Protein AF-A0A4Y7T877-F1 (afdb_monomer)

Solvent-accessible surface area (backbone atoms only — not comparable to full-atom values): 45999 Å² total; per-residue (Å²): 138,87,88,80,86,83,78,80,82,86,81,88,71,100,63,90,78,77,76,85,75,83,86,79,73,52,101,81,72,62,88,86,77,90,71,87,73,86,68,52,71,68,54,53,51,51,52,52,51,52,48,50,46,51,52,51,52,49,49,52,53,51,52,49,50,51,52,51,48,53,50,49,49,53,48,49,54,50,49,51,53,48,46,54,50,49,44,52,49,48,53,49,48,34,52,53,48,42,52,50,53,52,55,50,53,74,75,47,66,78,94,74,61,74,90,75,86,69,61,68,78,75,62,53,60,64,76,82,44,78,50,88,89,33,52,67,60,49,51,53,48,49,52,57,44,48,55,53,47,50,56,53,50,56,51,49,51,76,72,39,89,88,71,73,69,66,65,61,55,53,59,54,49,54,53,52,51,52,53,52,51,55,52,51,50,55,51,52,52,51,53,52,53,51,54,50,50,56,52,50,52,60,50,53,59,52,72,72,31,70,61,56,51,70,75,46,70,71,57,70,74,58,74,80,68,82,84,76,91,87,84,85,89,84,85,88,84,89,82,88,83,85,80,89,87,89,83,90,80,91,81,83,83,90,76,83,85,78,79,85,77,86,62,76,71,64,60,67,71,56,43,62,64,48,49,53,50,49,50,51,49,48,51,50,50,49,52,48,47,53,51,49,50,49,48,61,70,64,53,64,82,90,71,72,75,85,80,80,81,74,83,55,77,64,55,59,55,49,50,53,51,49,52,53,51,49,52,51,49,53,51,51,50,52,52,51,51,51,50,50,53,52,50,50,53,49,51,51,49,53,50,50,53,52,50,51,52,51,49,54,51,51,54,49,50,53,51,50,52,53,50,52,50,50,52,50,52,51,49,54,49,52,51,52,52,50,54,50,49,51,53,52,49,54,51,50,50,54,52,51,52,52,51,50,53,51,51,50,46,50,50,52,52,51,52,41,54,40,40,54,48,3,50,54,51,15,51,50,23,14,71,71,65,35,64,71,56,22,59,48,15,71,73,54,51,61,51,67,69,56,53,54,51,53,52,52,48,54,48,51,55,49,51,51,51,49,51,51,51,51,50,53,52,49,52,71,72,67,56,95,57,98,61,61,62,64,59,55,49,46,52,48,49,54,47,51,50,48,50,50,50,51,48,50,48,50,49,46,49,40,63,78,62,42,77,62,86,76,79,75,56,58,71,68,56,43,50,48,52,54,48,50,51,53,49,51,55,48,51,50,28,50,50,41,41,47,54,45,49,65,61,44,51,64,51,50,53,54,41,50,52,52,49,51,50,44,50,52,53,50,48,51,52,51,52,50,49,53,53,52,49,52,52,48,51,52,49,51,54,50,50,52,53,50,48,54,52,48,50,54,48,49,57,49,52,50,53,50,50,53,50,50,52,51,50,49,55,50,50,52,54,51,47,57,52,48,51,50,51,51,51,55,50,49,52,51,49,54,51,49,52,51,52,53,50,52,53,50,53,52,53,52,51,53,51,50,53,51,51,52,55,51,51,51,50,52,52,49,52,55,52,50,53,52,51,52,54,52,50,55,51,52,52,52,53,50,50,54,52,51,58,53,50,53,54,52,52,52,52,55,53,51,54,56,51,56,53,51,52,59,53,54,56,53,56,53,58,51,54,58,55,55,58,59,58,56,58,66,60,66,74,70,75,84,76,82,96,76,81,92,84,83,88,72,90,61,59,64,59,56,56,54,61,73,46,28,41,95,87,72,70,77,54,73,79,86,56,74,46,95,86,75,83,50,51,70,79,70,54,68,62,72,80,59,90,76,92,130

pLDDT: mean 72.98, std 19.09, range [27.86, 98.25]

Mean predicted aligned error: 24.39 Å

Radius of gyration: 85.05 Å; Cα contacts (8 Å, |Δi|>4): 142; chains: 1; bounding box: 165×92×284 Å

Secondary structure (DSSP, 8-state):
------PPP-----------PPPPPPTT-PPP-S------HHHHHHHHHHHHHHHHHHHHHHHHHHHHHHHHHHHHHHHHHHHHHHHHHHHHHHHHHHHHHHHHHHHS-GGG--S----TTTTT-GGGG-SGGGHHHHHHHHHHHHHHHHHHHHHHHHHS-SSSHHHHHHHHHHHHHHHHHHHHHHHHHHHHHHHHHHHHHHHHHHHT-HHHHHH-GGGGGTTT------------------------------PPPPPPP--SSHHHHSHHHHHHHHHHHHHHHHHHHHHHHHHHHHS-GGG---------THHHHHHHHHHHHHHHHHHHHHHHHHHHHHHHHHHHHHHHHHHHHHHHHHHHHHHHHHHHHHHHHHHHHHHHHHHHHHHHHHHHHHHHHHHHHHHHHHHHHHHHHHHHHHHHHHHHHHHTT-HHHHHHHHTT---HHHHHHHHHHHHHHHHHHHHHHHHHHHHHHH------HHHHHHHHHHHHHHHHHHHHHHHHHHHHHTTTTSS---HHHHHHHHHHHHHHHHHHHHHHHHHHHHHHHHHHHHHHHHHHHHHHHHHHHHHHHHHHHHHHHHHHHHHHHHHHHHHHHHHHHHHHHHHHHHHHHHHHHHHHHHHHHHHHHHHHHHHHHHHHHHHHHHHHHHHHHHHHHHHHHHHHHHHHHHHHHHHHHHHHHHHHHHHHHHHHHHHHHHHHHHHHHHHHHHHHHHHHHHHHHHHHHHTTSSS---------TTHHHHHHHHHB-TTTSSSB---B-TTT--BGGGTTTTS-----

InterPro domains:
  IPR013956 E3 ubiquitin ligase Bre1 [PTHR23163] (16-774)
  IPR058643 BRE1-like, coiled-coil containing domain [PF26095] (78-206)
  IPR059244 BRE1 E3 ubiquitin ligase [PF08647] (556-647)

Foldseek 3Di:
DDDDDDDDDDDDDPDPPDPDDDQDADPVGDGDDDDDDPQDPVNVVVVVLVVVVVVVVVVVVVVVVVVVVVVVVVVVVVVVVVVVVVLVVLVVVLVVVLVVVVVLVVVDDPVPDPPPPDDSVQQRPVSVQPDPVRVVVVVVSPVVNVVVVCVSVVVVPVVDDDDPPPVVVPVVVVVVVVVVVVVVVVVVVVVVVVVVVVVVVVVVSCVPDPSNCVVPVPVVVVVVDDDDDDDDDDDDDDDDDDDDDDDDDDDDDDDDDDDDDPPPVVVVVVVVVVVVVVVVVVVVVVVVVVVVVVVVVVPPPVPDDDPPPPPDPVVVVVVVVVVVVVVVVVVVVVVVVVVVVVVVVVVVVVVVVVVVVVVVVVVVVVVVVVVVVVVVVVVVVVVVVVVVVVVVVVVVVVVVVVVVLVVVLVVLVVLLVLQVLLLVQLLVCLQVLNLVSNVVSLVSGNDPVVVVVVVVVVVVVVVVVVVVVVVVVVVVVPDPDPDPPVVVVVVVVVVVVVVVVVVVVVVVVCVVVDVCPPDDDPPVVVVVVVVVVVVVVVVSSVVSNVVSCVSVVVVVVVSVVSNVVSVVSVVVVVVVVVVVVVVVVVVVVVVVVVVVVVVVVVVVVVVVVVVVVVVVVVVVVVVVVVVVVVVVVVVVVVVVVVVVVVVVVVVVVVVVVVVVVVVVVVVVVVVVVVVVVVVVVVVVVVVVVVVVVVVVVVVVVVVVVVVVVVVVVVVVVVVVVVVVVVVVVVVPPPDDPDDDDDDDPPVVVVVLVVQAAPPPSPDGADDADVPPGDGDVVVVVVVDDDDD

Sequence (788 aa):
MSELSRKRPHTDDGGVTVAKKRVLTGTNGTPQVNGHSDQTEDEQIFQGNLENFRKEAIYRRMKHYHRENERNIARIEELERRKTTCEAGLAAMTACWSQLLEAIRVFVKPDDMTRSNIQGKDVFNVVAHVDEESLPELHEALGKTATVTEALVNRLIQSGGSEQSLVFKKTYWEEFQGSQTELNDCMSEKERYHNELMGAENRLERVQSKTIDLVNPQKRKAASKVSTPKEGEGTTEDTERKPSSPSQGQSQSPTPGPEAPADAQLRVVLLPESVENWEKRIAELEIERDQLQKKLLEIPENQRGPLEVVIPPAFEKLGQANASLQIALDTAQQDLERVYQNREQWQQSVLAASAEVIESMRTMMLKRDAENARLREQRDQHFSELVERRQRDERKWAALVEFKELTQNQTERIAVLRSELARCKARLAANERQEDLLQFFLKGNPDEVQLINELRQQKADAEMRVQAAETTLSQLGGAEQPLDHEALVQARIDAEERVIKLSRELEGLKKVYGDVYQGILPPDVAKLNGQIKRQAEELERLNLLKVSLESSEGDLFKELEKLGSAWEMLGKQVESKVFDLHQMEEKVTKAVVEKARSENKYFATMREKEALEVEKKALVRAQEKGDKAVQDMSARVNEAEKTIRVLREEIHAVTKLKIDALKEKVQVTVYGAGIQAQLLKAESDLHNLKSANDRMRKRTDDDHRILRSKQAEWDLQRRQMEQQIERLKQEATTRHALHQGGSDNEVLQYMRTLVYCSTCKDKLRNVVITKCMHSAYCVSARTASTPG

Organism: Coprinellus micaceus (NCBI:txid71717)

Structure (mmCIF, N/CA/C/O backbone):
data_AF-A0A4Y7T877-F1
#
_entry.id   AF-A0A4Y7T877-F1
#
loop_
_atom_site.group_PDB
_atom_site.id
_atom_site.type_symbol
_atom_site.label_atom_id
_atom_site.label_alt_id
_atom_site.label_comp_id
_atom_site.label_asym_id
_atom_site.label_entity_id
_atom_site.label_seq_id
_atom_site.pdbx_PDB_ins_code
_atom_site.Cartn_x
_atom_site.Cartn_y
_atom_site.Cartn_z
_atom_site.occupancy
_atom_site.B_iso_or_equiv
_atom_site.auth_seq_id
_atom_site.auth_comp_id
_atom_site.auth_asym_id
_atom_site.auth_atom_id
_atom_site.pdbx_PDB_model_num
ATOM 1 N N . MET A 1 1 ? 35.643 -17.216 36.394 1.00 34.22 1 MET A N 1
ATOM 2 C CA . MET A 1 1 ? 36.315 -17.461 35.101 1.00 34.22 1 MET A CA 1
ATOM 3 C C . MET A 1 1 ? 35.219 -17.847 34.121 1.00 34.22 1 MET A C 1
ATOM 5 O O . MET A 1 1 ? 34.733 -18.959 34.197 1.00 34.22 1 MET A O 1
ATOM 9 N N . SER A 1 2 ? 34.493 -16.868 33.583 1.00 33.62 2 SER A N 1
ATOM 10 C CA . SER A 1 2 ? 34.821 -16.078 32.380 1.00 33.62 2 SER A CA 1
ATOM 11 C C . SER A 1 2 ? 34.710 -16.919 31.113 1.00 33.62 2 SER A C 1
ATOM 13 O O . SER A 1 2 ? 35.624 -17.672 30.825 1.00 33.62 2 SER A O 1
ATOM 15 N N . GLU A 1 3 ? 33.602 -16.769 30.383 1.00 35.16 3 GLU A N 1
ATOM 16 C CA . GLU A 1 3 ? 33.582 -16.164 29.041 1.00 35.16 3 GLU A CA 1
ATOM 17 C C . GLU A 1 3 ? 32.142 -16.143 28.500 1.00 35.16 3 GLU A C 1
ATOM 19 O O . GLU A 1 3 ? 31.612 -17.134 28.013 1.00 35.16 3 GLU A O 1
ATOM 24 N N . LEU A 1 4 ? 31.486 -14.981 28.608 1.00 36.88 4 LEU A N 1
ATOM 25 C CA . LEU A 1 4 ? 30.223 -14.690 27.931 1.00 36.88 4 LEU A CA 1
ATOM 26 C C . LEU A 1 4 ? 30.449 -13.559 26.925 1.00 36.88 4 LEU A C 1
ATOM 28 O O . LEU A 1 4 ? 30.868 -12.450 27.258 1.00 36.88 4 LEU A O 1
ATOM 32 N N . SER A 1 5 ? 30.165 -13.922 25.679 1.00 35.16 5 SER A N 1
ATOM 33 C CA . SER A 1 5 ? 30.085 -13.137 24.452 1.00 35.16 5 SER A CA 1
ATOM 34 C C . SER A 1 5 ? 29.582 -11.696 24.647 1.00 35.16 5 SER A C 1
ATOM 36 O O . SER A 1 5 ? 28.388 -11.452 24.830 1.00 35.16 5 SER A O 1
ATOM 38 N N . ARG A 1 6 ? 30.476 -10.713 24.480 1.00 35.22 6 ARG A N 1
ATOM 39 C CA . ARG A 1 6 ? 30.109 -9.300 24.292 1.00 35.22 6 ARG A CA 1
ATOM 40 C C . ARG A 1 6 ? 29.658 -9.058 22.847 1.00 35.22 6 ARG A C 1
ATOM 42 O O . ARG A 1 6 ? 30.474 -8.777 21.971 1.00 35.22 6 ARG A O 1
ATOM 49 N N . LYS A 1 7 ? 28.344 -9.121 22.612 1.00 37.94 7 LYS A N 1
ATOM 50 C CA . LYS A 1 7 ? 27.699 -8.489 21.448 1.00 37.94 7 LYS A CA 1
ATOM 51 C C . LYS A 1 7 ? 27.794 -6.964 21.609 1.00 37.94 7 LYS A C 1
ATOM 53 O O . LYS A 1 7 ? 27.556 -6.443 22.696 1.00 37.94 7 LYS A O 1
ATOM 58 N N . ARG A 1 8 ? 28.193 -6.251 20.552 1.00 39.47 8 ARG A N 1
ATOM 59 C CA . ARG A 1 8 ? 28.259 -4.778 20.547 1.00 39.47 8 ARG A CA 1
ATOM 60 C C . ARG A 1 8 ? 26.837 -4.192 20.507 1.00 39.47 8 ARG A C 1
ATOM 62 O O . ARG A 1 8 ? 26.025 -4.727 19.753 1.00 39.47 8 ARG A O 1
ATOM 69 N N . PRO A 1 9 ? 26.536 -3.111 21.249 1.00 35.94 9 PRO A N 1
ATOM 70 C CA . PRO A 1 9 ? 25.263 -2.408 21.127 1.00 35.94 9 PRO A CA 1
ATOM 71 C C . PRO A 1 9 ? 25.147 -1.722 19.763 1.00 35.94 9 PRO A C 1
ATOM 73 O O . PRO A 1 9 ? 26.101 -1.105 19.284 1.00 35.94 9 PRO A O 1
ATOM 76 N N . HIS A 1 10 ? 23.970 -1.836 19.158 1.00 33.41 10 HIS A N 1
ATOM 77 C CA . HIS A 1 10 ? 23.553 -1.049 18.007 1.00 33.41 10 HIS A CA 1
ATOM 78 C C . HIS A 1 10 ? 23.287 0.383 18.494 1.00 33.41 10 HIS A C 1
ATOM 80 O O . HIS A 1 10 ? 22.389 0.596 19.303 1.00 33.41 10 HIS A O 1
ATOM 86 N N . THR A 1 11 ? 24.109 1.345 18.074 1.00 37.19 11 THR A N 1
ATOM 87 C CA . THR A 1 11 ? 23.842 2.771 18.294 1.00 37.19 11 THR A CA 1
ATOM 88 C C . THR A 1 11 ? 23.019 3.289 17.126 1.00 37.19 11 THR A C 1
ATOM 90 O O . THR A 1 11 ? 23.537 3.418 16.014 1.00 37.19 11 THR A O 1
ATOM 93 N N . ASP A 1 12 ? 21.745 3.535 17.400 1.00 39.59 12 ASP A N 1
ATOM 94 C CA . ASP A 1 12 ? 20.889 4.436 16.644 1.00 39.59 12 ASP A CA 1
ATOM 95 C C . ASP A 1 12 ? 21.197 5.854 17.141 1.00 39.59 12 ASP A C 1
ATOM 97 O O . ASP A 1 12 ? 21.004 6.142 18.319 1.00 39.59 12 ASP A O 1
ATOM 101 N N . ASP A 1 13 ? 21.803 6.682 16.291 1.00 35.12 13 ASP A N 1
ATOM 102 C CA . ASP A 1 13 ? 21.781 8.136 16.453 1.00 35.12 13 ASP A CA 1
ATOM 103 C C . ASP A 1 13 ? 22.221 8.816 15.151 1.00 35.12 13 ASP A C 1
ATOM 105 O O . ASP A 1 13 ? 23.350 8.666 14.664 1.00 35.12 13 ASP A O 1
ATOM 109 N N . GLY A 1 14 ? 21.297 9.586 14.579 1.00 44.84 14 GLY A N 1
ATOM 110 C CA . GLY A 1 14 ? 21.537 10.489 13.464 1.00 44.84 14 GLY A CA 1
ATOM 111 C C . GLY A 1 14 ? 22.447 11.639 13.887 1.00 44.84 14 GLY A C 1
ATOM 112 O O . GLY A 1 14 ? 21.981 12.704 14.276 1.00 44.84 14 GLY A O 1
ATOM 113 N N . GLY A 1 15 ? 23.756 11.438 13.771 1.00 31.14 15 GLY A N 1
ATOM 114 C CA . GLY A 1 15 ? 24.767 12.474 13.950 1.00 31.14 15 GLY A CA 1
ATOM 115 C C . GLY A 1 15 ? 25.792 12.412 12.826 1.00 31.14 15 GLY A C 1
ATOM 116 O O . GLY A 1 15 ? 26.517 11.430 12.687 1.00 31.14 15 GLY A O 1
ATOM 117 N N . VAL A 1 16 ? 25.864 13.467 12.011 1.00 42.97 16 VAL A N 1
ATOM 118 C CA . VAL A 1 16 ? 26.897 13.645 10.981 1.00 42.97 16 VAL A CA 1
ATOM 119 C C . VAL A 1 16 ? 28.272 13.549 11.646 1.00 42.97 16 VAL A C 1
ATOM 121 O O . VAL A 1 16 ? 28.709 14.457 12.351 1.00 42.97 16 VAL A O 1
ATOM 124 N N . THR A 1 17 ? 28.973 12.438 11.427 1.00 36.56 17 THR A N 1
ATOM 125 C CA . THR A 1 17 ? 30.346 12.264 11.901 1.00 36.56 17 THR A CA 1
ATOM 126 C C . THR A 1 17 ? 31.282 13.057 10.993 1.00 36.56 17 THR A C 1
ATOM 128 O O . THR A 1 17 ? 31.710 12.609 9.932 1.00 36.56 17 THR A O 1
ATOM 131 N N . VAL A 1 18 ? 31.605 14.285 11.404 1.00 38.09 18 VAL A N 1
ATOM 132 C CA . VAL A 1 18 ? 32.674 15.073 10.782 1.00 38.09 18 VAL A CA 1
ATOM 133 C C . VAL A 1 18 ? 34.001 14.371 11.070 1.00 38.09 18 VAL A C 1
ATOM 135 O O . VAL A 1 18 ? 34.483 14.342 12.203 1.00 38.09 18 VAL A O 1
ATOM 138 N N . ALA A 1 19 ? 34.596 13.781 10.035 1.00 37.38 19 ALA A N 1
ATOM 139 C CA . ALA A 1 19 ? 35.931 13.209 10.106 1.00 37.38 19 ALA A CA 1
ATOM 140 C C . ALA A 1 19 ? 36.945 14.293 10.520 1.00 37.38 19 ALA A C 1
ATOM 142 O O . ALA A 1 19 ? 37.098 15.309 9.839 1.00 37.38 19 ALA A O 1
ATOM 143 N N . LYS A 1 20 ? 37.662 14.073 11.629 1.00 40.56 20 LYS A N 1
ATOM 144 C CA . LYS A 1 20 ? 38.787 14.918 12.057 1.00 40.56 20 LYS A CA 1
ATOM 145 C C . LYS A 1 20 ? 39.878 14.896 10.978 1.00 40.56 20 LYS A C 1
ATOM 147 O O . LYS A 1 20 ? 40.614 13.918 10.864 1.00 40.56 20 LYS A O 1
ATOM 152 N N . LYS A 1 21 ? 39.992 15.969 10.187 1.00 38.94 21 LYS A N 1
ATOM 153 C CA . LYS A 1 21 ? 41.117 16.176 9.263 1.00 38.94 21 LYS A CA 1
ATOM 154 C C . LYS A 1 21 ? 42.351 16.617 10.053 1.00 38.94 21 LYS A C 1
ATOM 156 O O . LYS A 1 21 ? 42.296 17.557 10.841 1.00 38.94 21 LYS A O 1
ATOM 161 N N . ARG A 1 22 ? 43.462 15.914 9.835 1.00 42.78 22 ARG A N 1
ATOM 162 C CA . ARG A 1 22 ? 44.797 16.264 10.331 1.00 42.78 22 ARG A CA 1
ATOM 163 C C . ARG A 1 22 ? 45.243 17.565 9.651 1.00 42.78 22 ARG A C 1
ATOM 165 O O . ARG A 1 22 ? 45.309 17.610 8.429 1.00 42.78 22 ARG A O 1
ATOM 172 N N . VAL A 1 23 ? 45.543 18.599 10.436 1.00 37.41 23 VAL A N 1
ATOM 173 C CA . VAL A 1 23 ? 46.215 19.815 9.952 1.00 37.41 23 VAL A CA 1
ATOM 174 C C . VAL A 1 23 ? 47.679 19.453 9.697 1.00 37.41 23 VAL A C 1
ATOM 176 O O . VAL A 1 23 ? 48.363 19.012 10.620 1.00 37.41 23 VAL A O 1
ATOM 179 N N . LEU A 1 24 ? 48.144 19.577 8.453 1.00 46.66 24 LEU A N 1
ATOM 180 C CA . LEU A 1 24 ? 49.565 19.506 8.113 1.00 46.66 24 LEU A CA 1
ATOM 181 C C . LEU A 1 24 ? 50.082 20.933 7.922 1.00 46.66 24 LEU A C 1
ATOM 183 O O . LEU A 1 24 ? 49.566 21.687 7.102 1.00 46.66 24 LEU A O 1
ATOM 187 N N . THR A 1 25 ? 51.075 21.299 8.723 1.00 37.62 25 THR A N 1
ATOM 188 C CA . THR A 1 25 ? 51.838 22.543 8.629 1.00 37.62 25 THR A CA 1
ATOM 189 C C . THR A 1 25 ? 52.864 22.433 7.502 1.00 37.62 25 THR A C 1
ATOM 191 O O . THR A 1 25 ? 53.650 21.487 7.469 1.00 37.62 25 THR A O 1
ATOM 194 N N . GLY A 1 26 ? 52.875 23.406 6.588 1.00 48.56 26 GLY A N 1
ATOM 195 C CA . GLY A 1 26 ? 53.956 23.567 5.613 1.00 48.56 26 GLY A CA 1
ATOM 196 C C . GLY A 1 26 ? 55.259 24.036 6.272 1.00 48.56 26 GLY A C 1
ATOM 197 O O . GLY A 1 26 ? 55.267 24.473 7.426 1.00 48.56 26 GLY A O 1
ATOM 198 N N . THR A 1 27 ? 56.360 23.991 5.521 1.00 55.00 27 THR A N 1
ATOM 199 C CA . THR A 1 27 ? 57.737 24.270 5.979 1.00 55.00 27 THR A CA 1
ATOM 200 C C . THR A 1 27 ? 57.974 25.672 6.553 1.00 55.00 27 THR A C 1
ATOM 202 O O . THR A 1 27 ? 58.996 25.874 7.197 1.00 55.00 27 THR A O 1
ATOM 205 N N . ASN A 1 28 ? 57.023 26.604 6.417 1.00 53.84 28 ASN A N 1
ATOM 206 C CA . ASN A 1 28 ? 57.092 27.954 6.994 1.00 53.84 28 ASN A CA 1
ATOM 207 C C . ASN A 1 28 ? 55.961 28.283 7.996 1.00 53.84 28 ASN A C 1
ATOM 209 O O . ASN A 1 28 ? 55.749 29.447 8.324 1.00 53.84 28 ASN A O 1
ATOM 213 N N . GLY A 1 29 ? 55.239 27.285 8.517 1.00 49.59 29 GLY A N 1
ATOM 214 C CA . GLY A 1 29 ? 54.426 27.455 9.731 1.00 49.59 29 GLY A CA 1
ATOM 215 C C . GLY A 1 29 ? 53.160 28.325 9.639 1.00 49.59 29 GLY A C 1
ATOM 216 O O . GLY A 1 29 ? 52.597 28.645 10.683 1.00 49.59 29 GLY A O 1
ATOM 217 N N . THR A 1 30 ? 52.660 28.685 8.453 1.00 39.38 30 THR A N 1
ATOM 218 C CA . THR A 1 30 ? 51.366 29.380 8.299 1.00 39.38 30 THR A CA 1
ATOM 219 C C . THR A 1 30 ? 50.226 28.416 7.924 1.00 39.38 30 THR A C 1
ATOM 221 O O . THR A 1 30 ? 50.431 27.511 7.111 1.00 39.38 30 THR A O 1
ATOM 224 N N . PRO A 1 31 ? 49.012 28.564 8.498 1.00 41.88 31 PRO A N 1
ATOM 225 C CA . PRO A 1 31 ? 47.878 27.698 8.183 1.00 41.88 31 PRO A CA 1
ATOM 226 C C . PRO A 1 31 ? 47.182 28.158 6.891 1.00 41.88 31 PRO A C 1
ATOM 228 O O . PRO A 1 31 ? 46.662 29.270 6.825 1.00 41.88 31 PRO A O 1
ATOM 231 N N . GLN A 1 32 ? 47.144 27.302 5.866 1.00 38.44 32 GLN A N 1
ATOM 232 C CA . GLN A 1 32 ? 46.350 27.535 4.654 1.00 38.44 32 GLN A CA 1
ATOM 233 C C . GLN A 1 32 ? 44.883 27.141 4.881 1.00 38.44 32 GLN A C 1
ATOM 235 O O . GLN A 1 32 ? 44.573 26.004 5.235 1.00 38.44 32 GLN A O 1
ATOM 240 N N . VAL A 1 33 ? 43.976 28.090 4.640 1.00 41.56 33 VAL A N 1
ATOM 241 C CA . VAL A 1 33 ? 42.524 27.889 4.568 1.00 41.56 33 VAL A CA 1
ATOM 242 C C . VAL A 1 33 ? 42.108 27.934 3.097 1.00 41.56 33 VAL A C 1
ATOM 244 O O . VAL A 1 33 ? 42.381 28.914 2.417 1.00 41.56 33 VAL A O 1
ATOM 247 N N . ASN A 1 34 ? 41.461 26.854 2.648 1.00 43.75 34 ASN A N 1
ATOM 248 C CA . ASN A 1 34 ? 40.666 26.680 1.425 1.00 43.75 34 ASN A CA 1
ATOM 249 C C . ASN A 1 34 ? 41.040 27.521 0.188 1.00 43.75 34 ASN A C 1
ATOM 251 O O . ASN A 1 34 ? 40.527 28.617 -0.019 1.00 43.75 34 ASN A O 1
ATOM 255 N N . GLY A 1 35 ? 41.787 26.901 -0.721 1.00 36.75 35 GLY A N 1
ATOM 256 C CA . GLY A 1 35 ? 41.878 27.282 -2.128 1.00 36.75 35 GLY A CA 1
ATOM 257 C C . GLY A 1 35 ? 42.566 26.155 -2.891 1.00 36.75 35 GLY A C 1
ATOM 258 O O . GLY A 1 35 ? 43.574 25.656 -2.405 1.00 36.75 35 GLY A O 1
ATOM 259 N N . HIS A 1 36 ? 41.960 25.711 -3.997 1.00 45.38 36 HIS A N 1
ATOM 260 C CA . HIS A 1 36 ? 42.404 24.645 -4.905 1.00 45.38 36 HIS A CA 1
ATOM 261 C C . HIS A 1 36 ? 43.902 24.310 -4.818 1.00 45.38 36 HIS A C 1
ATOM 263 O O . HIS A 1 36 ? 44.741 25.091 -5.256 1.00 45.38 36 HIS A O 1
ATOM 269 N N . SER A 1 37 ? 44.230 23.139 -4.269 1.00 42.25 37 SER A N 1
ATOM 270 C CA . SER A 1 37 ? 45.572 22.582 -4.398 1.00 42.25 37 SER A CA 1
ATOM 271 C C . SER A 1 37 ? 45.749 22.095 -5.831 1.00 42.25 37 SER A C 1
ATOM 273 O O . SER A 1 37 ? 44.959 21.259 -6.278 1.00 42.25 37 SER A O 1
ATOM 275 N N . ASP A 1 38 ? 46.782 22.589 -6.511 1.00 51.81 38 ASP A N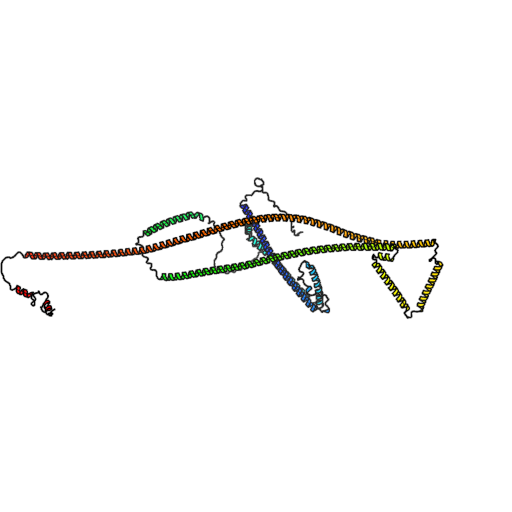 1
ATOM 276 C CA . ASP A 1 38 ? 47.432 21.892 -7.619 1.00 51.81 38 ASP A CA 1
ATOM 277 C C . ASP A 1 38 ? 47.722 20.455 -7.168 1.00 51.81 38 ASP A C 1
ATOM 279 O O . ASP A 1 38 ? 48.703 20.185 -6.475 1.00 51.81 38 ASP A O 1
ATOM 283 N N . GLN A 1 39 ? 46.807 19.537 -7.482 1.00 48.50 39 GLN A N 1
ATOM 284 C CA . GLN A 1 39 ? 47.030 18.115 -7.280 1.00 48.50 39 GLN A CA 1
ATOM 285 C C . GLN A 1 39 ? 48.028 17.700 -8.350 1.00 48.50 39 GLN A C 1
ATOM 287 O O . GLN A 1 39 ? 47.701 17.728 -9.539 1.00 48.50 39 GLN A O 1
ATOM 292 N N . THR A 1 40 ? 49.241 17.348 -7.930 1.00 62.94 40 THR A N 1
ATOM 293 C CA . THR A 1 40 ? 50.219 16.704 -8.813 1.00 62.94 40 THR A CA 1
ATOM 294 C C . THR A 1 40 ? 49.567 15.494 -9.497 1.00 62.94 40 THR A C 1
ATOM 296 O O . THR A 1 40 ? 48.682 14.857 -8.921 1.00 62.94 40 THR A O 1
ATOM 299 N N . GLU A 1 41 ? 49.954 15.183 -10.739 1.00 58.47 41 GLU A N 1
ATOM 300 C CA . GLU A 1 41 ? 49.354 14.084 -11.522 1.00 58.47 41 GLU A CA 1
ATOM 301 C C . GLU A 1 41 ? 49.341 12.758 -10.732 1.00 58.47 41 GLU A C 1
ATOM 303 O O . GLU A 1 41 ? 48.364 12.007 -10.775 1.00 58.47 41 GLU A O 1
ATOM 308 N N . ASP A 1 42 ? 50.357 12.538 -9.895 1.00 59.53 42 ASP A N 1
ATOM 309 C CA . ASP A 1 42 ? 50.475 11.390 -8.994 1.00 59.53 42 ASP A CA 1
ATOM 310 C C . ASP A 1 42 ? 49.380 11.333 -7.907 1.00 59.53 42 ASP A C 1
ATOM 312 O O . ASP A 1 42 ? 48.890 10.248 -7.578 1.00 59.53 42 ASP A O 1
ATOM 316 N N . GLU A 1 43 ? 48.939 12.474 -7.364 1.00 64.94 43 GLU A N 1
ATOM 317 C CA . GLU A 1 43 ? 47.850 12.537 -6.377 1.00 64.94 43 GLU A CA 1
ATOM 318 C C . GLU A 1 43 ? 46.486 12.257 -7.014 1.00 64.94 43 GLU A C 1
ATOM 320 O O . GLU A 1 43 ? 45.659 11.563 -6.415 1.00 64.94 43 GLU A O 1
ATOM 325 N N . GLN A 1 44 ? 46.264 12.721 -8.247 1.00 67.00 44 GLN A N 1
ATOM 326 C CA . GLN A 1 44 ? 45.040 12.433 -9.002 1.00 67.00 44 GLN A CA 1
ATOM 327 C C . GLN A 1 44 ? 44.957 10.950 -9.382 1.00 67.00 44 GLN A C 1
ATOM 329 O O . GLN A 1 44 ? 43.902 10.325 -9.234 1.00 67.00 44 GLN A O 1
ATOM 334 N N . ILE A 1 45 ? 46.081 10.352 -9.791 1.00 68.56 45 ILE A N 1
ATOM 335 C CA . ILE A 1 45 ? 46.184 8.916 -10.074 1.00 68.56 45 ILE A CA 1
ATOM 336 C C . ILE A 1 45 ? 45.967 8.100 -8.793 1.00 68.56 45 ILE A C 1
ATOM 338 O O . ILE A 1 45 ? 45.221 7.117 -8.805 1.00 68.56 45 ILE A O 1
ATOM 342 N N . PHE A 1 46 ? 46.557 8.505 -7.664 1.00 71.25 46 PHE A N 1
ATOM 343 C CA . PHE A 1 46 ? 46.346 7.840 -6.376 1.00 71.25 46 PHE A CA 1
ATOM 344 C C . PHE A 1 46 ? 44.883 7.922 -5.920 1.00 71.25 46 PHE A C 1
ATOM 346 O O . PHE A 1 46 ? 44.311 6.921 -5.480 1.00 71.25 46 PHE A O 1
ATOM 353 N N . GLN A 1 47 ? 44.253 9.088 -6.068 1.00 73.88 47 GLN A N 1
ATOM 354 C CA . GLN A 1 47 ? 42.857 9.300 -5.704 1.00 73.88 47 GLN A CA 1
ATOM 355 C C . GLN A 1 47 ? 41.910 8.500 -6.613 1.00 73.88 47 GLN A C 1
ATOM 357 O O . GLN A 1 47 ? 41.009 7.828 -6.107 1.00 73.88 47 GLN A O 1
ATOM 362 N N . GLY A 1 48 ? 42.179 8.448 -7.922 1.00 76.94 48 GLY A N 1
ATOM 363 C CA . GLY A 1 48 ? 41.455 7.601 -8.874 1.00 76.94 48 GLY A CA 1
ATOM 364 C C . GLY A 1 48 ? 41.614 6.101 -8.593 1.00 76.94 48 GLY A C 1
ATOM 365 O O . GLY A 1 48 ? 40.634 5.355 -8.606 1.00 76.94 48 GLY A O 1
ATOM 366 N N . ASN A 1 49 ? 42.821 5.648 -8.246 1.00 75.62 49 ASN A N 1
ATOM 367 C CA . ASN A 1 49 ? 43.082 4.257 -7.862 1.00 75.62 49 ASN A CA 1
ATOM 368 C C . ASN A 1 49 ? 42.392 3.879 -6.544 1.00 75.62 49 ASN A C 1
ATOM 370 O O . ASN A 1 49 ? 41.845 2.780 -6.421 1.00 75.62 49 ASN A O 1
ATOM 374 N N . LEU A 1 50 ? 42.354 4.793 -5.572 1.00 77.38 50 LEU A N 1
ATOM 375 C CA . LEU A 1 50 ? 41.638 4.603 -4.313 1.00 77.38 50 LEU A CA 1
ATOM 376 C C . LEU A 1 50 ? 40.119 4.544 -4.527 1.00 77.38 50 LEU A C 1
ATOM 378 O O . LEU A 1 50 ? 39.435 3.723 -3.911 1.00 77.38 50 LEU A O 1
ATOM 382 N N . GLU A 1 51 ? 39.577 5.383 -5.407 1.00 81.06 51 GLU A N 1
ATOM 383 C CA . GLU A 1 51 ? 38.168 5.334 -5.793 1.00 81.06 51 GLU A CA 1
ATOM 384 C C . GLU A 1 51 ? 37.818 4.048 -6.543 1.00 81.06 51 GLU A C 1
ATOM 386 O O . GLU A 1 51 ? 36.790 3.439 -6.248 1.00 81.06 51 GLU A O 1
ATOM 391 N N . ASN A 1 52 ? 38.685 3.578 -7.440 1.00 77.25 52 ASN A N 1
ATOM 392 C CA . ASN A 1 52 ? 38.514 2.297 -8.125 1.00 77.25 52 ASN A CA 1
ATOM 393 C C . ASN A 1 52 ? 38.567 1.117 -7.146 1.00 77.25 52 ASN A C 1
ATOM 395 O O . ASN A 1 52 ? 37.717 0.230 -7.215 1.00 77.25 52 ASN A O 1
ATOM 399 N N . PHE A 1 53 ? 39.473 1.148 -6.165 1.00 78.94 53 PHE A N 1
ATOM 400 C CA . PHE A 1 53 ? 39.516 0.158 -5.087 1.00 78.94 53 PHE A CA 1
ATOM 401 C C . PHE A 1 53 ? 38.223 0.158 -4.258 1.00 78.94 53 PHE A C 1
ATOM 403 O O . PHE A 1 53 ? 37.679 -0.905 -3.956 1.00 78.94 53 PHE A O 1
ATOM 410 N N . ARG A 1 54 ? 37.686 1.340 -3.920 1.00 80.25 54 ARG A N 1
ATOM 411 C CA . ARG A 1 54 ? 36.404 1.475 -3.204 1.00 80.25 54 ARG A CA 1
ATOM 412 C C . ARG A 1 54 ? 35.233 0.947 -4.030 1.00 80.25 54 ARG A C 1
ATOM 414 O O . ARG A 1 54 ? 34.434 0.175 -3.506 1.00 80.25 54 ARG A O 1
ATOM 421 N N . LYS A 1 55 ? 35.147 1.313 -5.313 1.00 84.81 55 LYS A N 1
ATOM 422 C CA . LYS A 1 55 ? 34.107 0.836 -6.240 1.00 84.81 55 LYS A CA 1
ATOM 423 C C . LYS A 1 55 ? 34.162 -0.682 -6.397 1.00 84.81 55 LYS A C 1
ATOM 425 O O . LYS A 1 55 ? 33.129 -1.339 -6.308 1.00 84.81 55 LYS A O 1
ATOM 430 N N . GLU A 1 56 ? 35.353 -1.258 -6.543 1.00 81.12 56 GLU A N 1
ATOM 431 C CA . GLU A 1 56 ? 35.521 -2.707 -6.659 1.00 81.12 56 GLU A CA 1
ATOM 432 C C . GLU A 1 56 ? 35.213 -3.439 -5.342 1.00 81.12 56 GLU A C 1
ATOM 434 O O . GLU A 1 56 ? 34.600 -4.507 -5.358 1.00 81.12 56 GLU A O 1
ATOM 439 N N . ALA A 1 57 ? 35.571 -2.869 -4.187 1.00 79.25 57 ALA A N 1
ATOM 440 C CA . ALA A 1 57 ? 35.209 -3.416 -2.880 1.00 79.25 57 ALA A CA 1
ATOM 441 C C . ALA A 1 57 ? 33.686 -3.421 -2.661 1.00 79.25 57 ALA A C 1
ATOM 443 O O . ALA A 1 57 ? 33.134 -4.423 -2.199 1.00 79.25 57 ALA A O 1
ATOM 444 N N . ILE A 1 58 ? 33.000 -2.340 -3.048 1.00 80.19 58 ILE A N 1
ATOM 445 C CA . ILE A 1 58 ? 31.533 -2.258 -3.023 1.00 80.19 58 ILE A CA 1
ATOM 446 C C . ILE A 1 58 ? 30.933 -3.287 -3.984 1.00 80.19 58 ILE A C 1
ATOM 448 O O . ILE A 1 58 ? 30.044 -4.033 -3.586 1.00 80.19 58 ILE A O 1
ATOM 452 N N . TYR A 1 59 ? 31.450 -3.393 -5.210 1.00 83.50 59 TYR A N 1
ATOM 453 C CA . TYR A 1 59 ? 30.967 -4.354 -6.204 1.00 83.50 59 TYR A CA 1
ATOM 454 C C . TYR A 1 59 ? 31.103 -5.807 -5.729 1.00 83.50 59 TYR A C 1
ATOM 456 O O . TYR A 1 59 ? 30.171 -6.596 -5.857 1.00 83.50 59 TYR A O 1
ATOM 464 N N . ARG A 1 60 ? 32.225 -6.160 -5.094 1.00 80.19 60 ARG A N 1
ATOM 465 C CA . ARG A 1 60 ? 32.419 -7.476 -4.464 1.00 80.19 60 ARG A CA 1
ATOM 466 C C . ARG A 1 60 ? 31.446 -7.729 -3.332 1.00 80.19 60 ARG A C 1
ATOM 468 O O . ARG A 1 60 ? 30.893 -8.819 -3.238 1.00 80.19 60 ARG A O 1
ATOM 475 N N . ARG A 1 61 ? 31.213 -6.726 -2.484 1.00 81.38 61 ARG A N 1
ATOM 476 C CA . ARG A 1 61 ? 30.240 -6.846 -1.400 1.00 81.38 61 ARG A CA 1
ATOM 477 C C . ARG A 1 61 ? 28.821 -7.004 -1.944 1.00 81.38 61 ARG A C 1
ATOM 479 O O . ARG A 1 61 ? 28.071 -7.822 -1.428 1.00 81.38 61 ARG A O 1
ATOM 486 N N . MET A 1 62 ? 28.487 -6.298 -3.019 1.00 81.06 62 MET A N 1
ATOM 487 C CA . MET A 1 62 ? 27.205 -6.416 -3.708 1.00 81.06 62 MET A CA 1
ATOM 488 C C . MET A 1 62 ? 27.035 -7.792 -4.361 1.00 81.06 62 MET A C 1
ATOM 490 O O . MET A 1 62 ? 25.981 -8.400 -4.225 1.00 81.06 62 MET A O 1
ATOM 494 N N . LYS A 1 63 ? 28.083 -8.333 -4.993 1.00 80.19 63 LYS A N 1
ATOM 495 C CA . LYS A 1 63 ? 28.079 -9.686 -5.569 1.00 80.19 63 LYS A CA 1
ATOM 496 C C . LYS A 1 63 ? 27.988 -10.776 -4.495 1.00 80.19 63 LYS A C 1
ATOM 498 O O . LYS A 1 63 ? 27.283 -11.760 -4.691 1.00 80.19 63 LYS A O 1
ATOM 503 N N . HIS A 1 64 ? 28.647 -10.581 -3.351 1.00 79.62 64 HIS A N 1
ATOM 504 C CA . HIS A 1 64 ? 28.484 -11.437 -2.176 1.00 79.62 64 HIS A CA 1
ATOM 505 C C . HIS A 1 64 ? 27.033 -11.427 -1.696 1.00 79.62 64 HIS A C 1
ATOM 507 O O . HIS A 1 64 ? 26.453 -12.494 -1.545 1.00 79.62 64 HIS A O 1
ATOM 513 N N . TYR A 1 65 ? 26.427 -10.248 -1.513 1.00 83.38 65 TYR A N 1
ATOM 514 C CA . TYR A 1 65 ? 25.019 -10.148 -1.117 1.00 83.38 65 TYR A CA 1
ATOM 515 C C . TYR A 1 65 ? 24.068 -10.734 -2.155 1.00 83.38 65 TYR A C 1
ATOM 517 O O . TYR A 1 65 ? 23.086 -11.359 -1.780 1.00 83.38 65 TYR A O 1
ATOM 525 N N . HIS A 1 66 ? 24.362 -10.587 -3.446 1.00 84.19 66 HIS A N 1
ATOM 526 C CA . HIS A 1 66 ? 23.569 -11.200 -4.504 1.00 84.19 66 HIS A CA 1
ATOM 527 C C . HIS A 1 66 ? 23.569 -12.730 -4.395 1.00 84.19 66 HIS A C 1
ATOM 529 O O . HIS A 1 66 ? 22.506 -13.337 -4.383 1.00 84.19 66 HIS A O 1
ATOM 535 N N . ARG A 1 67 ? 24.737 -13.352 -4.207 1.00 80.69 67 ARG A N 1
ATOM 536 C CA . ARG A 1 67 ? 24.836 -14.808 -4.015 1.00 80.69 67 ARG A CA 1
ATOM 537 C C . ARG A 1 67 ? 24.285 -15.277 -2.676 1.00 80.69 67 ARG A C 1
ATOM 539 O O . ARG A 1 67 ? 23.729 -16.361 -2.585 1.00 80.69 67 ARG A O 1
ATOM 546 N N . GLU A 1 68 ? 24.459 -14.492 -1.619 1.00 79.50 68 GLU A N 1
ATOM 547 C CA . GLU A 1 68 ? 23.850 -14.760 -0.315 1.00 79.50 68 GLU A CA 1
ATOM 548 C C . GLU A 1 68 ? 22.324 -14.727 -0.429 1.00 79.50 68 GLU A C 1
ATOM 550 O O . GLU A 1 68 ? 21.656 -15.608 0.094 1.00 79.50 68 GLU A O 1
ATOM 555 N N . ASN A 1 69 ? 21.782 -13.793 -1.211 1.00 84.81 69 ASN A N 1
ATOM 556 C CA . ASN A 1 69 ? 20.368 -13.749 -1.548 1.00 84.81 69 ASN A CA 1
ATOM 557 C C . ASN A 1 69 ? 19.934 -14.965 -2.381 1.00 84.81 69 ASN A C 1
ATOM 559 O O . ASN A 1 69 ? 18.948 -15.594 -2.026 1.00 84.81 69 ASN A O 1
ATOM 563 N N . GLU A 1 70 ? 20.676 -15.356 -3.422 1.00 83.44 70 GLU A N 1
ATOM 564 C CA . GLU A 1 70 ? 20.389 -16.585 -4.186 1.00 83.44 70 GLU A CA 1
ATOM 565 C C . GLU A 1 70 ? 20.407 -17.837 -3.295 1.00 83.44 70 GLU A C 1
ATOM 567 O O . GLU A 1 70 ? 19.528 -18.687 -3.400 1.00 83.44 70 GLU A O 1
ATOM 572 N N . ARG A 1 71 ? 21.363 -17.941 -2.364 1.00 83.00 71 ARG A N 1
ATOM 573 C CA . ARG A 1 71 ? 21.424 -19.044 -1.390 1.00 83.00 71 ARG A CA 1
ATOM 574 C C . ARG A 1 71 ? 20.278 -19.005 -0.398 1.00 83.00 71 ARG A C 1
ATOM 576 O O . ARG A 1 71 ? 19.768 -20.061 -0.042 1.00 83.00 71 ARG A O 1
ATOM 583 N N . ASN A 1 72 ? 19.889 -17.819 0.057 1.00 80.62 72 ASN A N 1
ATOM 584 C CA . ASN A 1 72 ? 18.746 -17.650 0.942 1.00 80.62 72 ASN A CA 1
ATOM 585 C C . ASN A 1 72 ? 17.453 -18.037 0.221 1.00 80.62 72 ASN A C 1
ATOM 587 O O . ASN A 1 72 ? 16.650 -18.751 0.805 1.00 80.62 72 ASN A O 1
ATOM 591 N N . ILE A 1 73 ? 17.292 -17.661 -1.051 1.00 84.81 73 ILE A N 1
ATOM 592 C CA . ILE A 1 73 ? 16.168 -18.086 -1.896 1.00 84.81 73 ILE A CA 1
ATOM 593 C C . ILE A 1 73 ? 16.171 -19.609 -2.045 1.00 84.81 73 ILE A C 1
ATOM 595 O O . ILE A 1 73 ? 15.185 -20.246 -1.697 1.00 84.81 73 ILE A O 1
ATOM 599 N N . ALA A 1 74 ? 17.296 -20.216 -2.427 1.00 81.81 74 ALA A N 1
ATOM 600 C CA . ALA A 1 74 ? 17.406 -21.672 -2.528 1.00 81.81 74 ALA A CA 1
ATOM 601 C C . ALA A 1 74 ? 17.153 -22.377 -1.180 1.00 81.81 74 ALA A C 1
ATOM 603 O O . ALA A 1 74 ? 16.609 -23.480 -1.127 1.00 81.81 74 ALA A O 1
ATOM 604 N N . ARG A 1 75 ? 17.534 -21.750 -0.058 1.00 85.44 75 ARG A N 1
ATOM 605 C CA . ARG A 1 75 ? 17.247 -22.258 1.287 1.00 85.44 75 ARG A CA 1
ATOM 606 C C . ARG A 1 75 ? 15.764 -22.154 1.620 1.00 85.44 75 ARG A C 1
ATOM 608 O O . ARG A 1 75 ? 15.255 -23.079 2.242 1.00 85.44 75 ARG A O 1
ATOM 615 N N . ILE A 1 76 ? 15.098 -21.071 1.229 1.00 82.88 76 ILE A N 1
ATOM 616 C CA . ILE A 1 76 ? 13.651 -20.900 1.379 1.00 82.88 76 ILE A CA 1
ATOM 617 C C . ILE A 1 76 ? 12.929 -21.962 0.552 1.00 82.88 76 ILE A C 1
ATOM 619 O O . ILE A 1 76 ? 12.143 -22.704 1.124 1.00 82.88 76 ILE A O 1
ATOM 623 N N . GLU A 1 77 ? 13.277 -22.135 -0.723 1.00 84.88 77 GLU A N 1
ATOM 624 C CA . GLU A 1 77 ? 12.701 -23.170 -1.594 1.00 84.88 77 GLU A CA 1
ATOM 625 C C . GLU A 1 77 ? 12.895 -24.582 -1.013 1.00 84.88 77 GLU A C 1
ATOM 627 O O . GLU A 1 77 ? 11.965 -25.384 -0.971 1.00 84.88 77 GLU A O 1
ATOM 632 N N . GLU A 1 78 ? 14.085 -24.896 -0.490 1.00 85.19 78 GLU A N 1
ATOM 633 C CA . GLU A 1 78 ? 14.347 -26.177 0.178 1.00 85.19 78 GLU A CA 1
ATOM 634 C C . GLU A 1 78 ? 13.552 -26.326 1.487 1.00 85.19 78 GLU A C 1
ATOM 636 O O . GLU A 1 78 ? 13.085 -27.422 1.805 1.00 85.19 78 GLU A O 1
ATOM 641 N N . LEU A 1 79 ? 13.385 -25.253 2.267 1.00 79.75 79 LEU A N 1
ATOM 642 C CA . LEU A 1 79 ? 12.557 -25.264 3.476 1.00 79.75 79 LEU A CA 1
ATOM 643 C C . LEU A 1 79 ? 11.071 -25.427 3.143 1.00 79.75 79 LEU A C 1
ATOM 645 O O . LEU A 1 79 ? 10.389 -26.184 3.828 1.00 79.75 79 LEU A O 1
ATOM 649 N N . GLU A 1 80 ? 10.581 -24.807 2.074 1.00 78.25 80 GLU A N 1
ATOM 650 C CA . GLU A 1 80 ? 9.224 -24.991 1.554 1.00 78.25 80 GLU A CA 1
ATOM 651 C C . GLU A 1 80 ? 9.017 -26.421 1.044 1.00 78.25 80 GLU A C 1
ATOM 653 O O . GLU A 1 80 ? 8.008 -27.063 1.350 1.00 78.25 80 GLU A O 1
ATOM 658 N N . ARG A 1 81 ? 10.010 -26.990 0.351 1.00 82.81 81 ARG A N 1
ATOM 659 C CA . ARG A 1 81 ? 9.988 -28.396 -0.075 1.00 82.81 81 ARG A CA 1
ATOM 660 C C . ARG A 1 81 ? 9.961 -29.354 1.118 1.00 82.81 81 ARG A C 1
ATOM 662 O O . ARG A 1 81 ? 9.254 -30.361 1.097 1.00 82.81 81 ARG A O 1
ATOM 669 N N . ARG A 1 82 ? 10.709 -29.056 2.184 1.00 81.62 82 ARG A N 1
ATOM 670 C CA . ARG A 1 82 ? 10.663 -29.829 3.437 1.00 81.62 82 ARG A CA 1
ATOM 671 C C . ARG A 1 82 ? 9.328 -29.670 4.143 1.00 81.62 82 ARG A C 1
ATOM 673 O O . ARG A 1 82 ? 8.775 -30.676 4.563 1.00 81.62 82 ARG A O 1
ATOM 680 N N . LYS A 1 83 ? 8.796 -28.449 4.230 1.00 80.75 83 LYS A N 1
ATOM 681 C CA . LYS A 1 83 ? 7.483 -28.167 4.817 1.00 80.75 83 LYS A CA 1
ATOM 682 C C . LYS A 1 83 ? 6.397 -28.976 4.114 1.00 80.75 83 LYS A C 1
ATOM 684 O O . LYS A 1 83 ? 5.714 -29.741 4.777 1.00 80.75 83 LYS A O 1
ATOM 689 N N . THR A 1 84 ? 6.317 -28.902 2.788 1.00 75.25 84 THR A N 1
ATOM 690 C CA . THR A 1 84 ? 5.349 -29.678 1.991 1.00 75.25 84 THR A CA 1
ATOM 691 C C . THR A 1 84 ? 5.532 -31.189 2.153 1.00 75.25 84 THR A C 1
ATOM 693 O O . THR A 1 84 ? 4.553 -31.922 2.266 1.00 75.25 84 THR A O 1
ATOM 696 N N . THR A 1 85 ? 6.777 -31.673 2.236 1.00 78.31 85 THR A N 1
ATOM 697 C CA . THR A 1 85 ? 7.060 -33.092 2.519 1.00 78.31 85 THR A CA 1
ATOM 698 C C . THR A 1 85 ? 6.589 -33.493 3.923 1.00 78.31 85 THR A C 1
ATOM 700 O O . THR A 1 85 ? 5.995 -34.556 4.086 1.00 78.31 85 THR A O 1
ATOM 703 N N . CYS A 1 86 ? 6.808 -32.649 4.933 1.00 77.50 86 CYS A N 1
ATOM 704 C CA . CYS A 1 86 ? 6.326 -32.867 6.296 1.00 77.50 86 CYS A CA 1
ATOM 705 C C . CYS A 1 86 ? 4.797 -32.794 6.378 1.00 77.50 86 CYS A C 1
ATOM 707 O O . CYS A 1 86 ? 4.205 -33.636 7.035 1.00 77.50 86 CYS A O 1
ATOM 709 N N . GLU A 1 87 ? 4.145 -31.851 5.697 1.00 77.12 87 GLU A N 1
ATOM 710 C CA . GLU A 1 87 ? 2.681 -31.746 5.618 1.00 77.12 87 GLU A CA 1
ATOM 711 C C . GLU A 1 87 ? 2.070 -32.987 4.963 1.00 77.12 87 GLU A C 1
ATOM 713 O O . GLU A 1 87 ? 1.114 -33.557 5.487 1.00 77.12 87 GLU A O 1
ATOM 718 N N . ALA A 1 88 ? 2.662 -33.462 3.863 1.00 73.38 88 ALA A N 1
ATOM 719 C CA . ALA A 1 88 ? 2.267 -34.714 3.226 1.00 73.38 88 ALA A CA 1
ATOM 720 C C . ALA A 1 88 ? 2.503 -35.923 4.149 1.00 73.38 88 ALA A C 1
ATOM 722 O O . ALA A 1 88 ? 1.652 -36.808 4.236 1.00 73.38 88 ALA A O 1
ATOM 723 N N . GLY A 1 89 ? 3.627 -35.946 4.874 1.00 74.81 89 GLY A N 1
ATOM 724 C CA . GLY A 1 89 ? 3.935 -36.966 5.876 1.00 74.81 89 GLY A CA 1
ATOM 725 C C . GLY A 1 89 ? 2.943 -36.971 7.041 1.00 74.81 89 GLY A C 1
ATOM 726 O O . GLY A 1 89 ? 2.453 -38.031 7.419 1.00 74.81 89 GLY A O 1
ATOM 727 N N . LEU A 1 90 ? 2.576 -35.799 7.560 1.00 73.69 90 LEU A N 1
ATOM 728 C CA . LEU A 1 90 ? 1.565 -35.633 8.604 1.00 73.69 90 LEU A CA 1
ATOM 729 C C . LEU A 1 90 ? 0.185 -36.069 8.111 1.00 73.69 90 LEU A C 1
ATOM 731 O O . LEU A 1 90 ? -0.496 -36.808 8.813 1.00 73.69 90 LEU A O 1
ATOM 735 N N . ALA A 1 91 ? -0.205 -35.702 6.888 1.00 72.94 91 ALA A N 1
ATOM 736 C CA . ALA A 1 91 ? -1.448 -36.169 6.279 1.00 72.94 91 ALA A CA 1
ATOM 737 C C . ALA A 1 91 ? -1.474 -37.701 6.125 1.00 72.94 91 ALA A C 1
ATOM 739 O O . ALA A 1 91 ? -2.486 -38.341 6.420 1.00 72.94 91 ALA A O 1
ATOM 740 N N . ALA A 1 92 ? -0.353 -38.304 5.717 1.00 74.38 92 ALA A N 1
ATOM 741 C CA . ALA A 1 92 ? -0.212 -39.754 5.645 1.00 74.38 92 ALA A CA 1
ATOM 742 C C . ALA A 1 92 ? -0.285 -40.405 7.037 1.00 74.38 92 ALA A C 1
ATOM 744 O O . ALA A 1 92 ? -0.994 -41.394 7.203 1.00 74.38 92 ALA A O 1
ATOM 745 N N . MET A 1 93 ? 0.368 -39.833 8.056 1.00 74.19 93 MET A N 1
ATOM 746 C CA . MET A 1 93 ? 0.273 -40.301 9.444 1.00 74.19 93 MET A CA 1
ATOM 747 C C . MET A 1 93 ? -1.161 -40.223 9.971 1.00 74.19 93 MET A C 1
ATOM 749 O O . MET A 1 93 ? -1.640 -41.197 10.542 1.00 74.19 93 MET A O 1
ATOM 753 N N . THR A 1 94 ? -1.875 -39.122 9.726 1.00 73.56 94 THR A N 1
ATOM 754 C CA . THR A 1 94 ? -3.298 -38.965 10.064 1.00 73.56 94 THR A CA 1
ATOM 755 C C . THR A 1 94 ? -4.161 -40.038 9.401 1.00 73.56 94 THR A C 1
ATOM 757 O O . THR A 1 94 ? -5.038 -40.621 10.045 1.00 73.56 94 THR A O 1
ATOM 760 N N . ALA A 1 95 ? -3.913 -40.330 8.122 1.00 72.50 95 ALA A N 1
ATOM 761 C CA . ALA A 1 95 ? -4.634 -41.366 7.390 1.00 72.50 95 ALA A CA 1
ATOM 762 C C . ALA A 1 95 ? -4.342 -42.767 7.952 1.00 72.50 95 ALA A C 1
ATOM 764 O O . ALA A 1 95 ? -5.277 -43.513 8.246 1.00 72.50 95 ALA A O 1
ATOM 765 N N . CYS A 1 96 ? -3.067 -43.100 8.173 1.00 75.19 96 CYS A N 1
ATOM 766 C CA . CYS A 1 96 ? -2.647 -44.362 8.785 1.00 75.19 96 CYS A CA 1
ATOM 767 C C . CYS A 1 96 ? -3.218 -44.526 10.200 1.00 75.19 96 CYS A C 1
ATOM 769 O O . CYS A 1 96 ? -3.670 -45.608 10.567 1.00 75.19 96 CYS A O 1
ATOM 771 N N . TRP A 1 97 ? -3.252 -43.451 10.987 1.00 75.25 97 TRP A N 1
ATOM 772 C CA . TRP A 1 97 ? -3.811 -43.461 12.335 1.00 75.25 97 TRP A CA 1
ATOM 773 C C . TRP A 1 97 ? -5.320 -43.694 12.333 1.00 75.25 97 TRP A C 1
ATOM 775 O O . TRP A 1 97 ? -5.829 -44.509 13.099 1.00 75.25 97 TRP A O 1
ATOM 785 N N . SER A 1 98 ? -6.033 -43.039 11.416 1.00 73.94 98 SER A N 1
ATOM 786 C CA . SER A 1 98 ? -7.469 -43.255 11.222 1.00 73.94 98 SER A CA 1
ATOM 787 C C . SER A 1 98 ? -7.763 -44.703 10.824 1.00 73.94 98 SER A C 1
ATOM 789 O O . SER A 1 98 ? -8.679 -45.313 11.368 1.00 73.94 98 SER A O 1
ATOM 791 N N . GLN A 1 99 ? -6.955 -45.280 9.927 1.00 76.00 99 GLN A N 1
ATOM 792 C CA . GLN A 1 99 ? -7.060 -46.688 9.533 1.00 76.00 99 GLN A CA 1
ATOM 793 C C . GLN A 1 99 ? -6.782 -47.642 10.701 1.00 76.00 99 GLN A C 1
ATOM 795 O O . GLN A 1 99 ? -7.502 -48.624 10.865 1.00 76.00 99 GLN A O 1
ATOM 800 N N . LEU A 1 100 ? -5.775 -47.353 11.532 1.00 72.31 100 LEU A N 1
ATOM 801 C CA . LEU A 1 100 ? -5.446 -48.149 12.716 1.00 72.31 100 LEU A CA 1
ATOM 802 C C . LEU A 1 100 ? -6.580 -48.119 13.749 1.00 72.31 100 LEU A C 1
ATOM 804 O O . LEU A 1 100 ? -6.977 -49.167 14.254 1.00 72.31 100 LEU A O 1
ATOM 808 N N . LEU A 1 101 ? -7.135 -46.939 14.036 1.00 71.88 101 LEU A N 1
ATOM 809 C CA . LEU A 1 101 ? -8.276 -46.797 14.942 1.00 71.88 101 LEU A CA 1
ATOM 810 C C . LEU A 1 101 ? -9.506 -47.545 14.421 1.00 71.88 101 LEU A C 1
ATOM 812 O O . LEU A 1 101 ? -10.186 -48.206 15.204 1.00 71.88 101 LEU A O 1
ATOM 816 N N . GLU A 1 102 ? -9.772 -47.485 13.116 1.00 71.81 102 GLU A N 1
ATOM 817 C CA . GLU A 1 102 ? -10.881 -48.214 12.501 1.00 71.81 102 GLU A CA 1
ATOM 818 C C . GLU A 1 102 ? -10.664 -49.732 12.566 1.00 71.81 102 GLU A C 1
ATOM 820 O O . GLU A 1 102 ? -11.574 -50.472 12.931 1.00 71.81 102 GLU A O 1
ATOM 825 N N . ALA A 1 103 ? -9.438 -50.204 12.322 1.00 73.75 103 ALA A N 1
ATOM 826 C CA . ALA A 1 103 ? -9.086 -51.612 12.481 1.00 73.75 103 ALA A CA 1
ATOM 827 C C . ALA A 1 103 ? -9.268 -52.085 13.934 1.00 73.75 103 ALA A C 1
ATOM 829 O O . ALA A 1 103 ? -9.870 -53.130 14.161 1.00 73.75 10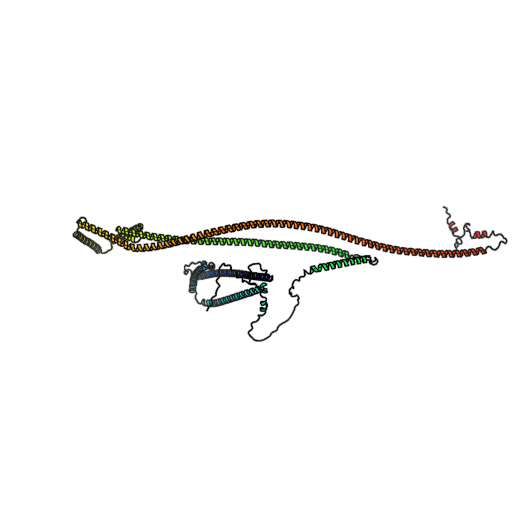3 ALA A O 1
ATOM 830 N N . ILE A 1 104 ? -8.824 -51.308 14.929 1.00 69.88 104 ILE A N 1
ATOM 831 C CA . ILE A 1 104 ? -9.014 -51.635 16.354 1.00 69.88 104 ILE A CA 1
ATOM 832 C C . ILE A 1 104 ? -10.507 -51.659 16.713 1.00 69.88 104 ILE A C 1
ATOM 834 O O . ILE A 1 104 ? -10.946 -52.567 17.416 1.00 69.88 104 ILE A O 1
ATOM 838 N N . ARG A 1 105 ? -11.309 -50.721 16.192 1.00 71.25 105 ARG A N 1
ATOM 839 C CA . ARG A 1 105 ? -12.770 -50.698 16.392 1.00 71.25 105 ARG A CA 1
ATOM 840 C C . ARG A 1 105 ? -13.468 -51.944 15.845 1.00 71.25 105 ARG A C 1
ATOM 842 O O . ARG A 1 105 ? -14.457 -52.360 16.432 1.00 71.25 105 ARG A O 1
ATOM 849 N N . VAL A 1 106 ? -12.952 -52.566 14.782 1.00 69.44 106 VAL A N 1
ATOM 850 C CA . VAL A 1 106 ? -13.476 -53.844 14.259 1.00 69.44 106 VAL A CA 1
ATOM 851 C C . VAL A 1 106 ? -13.219 -55.010 15.227 1.00 69.44 106 VAL A C 1
ATOM 853 O O . VAL A 1 106 ? -14.025 -55.937 15.294 1.00 69.44 106 VAL A O 1
ATOM 856 N N . PHE A 1 107 ? -12.132 -54.968 16.004 1.00 63.38 107 PHE A N 1
ATOM 857 C CA . PHE A 1 107 ? -11.786 -56.015 16.975 1.00 63.38 107 PHE A CA 1
ATOM 858 C C . PHE A 1 107 ? -12.432 -55.827 18.361 1.00 63.38 107 PHE A C 1
ATOM 860 O O . PHE A 1 107 ? -12.484 -56.778 19.142 1.00 63.38 107 PHE A O 1
ATOM 867 N N . VAL A 1 108 ? -12.949 -54.636 18.676 1.00 65.12 108 VAL A N 1
ATOM 868 C CA . VAL A 1 108 ? -13.611 -54.322 19.955 1.00 65.12 108 VAL A CA 1
ATOM 869 C C . VAL A 1 108 ? -15.135 -54.438 19.797 1.00 65.12 108 VAL A C 1
ATOM 871 O O . VAL A 1 108 ? -15.721 -53.861 18.887 1.00 65.12 108 VAL A O 1
ATOM 874 N N . LYS A 1 109 ? -15.810 -55.196 20.677 1.00 58.81 109 LYS A N 1
ATOM 875 C CA . LYS A 1 109 ? -17.271 -55.409 20.605 1.00 58.81 109 LYS A CA 1
ATOM 876 C C . LYS A 1 109 ? -18.051 -54.087 20.791 1.00 58.81 109 LYS A C 1
ATOM 878 O O . L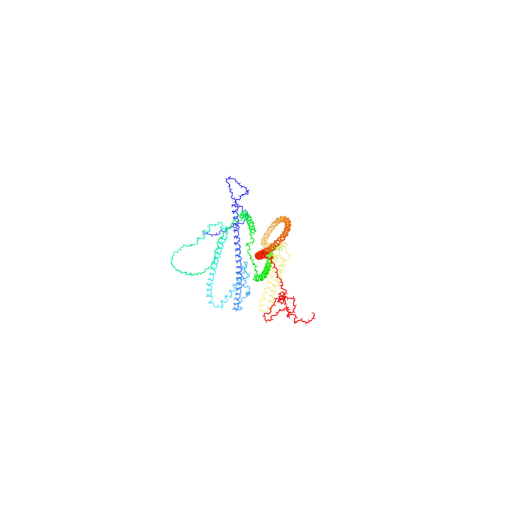YS A 1 109 ? -17.682 -53.293 21.655 1.00 58.81 109 LYS A O 1
ATOM 883 N N . PRO A 1 110 ? -19.157 -53.865 20.051 1.00 56.09 110 PRO A N 1
ATOM 884 C CA . PRO A 1 110 ? -19.872 -52.582 20.024 1.00 56.09 110 PRO A CA 1
ATOM 885 C C . PRO A 1 110 ? -20.535 -52.184 21.355 1.00 56.09 110 PRO A C 1
ATOM 887 O O . PRO A 1 110 ? -20.659 -50.992 21.622 1.00 56.09 110 PRO A O 1
ATOM 890 N N . ASP A 1 111 ? -20.900 -53.145 22.209 1.00 52.38 111 ASP A N 1
ATOM 891 C CA . ASP A 1 111 ? -21.554 -52.882 23.506 1.00 52.38 111 ASP A CA 1
ATOM 892 C C . ASP A 1 111 ? -20.614 -52.269 24.565 1.00 52.38 111 ASP A C 1
ATOM 894 O O . ASP A 1 111 ? -21.069 -51.745 25.579 1.00 52.38 111 ASP A O 1
ATOM 898 N N . ASP A 1 112 ? -19.303 -52.292 24.316 1.00 52.97 112 ASP A N 1
ATOM 899 C CA . ASP A 1 112 ? -18.261 -51.862 25.255 1.00 52.97 112 ASP A CA 1
ATOM 900 C C . ASP A 1 112 ? -17.670 -50.474 24.942 1.00 52.97 112 ASP A C 1
ATOM 902 O O . ASP A 1 112 ? -16.760 -50.002 25.635 1.00 52.97 112 ASP A O 1
ATOM 906 N N . MET A 1 113 ? -18.170 -49.811 23.895 1.00 53.00 113 MET A N 1
ATOM 907 C CA . MET A 1 113 ? -17.646 -48.540 23.399 1.00 53.00 113 MET A CA 1
ATOM 908 C C . MET A 1 113 ? -18.297 -47.373 24.159 1.00 53.00 113 MET A C 1
ATOM 910 O O . MET A 1 113 ? -19.499 -47.125 24.052 1.00 53.00 113 MET A O 1
ATOM 914 N N . THR A 1 114 ? -17.519 -46.631 24.950 1.00 52.25 114 THR A N 1
ATOM 915 C CA . THR A 1 114 ? -18.007 -45.408 25.602 1.00 52.25 114 THR A CA 1
ATOM 916 C C . THR A 1 114 ? -18.497 -44.406 24.550 1.00 52.25 114 THR A C 1
ATOM 918 O O . THR A 1 114 ? -17.896 -44.253 23.488 1.00 52.25 114 THR A O 1
ATOM 921 N N . ARG A 1 115 ? -19.601 -43.705 24.858 1.00 47.19 115 ARG A N 1
ATOM 922 C CA . ARG A 1 115 ? -20.316 -42.702 24.032 1.00 47.19 115 ARG A CA 1
ATOM 923 C C . ARG A 1 115 ? -19.488 -41.472 23.587 1.00 47.19 115 ARG A C 1
ATOM 925 O O . ARG A 1 115 ? -20.053 -40.420 23.308 1.00 47.19 115 ARG A O 1
ATOM 932 N N . SER A 1 116 ? -18.167 -41.541 23.502 1.00 46.22 116 SER A N 1
ATOM 933 C CA . SER A 1 116 ? -17.336 -40.496 22.899 1.00 46.22 116 SER A CA 1
ATOM 934 C C . SER A 1 116 ? -17.324 -40.665 21.377 1.00 46.22 116 SER A C 1
ATOM 936 O O . SER A 1 116 ? -16.384 -41.198 20.790 1.00 46.22 116 SER A O 1
ATOM 938 N N . ASN A 1 117 ? -18.415 -40.233 20.743 1.00 47.62 117 ASN A N 1
ATOM 939 C CA . ASN A 1 117 ? -18.541 -40.102 19.295 1.00 47.62 117 ASN A CA 1
ATOM 940 C C . ASN A 1 117 ? -17.628 -38.970 18.800 1.00 47.62 117 ASN A C 1
ATOM 942 O O . ASN A 1 117 ? -18.070 -37.835 18.647 1.00 47.62 117 ASN A O 1
ATOM 946 N N . ILE A 1 118 ? -16.348 -39.269 18.593 1.00 51.31 118 ILE A N 1
ATOM 947 C CA . ILE A 1 118 ? -15.431 -38.376 17.885 1.00 51.31 118 ILE A CA 1
ATOM 948 C C . ILE A 1 118 ? -15.204 -38.997 16.507 1.00 51.31 118 ILE A C 1
ATOM 950 O O . ILE A 1 118 ? -14.666 -40.105 16.381 1.00 51.31 118 ILE A O 1
ATOM 954 N N . GLN A 1 119 ? -15.704 -38.315 15.476 1.00 54.06 119 GLN A N 1
ATOM 955 C CA . GLN A 1 119 ? -15.531 -38.719 14.086 1.00 54.06 119 GLN A CA 1
ATOM 956 C C . GLN A 1 119 ? -14.034 -38.723 13.776 1.00 54.06 119 GLN A C 1
ATOM 958 O O . GLN A 1 119 ? -13.361 -37.725 14.008 1.00 54.06 119 GLN A O 1
ATOM 963 N N . GLY A 1 120 ? -13.501 -39.824 13.234 1.00 48.56 120 GLY A N 1
ATOM 964 C CA . GLY A 1 120 ? -12.062 -39.979 12.961 1.00 48.56 120 GLY A CA 1
ATOM 965 C C . GLY A 1 120 ? -11.453 -38.885 12.069 1.00 48.56 120 GLY A C 1
ATOM 966 O O . GLY A 1 120 ? -10.240 -38.722 12.055 1.00 48.56 120 GLY A O 1
ATOM 967 N N . LYS A 1 121 ? -12.288 -38.090 11.385 1.00 49.12 121 LYS A N 1
ATOM 968 C CA . LYS A 1 121 ? -11.878 -36.906 10.618 1.00 49.12 121 LYS A CA 1
ATOM 969 C C . LYS A 1 121 ? -11.404 -35.725 11.475 1.00 49.12 121 LYS A C 1
ATOM 971 O O . LYS A 1 121 ? -10.545 -34.988 11.008 1.00 49.12 121 LYS A O 1
ATOM 976 N N . ASP A 1 122 ? -11.893 -35.580 12.706 1.00 50.94 122 ASP A N 1
ATOM 977 C CA . ASP A 1 122 ? -11.550 -34.445 13.583 1.00 50.94 122 ASP A CA 1
ATOM 978 C C . ASP A 1 122 ? -10.357 -34.739 14.507 1.00 50.94 122 ASP A C 1
ATOM 980 O O . ASP A 1 122 ? -9.814 -33.844 15.148 1.00 50.94 122 ASP A O 1
ATOM 984 N N . VAL A 1 123 ? -9.927 -36.002 14.581 1.00 51.12 123 VAL A N 1
ATOM 985 C CA . VAL A 1 123 ? -8.996 -36.500 15.609 1.00 51.12 123 VAL A CA 1
ATOM 986 C C . VAL A 1 123 ? -7.535 -36.175 15.272 1.00 51.12 123 VAL A C 1
ATOM 988 O O . VAL A 1 123 ? -6.708 -36.143 16.166 1.00 51.12 123 VAL A O 1
ATOM 991 N N . PHE A 1 124 ? -7.169 -35.894 14.019 1.00 56.47 124 PHE A N 1
ATOM 992 C CA . PHE A 1 124 ? -5.759 -35.665 13.664 1.00 56.47 124 PHE A CA 1
ATOM 993 C C . PHE A 1 124 ? -5.589 -34.667 12.505 1.00 56.47 124 PHE A C 1
ATOM 995 O O . PHE A 1 124 ? -4.878 -34.930 11.540 1.00 56.47 124 PHE A O 1
ATOM 1002 N N . ASN A 1 125 ? -6.212 -33.487 12.568 1.00 58.19 125 ASN A N 1
ATOM 1003 C CA . ASN A 1 125 ? -5.940 -32.426 11.586 1.00 58.19 125 ASN A CA 1
ATOM 1004 C C . ASN A 1 125 ? -4.718 -31.572 11.985 1.00 58.19 125 ASN A C 1
ATOM 1006 O O . ASN A 1 125 ? -4.819 -30.370 12.225 1.00 58.19 125 ASN A O 1
ATOM 1010 N N . VAL A 1 126 ? -3.550 -32.214 12.083 1.00 55.97 126 VAL A N 1
ATOM 1011 C CA . VAL A 1 126 ? -2.277 -31.556 12.448 1.00 55.97 126 VAL A CA 1
ATOM 1012 C C . VAL A 1 126 ? -1.841 -30.558 11.367 1.00 55.97 126 VAL A C 1
ATOM 1014 O O . VAL A 1 126 ? -1.228 -29.542 11.669 1.00 55.97 126 VAL A O 1
ATOM 1017 N N . VAL A 1 127 ? -2.230 -30.804 10.112 1.00 54.75 127 VAL A N 1
ATOM 1018 C CA . VAL A 1 127 ? -1.923 -29.941 8.959 1.00 54.75 127 VAL A CA 1
ATOM 1019 C C . VAL A 1 127 ? -2.613 -28.571 9.060 1.00 54.75 127 VAL A C 1
ATOM 1021 O O . VAL A 1 127 ? -2.086 -27.592 8.544 1.00 54.75 127 VAL A O 1
ATOM 1024 N N . ALA A 1 128 ? -3.749 -28.469 9.761 1.00 54.84 128 ALA A N 1
ATOM 1025 C CA . ALA A 1 128 ? -4.463 -27.203 9.949 1.00 54.84 128 ALA A CA 1
ATOM 1026 C C . ALA A 1 128 ? -3.876 -26.286 11.044 1.00 54.84 128 ALA A C 1
ATOM 1028 O O . ALA A 1 128 ? -4.294 -25.137 11.131 1.00 54.84 128 ALA A O 1
ATOM 1029 N N . HIS A 1 129 ? -2.926 -26.766 11.858 1.00 54.94 129 HIS A N 1
ATOM 1030 C CA . HIS A 1 129 ? -2.443 -26.075 13.069 1.00 54.94 129 HIS A CA 1
ATOM 1031 C C . HIS A 1 129 ? -0.920 -25.839 13.050 1.00 54.94 129 HIS A C 1
ATOM 1033 O O . HIS A 1 129 ? -0.233 -25.998 14.056 1.00 54.94 129 HIS A O 1
ATOM 1039 N N . VAL A 1 130 ? -0.361 -25.519 11.878 1.00 53.84 130 VAL A N 1
ATOM 1040 C CA . VAL A 1 130 ? 1.092 -25.312 11.689 1.00 53.84 130 VAL A CA 1
ATOM 1041 C C . VAL A 1 130 ? 1.507 -23.844 11.910 1.00 53.84 130 VAL A C 1
ATOM 1043 O O . VAL A 1 130 ? 2.675 -23.498 11.742 1.00 53.84 130 VAL A O 1
ATOM 1046 N N . ASP A 1 131 ? 0.585 -22.975 12.333 1.00 55.81 131 ASP A N 1
ATOM 1047 C CA . ASP A 1 131 ? 0.900 -21.591 12.698 1.00 55.81 131 ASP A CA 1
ATOM 1048 C C . ASP A 1 131 ? 1.328 -21.495 14.173 1.00 55.81 131 ASP A C 1
ATOM 1050 O O . ASP A 1 131 ? 0.736 -22.126 15.051 1.00 55.81 131 ASP A O 1
ATOM 1054 N N . GLU A 1 132 ? 2.353 -20.684 14.454 1.00 51.44 132 GLU A N 1
ATOM 1055 C CA . GLU A 1 132 ? 3.002 -20.537 15.772 1.00 51.44 132 GLU A CA 1
ATOM 1056 C C . GLU A 1 132 ? 2.015 -20.114 16.888 1.00 51.44 132 GLU A C 1
ATOM 1058 O O . GLU A 1 132 ? 2.200 -20.463 18.053 1.00 51.44 132 GLU A O 1
ATOM 1063 N N . GLU A 1 133 ? 0.910 -19.449 16.526 1.00 51.50 133 GLU A N 1
ATOM 1064 C CA . GLU A 1 133 ? -0.182 -19.049 17.432 1.00 51.50 133 GLU A CA 1
ATOM 1065 C C . GLU A 1 133 ? -1.128 -20.205 17.830 1.00 51.50 133 GLU A C 1
ATOM 1067 O O . GLU A 1 133 ? -1.844 -20.094 18.823 1.00 51.50 133 GLU A O 1
ATOM 1072 N N . SER A 1 134 ? -1.108 -21.337 17.114 1.00 56.41 134 SER A N 1
ATOM 1073 C CA . SER A 1 134 ? -2.040 -22.470 17.298 1.00 56.41 134 SER A CA 1
ATOM 1074 C C . SER A 1 134 ? -1.474 -23.651 18.111 1.00 56.41 134 SER A C 1
ATOM 1076 O O . SER A 1 134 ? -2.152 -24.657 18.334 1.00 56.41 134 SER A O 1
ATOM 1078 N N . LEU A 1 135 ? -0.242 -23.526 18.626 1.00 58.34 135 LEU A N 1
ATOM 1079 C CA . LEU A 1 135 ? 0.432 -24.540 19.456 1.00 58.34 135 LEU A CA 1
ATOM 1080 C C . LEU A 1 135 ? -0.361 -25.001 20.704 1.00 58.34 135 LEU A C 1
ATOM 1082 O O . LEU A 1 135 ? -0.335 -26.202 20.993 1.00 58.34 135 LEU A O 1
ATOM 1086 N N . PRO A 1 136 ? -1.067 -24.124 21.453 1.00 68.12 136 PRO A N 1
ATOM 1087 C CA . PRO A 1 136 ? -1.845 -24.546 22.622 1.00 68.12 136 PRO A CA 1
ATOM 1088 C C . PRO A 1 136 ? -3.040 -25.430 22.243 1.00 68.12 136 PRO A C 1
ATOM 1090 O O . PRO A 1 136 ? -3.294 -26.445 22.893 1.00 68.12 136 PRO A O 1
ATOM 1093 N N . GLU A 1 137 ? -3.736 -25.077 21.161 1.00 63.44 137 GLU A N 1
ATOM 1094 C CA . GLU A 1 137 ? -4.899 -25.810 20.648 1.00 63.44 137 GLU A CA 1
ATOM 1095 C C . GLU A 1 137 ? -4.486 -27.178 20.095 1.00 63.44 137 GLU A C 1
ATOM 1097 O O . GLU A 1 137 ? -5.149 -28.186 20.353 1.00 63.44 137 GLU A O 1
ATOM 1102 N N . LEU A 1 138 ? -3.331 -27.243 19.422 1.00 64.88 138 LEU A N 1
ATOM 1103 C CA . LEU A 1 138 ? -2.729 -28.497 18.978 1.00 64.88 138 LEU A CA 1
ATOM 1104 C C . LEU A 1 138 ? -2.370 -29.405 20.164 1.00 64.88 138 LEU A C 1
ATOM 1106 O O . LEU A 1 138 ? -2.611 -30.610 20.105 1.00 64.88 138 LEU A O 1
ATOM 1110 N N . HIS A 1 139 ? -1.822 -28.851 21.251 1.00 66.75 139 HIS A N 1
ATOM 1111 C CA . HIS A 1 139 ? -1.487 -29.625 22.449 1.00 66.75 139 HIS A CA 1
ATOM 1112 C C . HIS A 1 139 ? -2.738 -30.199 23.131 1.00 66.75 139 HIS A C 1
ATOM 1114 O O . HIS A 1 139 ? -2.749 -31.367 23.525 1.00 66.75 139 HIS A O 1
ATOM 1120 N N . GLU A 1 140 ? -3.817 -29.417 23.217 1.00 68.75 140 GLU A N 1
ATOM 1121 C CA . GLU A 1 140 ? -5.094 -29.873 23.772 1.00 68.75 140 GLU A CA 1
ATOM 1122 C C . GLU A 1 140 ? -5.753 -30.950 22.893 1.00 68.75 140 GLU A C 1
ATOM 1124 O O . GLU A 1 140 ? -6.226 -31.972 23.404 1.00 68.75 140 GLU A O 1
ATOM 1129 N N . ALA A 1 141 ? -5.748 -30.759 21.570 1.00 65.88 141 ALA A N 1
ATOM 1130 C CA . ALA A 1 141 ? -6.236 -31.748 20.616 1.00 65.88 141 ALA A CA 1
ATOM 1131 C C . ALA A 1 141 ? -5.436 -33.054 20.723 1.00 65.88 141 ALA A C 1
ATOM 1133 O O . ALA A 1 141 ? -6.022 -34.123 20.900 1.00 65.88 141 ALA A O 1
ATOM 1134 N N . LEU A 1 142 ? -4.101 -32.979 20.734 1.00 66.50 142 LEU A N 1
ATOM 1135 C CA . LEU A 1 142 ? -3.233 -34.144 20.916 1.00 66.50 142 LEU A CA 1
ATOM 1136 C C . LEU A 1 142 ? -3.494 -34.846 22.256 1.00 66.50 142 LEU A C 1
ATOM 1138 O O . LEU A 1 142 ? -3.603 -36.070 22.272 1.00 66.50 142 LEU A O 1
ATOM 1142 N N . GLY A 1 143 ? -3.694 -34.111 23.354 1.00 69.25 143 GLY A N 1
ATOM 1143 C CA . GLY A 1 143 ? -4.032 -34.690 24.660 1.00 69.25 143 GLY A CA 1
ATOM 1144 C C . GLY A 1 143 ? -5.352 -35.476 24.659 1.00 69.25 143 GLY A C 1
ATOM 1145 O O . GLY A 1 143 ? -5.425 -36.594 25.180 1.00 69.25 143 GLY A O 1
ATOM 1146 N N . LYS A 1 144 ? -6.393 -34.949 24.002 1.00 69.38 144 LYS A N 1
ATOM 1147 C CA . LYS A 1 144 ? -7.680 -35.653 23.827 1.00 69.38 144 LYS A CA 1
ATOM 1148 C C . LYS A 1 144 ? -7.525 -36.921 22.984 1.00 69.38 144 LYS A C 1
ATOM 1150 O O . LYS A 1 144 ? -8.144 -37.940 23.267 1.00 69.38 144 LYS A O 1
ATOM 1155 N N . THR A 1 145 ? -6.677 -36.887 21.962 1.00 67.06 145 THR A N 1
ATOM 1156 C CA . THR A 1 145 ? -6.466 -38.041 21.072 1.00 67.06 145 THR A CA 1
ATOM 1157 C C . THR A 1 145 ? -5.623 -39.125 21.742 1.00 67.06 145 THR A C 1
ATOM 1159 O O . THR A 1 145 ? -5.932 -40.310 21.615 1.00 67.06 145 THR A O 1
ATOM 1162 N N . ALA A 1 146 ? -4.612 -38.733 22.521 1.00 70.44 146 ALA A N 1
ATOM 1163 C CA . ALA A 1 146 ? -3.751 -39.634 23.274 1.00 70.44 146 ALA A CA 1
ATOM 1164 C C . ALA A 1 146 ? -4.551 -40.419 24.319 1.00 70.44 146 ALA A C 1
ATOM 1166 O O . ALA A 1 146 ? -4.458 -41.640 24.352 1.00 70.44 146 ALA A O 1
ATOM 1167 N N . THR A 1 147 ? -5.412 -39.746 25.088 1.00 70.81 147 THR A N 1
ATOM 1168 C CA . THR A 1 147 ? -6.269 -40.391 26.101 1.00 70.81 147 THR A CA 1
ATOM 1169 C C . THR A 1 147 ? -7.267 -41.384 25.494 1.00 70.81 147 THR A C 1
ATOM 1171 O O . THR A 1 147 ? -7.452 -42.482 26.021 1.00 70.81 147 THR A O 1
ATOM 1174 N N . VAL A 1 148 ? -7.871 -41.053 24.345 1.00 69.88 148 VAL A N 1
ATOM 1175 C CA . VAL A 1 148 ? -8.765 -41.970 23.610 1.00 69.88 148 VAL A CA 1
ATOM 1176 C C . VAL A 1 148 ? -8.005 -43.187 23.082 1.00 69.88 148 VAL A C 1
ATOM 1178 O O . VAL A 1 148 ? -8.483 -44.318 23.182 1.00 69.88 148 VAL A O 1
ATOM 1181 N N . THR A 1 149 ? -6.812 -42.968 22.534 1.00 69.50 149 THR A N 1
ATOM 1182 C CA . THR A 1 149 ? -5.996 -44.054 21.983 1.00 69.50 149 THR A CA 1
ATOM 1183 C C . THR A 1 149 ? -5.460 -44.956 23.093 1.00 69.50 149 THR A C 1
ATOM 1185 O O . THR A 1 149 ? -5.495 -46.175 22.957 1.00 69.50 149 THR A O 1
ATOM 1188 N N . GLU A 1 150 ? -5.026 -44.386 24.215 1.00 69.75 150 GLU A N 1
ATOM 1189 C CA . GLU A 1 150 ? -4.572 -45.120 25.395 1.00 69.75 150 GLU A CA 1
ATOM 1190 C C . GLU A 1 150 ? -5.677 -46.034 25.939 1.00 69.75 150 GLU A C 1
ATOM 1192 O O . GLU A 1 150 ? -5.428 -47.209 26.210 1.00 69.75 150 GLU A O 1
ATOM 1197 N N . ALA A 1 151 ? -6.922 -45.552 26.002 1.00 70.25 151 ALA A N 1
ATOM 1198 C CA . ALA A 1 151 ? -8.067 -46.368 26.398 1.00 70.25 151 ALA A CA 1
ATOM 1199 C C . ALA A 1 151 ? -8.328 -47.542 25.431 1.00 70.25 151 ALA A C 1
ATOM 1201 O O . ALA A 1 151 ? -8.588 -48.662 25.878 1.00 70.25 151 ALA A O 1
ATOM 1202 N N . LEU A 1 152 ? -8.229 -47.312 24.116 1.00 70.06 152 LEU A N 1
ATOM 1203 C CA . LEU A 1 152 ? -8.425 -48.346 23.089 1.00 70.06 152 LEU A CA 1
ATOM 1204 C C . LEU A 1 152 ? -7.302 -49.392 23.091 1.00 70.06 152 LEU A C 1
ATOM 1206 O O . LEU A 1 152 ? -7.569 -50.593 23.055 1.00 70.06 152 LEU A O 1
ATOM 1210 N N . VAL A 1 153 ? -6.047 -48.947 23.170 1.00 71.19 153 VAL A N 1
ATOM 1211 C CA . VAL A 1 153 ? -4.860 -49.811 23.160 1.00 71.19 153 VAL A CA 1
ATOM 1212 C C . VAL A 1 153 ? -4.762 -50.623 24.448 1.00 71.19 153 VAL A C 1
ATOM 1214 O O . VAL A 1 153 ? -4.526 -51.825 24.376 1.00 71.19 153 VAL A O 1
ATOM 1217 N N . ASN A 1 154 ? -5.017 -50.026 25.617 1.00 70.00 154 ASN A N 1
ATOM 1218 C CA . ASN A 1 154 ? -5.035 -50.765 26.883 1.00 70.00 154 ASN A CA 1
ATOM 1219 C C . ASN A 1 154 ? -6.103 -51.865 26.882 1.00 70.00 154 ASN A C 1
ATOM 1221 O O . ASN A 1 154 ? -5.870 -52.948 27.415 1.00 70.00 154 ASN A O 1
ATOM 1225 N N . ARG A 1 155 ? -7.245 -51.635 26.225 1.00 67.75 155 ARG A N 1
ATOM 1226 C CA . ARG A 1 155 ? -8.312 -52.635 26.100 1.00 67.75 155 ARG A CA 1
ATOM 1227 C C . ARG A 1 155 ? -7.974 -53.730 25.082 1.00 67.75 155 ARG A C 1
ATOM 1229 O O . ARG A 1 155 ? -8.264 -54.897 25.334 1.00 67.75 155 ARG A O 1
ATOM 1236 N N . LEU A 1 156 ? -7.283 -53.384 23.993 1.00 67.06 156 LEU A N 1
ATOM 1237 C CA . LEU A 1 156 ? -6.736 -54.354 23.039 1.00 67.06 156 LEU A CA 1
ATOM 1238 C C . LEU A 1 156 ? -5.661 -55.242 23.691 1.00 67.06 156 LEU A C 1
ATOM 1240 O O . LEU A 1 156 ? -5.694 -56.458 23.528 1.00 67.06 156 LEU A O 1
ATOM 1244 N N . ILE A 1 157 ? -4.754 -54.665 24.484 1.00 68.31 157 ILE A N 1
ATOM 1245 C CA . ILE A 1 157 ? -3.720 -55.397 25.237 1.00 68.31 157 ILE A CA 1
ATOM 1246 C C . ILE A 1 157 ? -4.354 -56.290 26.314 1.00 68.31 157 ILE A C 1
ATOM 1248 O O . ILE A 1 157 ? -3.914 -57.416 26.512 1.00 68.31 157 ILE A O 1
ATOM 1252 N N . GLN A 1 158 ? -5.428 -55.844 26.971 1.00 65.25 158 GLN A N 1
ATOM 1253 C CA . GLN A 1 158 ? -6.202 -56.693 27.889 1.00 65.25 158 GLN A CA 1
ATOM 1254 C C . GLN A 1 158 ? -6.883 -57.871 27.172 1.00 65.25 158 GLN A C 1
ATOM 1256 O O . GLN A 1 158 ? -7.110 -58.909 27.790 1.00 65.25 158 GLN A O 1
ATOM 1261 N N . SER A 1 159 ? -7.187 -57.733 25.877 1.00 59.47 159 SER A N 1
ATOM 1262 C CA . SER A 1 159 ? -7.756 -58.802 25.044 1.00 59.47 159 SER A CA 1
ATOM 1263 C C . SER A 1 159 ? -6.713 -59.698 24.353 1.00 59.47 159 SER A C 1
ATOM 1265 O O . SER A 1 159 ? -7.043 -60.815 23.957 1.00 59.47 159 SER A O 1
ATOM 1267 N N . GLY A 1 160 ? -5.464 -59.240 24.215 1.00 56.00 160 GLY A N 1
ATOM 1268 C CA . GLY A 1 160 ? -4.389 -59.925 23.494 1.00 56.00 160 GLY A CA 1
ATOM 1269 C C . GLY A 1 160 ? -3.226 -60.302 24.411 1.00 56.00 160 GLY A C 1
ATOM 1270 O O . GLY A 1 160 ? -2.517 -59.435 24.910 1.00 56.00 160 GLY A O 1
ATOM 1271 N N . GLY A 1 161 ? -3.008 -61.606 24.607 1.00 52.38 161 GLY A N 1
ATOM 1272 C CA . GLY A 1 161 ? -1.934 -62.157 25.440 1.00 52.38 161 GLY A CA 1
ATOM 1273 C C . GLY A 1 161 ? -0.554 -61.547 25.152 1.00 52.38 161 GLY A C 1
ATOM 1274 O O . GLY A 1 161 ? -0.077 -61.522 24.018 1.00 52.38 161 GLY A O 1
ATOM 1275 N N . SER A 1 162 ? 0.076 -61.044 26.212 1.00 56.28 162 SER A N 1
ATOM 1276 C CA . SER A 1 162 ? 1.270 -60.200 26.195 1.00 56.28 162 SER A CA 1
ATOM 1277 C C . SER A 1 162 ? 2.558 -61.012 26.363 1.00 56.28 162 SER A C 1
ATOM 1279 O O . SER A 1 162 ? 2.995 -61.194 27.492 1.00 56.28 162 SER A O 1
ATOM 1281 N N . GLU A 1 163 ? 3.221 -61.408 25.270 1.00 53.28 163 GLU A N 1
ATOM 1282 C CA . GLU A 1 163 ? 4.665 -61.745 25.322 1.00 53.28 163 GLU A CA 1
ATOM 1283 C C . GLU A 1 163 ? 5.482 -61.311 24.085 1.00 53.28 163 GLU A C 1
ATOM 1285 O O . GLU A 1 163 ? 6.671 -61.030 24.211 1.00 53.28 163 GLU A O 1
ATOM 1290 N N . GLN A 1 164 ? 4.888 -61.128 22.898 1.00 51.66 164 GLN A N 1
ATOM 1291 C CA . GLN A 1 164 ? 5.654 -60.782 21.678 1.00 51.66 164 GLN A CA 1
ATOM 1292 C C . GLN A 1 164 ? 6.025 -59.287 21.525 1.00 51.66 164 GLN A C 1
ATOM 1294 O O . GLN A 1 164 ? 6.895 -58.945 20.726 1.00 51.66 164 GLN A O 1
ATOM 1299 N N . SER A 1 165 ? 5.417 -58.382 22.304 1.00 55.19 165 SER A N 1
ATOM 1300 C CA . SER A 1 165 ? 5.531 -56.917 22.126 1.00 55.19 165 SER A CA 1
ATOM 1301 C C . SER A 1 165 ? 6.872 -56.311 22.590 1.00 55.19 165 SER A C 1
ATOM 1303 O O . SER A 1 165 ? 7.334 -55.304 22.052 1.00 55.19 165 SER A O 1
ATOM 1305 N N . LEU A 1 166 ? 7.547 -56.928 23.568 1.00 51.84 166 LEU A N 1
ATOM 1306 C CA . LEU A 1 166 ? 8.769 -56.368 24.169 1.00 51.84 166 LEU A CA 1
ATOM 1307 C C . LEU A 1 166 ? 10.035 -56.606 23.332 1.00 51.84 166 LEU A C 1
ATOM 1309 O O . LEU A 1 166 ? 10.932 -55.765 23.334 1.00 51.84 166 LEU A O 1
ATOM 1313 N N . VAL A 1 167 ? 10.098 -57.712 22.586 1.00 53.16 167 VAL A N 1
ATOM 1314 C CA . VAL A 1 167 ? 11.266 -58.066 21.758 1.00 53.16 167 VAL A CA 1
ATOM 1315 C C . VAL A 1 167 ? 11.353 -57.171 20.516 1.00 53.16 167 VAL A C 1
ATOM 1317 O O . VAL A 1 167 ? 12.430 -56.675 20.198 1.00 53.16 167 VAL A O 1
ATOM 1320 N N . PHE A 1 168 ? 10.212 -56.865 19.887 1.00 54.69 168 PHE A N 1
ATOM 1321 C CA . PHE A 1 168 ? 10.128 -55.949 18.740 1.00 54.69 168 PHE A CA 1
ATOM 1322 C C . PHE A 1 168 ? 10.502 -54.499 19.091 1.00 54.69 168 PHE A C 1
ATOM 1324 O O . PHE A 1 168 ? 11.022 -53.771 18.250 1.00 54.69 168 PHE A O 1
ATOM 1331 N N . LYS A 1 169 ? 10.269 -54.068 20.339 1.00 58.03 169 LYS A N 1
ATOM 1332 C CA . LYS A 1 169 ? 10.584 -52.705 20.794 1.00 58.03 169 LYS A CA 1
ATOM 1333 C C . LYS A 1 169 ? 12.083 -52.429 20.896 1.00 58.03 169 LYS A C 1
ATOM 1335 O O . LYS A 1 169 ? 12.471 -51.281 20.733 1.00 58.03 169 LYS A O 1
ATOM 1340 N N . LYS A 1 170 ? 12.908 -53.439 21.192 1.00 62.47 170 LYS A N 1
ATOM 1341 C CA . LYS A 1 170 ? 14.350 -53.258 21.424 1.00 62.47 170 LYS A CA 1
ATOM 1342 C C . LYS A 1 170 ? 15.143 -53.148 20.118 1.00 62.47 170 LYS A C 1
ATOM 1344 O O . LYS A 1 170 ? 15.956 -52.242 19.987 1.00 62.47 170 LYS A O 1
ATOM 1349 N N . THR A 1 171 ? 14.861 -54.014 19.144 1.00 63.03 171 THR A N 1
ATOM 1350 C CA . THR A 1 171 ? 15.574 -54.049 17.854 1.00 63.03 171 THR A CA 1
ATOM 1351 C C . THR A 1 171 ? 15.322 -52.795 17.016 1.00 63.03 171 THR A C 1
ATOM 1353 O O . THR A 1 171 ? 16.262 -52.192 16.514 1.00 63.03 171 THR A O 1
ATOM 1356 N N . TYR A 1 172 ? 14.074 -52.320 16.958 1.00 64.50 172 TYR A N 1
ATOM 1357 C CA . TYR A 1 172 ? 13.729 -51.071 16.266 1.00 64.50 172 TYR A CA 1
ATOM 1358 C C . TYR A 1 172 ? 14.359 -49.829 16.905 1.00 64.50 172 TYR A C 1
ATOM 1360 O O . TYR A 1 172 ? 14.633 -48.848 16.218 1.00 64.50 172 TYR A O 1
ATOM 1368 N N . TRP A 1 173 ? 14.576 -49.849 18.223 1.00 61.41 173 TRP A N 1
ATOM 1369 C CA . TRP A 1 173 ? 15.181 -48.724 18.932 1.00 61.41 173 TRP A CA 1
ATOM 1370 C C . TRP A 1 173 ? 16.679 -48.608 18.630 1.00 61.41 173 TRP A C 1
ATOM 1372 O O . TRP A 1 173 ? 17.180 -47.503 18.437 1.00 61.41 173 TRP A O 1
ATOM 1382 N N . GLU A 1 174 ? 17.375 -49.742 18.531 1.00 71.31 174 GLU A N 1
ATOM 1383 C CA . GLU A 1 174 ? 18.789 -49.809 18.138 1.00 71.31 174 GLU A CA 1
ATOM 1384 C C . GLU A 1 174 ? 18.983 -49.388 16.665 1.00 71.31 174 GLU A C 1
ATOM 1386 O O . GLU A 1 174 ? 19.874 -48.592 16.367 1.00 71.31 174 GLU A O 1
ATOM 1391 N N . GLU A 1 175 ? 18.098 -49.813 15.755 1.00 72.19 175 GLU A N 1
ATOM 1392 C CA . GLU A 1 175 ? 18.115 -49.390 14.342 1.00 72.19 175 GLU A CA 1
ATOM 1393 C C . GLU A 1 175 ? 17.790 -47.896 14.162 1.00 72.19 175 GLU A C 1
ATOM 1395 O O . GLU A 1 175 ? 18.434 -47.204 13.368 1.00 72.19 175 GLU A O 1
ATOM 1400 N N . PHE A 1 176 ? 16.837 -47.361 14.932 1.00 71.94 176 PHE A N 1
ATOM 1401 C CA . PHE A 1 176 ? 16.515 -45.932 14.925 1.00 71.94 176 PHE A CA 1
ATOM 1402 C C . PHE A 1 176 ? 17.685 -45.082 15.432 1.00 71.94 176 PHE A C 1
ATOM 1404 O O . PHE A 1 176 ? 17.992 -44.045 14.842 1.00 71.94 176 PHE A O 1
ATOM 1411 N N . GLN A 1 177 ? 18.376 -45.529 16.488 1.00 71.62 177 GLN A N 1
ATOM 1412 C CA . GLN A 1 177 ? 19.583 -44.853 16.962 1.00 71.62 177 GLN A CA 1
ATOM 1413 C C . GLN A 1 177 ? 20.695 -44.857 15.912 1.00 71.62 177 GLN A C 1
ATOM 1415 O O . GLN A 1 177 ? 21.289 -43.804 15.686 1.00 71.62 177 GLN A O 1
ATOM 1420 N N . GLY A 1 178 ? 20.930 -45.992 15.242 1.00 76.75 178 GLY A N 1
ATOM 1421 C CA . GLY A 1 178 ? 21.908 -46.092 14.153 1.00 76.75 178 GLY A CA 1
ATOM 1422 C C . GLY A 1 178 ? 21.605 -45.122 13.007 1.00 76.75 178 GLY A C 1
ATOM 1423 O O . GLY A 1 178 ? 22.463 -44.337 12.601 1.00 76.75 178 GLY A O 1
ATOM 1424 N N . SER A 1 179 ? 20.349 -45.079 12.558 1.00 72.06 179 SER A N 1
ATOM 1425 C CA . SER A 1 179 ? 19.922 -44.161 11.495 1.00 72.06 179 SER A CA 1
ATOM 1426 C C . SER A 1 179 ? 20.014 -42.683 11.913 1.00 72.06 179 SER A C 1
ATOM 1428 O O . SER A 1 179 ? 20.399 -41.825 11.116 1.00 72.06 179 SER A O 1
ATOM 1430 N N . GLN A 1 180 ? 19.733 -42.367 13.182 1.00 71.25 180 GLN A N 1
ATOM 1431 C CA . GLN A 1 180 ? 19.868 -41.011 13.718 1.00 71.25 180 GLN A CA 1
ATOM 1432 C C . GLN A 1 180 ? 21.334 -40.555 13.780 1.00 71.25 180 GLN A C 1
ATOM 1434 O O . GLN A 1 180 ? 21.622 -39.386 13.504 1.00 71.25 180 GLN A O 1
ATOM 1439 N N . THR A 1 181 ? 22.261 -41.452 14.131 1.00 78.31 181 THR A N 1
ATOM 1440 C CA . THR A 1 181 ? 23.699 -41.150 14.122 1.00 78.31 181 THR A CA 1
ATOM 1441 C C . THR A 1 181 ? 24.219 -40.914 12.706 1.00 78.31 181 THR A C 1
ATOM 1443 O O . THR A 1 181 ? 24.862 -39.895 12.470 1.00 78.31 181 THR A O 1
ATOM 1446 N N . GLU A 1 182 ? 23.836 -41.752 11.741 1.00 79.19 182 GLU A N 1
ATOM 1447 C CA . GLU A 1 182 ? 24.226 -41.591 10.332 1.00 79.19 182 GLU A CA 1
ATOM 1448 C C . GLU A 1 182 ? 23.699 -40.281 9.720 1.00 79.19 182 GLU A C 1
ATOM 1450 O O . GLU A 1 182 ? 24.396 -39.611 8.951 1.00 79.19 182 GLU A O 1
ATOM 1455 N N . LEU A 1 183 ? 22.482 -39.866 10.094 1.00 78.50 183 LEU A N 1
ATOM 1456 C CA . LEU A 1 183 ? 21.903 -38.593 9.665 1.00 78.50 183 LEU A CA 1
ATOM 1457 C C . LEU A 1 183 ? 22.685 -37.390 10.214 1.00 78.50 183 LEU A C 1
ATOM 1459 O O . LEU A 1 183 ? 22.913 -36.416 9.489 1.00 78.50 183 LEU A O 1
ATOM 1463 N N . ASN A 1 184 ? 23.093 -37.451 11.484 1.00 76.06 184 ASN A N 1
ATOM 1464 C CA . ASN A 1 184 ? 23.894 -36.404 12.117 1.00 76.06 184 ASN A CA 1
ATOM 1465 C C . ASN A 1 184 ? 25.288 -36.302 11.481 1.00 76.06 184 ASN A C 1
ATOM 1467 O O . ASN A 1 184 ? 25.760 -35.191 11.225 1.00 76.06 184 ASN A O 1
ATOM 1471 N N . ASP A 1 185 ? 25.908 -37.436 11.158 1.00 80.94 185 ASP A N 1
ATOM 1472 C CA . ASP A 1 185 ? 27.206 -37.480 10.482 1.00 80.94 185 ASP A CA 1
ATOM 1473 C C . ASP A 1 185 ? 27.116 -36.886 9.066 1.00 80.94 185 ASP A C 1
ATOM 1475 O O . ASP A 1 185 ? 27.900 -36.000 8.715 1.00 80.94 185 ASP A O 1
ATOM 1479 N N . CYS A 1 186 ? 26.087 -37.247 8.289 1.00 82.12 186 CYS A N 1
ATOM 1480 C CA . CYS A 1 186 ? 25.837 -36.654 6.968 1.00 82.12 186 CYS A CA 1
ATOM 1481 C C . CYS A 1 186 ? 25.585 -35.135 7.031 1.00 82.12 186 CYS A C 1
ATOM 1483 O O . CYS A 1 186 ? 26.012 -34.382 6.149 1.00 82.12 186 CYS A O 1
ATOM 1485 N N . MET A 1 187 ? 24.880 -34.657 8.062 1.00 74.06 187 MET A N 1
ATOM 1486 C CA . MET A 1 187 ? 24.650 -33.223 8.281 1.00 74.06 187 MET A CA 1
ATOM 1487 C C . MET A 1 187 ? 25.959 -32.480 8.580 1.00 74.06 187 MET A C 1
ATOM 1489 O O . MET A 1 187 ? 26.207 -31.424 7.995 1.00 74.06 187 MET A O 1
ATOM 1493 N N . SER A 1 188 ? 26.814 -33.056 9.429 1.00 78.50 188 SER A N 1
ATOM 1494 C CA . SER A 1 188 ? 28.140 -32.520 9.759 1.00 78.50 188 SER A CA 1
ATOM 1495 C C . SER A 1 188 ? 29.050 -32.447 8.525 1.00 78.50 188 SER A C 1
ATOM 1497 O O . SER A 1 188 ? 29.684 -31.420 8.261 1.00 78.50 188 SER A O 1
ATOM 1499 N N . GLU A 1 189 ? 29.054 -33.491 7.690 1.00 81.81 189 GLU A N 1
ATOM 1500 C CA . GLU A 1 189 ? 29.806 -33.490 6.431 1.00 81.81 189 GLU A CA 1
ATOM 1501 C C . GLU A 1 189 ? 29.311 -32.421 5.452 1.00 81.81 189 GLU A C 1
ATOM 1503 O O . GLU A 1 189 ? 30.119 -31.719 4.834 1.00 81.81 189 GLU A O 1
ATOM 1508 N N . LYS A 1 190 ? 27.991 -32.229 5.343 1.00 82.00 190 LYS A N 1
ATOM 1509 C CA . LYS A 1 190 ? 27.405 -31.173 4.508 1.00 82.00 190 LYS A CA 1
ATOM 1510 C C . LYS A 1 190 ? 27.848 -29.778 4.956 1.00 82.00 190 LYS A C 1
ATOM 1512 O O . LYS A 1 190 ? 28.177 -28.945 4.108 1.00 82.00 190 LYS A O 1
ATOM 1517 N N . GLU A 1 191 ? 27.866 -29.509 6.260 1.00 77.12 191 GLU A N 1
ATOM 1518 C CA . GLU A 1 191 ? 28.346 -28.231 6.802 1.00 77.12 191 GLU A CA 1
ATOM 1519 C C . GLU A 1 191 ? 29.841 -28.021 6.535 1.00 77.12 191 GLU A C 1
ATOM 1521 O O . GLU A 1 191 ? 30.251 -26.920 6.151 1.00 77.12 191 GLU A O 1
ATOM 1526 N N . ARG A 1 192 ? 30.656 -29.079 6.648 1.00 84.50 192 ARG A N 1
ATOM 1527 C CA . ARG A 1 192 ? 32.086 -29.027 6.308 1.00 84.50 192 ARG A CA 1
ATOM 1528 C C . ARG A 1 192 ? 32.300 -28.639 4.844 1.00 84.50 192 ARG A C 1
ATOM 1530 O O . ARG A 1 192 ? 33.006 -27.667 4.574 1.00 84.50 192 ARG A O 1
ATOM 1537 N N . TYR A 1 193 ? 31.646 -29.331 3.909 1.00 81.50 193 TYR A N 1
ATOM 1538 C CA . TYR A 1 193 ? 31.767 -29.030 2.477 1.00 81.50 193 TYR A CA 1
ATOM 1539 C C . TYR A 1 193 ? 31.239 -27.638 2.119 1.00 81.50 193 TYR A C 1
ATOM 1541 O O . TYR A 1 193 ? 31.819 -26.952 1.276 1.00 81.50 193 TYR A O 1
ATO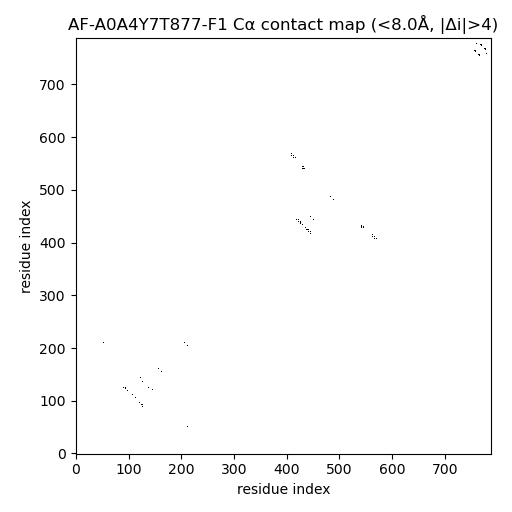M 1549 N N . HIS A 1 194 ? 30.179 -27.178 2.786 1.00 79.19 194 HIS A N 1
ATOM 1550 C CA . HIS A 1 194 ? 29.663 -25.824 2.600 1.00 79.19 194 HIS A CA 1
ATOM 1551 C C . HIS A 1 194 ? 30.695 -24.755 2.997 1.00 79.19 194 HIS A C 1
ATOM 1553 O O . HIS A 1 194 ? 30.940 -23.809 2.244 1.00 79.19 194 HIS A O 1
ATOM 1559 N N . ASN A 1 195 ? 31.352 -24.932 4.146 1.00 76.56 195 ASN A N 1
ATOM 1560 C CA . ASN A 1 195 ? 32.389 -24.019 4.624 1.00 76.56 195 ASN A CA 1
ATOM 1561 C C . ASN A 1 195 ? 33.639 -24.027 3.726 1.00 76.56 195 ASN A C 1
ATOM 1563 O O . ASN A 1 195 ? 34.224 -22.972 3.460 1.00 76.56 195 ASN A O 1
ATOM 1567 N N . GLU A 1 196 ? 34.037 -25.192 3.215 1.00 80.94 196 GLU A N 1
ATOM 1568 C CA . GLU A 1 196 ? 35.152 -25.323 2.271 1.00 80.94 196 GLU A CA 1
ATOM 1569 C C . GLU A 1 196 ? 34.864 -24.628 0.934 1.00 80.94 196 GLU A C 1
ATOM 1571 O O . GLU A 1 196 ? 35.719 -23.893 0.427 1.00 80.94 196 GLU A O 1
ATOM 1576 N N . LEU A 1 197 ? 33.647 -24.782 0.401 1.00 79.38 197 LEU A N 1
ATOM 1577 C CA . LEU A 1 197 ? 33.205 -24.127 -0.832 1.00 79.38 197 LEU A CA 1
ATOM 1578 C C . LEU A 1 197 ? 33.194 -22.598 -0.677 1.00 79.38 197 LEU A C 1
ATOM 1580 O O . LEU A 1 197 ? 33.766 -21.887 -1.505 1.00 79.38 197 LEU A O 1
ATOM 1584 N N . MET A 1 198 ? 32.676 -22.094 0.446 1.00 75.25 198 MET A N 1
ATOM 1585 C CA . MET A 1 198 ? 32.745 -20.674 0.809 1.00 75.25 198 MET A CA 1
ATOM 1586 C C . MET A 1 198 ? 34.185 -20.151 0.901 1.00 75.25 198 MET A C 1
ATOM 1588 O O . MET A 1 198 ? 34.494 -19.029 0.482 1.00 75.25 198 MET A O 1
ATOM 1592 N N . GLY A 1 199 ? 35.096 -20.955 1.450 1.00 75.94 199 GLY A N 1
ATOM 1593 C CA . GLY A 1 199 ? 36.518 -20.633 1.515 1.00 75.94 199 GLY A CA 1
ATOM 1594 C C . GLY A 1 199 ? 37.174 -20.567 0.133 1.00 75.94 199 GLY A C 1
ATOM 1595 O O . GLY A 1 199 ? 37.951 -19.644 -0.134 1.00 75.94 199 GLY A O 1
ATOM 1596 N N . ALA A 1 200 ? 36.857 -21.515 -0.750 1.00 76.88 200 ALA A N 1
ATOM 1597 C CA . ALA A 1 200 ? 37.390 -21.591 -2.107 1.00 76.88 200 ALA A CA 1
ATOM 1598 C C . ALA A 1 200 ? 36.910 -20.425 -2.984 1.00 76.88 200 ALA A C 1
ATOM 1600 O O . ALA A 1 200 ? 37.726 -19.772 -3.637 1.00 76.88 200 ALA A O 1
ATOM 1601 N N . GLU A 1 201 ? 35.622 -20.087 -2.934 1.00 77.00 201 GLU A N 1
ATOM 1602 C CA . GLU A 1 201 ? 35.050 -18.952 -3.667 1.00 77.00 201 GLU A CA 1
ATOM 1603 C C . GLU A 1 201 ? 35.693 -17.621 -3.257 1.00 77.00 201 GLU A C 1
ATOM 1605 O O . GLU A 1 201 ? 36.142 -16.848 -4.104 1.00 77.00 201 GLU A O 1
ATOM 1610 N N . ASN A 1 202 ? 35.839 -17.384 -1.949 1.00 74.00 202 ASN A N 1
ATOM 1611 C CA . ASN A 1 202 ? 36.493 -16.185 -1.422 1.00 74.00 202 ASN A CA 1
ATOM 1612 C C . ASN A 1 202 ? 37.967 -16.066 -1.841 1.00 74.00 202 ASN A C 1
ATOM 1614 O O . ASN A 1 202 ? 38.512 -14.959 -1.898 1.00 74.00 202 ASN A O 1
ATOM 1618 N N . ARG A 1 203 ? 38.652 -17.189 -2.088 1.00 76.31 203 ARG A N 1
ATOM 1619 C CA . ARG A 1 203 ? 40.021 -17.197 -2.628 1.00 76.31 203 ARG A CA 1
ATOM 1620 C C . ARG A 1 203 ? 40.012 -16.865 -4.118 1.00 76.31 203 ARG A C 1
ATOM 1622 O O . ARG A 1 203 ? 40.812 -16.039 -4.551 1.00 76.31 203 ARG A O 1
ATOM 1629 N N . LEU A 1 204 ? 39.075 -17.433 -4.871 1.00 77.06 204 LEU A N 1
ATOM 1630 C CA . LEU A 1 204 ? 38.927 -17.224 -6.310 1.00 77.06 204 LEU A CA 1
ATOM 1631 C C . LEU A 1 204 ? 38.617 -15.748 -6.637 1.00 77.06 204 LEU A C 1
ATOM 1633 O O . LEU A 1 204 ? 39.245 -15.157 -7.513 1.00 77.06 204 LEU A O 1
ATOM 1637 N N . GLU A 1 205 ? 37.765 -15.088 -5.849 1.00 69.25 205 GLU A N 1
ATOM 1638 C CA . GLU A 1 205 ? 37.450 -13.657 -6.010 1.00 69.25 205 GLU A CA 1
ATOM 1639 C C . GLU A 1 205 ? 38.581 -12.702 -5.632 1.00 69.25 205 GLU A C 1
ATOM 1641 O O . GLU A 1 205 ? 38.653 -11.572 -6.132 1.00 69.25 205 GLU A O 1
ATOM 1646 N N . ARG A 1 206 ? 39.469 -13.122 -4.726 1.00 71.25 206 ARG A N 1
ATOM 1647 C CA . ARG A 1 206 ? 40.682 -12.352 -4.435 1.00 71.25 206 ARG A CA 1
ATOM 1648 C C . ARG A 1 206 ? 41.637 -12.396 -5.619 1.00 71.25 206 ARG A C 1
ATOM 1650 O O . ARG A 1 206 ? 42.189 -11.355 -5.947 1.00 71.25 206 ARG A O 1
ATOM 1657 N N . VAL A 1 207 ? 41.765 -13.557 -6.264 1.00 71.62 207 VAL A N 1
ATOM 1658 C CA . VAL A 1 207 ? 42.637 -13.776 -7.431 1.00 71.62 207 VAL A CA 1
ATOM 1659 C C . VAL A 1 207 ? 42.094 -13.105 -8.700 1.00 71.62 207 VAL A C 1
ATOM 1661 O O . VAL A 1 207 ? 42.872 -12.652 -9.526 1.00 71.62 207 VAL A O 1
ATOM 1664 N N . GLN A 1 208 ? 40.773 -12.985 -8.863 1.00 71.25 208 GLN A N 1
ATOM 1665 C CA . GLN A 1 208 ? 40.161 -12.355 -10.047 1.00 71.25 208 GLN A CA 1
ATOM 1666 C C . GLN A 1 208 ? 40.184 -10.814 -10.050 1.00 71.25 208 GLN A C 1
ATOM 1668 O O . GLN A 1 208 ? 39.739 -10.192 -11.015 1.00 71.25 208 GLN A O 1
ATOM 1673 N N . SER A 1 209 ? 40.673 -10.173 -8.988 1.00 69.88 209 SER A N 1
ATOM 1674 C CA . SER A 1 209 ? 40.640 -8.715 -8.855 1.00 69.88 209 SER A CA 1
ATOM 1675 C C . SER A 1 209 ? 41.943 -8.050 -9.216 1.00 69.88 209 SER A C 1
ATOM 1677 O O . SER A 1 209 ? 42.966 -8.227 -8.554 1.00 69.88 209 SER A O 1
ATOM 1679 N N . LYS A 1 210 ? 41.841 -7.172 -10.209 1.00 66.19 210 LYS A N 1
ATOM 1680 C CA . LYS A 1 210 ? 42.956 -6.394 -10.737 1.00 66.19 210 LYS A CA 1
ATOM 1681 C C . LYS A 1 210 ? 43.509 -5.410 -9.699 1.00 66.19 210 LYS A C 1
ATOM 1683 O O . LYS A 1 210 ? 44.719 -5.238 -9.627 1.00 66.19 210 LYS A O 1
ATOM 1688 N N . THR A 1 211 ? 42.671 -4.822 -8.839 1.00 61.34 211 THR A N 1
ATOM 1689 C CA . THR A 1 211 ? 43.132 -3.819 -7.858 1.00 61.34 211 THR A CA 1
ATOM 1690 C C . THR A 1 211 ? 43.722 -4.448 -6.591 1.00 61.34 211 THR A C 1
ATOM 1692 O O . THR A 1 211 ? 44.641 -3.879 -6.009 1.00 61.34 211 THR A O 1
ATOM 1695 N N . ILE A 1 212 ? 43.279 -5.645 -6.167 1.00 61.72 212 ILE A N 1
ATOM 1696 C CA . ILE A 1 212 ? 43.961 -6.384 -5.080 1.00 61.72 212 ILE A CA 1
ATOM 1697 C C . ILE A 1 212 ? 45.313 -6.936 -5.544 1.00 61.72 212 ILE A C 1
ATOM 1699 O O . ILE A 1 212 ? 46.264 -6.918 -4.761 1.00 61.72 212 ILE A O 1
ATOM 1703 N N . ASP A 1 213 ? 45.414 -7.362 -6.806 1.00 61.53 213 ASP A N 1
ATOM 1704 C CA . ASP A 1 213 ? 46.685 -7.763 -7.414 1.00 61.53 213 ASP A CA 1
ATOM 1705 C C . ASP A 1 213 ? 47.695 -6.596 -7.471 1.00 61.53 213 ASP A C 1
ATOM 1707 O O . ASP A 1 213 ? 48.883 -6.809 -7.227 1.00 61.53 213 ASP A O 1
ATOM 1711 N N . LEU A 1 214 ? 47.232 -5.360 -7.707 1.00 60.84 214 LEU A N 1
ATOM 1712 C CA . LEU A 1 214 ? 48.072 -4.151 -7.727 1.00 60.84 214 LEU A CA 1
ATOM 1713 C C . LEU A 1 214 ? 48.480 -3.658 -6.326 1.00 60.84 214 LEU A C 1
ATOM 1715 O O . LEU A 1 214 ? 49.595 -3.179 -6.142 1.00 60.84 214 LEU A O 1
ATOM 1719 N N . VAL A 1 215 ? 47.604 -3.794 -5.324 1.00 60.72 215 VAL A N 1
ATOM 1720 C CA . VAL A 1 215 ? 47.852 -3.321 -3.946 1.00 60.72 215 VAL A CA 1
ATOM 1721 C C . VAL A 1 215 ? 48.698 -4.310 -3.126 1.00 60.72 215 VAL A C 1
ATOM 1723 O O . VAL A 1 215 ? 49.227 -3.944 -2.077 1.00 60.72 215 VAL A O 1
ATOM 1726 N N . ASN A 1 216 ? 48.865 -5.564 -3.569 1.00 56.22 216 ASN A N 1
ATOM 1727 C CA . ASN A 1 216 ? 49.589 -6.576 -2.790 1.00 56.22 216 ASN A CA 1
ATOM 1728 C C . ASN A 1 216 ? 50.484 -7.520 -3.632 1.00 56.22 216 ASN A C 1
ATOM 1730 O O . ASN A 1 216 ? 50.296 -8.742 -3.610 1.00 56.22 216 ASN A O 1
ATOM 1734 N N . PRO A 1 217 ? 51.521 -7.005 -4.323 1.00 49.22 217 PRO A N 1
ATOM 1735 C CA . PRO A 1 217 ? 52.431 -7.827 -5.131 1.00 49.22 217 PRO A CA 1
ATOM 1736 C C . PRO A 1 217 ? 53.273 -8.824 -4.304 1.00 49.22 217 PRO A C 1
ATOM 1738 O O . PRO A 1 217 ? 53.825 -9.782 -4.848 1.00 49.22 217 PRO A O 1
ATOM 1741 N N . GLN A 1 218 ? 53.357 -8.663 -2.976 1.00 49.25 218 GLN A N 1
ATOM 1742 C CA . GLN A 1 218 ? 54.196 -9.498 -2.104 1.00 49.25 218 GLN A CA 1
ATOM 1743 C C . GLN A 1 218 ? 53.609 -10.875 -1.751 1.00 49.25 218 GLN A C 1
ATOM 1745 O O . GLN A 1 218 ? 54.364 -11.755 -1.335 1.00 49.25 218 GLN A O 1
ATOM 1750 N N . LYS A 1 219 ? 52.309 -11.135 -1.957 1.00 47.88 219 LYS A N 1
ATOM 1751 C CA . LYS A 1 219 ? 51.717 -12.444 -1.604 1.00 47.88 219 LYS A CA 1
ATOM 1752 C C . LYS A 1 219 ? 51.863 -13.534 -2.669 1.00 47.88 219 LYS A C 1
ATOM 1754 O O . LYS A 1 219 ? 51.741 -14.709 -2.325 1.00 47.88 219 LYS A O 1
ATOM 1759 N N . ARG A 1 220 ? 52.234 -13.203 -3.914 1.00 45.19 220 ARG A N 1
ATOM 1760 C CA . ARG A 1 220 ? 52.521 -14.225 -4.943 1.00 45.19 220 ARG A CA 1
ATOM 1761 C C . ARG A 1 220 ? 53.797 -15.034 -4.654 1.00 45.19 220 ARG A C 1
ATOM 1763 O O . ARG A 1 220 ? 53.874 -16.185 -5.064 1.00 45.19 220 ARG A O 1
ATOM 1770 N N . LYS A 1 221 ? 54.759 -14.510 -3.878 1.00 42.22 221 LYS A N 1
ATOM 1771 C CA . LYS A 1 221 ? 55.984 -15.258 -3.513 1.00 42.22 221 LYS A CA 1
ATOM 1772 C C . LYS A 1 221 ? 55.816 -16.226 -2.332 1.00 42.22 221 LYS A C 1
ATOM 1774 O O . LYS A 1 221 ? 56.644 -17.117 -2.176 1.00 42.22 221 LYS A O 1
ATOM 1779 N N . ALA A 1 222 ? 54.753 -16.097 -1.534 1.00 44.66 222 ALA A N 1
ATOM 1780 C CA . ALA A 1 222 ? 54.513 -16.962 -0.372 1.00 44.66 222 ALA A CA 1
ATOM 1781 C C . ALA A 1 222 ? 53.579 -18.154 -0.664 1.00 44.66 222 ALA A C 1
ATOM 1783 O O . ALA A 1 222 ? 53.625 -19.149 0.048 1.00 44.66 222 ALA A O 1
ATOM 1784 N N . ALA A 1 223 ? 52.769 -18.100 -1.728 1.00 42.75 223 ALA A N 1
ATOM 1785 C CA . ALA A 1 223 ? 51.834 -19.179 -2.074 1.00 42.75 223 ALA A CA 1
ATOM 1786 C C . ALA A 1 223 ? 52.447 -20.303 -2.940 1.00 42.75 223 ALA A C 1
ATOM 1788 O O . ALA A 1 223 ? 51.785 -21.305 -3.181 1.00 42.75 223 ALA A O 1
ATOM 1789 N N . SER A 1 224 ? 53.712 -20.176 -3.369 1.00 39.16 224 SER A N 1
ATOM 1790 C CA . SER A 1 224 ? 54.447 -21.232 -4.096 1.00 39.16 224 SER A CA 1
ATOM 1791 C C . SER A 1 224 ? 55.379 -22.065 -3.197 1.00 39.16 224 SER A C 1
ATOM 1793 O O . SER A 1 224 ? 56.203 -22.826 -3.700 1.00 39.16 224 SER A O 1
ATOM 1795 N N . LYS A 1 225 ? 55.279 -21.924 -1.867 1.00 40.91 225 LYS A N 1
ATOM 1796 C CA . LYS A 1 225 ? 56.035 -22.716 -0.883 1.00 40.91 225 LYS A CA 1
ATOM 1797 C C . LYS A 1 225 ? 55.162 -23.091 0.316 1.00 40.91 225 LYS A C 1
ATOM 1799 O O . LYS A 1 225 ? 55.418 -22.621 1.414 1.00 40.91 225 LYS A O 1
ATOM 1804 N N . VAL A 1 226 ? 54.158 -23.948 0.126 1.00 35.97 226 VAL A N 1
ATOM 1805 C CA . VAL A 1 226 ? 53.637 -24.787 1.223 1.00 35.97 226 VAL A CA 1
ATOM 1806 C C . VAL A 1 226 ? 53.195 -26.146 0.669 1.00 35.97 226 VAL A C 1
ATOM 1808 O O . VAL A 1 226 ? 52.043 -26.367 0.322 1.00 35.97 226 VAL A O 1
ATOM 1811 N N . SER A 1 227 ? 54.160 -27.052 0.611 1.00 35.00 227 SER A N 1
ATOM 1812 C CA . SER A 1 227 ? 54.037 -28.500 0.809 1.00 35.00 227 SER A CA 1
ATOM 1813 C C . SER A 1 227 ? 55.319 -28.823 1.582 1.00 35.00 227 SER A C 1
ATOM 1815 O O . SER A 1 227 ? 56.400 -28.542 1.073 1.00 35.00 227 SER A O 1
ATOM 1817 N N . THR A 1 228 ? 55.318 -29.164 2.865 1.00 32.03 228 THR A N 1
ATOM 1818 C CA . THR A 1 228 ? 54.687 -30.316 3.519 1.00 32.03 228 THR A CA 1
ATOM 1819 C C . THR A 1 228 ? 54.828 -30.161 5.047 1.00 32.03 228 THR A C 1
ATOM 1821 O O . THR A 1 228 ? 55.789 -29.526 5.494 1.00 32.03 228 THR A O 1
ATOM 1824 N N . PRO A 1 229 ? 53.963 -30.785 5.867 1.00 37.53 229 PRO A N 1
ATOM 1825 C CA . PRO A 1 229 ? 54.270 -31.062 7.268 1.00 37.53 229 PRO A CA 1
ATOM 1826 C C . PRO A 1 229 ? 55.394 -32.106 7.333 1.00 37.53 229 PRO A C 1
ATOM 1828 O O . PRO A 1 229 ? 55.347 -33.115 6.633 1.00 37.53 229 PRO A O 1
ATOM 1831 N N . LYS A 1 230 ? 56.421 -31.846 8.144 1.00 30.41 230 LYS A N 1
ATOM 1832 C CA . LYS A 1 230 ? 57.428 -32.833 8.544 1.00 30.41 230 LYS A CA 1
ATOM 1833 C C . LYS A 1 230 ? 57.009 -33.402 9.892 1.00 30.41 230 LYS A C 1
ATOM 1835 O O . LYS A 1 230 ? 56.935 -32.629 10.835 1.00 30.41 230 LYS A O 1
ATOM 1840 N N . GLU A 1 231 ? 56.828 -34.715 9.958 1.00 32.47 231 GLU A N 1
ATOM 1841 C CA . GLU A 1 231 ? 57.261 -35.579 11.063 1.00 32.47 231 GLU A CA 1
ATOM 1842 C C . GLU A 1 231 ? 57.134 -37.047 10.618 1.00 32.47 231 GLU A C 1
ATOM 1844 O O . GLU A 1 231 ? 56.137 -37.414 10.003 1.00 32.47 231 GLU A O 1
ATOM 1849 N N . GLY A 1 232 ? 58.151 -37.866 10.916 1.00 29.80 232 GLY A N 1
ATOM 1850 C CA . GLY A 1 232 ? 58.044 -39.332 10.918 1.00 29.80 232 GLY A CA 1
ATOM 1851 C C . GLY A 1 232 ? 58.794 -40.094 9.821 1.00 29.80 232 GLY A C 1
ATOM 1852 O O . GLY A 1 232 ? 58.267 -40.326 8.744 1.00 29.80 232 GLY A O 1
ATOM 1853 N N . GLU A 1 233 ? 60.015 -40.510 10.148 1.00 30.39 233 GLU A N 1
ATOM 1854 C CA . GLU A 1 233 ? 60.899 -41.491 9.495 1.00 30.39 233 GLU A CA 1
ATOM 1855 C C . GLU A 1 233 ? 60.265 -42.864 9.175 1.00 30.39 233 GLU A C 1
ATOM 1857 O O . GLU A 1 233 ? 59.468 -43.363 9.965 1.00 30.39 233 GLU A O 1
ATOM 1862 N N . GLY A 1 234 ? 60.747 -43.538 8.112 1.00 28.09 234 GLY A N 1
ATOM 1863 C CA . GLY A 1 234 ? 60.747 -45.013 8.053 1.00 28.09 234 GLY A CA 1
ATOM 1864 C C . GLY A 1 234 ? 60.465 -45.703 6.707 1.00 28.09 234 GLY A C 1
ATOM 1865 O O . GLY A 1 234 ? 59.357 -46.161 6.479 1.00 28.09 234 GLY A O 1
ATOM 1866 N N . THR A 1 235 ? 61.520 -45.867 5.898 1.00 29.50 235 THR A N 1
ATOM 1867 C CA . THR A 1 235 ? 61.883 -47.077 5.109 1.00 29.50 235 THR A CA 1
ATOM 1868 C C . THR A 1 235 ? 61.024 -47.626 3.941 1.00 29.50 235 THR A C 1
ATOM 1870 O O . THR A 1 235 ? 59.921 -48.124 4.120 1.00 29.50 235 THR A O 1
ATOM 1873 N N . THR A 1 236 ? 61.721 -47.692 2.789 1.00 30.83 236 THR A N 1
ATOM 1874 C CA . THR A 1 236 ? 61.879 -48.807 1.813 1.00 30.83 236 THR A CA 1
ATOM 1875 C C . THR A 1 236 ? 60.862 -49.087 0.691 1.00 30.83 236 THR A C 1
ATOM 1877 O O . THR A 1 236 ? 59.720 -49.449 0.930 1.00 30.83 236 THR A O 1
ATOM 1880 N N . GLU A 1 237 ? 61.449 -49.063 -0.519 1.00 29.94 237 GLU A N 1
ATOM 1881 C CA . GLU A 1 237 ? 61.330 -49.999 -1.659 1.00 29.94 237 GLU A CA 1
ATOM 1882 C C . GLU A 1 237 ? 60.288 -49.789 -2.781 1.00 29.94 237 GLU A C 1
ATOM 1884 O O . GLU A 1 237 ? 59.078 -49.852 -2.598 1.00 29.94 237 GLU A O 1
ATOM 1889 N N . ASP A 1 238 ? 60.861 -49.557 -3.975 1.00 27.86 238 ASP A N 1
ATOM 1890 C CA . ASP A 1 238 ? 60.597 -50.164 -5.288 1.00 27.86 238 ASP A CA 1
ATOM 1891 C C . ASP A 1 238 ? 59.161 -50.503 -5.707 1.00 27.86 238 ASP A C 1
ATOM 1893 O O . ASP A 1 238 ? 58.549 -51.435 -5.201 1.00 27.86 238 ASP A O 1
ATOM 1897 N N . THR A 1 239 ? 58.711 -49.928 -6.832 1.00 33.22 239 THR A N 1
ATOM 1898 C CA . THR A 1 239 ? 58.766 -50.658 -8.119 1.00 33.22 239 THR A CA 1
ATOM 1899 C C . THR A 1 239 ? 58.483 -49.760 -9.327 1.00 33.22 239 THR A C 1
ATOM 1901 O O . THR A 1 239 ? 57.564 -48.943 -9.357 1.00 33.22 239 THR A O 1
ATOM 1904 N N . GLU A 1 240 ? 59.295 -49.967 -10.359 1.00 32.69 240 GLU A N 1
ATOM 1905 C CA . GLU A 1 240 ? 59.143 -49.483 -11.727 1.00 32.69 240 GLU A CA 1
ATOM 1906 C C . GLU A 1 240 ? 57.819 -49.920 -12.377 1.00 32.69 240 GLU A C 1
ATOM 1908 O O . GLU A 1 240 ? 57.357 -51.040 -12.162 1.00 32.69 240 GLU A O 1
ATOM 1913 N N . ARG A 1 241 ? 57.298 -49.095 -13.301 1.00 32.41 241 ARG A N 1
ATOM 1914 C CA . ARG A 1 241 ? 56.926 -49.516 -14.672 1.00 32.41 241 ARG A CA 1
ATOM 1915 C C . ARG A 1 241 ? 56.485 -48.324 -15.533 1.00 32.41 241 ARG A C 1
ATOM 1917 O O . ARG A 1 241 ? 55.415 -47.754 -15.352 1.00 32.41 241 ARG A O 1
ATOM 1924 N N . LYS A 1 242 ? 57.310 -48.003 -16.533 1.00 33.16 242 LYS A N 1
ATOM 1925 C CA . LYS A 1 242 ? 56.874 -47.490 -17.848 1.00 33.16 242 LYS A CA 1
ATOM 1926 C C . LYS A 1 242 ? 56.648 -48.698 -18.776 1.00 33.16 242 LYS A C 1
ATOM 1928 O O . LYS A 1 242 ? 57.249 -49.747 -18.539 1.00 33.16 242 LYS A O 1
ATOM 1933 N N . PRO A 1 243 ? 55.821 -48.567 -19.827 1.00 38.94 243 PRO A N 1
ATOM 1934 C CA . PRO A 1 243 ? 56.393 -48.219 -21.134 1.00 38.94 243 PRO A CA 1
ATOM 1935 C C . PRO A 1 243 ? 55.576 -47.174 -21.933 1.00 38.94 243 PRO A C 1
ATOM 1937 O O . PRO A 1 243 ? 54.354 -47.222 -21.986 1.00 38.94 243 PRO A O 1
ATOM 1940 N N . SER A 1 244 ? 56.289 -46.202 -22.520 1.00 31.33 244 SER A N 1
ATOM 1941 C CA . SER A 1 244 ? 56.502 -46.005 -23.977 1.00 31.33 244 SER A CA 1
ATOM 1942 C C . SER A 1 244 ? 55.421 -46.574 -24.930 1.00 31.33 244 SER A C 1
ATOM 1944 O O . SER A 1 244 ? 55.103 -47.749 -24.810 1.00 31.33 244 SER A O 1
ATOM 1946 N N . SER A 1 245 ? 54.870 -45.936 -25.975 1.00 34.12 245 SER A N 1
ATOM 1947 C CA . SER A 1 245 ? 55.176 -44.743 -26.796 1.00 34.12 245 SER A CA 1
ATOM 1948 C C . SER A 1 245 ? 53.923 -44.440 -27.698 1.00 34.12 245 SER A C 1
ATOM 1950 O O . SER A 1 245 ? 52.817 -44.714 -27.248 1.00 34.12 245 SER A O 1
ATOM 1952 N N . PRO A 1 246 ? 54.001 -43.921 -28.948 1.00 41.94 246 PRO A N 1
ATOM 1953 C CA . PRO A 1 246 ? 53.865 -42.499 -29.291 1.00 41.94 246 PRO A CA 1
ATOM 1954 C C . PRO A 1 246 ? 52.812 -42.205 -30.392 1.00 41.94 246 PRO A C 1
ATOM 1956 O O . PRO A 1 246 ? 52.513 -43.053 -31.225 1.00 41.94 246 PRO A O 1
ATOM 1959 N N . SER A 1 247 ? 52.382 -40.948 -30.530 1.00 31.59 247 SER A N 1
ATOM 1960 C CA . SER A 1 247 ? 51.978 -40.423 -31.848 1.00 31.59 247 SER A CA 1
ATOM 1961 C C . SER A 1 247 ? 52.010 -38.896 -31.885 1.00 31.59 247 SER A C 1
ATOM 1963 O O . SER A 1 247 ? 51.474 -38.215 -31.014 1.00 31.59 247 SER A O 1
ATOM 1965 N N . GLN A 1 248 ? 52.714 -38.399 -32.900 1.00 34.06 248 GLN A N 1
ATOM 1966 C CA . GLN A 1 248 ? 52.983 -37.004 -33.232 1.00 34.06 248 GLN A CA 1
ATOM 1967 C C . GLN A 1 248 ? 51.729 -36.255 -33.699 1.00 34.06 248 GLN A C 1
ATOM 1969 O O . GLN A 1 248 ? 50.850 -36.834 -34.329 1.00 34.06 248 GLN A O 1
ATOM 1974 N N . GLY A 1 249 ? 51.727 -34.938 -33.503 1.00 29.91 249 GLY A N 1
ATOM 1975 C CA . GLY A 1 249 ? 50.811 -34.021 -34.175 1.00 29.91 249 GLY A CA 1
ATOM 1976 C C . GLY A 1 249 ? 50.965 -32.603 -33.644 1.00 29.91 249 GLY A C 1
ATOM 1977 O O . GLY A 1 249 ? 50.518 -32.293 -32.551 1.00 29.91 249 GLY A O 1
ATOM 1978 N N . GLN A 1 250 ? 51.671 -31.773 -34.402 1.00 32.88 250 GLN A N 1
ATOM 1979 C CA . GLN A 1 250 ? 52.022 -30.383 -34.118 1.00 32.88 250 GLN A CA 1
ATOM 1980 C C . GLN A 1 250 ? 50.807 -29.500 -33.791 1.00 32.88 250 GLN A C 1
ATOM 1982 O O . GLN A 1 250 ? 49.800 -29.577 -34.489 1.00 32.88 250 GLN A O 1
ATOM 1987 N N . SER A 1 251 ? 50.959 -28.583 -32.828 1.00 30.09 251 SER A N 1
ATOM 1988 C CA . SER A 1 251 ? 50.725 -27.134 -33.009 1.00 30.09 251 SER A CA 1
ATOM 1989 C C . SER A 1 251 ? 50.892 -26.362 -31.691 1.00 30.09 251 SER A C 1
ATOM 1991 O O . SER A 1 251 ? 50.070 -26.434 -30.789 1.00 30.09 251 SER A O 1
ATOM 1993 N N . GLN A 1 252 ? 52.024 -25.664 -31.613 1.00 33.75 252 GLN A N 1
ATOM 1994 C CA . GLN A 1 252 ? 52.248 -24.307 -31.094 1.00 33.75 252 GLN A CA 1
ATOM 1995 C C . GLN A 1 252 ? 51.431 -23.803 -29.884 1.00 33.75 252 GLN A C 1
ATOM 1997 O O . GLN A 1 252 ? 50.244 -23.501 -29.945 1.00 33.75 252 GLN A O 1
ATOM 2002 N N . SER A 1 253 ? 52.183 -23.581 -28.807 1.00 33.16 253 SER A N 1
ATOM 2003 C CA . SER A 1 253 ? 51.895 -22.697 -27.678 1.00 33.16 253 SER A CA 1
ATOM 2004 C C . SER A 1 253 ? 51.562 -21.255 -28.099 1.00 33.16 253 SER A C 1
ATOM 2006 O O . SER A 1 253 ? 52.278 -20.707 -28.941 1.00 33.16 253 SER A O 1
ATOM 2008 N N . PRO A 1 254 ? 50.603 -20.579 -27.439 1.00 36.28 254 PRO A N 1
ATOM 2009 C CA . PRO A 1 254 ? 50.497 -19.130 -27.477 1.00 36.28 254 PRO A CA 1
ATOM 2010 C C . PRO A 1 254 ? 51.455 -18.525 -26.440 1.00 36.28 254 PRO A C 1
ATOM 2012 O O . PRO A 1 254 ? 51.253 -18.636 -25.230 1.00 36.28 254 PRO A O 1
ATOM 2015 N N . THR A 1 255 ? 52.526 -17.901 -26.921 1.00 34.19 255 THR A N 1
ATOM 2016 C CA . THR A 1 255 ? 53.384 -16.999 -26.140 1.00 34.19 255 THR A CA 1
ATOM 2017 C C . THR A 1 255 ? 52.764 -15.587 -26.111 1.00 34.19 255 THR A C 1
ATOM 2019 O O . THR A 1 255 ? 51.974 -15.245 -26.993 1.00 34.19 255 THR A O 1
ATOM 2022 N N . PRO A 1 256 ? 53.078 -14.770 -25.089 1.00 40.06 256 PRO A N 1
ATOM 2023 C CA . PRO A 1 256 ? 52.387 -13.524 -24.761 1.00 40.06 256 PRO A CA 1
ATOM 2024 C C . PRO A 1 256 ? 52.647 -12.416 -25.783 1.00 40.06 256 PRO A C 1
ATOM 2026 O O . PRO A 1 256 ? 53.754 -12.285 -26.304 1.00 40.06 256 PRO A O 1
ATOM 2029 N N . GLY A 1 257 ? 51.621 -11.596 -26.015 1.00 33.75 257 GLY A N 1
ATOM 2030 C CA . GLY A 1 257 ? 51.680 -10.431 -26.891 1.00 33.75 257 GLY A CA 1
ATOM 2031 C C . GLY A 1 257 ? 52.691 -9.382 -26.411 1.00 33.75 257 GLY A C 1
ATOM 2032 O O . GLY A 1 257 ? 52.658 -9.014 -25.233 1.00 33.75 257 GLY A O 1
ATOM 2033 N N . PRO A 1 258 ? 53.554 -8.873 -27.305 1.00 42.19 258 PRO A N 1
ATOM 2034 C CA . PRO A 1 258 ? 54.222 -7.600 -27.129 1.00 42.19 258 PRO A CA 1
ATOM 2035 C C . PRO A 1 258 ? 53.275 -6.453 -27.491 1.00 42.19 258 PRO A C 1
ATOM 2037 O O . PRO A 1 258 ? 52.376 -6.573 -28.323 1.00 42.19 258 PRO A O 1
ATOM 2040 N N . GLU A 1 259 ? 53.522 -5.346 -26.817 1.00 37.09 259 GLU A N 1
ATOM 2041 C CA . GLU A 1 259 ? 52.894 -4.043 -26.938 1.00 37.09 259 GLU A CA 1
ATOM 2042 C C . GLU A 1 259 ? 52.811 -3.539 -28.389 1.00 37.09 259 GLU A C 1
ATOM 2044 O O . GLU A 1 259 ? 53.656 -3.827 -29.237 1.00 37.09 259 GLU A O 1
ATOM 2049 N N . ALA A 1 260 ? 51.765 -2.757 -28.658 1.00 40.16 260 ALA A N 1
ATOM 2050 C CA . ALA A 1 260 ? 51.586 -2.026 -29.902 1.00 40.16 260 ALA A CA 1
ATOM 2051 C C . ALA A 1 260 ? 52.783 -1.084 -30.154 1.00 40.16 260 ALA A C 1
ATOM 2053 O O . ALA A 1 260 ? 53.090 -0.271 -29.278 1.00 40.16 260 ALA A O 1
ATOM 2054 N N . PRO A 1 261 ? 53.437 -1.127 -31.329 1.00 41.69 261 PRO A N 1
ATOM 2055 C CA . PRO A 1 261 ? 54.435 -0.132 -31.667 1.00 41.69 261 PRO A CA 1
ATOM 2056 C C . PRO A 1 261 ? 53.760 1.167 -32.116 1.00 41.69 261 PRO A C 1
ATOM 2058 O O . PRO A 1 261 ? 52.793 1.185 -32.883 1.00 41.69 261 PRO A O 1
ATOM 2061 N N . ALA A 1 262 ? 54.317 2.265 -31.618 1.00 46.12 262 ALA A N 1
ATOM 2062 C CA . ALA A 1 262 ? 54.032 3.645 -31.971 1.00 46.12 262 ALA A CA 1
ATOM 2063 C C . ALA A 1 262 ? 54.493 3.982 -33.409 1.00 46.12 262 ALA A C 1
ATOM 2065 O O . ALA A 1 262 ? 55.316 4.867 -33.614 1.00 46.12 262 ALA A O 1
ATOM 2066 N N . ASP A 1 263 ? 53.945 3.296 -34.416 1.00 46.41 263 ASP A N 1
ATOM 2067 C CA . ASP A 1 263 ? 54.361 3.420 -35.826 1.00 46.41 263 ASP A CA 1
ATOM 2068 C C . ASP A 1 263 ? 53.411 4.265 -36.698 1.00 46.41 263 ASP A C 1
ATOM 2070 O O . ASP A 1 263 ? 53.557 4.336 -37.920 1.00 46.41 263 ASP A O 1
ATOM 2074 N N . ALA A 1 264 ? 52.450 4.970 -36.094 1.00 46.31 264 ALA A N 1
ATOM 2075 C CA . ALA A 1 264 ? 51.569 5.882 -36.831 1.00 46.31 264 ALA A CA 1
ATOM 2076 C C . ALA A 1 264 ? 52.197 7.272 -37.069 1.00 46.31 264 ALA A C 1
ATOM 2078 O O . ALA A 1 264 ? 51.879 7.918 -38.067 1.00 46.31 264 ALA A O 1
ATOM 2079 N N . GLN A 1 265 ? 53.118 7.728 -36.207 1.00 47.44 265 GLN A N 1
ATOM 2080 C CA . GLN A 1 265 ? 53.751 9.049 -36.342 1.00 47.44 265 GLN A CA 1
ATOM 2081 C C . GLN A 1 265 ? 54.998 9.066 -37.245 1.00 47.44 265 GLN A C 1
ATOM 2083 O O . GLN A 1 265 ? 55.282 10.102 -37.843 1.00 47.44 265 GLN A O 1
ATOM 2088 N N . LEU A 1 266 ? 55.719 7.949 -37.417 1.00 48.62 266 LEU A N 1
ATOM 2089 C CA . LEU A 1 266 ? 56.904 7.910 -38.294 1.00 48.62 266 LEU A CA 1
ATOM 2090 C C . LEU A 1 266 ? 56.560 7.770 -39.789 1.00 48.62 266 LEU A C 1
ATOM 2092 O O . LEU A 1 266 ? 57.382 8.081 -40.650 1.00 48.62 266 LEU A O 1
ATOM 2096 N N . ARG A 1 267 ? 55.334 7.343 -40.121 1.00 48.06 267 ARG A N 1
ATOM 2097 C CA . ARG A 1 267 ? 54.904 7.123 -41.513 1.00 48.06 267 ARG A CA 1
ATOM 2098 C C . ARG A 1 267 ? 54.518 8.403 -42.258 1.00 48.06 267 ARG A C 1
ATOM 2100 O O . ARG A 1 267 ? 54.470 8.391 -43.481 1.00 48.06 267 ARG A O 1
ATOM 2107 N N . VAL A 1 268 ? 54.261 9.498 -41.541 1.00 50.97 268 VAL A N 1
ATOM 2108 C CA . VAL A 1 268 ? 53.874 10.790 -42.141 1.00 50.97 268 VAL A CA 1
ATOM 2109 C C . VAL A 1 268 ? 55.099 11.642 -42.499 1.00 50.97 268 VAL A C 1
ATOM 2111 O O . VAL A 1 268 ? 55.035 12.437 -43.430 1.00 50.97 268 VAL A O 1
ATOM 2114 N N . VAL A 1 269 ? 56.242 11.435 -41.836 1.00 53.84 269 VAL A N 1
ATOM 2115 C CA . VAL A 1 269 ? 57.456 12.249 -42.048 1.00 53.84 269 VAL A CA 1
ATOM 2116 C C . VAL A 1 269 ? 58.355 11.703 -43.170 1.00 53.84 269 VAL A C 1
ATOM 2118 O O . VAL A 1 269 ? 59.069 12.472 -43.799 1.00 53.84 269 VAL A O 1
ATOM 2121 N N . LEU A 1 270 ? 58.264 10.411 -43.506 1.00 54.38 270 LEU A N 1
ATOM 2122 C CA . LEU A 1 270 ? 59.019 9.794 -44.615 1.00 54.38 270 LEU A CA 1
ATOM 2123 C C . LEU A 1 270 ? 58.280 9.826 -45.970 1.00 54.38 270 LEU A C 1
ATOM 2125 O O . LEU A 1 270 ? 58.791 9.333 -46.978 1.00 54.38 270 LEU A O 1
ATOM 2129 N N . LEU A 1 271 ? 57.068 10.390 -46.018 1.00 56.31 271 LEU A N 1
ATOM 2130 C CA . LEU A 1 271 ? 56.255 10.461 -47.236 1.00 56.31 271 LEU A CA 1
ATOM 2131 C C . LEU A 1 271 ? 56.708 11.547 -48.239 1.00 56.31 271 LEU A C 1
ATOM 2133 O O . LEU A 1 271 ? 56.680 11.259 -49.430 1.00 56.31 271 LEU A O 1
ATOM 2137 N N . PRO A 1 272 ? 57.170 12.747 -47.831 1.00 58.91 272 PRO A N 1
ATOM 2138 C CA . PRO A 1 272 ? 57.600 13.769 -48.788 1.00 58.91 272 PRO A CA 1
ATOM 2139 C C . PRO A 1 272 ? 58.878 13.380 -49.541 1.00 58.91 272 PRO A C 1
ATOM 2141 O O . PRO A 1 272 ? 58.898 13.455 -50.762 1.00 58.91 272 PRO A O 1
ATOM 2144 N N . GLU A 1 273 ? 59.908 12.876 -48.848 1.00 57.66 273 GLU A N 1
ATOM 2145 C CA . GLU A 1 273 ? 61.164 12.447 -49.492 1.00 57.66 273 GLU A CA 1
ATOM 2146 C C . GLU A 1 273 ? 60.978 11.205 -50.372 1.00 57.66 273 GLU A C 1
ATOM 2148 O O . GLU A 1 273 ? 61.632 11.065 -51.405 1.00 57.66 273 GLU A O 1
ATOM 2153 N N . SER A 1 274 ? 60.068 10.297 -50.001 1.00 62.53 274 SER A N 1
ATOM 2154 C CA . SER A 1 274 ? 59.752 9.150 -50.852 1.00 62.53 274 SER A CA 1
ATOM 2155 C C . SER A 1 274 ? 58.957 9.573 -52.083 1.00 62.53 274 SER A C 1
ATOM 2157 O O . SER A 1 274 ? 59.310 9.133 -53.169 1.00 62.53 274 SER A O 1
ATOM 2159 N N . VAL A 1 275 ? 57.960 10.458 -51.962 1.00 65.69 275 VAL A N 1
ATOM 2160 C CA . VAL A 1 275 ? 57.218 11.009 -53.112 1.00 65.69 275 VAL A CA 1
ATOM 2161 C C . VAL A 1 275 ? 58.136 11.806 -54.036 1.00 65.69 275 VAL A C 1
ATOM 2163 O O . VAL A 1 275 ? 58.088 11.587 -55.237 1.00 65.69 275 VAL A O 1
ATOM 2166 N N . GLU A 1 276 ? 59.041 12.628 -53.508 1.00 73.00 276 GLU A N 1
ATOM 2167 C CA . GLU A 1 276 ? 60.001 13.396 -54.313 1.00 73.00 276 GLU A CA 1
ATOM 2168 C C . GLU A 1 276 ? 61.017 12.477 -55.024 1.00 73.00 276 GLU A C 1
ATOM 2170 O O . GLU A 1 276 ? 61.409 12.724 -56.166 1.00 73.00 276 GLU A O 1
ATOM 2175 N N . ASN A 1 277 ? 61.395 11.356 -54.397 1.00 76.12 277 ASN A N 1
ATOM 2176 C CA . ASN A 1 277 ? 62.187 10.305 -55.039 1.00 76.12 277 ASN A CA 1
ATOM 2177 C C . ASN A 1 277 ? 61.381 9.518 -56.087 1.00 76.12 277 ASN A C 1
ATOM 2179 O O . ASN A 1 277 ? 61.936 9.168 -57.127 1.00 76.12 277 ASN A O 1
ATOM 2183 N N . TRP A 1 278 ? 60.086 9.267 -55.865 1.00 69.75 278 TRP A N 1
ATOM 2184 C CA . TRP A 1 278 ? 59.198 8.670 -56.868 1.00 69.75 278 TRP A CA 1
ATOM 2185 C C . TRP A 1 278 ? 58.968 9.621 -58.044 1.00 69.75 278 TRP A C 1
ATOM 2187 O O . TRP A 1 278 ? 58.986 9.166 -59.178 1.00 69.75 278 TRP A O 1
ATOM 2197 N N . GLU A 1 279 ? 58.832 10.926 -57.811 1.00 79.12 279 GLU A N 1
ATOM 2198 C CA . GLU A 1 279 ? 58.684 11.951 -58.850 1.00 79.12 279 GLU A CA 1
ATOM 2199 C C . GLU A 1 279 ? 59.966 12.114 -59.669 1.00 79.12 279 GLU A C 1
ATOM 2201 O O . GLU A 1 279 ? 59.903 12.113 -60.897 1.00 79.12 279 GLU A O 1
ATOM 2206 N N . LYS A 1 280 ? 61.142 12.148 -59.023 1.00 82.44 280 LYS A N 1
ATOM 2207 C CA . LYS A 1 280 ? 62.440 12.099 -59.721 1.00 82.44 280 LYS A CA 1
ATOM 2208 C C . LYS A 1 280 ? 62.585 10.816 -60.526 1.00 82.44 280 LYS A C 1
ATOM 2210 O O . LYS A 1 280 ? 62.998 10.866 -61.680 1.00 82.44 280 LYS A O 1
ATOM 2215 N N . ARG A 1 281 ? 62.184 9.674 -59.961 1.00 82.06 281 ARG A N 1
ATOM 2216 C CA . ARG A 1 281 ? 62.238 8.390 -60.660 1.00 82.06 281 ARG A CA 1
ATOM 2217 C C . ARG A 1 281 ? 61.252 8.321 -61.824 1.00 82.06 281 ARG A C 1
ATOM 2219 O O . ARG A 1 281 ? 61.585 7.741 -62.848 1.00 82.06 281 ARG A O 1
ATOM 2226 N N . ILE A 1 282 ? 60.070 8.917 -61.698 1.00 77.69 282 ILE A N 1
ATOM 2227 C CA . ILE A 1 282 ? 59.094 9.039 -62.785 1.00 77.69 282 ILE A CA 1
ATOM 2228 C C . ILE A 1 282 ? 59.653 9.952 -63.877 1.00 77.69 282 ILE A C 1
ATOM 2230 O O . ILE A 1 282 ? 59.624 9.555 -65.033 1.00 77.69 282 ILE A O 1
ATOM 2234 N N . ALA A 1 283 ? 60.246 11.099 -63.537 1.00 84.69 283 ALA A N 1
ATOM 2235 C CA . ALA A 1 283 ? 60.875 11.991 -64.512 1.00 84.69 283 ALA A CA 1
ATOM 2236 C C . ALA A 1 283 ? 62.062 11.324 -65.234 1.00 84.69 283 ALA A C 1
ATOM 2238 O O . ALA A 1 283 ? 62.198 11.445 -66.450 1.00 84.69 283 ALA A O 1
ATOM 2239 N N . GLU A 1 284 ? 62.893 10.563 -64.515 1.00 83.81 284 GLU A N 1
ATOM 2240 C CA . GLU A 1 284 ? 63.947 9.727 -65.105 1.00 83.81 284 GLU A CA 1
ATOM 2241 C C . GLU A 1 284 ? 63.367 8.665 -66.043 1.00 83.81 284 GLU A C 1
ATOM 2243 O O . GLU A 1 284 ? 63.846 8.519 -67.164 1.00 83.81 284 GLU A O 1
ATOM 2248 N N . LEU A 1 285 ? 62.311 7.959 -65.625 1.00 80.31 285 LEU A N 1
ATOM 2249 C CA . LEU A 1 285 ? 61.631 6.952 -66.444 1.00 80.31 285 LEU A CA 1
ATOM 2250 C C . LEU A 1 285 ? 60.915 7.569 -67.654 1.00 80.31 285 LEU A C 1
ATOM 2252 O O . LEU A 1 285 ? 60.808 6.919 -68.689 1.00 80.31 285 LEU A O 1
ATOM 2256 N N . GLU A 1 286 ? 60.443 8.812 -67.567 1.00 80.75 286 GLU A N 1
ATOM 2257 C CA . GLU A 1 286 ? 59.864 9.554 -68.689 1.00 80.75 286 GLU A CA 1
ATOM 2258 C C . GLU A 1 286 ? 60.937 9.997 -69.685 1.00 80.75 286 GLU A C 1
ATOM 2260 O O . GLU A 1 286 ? 60.740 9.855 -70.892 1.00 80.75 286 GLU A O 1
ATOM 2265 N N . ILE A 1 287 ? 62.103 10.439 -69.204 1.00 84.69 287 ILE A N 1
ATOM 2266 C CA . ILE A 1 287 ? 63.270 10.725 -70.048 1.00 84.69 287 ILE A CA 1
ATOM 2267 C C . ILE A 1 287 ? 63.789 9.434 -70.693 1.00 84.69 287 ILE A C 1
ATOM 2269 O O . ILE A 1 287 ? 64.084 9.428 -71.887 1.00 84.69 287 ILE A O 1
ATOM 2273 N N . GLU A 1 288 ? 63.867 8.327 -69.950 1.00 81.56 288 GLU A N 1
ATOM 2274 C CA . GLU A 1 288 ? 64.234 7.010 -70.481 1.00 81.56 288 GLU A CA 1
ATOM 2275 C C . GLU A 1 288 ? 63.198 6.505 -71.488 1.00 81.56 288 GLU A C 1
ATOM 2277 O O . GLU A 1 288 ? 63.584 5.994 -72.536 1.00 81.56 288 GLU A O 1
ATOM 2282 N N . ARG A 1 289 ? 61.895 6.694 -71.238 1.00 77.00 289 ARG A N 1
ATOM 2283 C CA . ARG A 1 289 ? 60.819 6.401 -72.197 1.00 77.00 289 ARG A CA 1
ATOM 2284 C C . ARG A 1 289 ? 60.996 7.220 -73.466 1.00 77.00 289 ARG A C 1
ATOM 2286 O O . ARG A 1 289 ? 60.906 6.649 -74.545 1.00 77.00 289 ARG A O 1
ATOM 2293 N N . ASP A 1 290 ? 61.275 8.515 -73.364 1.00 80.31 290 ASP A N 1
ATOM 2294 C CA . ASP A 1 290 ? 61.454 9.387 -74.529 1.00 80.31 290 ASP A CA 1
ATOM 2295 C C . ASP A 1 290 ? 62.734 9.053 -75.298 1.00 80.31 290 ASP A C 1
ATOM 2297 O O . ASP A 1 290 ? 62.755 9.087 -76.529 1.00 80.31 290 ASP A O 1
ATOM 2301 N N . GLN A 1 291 ? 63.796 8.657 -74.596 1.00 79.06 291 GLN A N 1
ATOM 2302 C CA . GLN A 1 291 ? 65.018 8.135 -75.202 1.00 79.06 291 GLN A CA 1
ATOM 2303 C C . GLN A 1 291 ? 64.797 6.764 -75.847 1.00 79.06 291 GLN A C 1
ATOM 2305 O O . GLN A 1 291 ? 65.334 6.515 -76.921 1.00 79.06 291 GLN A O 1
ATOM 2310 N N . LEU A 1 292 ? 64.004 5.878 -75.242 1.00 76.56 292 LEU A N 1
ATOM 2311 C CA . LEU A 1 292 ? 63.639 4.579 -75.807 1.00 76.56 292 LEU A CA 1
ATOM 2312 C C . LEU A 1 292 ? 62.674 4.731 -76.981 1.00 76.56 292 LEU A C 1
ATOM 2314 O O . LEU A 1 292 ? 62.813 3.992 -77.942 1.00 76.56 292 LEU A O 1
ATOM 2318 N N . GLN A 1 293 ? 61.761 5.704 -76.960 1.00 71.62 293 GLN A N 1
ATOM 2319 C CA . GLN A 1 293 ? 60.893 6.054 -78.087 1.00 71.62 293 GLN A CA 1
ATOM 2320 C C . GLN A 1 293 ? 61.694 6.668 -79.236 1.00 71.62 293 GLN A C 1
ATOM 2322 O O . GLN A 1 293 ? 61.469 6.287 -80.381 1.00 71.62 293 GLN A O 1
ATOM 2327 N N . LYS A 1 294 ? 62.673 7.539 -78.951 1.00 75.00 294 LYS A N 1
ATOM 2328 C CA . LYS A 1 294 ? 63.635 8.022 -79.957 1.00 75.00 294 LYS A CA 1
ATOM 2329 C C . LYS A 1 294 ? 64.478 6.883 -80.522 1.00 75.00 294 LYS A C 1
ATOM 2331 O O . LYS A 1 294 ? 64.568 6.764 -81.734 1.00 75.00 294 LYS A O 1
ATOM 2336 N N . LYS A 1 295 ? 64.977 5.975 -79.678 1.00 69.62 295 LYS A N 1
ATOM 2337 C CA . LYS A 1 295 ? 65.659 4.751 -80.125 1.00 69.62 295 LYS A CA 1
ATOM 2338 C C . LYS A 1 295 ? 64.732 3.842 -80.937 1.00 69.62 295 LYS A C 1
ATOM 2340 O O . LYS A 1 295 ? 65.192 3.253 -81.899 1.00 69.62 295 LYS A O 1
ATOM 2345 N N . LEU A 1 296 ? 63.436 3.756 -80.616 1.00 64.06 296 LEU A N 1
ATOM 2346 C CA . LEU A 1 296 ? 62.447 2.982 -81.380 1.00 64.06 296 LEU A CA 1
ATOM 2347 C C . LEU A 1 296 ? 62.156 3.601 -82.758 1.00 64.06 296 LEU A C 1
ATOM 2349 O O . LEU A 1 296 ? 61.861 2.864 -83.694 1.00 64.06 296 LEU A O 1
ATOM 2353 N N . LEU A 1 297 ? 62.239 4.932 -82.864 1.00 61.94 297 LEU A N 1
ATOM 2354 C CA . LEU A 1 297 ? 62.164 5.711 -84.108 1.00 61.94 297 LEU A CA 1
ATOM 2355 C C . LEU A 1 297 ? 63.482 5.682 -84.908 1.00 61.94 297 LEU A C 1
ATOM 2357 O O . LEU A 1 297 ? 63.458 5.898 -86.115 1.00 61.94 297 LEU A O 1
ATOM 2361 N N . GLU A 1 298 ? 64.613 5.398 -84.255 1.00 59.31 298 GLU A N 1
ATOM 2362 C CA . GLU A 1 298 ? 65.946 5.257 -84.861 1.00 59.31 298 GLU A CA 1
ATOM 2363 C C . GLU A 1 298 ? 66.308 3.806 -85.232 1.00 59.31 298 GLU A C 1
ATOM 2365 O O . GLU A 1 298 ? 67.332 3.592 -85.881 1.00 59.31 298 GLU A O 1
ATOM 2370 N N . ILE A 1 299 ? 65.489 2.804 -84.876 1.00 57.72 299 ILE A N 1
ATOM 2371 C CA . ILE A 1 299 ? 65.637 1.441 -85.412 1.00 57.72 299 ILE A CA 1
ATOM 2372 C C . ILE A 1 299 ? 65.301 1.496 -86.911 1.00 57.72 299 ILE A C 1
ATOM 2374 O O . ILE A 1 299 ? 64.149 1.764 -87.259 1.00 57.72 299 ILE A O 1
ATOM 2378 N N . PRO A 1 300 ? 66.255 1.209 -87.817 1.00 56.09 300 PRO A N 1
ATOM 2379 C CA . PRO A 1 300 ? 65.965 1.124 -89.242 1.00 56.09 300 PRO A CA 1
ATOM 2380 C C . PRO A 1 300 ? 64.928 0.021 -89.486 1.00 56.09 300 PRO A C 1
ATOM 2382 O O . PRO A 1 300 ? 65.057 -1.076 -88.936 1.00 56.09 300 PRO A O 1
ATOM 2385 N N . GLU A 1 301 ? 63.941 0.272 -90.352 1.00 52.91 301 GLU A N 1
ATOM 2386 C CA . GLU A 1 301 ? 62.858 -0.660 -90.737 1.00 52.91 301 GLU A CA 1
ATOM 2387 C C . GLU A 1 301 ? 63.328 -2.074 -91.139 1.00 52.91 301 GLU A C 1
ATOM 2389 O O . GLU A 1 301 ? 62.551 -3.025 -91.123 1.00 52.91 301 GLU A O 1
ATOM 2394 N N . ASN A 1 302 ? 64.619 -2.252 -91.410 1.00 53.72 302 ASN A N 1
ATOM 2395 C CA . ASN A 1 302 ? 65.232 -3.491 -91.878 1.00 53.72 302 ASN A CA 1
ATOM 2396 C C . ASN A 1 302 ? 65.463 -4.564 -90.790 1.00 53.72 302 ASN A C 1
ATOM 2398 O O . ASN A 1 302 ? 66.021 -5.613 -91.105 1.00 53.72 302 ASN A O 1
ATOM 2402 N N . GLN A 1 303 ? 65.082 -4.333 -89.524 1.00 53.97 303 GLN A N 1
ATOM 2403 C CA . GLN A 1 303 ? 65.296 -5.298 -88.424 1.00 53.97 303 GLN A CA 1
ATOM 2404 C C . GLN A 1 303 ? 64.019 -5.823 -87.737 1.00 53.97 303 GLN A C 1
ATOM 2406 O O . GLN A 1 303 ? 64.119 -6.645 -86.825 1.00 53.97 303 GLN A O 1
ATOM 2411 N N . ARG A 1 304 ? 62.807 -5.450 -88.183 1.00 53.53 304 ARG A N 1
ATOM 2412 C CA . ARG A 1 304 ? 61.573 -6.155 -87.776 1.00 53.53 304 ARG A CA 1
ATOM 2413 C C . ARG A 1 304 ? 61.331 -7.350 -88.699 1.00 53.53 304 ARG A C 1
ATOM 2415 O O . ARG A 1 304 ? 60.776 -7.206 -89.782 1.00 53.53 304 ARG A O 1
ATOM 2422 N N . GLY A 1 305 ? 61.739 -8.540 -88.261 1.00 52.50 305 GLY A N 1
ATOM 2423 C CA . GLY A 1 305 ? 61.309 -9.787 -88.899 1.00 52.50 305 GLY A CA 1
ATOM 2424 C C . GLY A 1 305 ? 59.779 -9.944 -88.812 1.00 52.50 305 GLY A C 1
ATOM 2425 O O . GLY A 1 305 ? 59.194 -9.575 -87.789 1.00 52.50 305 GLY A O 1
ATOM 2426 N N . PRO A 1 306 ? 59.103 -10.458 -89.852 1.00 48.50 306 PRO A N 1
ATOM 2427 C CA . PRO A 1 306 ? 57.654 -10.613 -89.845 1.00 48.50 306 PRO A CA 1
ATOM 2428 C C . PRO A 1 306 ? 57.243 -11.744 -88.889 1.00 48.50 306 PRO A C 1
ATOM 2430 O O . PRO A 1 306 ? 57.552 -12.910 -89.119 1.00 48.50 306 PRO A O 1
ATOM 2433 N N . LEU A 1 307 ? 56.523 -11.405 -87.816 1.00 52.78 307 LEU A N 1
ATOM 2434 C CA . LEU A 1 307 ? 55.731 -12.365 -87.045 1.00 52.78 307 LEU A CA 1
ATOM 2435 C C . LEU A 1 307 ? 54.407 -12.573 -87.784 1.00 52.78 307 LEU A C 1
ATOM 2437 O O . LEU A 1 307 ? 53.461 -11.798 -87.652 1.00 52.78 307 LEU A O 1
ATOM 2441 N N . GLU A 1 308 ? 54.372 -13.608 -88.611 1.00 47.97 308 GLU A N 1
ATOM 2442 C CA . GLU A 1 308 ? 53.179 -14.075 -89.306 1.00 47.97 308 GLU A CA 1
ATOM 2443 C C . GLU A 1 308 ? 52.250 -14.764 -88.286 1.00 47.97 308 GLU A C 1
ATOM 2445 O O . GLU A 1 308 ? 52.388 -15.948 -87.982 1.00 47.97 308 GLU A O 1
ATOM 2450 N N . VAL A 1 309 ? 51.329 -14.007 -87.679 1.00 54.88 309 VAL A N 1
ATOM 2451 C CA . VAL A 1 309 ? 50.297 -14.567 -86.790 1.00 54.88 309 VAL A CA 1
ATOM 2452 C C . VAL A 1 309 ? 49.208 -15.204 -87.653 1.00 54.88 309 VAL A C 1
ATOM 2454 O O . VAL A 1 309 ? 48.203 -14.585 -87.991 1.00 54.88 309 VAL A O 1
ATOM 2457 N N . VAL A 1 310 ? 49.413 -16.466 -88.021 1.00 57.56 310 VAL A N 1
ATOM 2458 C CA . VAL A 1 310 ? 48.336 -17.348 -88.483 1.00 57.56 310 VAL A CA 1
ATOM 2459 C C . VAL A 1 310 ? 47.504 -17.706 -87.254 1.00 57.56 310 VAL A C 1
ATOM 2461 O O . VAL A 1 310 ? 48.022 -18.376 -86.368 1.00 57.56 310 VAL A O 1
ATOM 2464 N N . ILE A 1 311 ? 46.247 -17.254 -87.166 1.00 58.28 311 ILE A N 1
ATOM 2465 C CA . ILE A 1 311 ? 45.318 -17.620 -86.080 1.00 58.28 311 ILE A CA 1
ATOM 2466 C C . ILE A 1 311 ? 44.848 -19.067 -86.324 1.00 58.28 311 ILE A C 1
ATOM 2468 O O . ILE A 1 311 ? 44.088 -19.296 -87.266 1.00 58.28 311 ILE A O 1
ATOM 2472 N N . PRO A 1 312 ? 45.282 -20.071 -85.536 1.00 61.09 312 PRO A N 1
ATOM 2473 C CA . PRO A 1 312 ? 44.921 -21.464 -85.794 1.00 61.09 312 PRO A CA 1
ATOM 2474 C C . PRO A 1 312 ? 43.468 -21.768 -85.371 1.00 61.09 312 PRO A C 1
ATOM 2476 O O . PRO A 1 312 ? 42.958 -21.116 -84.458 1.00 61.09 312 PRO A O 1
ATOM 2479 N N . PRO A 1 313 ? 42.825 -22.831 -85.901 1.00 62.22 313 PRO A N 1
ATOM 2480 C CA . PRO A 1 313 ? 41.467 -23.277 -85.520 1.00 62.22 313 PRO A CA 1
ATOM 2481 C C . PRO A 1 313 ? 41.290 -23.619 -84.024 1.00 62.22 313 PRO A C 1
ATOM 2483 O O . PRO A 1 313 ? 40.177 -23.825 -83.540 1.00 62.22 313 PRO A O 1
ATOM 2486 N N . ALA A 1 314 ? 42.381 -23.653 -83.257 1.00 65.31 314 ALA A N 1
ATOM 2487 C CA . ALA A 1 314 ? 42.353 -23.697 -81.800 1.00 65.31 314 ALA A CA 1
ATOM 2488 C C . ALA A 1 314 ? 41.708 -22.442 -81.170 1.00 65.31 314 ALA A C 1
ATOM 2490 O O . ALA A 1 314 ? 41.073 -22.568 -80.125 1.00 65.31 314 ALA A O 1
ATOM 2491 N N . PHE A 1 315 ? 41.805 -21.262 -81.801 1.00 68.31 315 PHE A N 1
ATOM 2492 C CA . PHE A 1 315 ? 41.210 -20.018 -81.287 1.00 68.31 315 PHE A CA 1
ATOM 2493 C C . PHE A 1 315 ? 39.679 -20.011 -81.346 1.00 68.31 315 PHE A C 1
ATOM 2495 O O . PHE A 1 315 ? 39.048 -19.484 -80.435 1.00 68.31 315 PHE A O 1
ATOM 2502 N N . GLU A 1 316 ? 39.063 -20.635 -82.354 1.00 72.31 316 GLU A N 1
ATOM 2503 C CA . GLU A 1 316 ? 37.598 -20.750 -82.432 1.00 72.31 316 GLU A CA 1
ATOM 2504 C C . GLU A 1 316 ? 37.044 -21.668 -81.335 1.00 72.31 316 GLU A C 1
ATOM 2506 O O . GLU A 1 316 ? 36.065 -21.326 -80.671 1.00 72.31 316 GLU A O 1
ATOM 2511 N N . LYS A 1 317 ? 37.715 -22.801 -81.077 1.00 77.19 317 LYS A N 1
ATOM 2512 C CA . LYS A 1 317 ? 37.369 -23.699 -79.961 1.00 77.19 317 LYS A CA 1
ATOM 2513 C C . LYS A 1 317 ? 37.541 -23.011 -78.605 1.00 77.19 317 LYS A C 1
ATOM 2515 O O . LYS A 1 317 ? 36.701 -23.181 -77.727 1.00 77.19 317 LYS A O 1
ATOM 2520 N N . LEU A 1 318 ? 38.590 -22.200 -78.451 1.00 78.75 318 LEU A N 1
ATOM 2521 C CA . LEU A 1 318 ? 38.796 -21.343 -77.278 1.00 78.75 318 LEU A CA 1
ATOM 2522 C C . LEU A 1 318 ? 37.697 -20.281 -77.133 1.00 78.75 318 LEU A C 1
ATOM 2524 O O . LEU A 1 318 ? 37.242 -20.039 -76.022 1.00 78.75 318 LEU A O 1
ATOM 2528 N N . GLY A 1 319 ? 37.222 -19.693 -78.234 1.00 81.50 319 GLY A N 1
ATOM 2529 C CA . GLY A 1 319 ? 36.103 -18.748 -78.231 1.00 81.50 319 GLY A CA 1
ATOM 2530 C C . GLY A 1 319 ? 34.787 -19.384 -77.775 1.00 81.50 319 GLY A C 1
ATOM 2531 O O . GLY A 1 319 ? 34.091 -18.819 -76.935 1.00 81.50 319 GLY A O 1
ATOM 2532 N N . GLN A 1 320 ? 34.474 -20.589 -78.263 1.00 85.25 320 GLN A N 1
ATOM 2533 C CA . GLN A 1 320 ? 33.292 -21.348 -77.834 1.00 85.25 320 GLN A CA 1
ATOM 2534 C C . GLN A 1 320 ? 33.389 -21.781 -76.364 1.00 85.25 320 GLN A C 1
ATOM 2536 O O . GLN A 1 320 ? 32.421 -21.638 -75.617 1.00 85.25 320 GLN A O 1
ATOM 2541 N N . ALA A 1 321 ? 34.563 -22.248 -75.926 1.00 85.12 321 ALA A N 1
ATOM 2542 C CA . ALA A 1 321 ? 34.813 -22.577 -74.525 1.00 85.12 321 ALA A CA 1
ATOM 2543 C C . ALA A 1 321 ? 34.664 -21.341 -73.623 1.00 85.12 321 ALA A C 1
ATOM 2545 O O . ALA A 1 321 ? 33.960 -21.410 -72.618 1.00 85.12 321 ALA A O 1
ATOM 2546 N N . ASN A 1 322 ? 35.224 -20.192 -74.015 1.00 83.00 322 ASN A N 1
ATOM 2547 C CA . ASN A 1 322 ? 35.055 -18.930 -73.295 1.00 83.00 322 ASN A CA 1
ATOM 2548 C C . ASN A 1 322 ? 33.589 -18.496 -73.229 1.00 83.00 322 ASN A C 1
ATOM 2550 O O . ASN A 1 322 ? 33.135 -18.120 -72.159 1.00 83.00 322 ASN A O 1
ATOM 2554 N N . ALA A 1 323 ? 32.824 -18.603 -74.319 1.00 87.88 323 ALA A N 1
ATOM 2555 C CA . ALA A 1 323 ? 31.396 -18.289 -74.303 1.00 87.88 323 ALA A CA 1
ATOM 2556 C C . ALA A 1 323 ? 30.615 -19.211 -73.349 1.00 87.88 323 ALA A C 1
ATOM 2558 O O . ALA A 1 323 ? 29.779 -18.740 -72.583 1.00 87.88 323 ALA A O 1
ATOM 2559 N N . SER A 1 324 ? 30.922 -20.514 -73.340 1.00 90.94 324 SER A N 1
ATOM 2560 C CA . SER A 1 324 ? 30.297 -21.462 -72.408 1.00 90.94 324 SER A CA 1
ATOM 2561 C C . SER A 1 324 ? 30.669 -21.191 -70.945 1.00 90.94 324 SER A C 1
ATOM 2563 O O . SER A 1 324 ? 29.809 -21.270 -70.070 1.00 90.94 324 SER A O 1
ATOM 2565 N N . LEU A 1 325 ? 31.922 -20.802 -70.683 1.00 91.44 325 LEU A N 1
ATOM 2566 C CA . LEU A 1 325 ? 32.394 -20.402 -69.358 1.00 91.44 325 LEU A CA 1
ATOM 2567 C C . LEU A 1 325 ? 31.773 -19.076 -68.913 1.00 91.44 325 LEU A C 1
ATOM 2569 O O . LEU A 1 325 ? 31.458 -18.936 -67.738 1.00 91.44 325 LEU A O 1
ATOM 2573 N N . GLN A 1 326 ? 31.551 -18.138 -69.836 1.00 92.56 326 GLN A N 1
ATOM 2574 C CA . GLN A 1 326 ? 30.869 -16.874 -69.563 1.00 92.56 326 GLN A CA 1
ATOM 2575 C C . GLN A 1 326 ? 29.420 -17.126 -69.129 1.00 92.56 326 GLN A C 1
ATOM 2577 O O . GLN A 1 326 ? 28.998 -16.627 -68.095 1.00 92.56 326 GLN A O 1
ATOM 2582 N N . ILE A 1 327 ? 28.692 -17.979 -69.860 1.00 93.69 327 ILE A N 1
ATOM 2583 C CA . ILE A 1 327 ? 27.320 -18.371 -69.507 1.00 93.69 327 ILE A CA 1
ATOM 2584 C C . ILE A 1 327 ? 27.298 -19.074 -68.145 1.00 93.69 327 ILE A C 1
ATOM 2586 O O . ILE A 1 327 ? 26.464 -18.750 -67.304 1.00 93.69 327 ILE A O 1
ATOM 2590 N N . ALA A 1 328 ? 28.228 -20.005 -67.902 1.00 93.38 328 ALA A N 1
ATOM 2591 C CA . ALA A 1 328 ? 28.334 -20.695 -66.619 1.00 93.38 328 ALA A CA 1
ATOM 2592 C C . ALA A 1 328 ? 28.628 -19.719 -65.463 1.00 93.38 328 ALA A C 1
ATOM 2594 O O . ALA A 1 328 ? 28.011 -19.822 -64.402 1.00 93.38 328 ALA A O 1
ATOM 2595 N N . LEU A 1 329 ? 29.520 -18.745 -65.677 1.00 92.56 329 LEU A N 1
ATOM 2596 C CA . LEU A 1 329 ? 29.834 -17.694 -64.710 1.00 92.56 329 LEU A CA 1
ATOM 2597 C C . LEU A 1 329 ? 28.608 -16.821 -64.417 1.00 92.56 329 LEU A C 1
ATOM 2599 O O . LEU A 1 329 ? 28.300 -16.607 -63.248 1.00 92.56 329 LEU A O 1
ATOM 2603 N N . ASP A 1 330 ? 27.883 -16.386 -65.447 1.00 93.62 330 ASP A N 1
ATOM 2604 C CA . ASP A 1 330 ? 26.673 -15.571 -65.300 1.00 93.62 330 ASP A CA 1
ATOM 2605 C C . ASP A 1 330 ? 25.578 -16.338 -64.541 1.00 93.62 330 ASP A C 1
ATOM 2607 O O . ASP A 1 330 ? 24.942 -15.793 -63.637 1.00 93.62 330 ASP A O 1
ATOM 2611 N N . THR A 1 331 ? 25.385 -17.630 -64.837 1.00 94.19 331 THR A N 1
ATOM 2612 C CA . THR A 1 331 ? 24.434 -18.474 -64.093 1.00 94.19 331 THR A CA 1
ATOM 2613 C C . THR A 1 331 ? 24.851 -18.674 -62.637 1.00 94.19 331 THR A C 1
ATOM 2615 O O . THR A 1 331 ? 24.018 -18.545 -61.742 1.00 94.19 331 THR A O 1
ATOM 2618 N N . ALA A 1 332 ? 26.141 -18.903 -62.370 1.00 91.56 332 ALA A N 1
ATOM 2619 C CA . ALA A 1 332 ? 26.652 -19.048 -61.011 1.00 91.56 332 ALA A CA 1
ATOM 2620 C C . ALA A 1 332 ? 26.530 -17.740 -60.210 1.00 91.56 332 ALA A C 1
ATOM 2622 O O . ALA A 1 332 ? 26.221 -17.781 -59.021 1.00 91.56 332 ALA A O 1
ATOM 2623 N N . GLN A 1 333 ? 26.722 -16.581 -60.851 1.00 94.94 333 GLN A N 1
ATOM 2624 C CA . GLN A 1 333 ? 26.492 -15.270 -60.238 1.00 94.94 333 GLN A CA 1
ATOM 2625 C C . GLN A 1 333 ? 25.013 -15.063 -59.887 1.00 94.94 333 GLN A C 1
ATOM 2627 O O . GLN A 1 333 ? 24.710 -14.632 -58.777 1.00 94.94 333 GLN A O 1
ATOM 2632 N N . GLN A 1 334 ? 24.088 -15.426 -60.781 1.00 95.62 334 GLN A N 1
ATOM 2633 C CA . GLN A 1 334 ? 22.647 -15.333 -60.518 1.00 95.62 334 GLN A CA 1
ATOM 2634 C C . GLN A 1 334 ? 22.191 -16.262 -59.387 1.00 95.62 334 GLN A C 1
ATOM 2636 O O . GLN A 1 334 ? 21.384 -15.863 -58.546 1.00 95.62 334 GLN A O 1
ATOM 2641 N N . ASP A 1 335 ? 22.702 -17.491 -59.336 1.00 93.69 335 ASP A N 1
ATOM 2642 C CA . ASP A 1 335 ? 22.377 -18.425 -58.257 1.00 93.69 335 ASP A CA 1
ATOM 2643 C C . ASP A 1 335 ? 22.970 -17.969 -56.919 1.00 93.69 335 ASP A C 1
ATOM 2645 O O . ASP A 1 335 ? 22.307 -18.071 -55.885 1.00 93.69 335 ASP A O 1
ATOM 2649 N N . LEU A 1 336 ? 24.173 -17.386 -56.931 1.00 92.31 336 LEU A N 1
ATOM 2650 C CA . LEU A 1 336 ? 24.781 -16.782 -55.748 1.00 92.31 336 LEU A CA 1
ATOM 2651 C C . LEU A 1 336 ? 23.935 -15.607 -55.222 1.00 92.31 336 LEU A C 1
ATOM 2653 O O . LEU A 1 336 ? 23.646 -15.553 -54.026 1.00 92.31 336 LEU A O 1
ATOM 2657 N N . GLU A 1 337 ? 23.482 -14.715 -56.106 1.00 95.50 337 GLU A N 1
ATOM 2658 C CA . GLU A 1 337 ? 22.577 -13.603 -55.779 1.00 95.50 337 GLU A CA 1
ATOM 2659 C C . GLU A 1 337 ? 21.270 -14.116 -55.148 1.00 95.50 337 GLU A C 1
ATOM 2661 O O . GLU A 1 337 ? 20.847 -13.637 -54.095 1.00 95.50 337 GLU A O 1
ATOM 2666 N N . ARG A 1 338 ? 20.658 -15.155 -55.734 1.00 96.25 338 ARG A N 1
ATOM 2667 C CA . ARG A 1 338 ? 19.439 -15.787 -55.198 1.00 96.25 338 ARG A CA 1
ATOM 2668 C C . ARG A 1 338 ? 19.654 -16.393 -53.817 1.00 96.25 338 ARG A C 1
ATOM 2670 O O . ARG A 1 338 ? 18.801 -16.241 -52.945 1.00 96.25 338 ARG A O 1
ATOM 2677 N N . VAL A 1 339 ? 20.776 -17.077 -53.595 1.00 95.06 339 VAL A N 1
ATOM 2678 C CA . VAL A 1 339 ? 21.108 -17.641 -52.279 1.00 95.06 339 VAL A CA 1
ATOM 2679 C C . VAL A 1 339 ? 21.301 -16.527 -51.249 1.00 95.06 339 VAL A C 1
ATOM 2681 O O . VAL A 1 339 ? 20.808 -16.663 -50.128 1.00 95.06 339 VAL A O 1
ATOM 2684 N N . TYR A 1 340 ? 21.946 -15.414 -51.612 1.00 95.88 340 TYR A N 1
ATOM 2685 C CA . TYR A 1 340 ? 22.075 -14.261 -50.718 1.00 95.88 340 TYR A CA 1
ATOM 2686 C C . TYR A 1 340 ? 20.721 -13.638 -50.373 1.00 95.88 340 TYR A C 1
ATOM 2688 O O . TYR A 1 340 ? 20.452 -13.429 -49.191 1.00 95.88 340 TYR A O 1
ATOM 2696 N N . GLN A 1 341 ? 19.847 -13.433 -51.361 1.00 96.38 341 GLN A N 1
ATOM 2697 C CA . GLN A 1 341 ? 18.492 -12.913 -51.142 1.00 96.38 341 GLN A CA 1
ATOM 2698 C C . GLN A 1 341 ? 17.660 -13.846 -50.252 1.00 96.38 341 GLN A C 1
ATOM 2700 O O . GLN A 1 341 ? 17.043 -13.396 -49.288 1.00 96.38 341 GLN A O 1
ATOM 2705 N N . ASN A 1 342 ? 17.689 -15.157 -50.508 1.00 95.44 342 ASN A N 1
ATOM 2706 C CA . ASN A 1 342 ? 16.981 -16.143 -49.687 1.00 95.44 342 ASN A CA 1
ATOM 2707 C C . ASN A 1 342 ? 17.521 -16.183 -48.251 1.00 95.44 342 ASN A C 1
ATOM 2709 O O . ASN A 1 342 ? 16.744 -16.269 -47.299 1.00 95.44 342 ASN A O 1
ATOM 2713 N N . ARG A 1 343 ? 18.848 -16.097 -48.077 1.00 95.56 343 ARG A N 1
ATOM 2714 C CA . ARG A 1 343 ? 19.474 -16.039 -46.750 1.00 95.56 343 ARG A CA 1
ATOM 2715 C C . ARG A 1 343 ? 19.059 -14.779 -46.002 1.00 95.56 343 ARG A C 1
ATOM 2717 O O . ARG A 1 343 ? 18.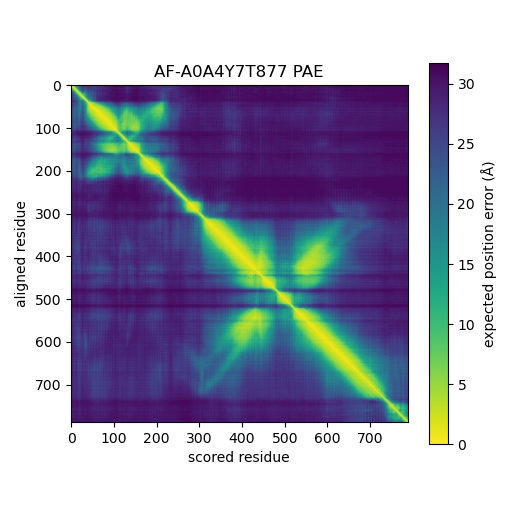758 -14.866 -44.816 1.00 95.56 343 ARG A O 1
ATOM 2724 N N . GLU A 1 344 ? 19.041 -13.633 -46.676 1.00 96.62 344 GLU A N 1
ATOM 2725 C CA . GLU A 1 344 ? 18.619 -12.364 -46.087 1.00 96.62 344 GLU A CA 1
ATOM 2726 C C . GLU A 1 344 ? 17.144 -12.402 -45.672 1.00 96.62 344 GLU A C 1
ATOM 2728 O O . GLU A 1 344 ? 16.829 -12.066 -44.533 1.00 96.62 344 GLU A O 1
ATOM 2733 N N . GLN A 1 345 ? 16.251 -12.894 -46.535 1.00 96.88 345 GLN A N 1
ATOM 2734 C CA . GLN A 1 345 ? 14.827 -13.046 -46.216 1.00 96.88 345 GLN A CA 1
ATOM 2735 C C . GLN A 1 345 ? 14.597 -13.995 -45.037 1.00 96.88 345 GLN A C 1
ATOM 2737 O O . GLN A 1 345 ? 13.831 -13.680 -44.125 1.00 96.88 345 GLN A O 1
ATOM 2742 N N . TRP A 1 346 ? 15.281 -15.142 -45.016 1.00 96.81 346 TRP A N 1
ATOM 2743 C CA . TRP A 1 346 ? 15.197 -16.078 -43.897 1.00 96.81 346 TRP A CA 1
ATOM 2744 C C . TRP A 1 346 ? 15.726 -15.452 -42.603 1.00 96.81 346 TRP A C 1
ATOM 2746 O O . TRP A 1 346 ? 15.069 -15.538 -41.568 1.00 96.81 346 TRP A O 1
ATOM 2756 N N . GLN A 1 347 ? 16.865 -14.755 -42.659 1.00 96.75 347 GLN A N 1
ATOM 2757 C CA . GLN A 1 347 ? 17.426 -14.050 -41.509 1.00 96.75 347 GLN A CA 1
ATOM 2758 C C . GLN A 1 347 ? 16.465 -12.973 -40.987 1.00 96.75 347 GLN A C 1
ATOM 2760 O O . GLN A 1 347 ? 16.236 -12.900 -39.781 1.00 96.75 347 GLN A O 1
ATOM 2765 N N . GLN A 1 348 ? 15.865 -12.170 -41.869 1.00 96.69 348 GLN A N 1
ATOM 2766 C CA . GLN A 1 348 ? 14.864 -11.168 -41.496 1.00 96.69 348 GLN A CA 1
ATOM 2767 C C . GLN A 1 348 ? 13.618 -11.816 -40.878 1.00 96.69 348 GLN A C 1
ATOM 2769 O O . GLN A 1 348 ? 13.126 -11.330 -39.862 1.00 96.69 348 GLN A O 1
ATOM 2774 N N . SER A 1 349 ? 13.142 -12.936 -41.428 1.00 97.12 349 SER A N 1
ATOM 2775 C CA . SER A 1 349 ? 11.993 -13.677 -40.897 1.00 97.12 349 SER A CA 1
ATOM 2776 C C . SER A 1 349 ? 12.266 -14.249 -39.503 1.00 97.12 349 SER A C 1
ATOM 2778 O O . SER A 1 349 ? 11.447 -14.072 -38.602 1.00 97.12 349 SER A O 1
ATOM 2780 N N . VAL A 1 350 ? 13.435 -14.862 -39.286 1.00 96.12 350 VAL A N 1
ATOM 2781 C CA . VAL A 1 350 ? 13.840 -15.376 -37.969 1.00 96.12 350 VAL A CA 1
ATOM 2782 C C . VAL A 1 350 ? 13.979 -14.236 -36.957 1.00 96.12 350 VAL A C 1
ATOM 2784 O O . VAL A 1 350 ? 13.493 -14.356 -35.832 1.00 96.12 350 VAL A O 1
ATOM 2787 N N . LEU A 1 351 ? 14.587 -13.111 -37.350 1.00 96.44 351 LEU A N 1
ATOM 2788 C CA . LEU A 1 351 ? 14.708 -11.936 -36.484 1.00 96.44 351 LEU A CA 1
ATOM 2789 C C . LEU A 1 351 ? 13.333 -11.351 -36.133 1.00 96.44 351 LEU A C 1
ATOM 2791 O O . LEU A 1 351 ? 13.086 -11.086 -34.958 1.00 96.44 351 LEU A O 1
ATOM 2795 N N . ALA A 1 352 ? 12.424 -11.225 -37.102 1.00 96.38 352 ALA A N 1
ATOM 2796 C CA . ALA A 1 352 ? 11.061 -10.743 -36.881 1.00 96.38 352 ALA A CA 1
ATOM 2797 C C . ALA A 1 352 ? 10.274 -11.665 -35.938 1.00 96.38 352 ALA A C 1
ATOM 2799 O O . ALA A 1 352 ? 9.704 -11.186 -34.961 1.00 96.38 352 ALA A O 1
ATOM 2800 N N . ALA A 1 353 ? 10.322 -12.983 -36.159 1.00 96.19 353 ALA A N 1
ATOM 2801 C CA . ALA A 1 353 ? 9.677 -13.957 -35.280 1.00 96.19 353 ALA A CA 1
ATOM 2802 C C . ALA A 1 353 ? 10.255 -13.910 -33.857 1.00 96.19 353 ALA A C 1
ATOM 2804 O O . ALA A 1 353 ? 9.513 -13.942 -32.877 1.00 96.19 353 ALA A O 1
ATOM 2805 N N . SER A 1 354 ? 11.579 -13.780 -33.721 1.00 95.06 354 SER A N 1
ATOM 2806 C CA . SER A 1 354 ? 12.204 -13.651 -32.403 1.00 95.06 354 SER A CA 1
ATOM 2807 C C . SER A 1 354 ? 11.800 -12.350 -31.697 1.00 95.06 354 SER A C 1
ATOM 2809 O O . SER A 1 354 ? 11.529 -12.369 -30.497 1.00 95.06 354 SER A O 1
ATOM 2811 N N . ALA A 1 355 ? 11.694 -11.237 -32.434 1.00 96.81 355 ALA A N 1
ATOM 2812 C CA . ALA A 1 355 ? 11.241 -9.958 -31.901 1.00 96.81 355 ALA A CA 1
ATOM 2813 C C . ALA A 1 355 ? 9.775 -10.022 -31.445 1.00 96.81 355 ALA A C 1
ATOM 2815 O O . ALA A 1 355 ? 9.460 -9.521 -30.368 1.00 96.81 355 ALA A O 1
ATOM 2816 N N . GLU A 1 356 ? 8.900 -10.684 -32.207 1.00 97.19 356 GLU A N 1
ATOM 2817 C CA . GLU A 1 356 ? 7.491 -10.877 -31.845 1.00 97.19 356 GLU A CA 1
ATOM 2818 C C . GLU A 1 356 ? 7.342 -11.709 -30.563 1.00 97.19 356 GLU A C 1
ATOM 2820 O O . GLU A 1 356 ? 6.606 -11.325 -29.652 1.00 97.19 356 GLU A O 1
ATOM 2825 N N . VAL A 1 357 ? 8.106 -12.801 -30.430 1.00 97.06 357 VAL A N 1
ATOM 2826 C CA . VAL A 1 357 ? 8.126 -13.609 -29.200 1.00 97.06 357 VAL A CA 1
ATOM 2827 C C . VAL A 1 357 ? 8.625 -12.785 -28.014 1.00 97.06 357 VAL A C 1
ATOM 2829 O O . VAL A 1 357 ? 7.992 -12.803 -26.956 1.00 97.06 357 VAL A O 1
ATOM 2832 N N . ILE A 1 358 ? 9.713 -12.028 -28.179 1.00 96.44 358 ILE A N 1
ATOM 2833 C CA . ILE A 1 358 ? 10.244 -11.152 -27.126 1.00 96.44 358 ILE A CA 1
ATOM 2834 C C . ILE A 1 358 ? 9.192 -10.121 -26.697 1.00 96.44 358 ILE A C 1
ATOM 2836 O O . ILE A 1 358 ? 9.002 -9.909 -25.499 1.00 96.44 358 ILE A O 1
ATOM 2840 N N . GLU A 1 359 ? 8.483 -9.508 -27.642 1.00 97.50 359 GLU A N 1
ATOM 2841 C CA . GLU A 1 359 ? 7.458 -8.507 -27.339 1.00 97.50 359 GLU A CA 1
ATOM 2842 C C . GLU A 1 359 ? 6.230 -9.129 -26.654 1.00 97.50 359 GLU A C 1
ATOM 2844 O O . GLU A 1 359 ? 5.717 -8.595 -25.668 1.00 97.50 359 GLU A O 1
ATOM 2849 N N . SER A 1 360 ? 5.808 -10.323 -27.079 1.00 97.12 360 SER A N 1
ATOM 2850 C CA . SER A 1 360 ? 4.735 -11.071 -26.410 1.00 97.12 360 SER A CA 1
ATOM 2851 C C . SER A 1 360 ? 5.089 -11.413 -24.953 1.00 97.12 360 SER A C 1
ATOM 2853 O O . SER A 1 360 ? 4.267 -11.241 -24.050 1.00 97.12 360 SER A O 1
ATOM 2855 N N . MET A 1 361 ? 6.339 -11.806 -24.687 1.00 96.19 361 MET A N 1
ATOM 2856 C CA . MET A 1 361 ? 6.815 -12.100 -23.334 1.00 96.19 361 MET A CA 1
ATOM 2857 C C . MET A 1 361 ? 6.909 -10.834 -22.486 1.00 96.19 361 MET A C 1
ATOM 2859 O O . MET A 1 361 ? 6.461 -10.834 -21.343 1.00 96.19 361 MET A O 1
ATOM 2863 N N . ARG A 1 362 ? 7.404 -9.723 -23.046 1.00 96.81 362 ARG A N 1
ATOM 2864 C CA . ARG A 1 362 ? 7.425 -8.422 -22.358 1.00 96.81 362 ARG A CA 1
ATOM 2865 C C . ARG A 1 362 ? 6.027 -7.965 -21.970 1.00 96.81 362 ARG A C 1
ATOM 2867 O O . ARG A 1 362 ? 5.813 -7.579 -20.825 1.00 96.81 362 ARG A O 1
ATOM 2874 N N . THR A 1 363 ? 5.062 -8.046 -22.884 1.00 97.12 363 THR A N 1
ATOM 2875 C CA . THR A 1 363 ? 3.675 -7.666 -22.577 1.00 97.12 363 THR A CA 1
ATOM 2876 C C . THR A 1 363 ? 3.049 -8.582 -21.525 1.00 97.12 363 THR A C 1
ATOM 2878 O O . THR A 1 363 ? 2.308 -8.100 -20.668 1.00 97.12 363 THR A O 1
ATOM 2881 N N . MET A 1 364 ? 3.365 -9.882 -21.526 1.00 96.38 364 MET A N 1
ATOM 2882 C CA . MET A 1 364 ? 2.931 -10.803 -20.473 1.00 96.38 364 MET A CA 1
ATOM 2883 C C . MET A 1 364 ? 3.561 -10.463 -19.116 1.00 96.38 364 MET A C 1
ATOM 2885 O O . MET A 1 364 ? 2.841 -10.425 -18.120 1.00 96.38 364 MET A O 1
ATOM 2889 N N . MET A 1 365 ? 4.864 -10.169 -19.073 1.00 94.94 365 MET A N 1
ATOM 2890 C CA . MET A 1 365 ? 5.547 -9.739 -17.850 1.00 94.94 365 MET A CA 1
ATOM 2891 C C . MET A 1 365 ? 4.946 -8.442 -17.308 1.00 94.94 365 MET A C 1
ATOM 2893 O O . MET A 1 365 ? 4.569 -8.401 -16.145 1.00 94.94 365 MET A O 1
ATOM 2897 N N . LEU A 1 366 ? 4.722 -7.437 -18.160 1.00 97.00 366 LEU A N 1
ATOM 2898 C CA . LEU A 1 366 ? 4.082 -6.180 -17.758 1.00 97.00 366 LEU A CA 1
ATOM 2899 C C . LEU A 1 366 ? 2.667 -6.394 -17.199 1.00 97.00 366 LEU A C 1
ATOM 2901 O O . LEU A 1 366 ? 2.292 -5.762 -16.213 1.00 97.00 366 LEU A O 1
ATOM 2905 N N . LYS A 1 367 ? 1.880 -7.304 -17.790 1.00 97.12 367 LYS A N 1
ATOM 2906 C CA . LYS A 1 367 ? 0.558 -7.676 -17.255 1.00 97.12 367 LYS A CA 1
ATOM 2907 C C . LYS A 1 367 ? 0.668 -8.346 -15.886 1.00 97.12 367 LYS A C 1
ATOM 2909 O O . LYS A 1 367 ? -0.086 -7.995 -14.985 1.00 97.12 367 LYS A O 1
ATOM 2914 N N . ARG A 1 368 ? 1.607 -9.282 -15.716 1.00 96.06 368 ARG A N 1
ATOM 2915 C CA . ARG A 1 368 ? 1.859 -9.955 -14.432 1.00 96.06 368 ARG A CA 1
ATOM 2916 C C . ARG A 1 368 ? 2.354 -8.980 -13.365 1.00 96.06 368 ARG A C 1
ATOM 2918 O O . ARG A 1 368 ? 1.899 -9.060 -12.230 1.00 96.06 368 ARG A O 1
ATOM 2925 N N . ASP A 1 369 ? 3.215 -8.035 -13.722 1.00 96.94 369 ASP A N 1
ATOM 2926 C CA . ASP A 1 369 ? 3.691 -6.989 -12.815 1.00 96.94 369 ASP A CA 1
ATOM 2927 C C . ASP A 1 369 ? 2.549 -6.062 -12.385 1.00 96.94 369 ASP A C 1
ATOM 2929 O O . ASP A 1 369 ? 2.414 -5.762 -11.197 1.00 96.94 369 ASP A O 1
ATOM 2933 N N . ALA A 1 370 ? 1.670 -5.675 -13.316 1.00 96.06 370 ALA A N 1
ATOM 2934 C CA . ALA A 1 370 ? 0.477 -4.887 -13.010 1.00 96.06 370 ALA A CA 1
ATOM 2935 C C . ALA A 1 370 ? -0.510 -5.644 -12.101 1.00 96.06 370 ALA A C 1
ATOM 2937 O O . ALA A 1 370 ? -1.053 -5.072 -11.156 1.00 96.06 370 ALA A O 1
ATOM 2938 N N . GLU A 1 371 ? -0.725 -6.939 -12.342 1.00 97.69 371 GLU A N 1
ATOM 2939 C CA . GLU A 1 371 ? -1.557 -7.786 -11.480 1.00 97.69 371 GLU A CA 1
ATOM 2940 C C . GLU A 1 371 ? -0.943 -7.981 -10.090 1.00 97.69 371 GLU A C 1
ATOM 2942 O O . GLU A 1 371 ? -1.653 -7.872 -9.094 1.00 97.69 371 GLU A O 1
ATOM 2947 N N . ASN A 1 372 ? 0.371 -8.198 -9.994 1.00 95.38 372 ASN A N 1
ATOM 2948 C CA . ASN A 1 372 ? 1.078 -8.280 -8.716 1.00 95.38 372 ASN A CA 1
ATOM 2949 C C . ASN A 1 372 ? 0.982 -6.968 -7.931 1.00 95.38 372 ASN A C 1
ATOM 2951 O O . ASN A 1 372 ? 0.767 -6.995 -6.719 1.00 95.38 372 ASN A O 1
ATOM 2955 N N . ALA A 1 373 ? 1.114 -5.821 -8.603 1.00 95.44 373 ALA A N 1
ATOM 2956 C CA . ALA A 1 373 ? 0.911 -4.516 -7.983 1.00 95.44 373 ALA A CA 1
ATOM 2957 C C . ALA A 1 373 ? -0.524 -4.371 -7.451 1.00 95.44 373 ALA A C 1
ATOM 2959 O O . ALA A 1 373 ? -0.706 -4.008 -6.291 1.00 95.44 373 ALA A O 1
ATOM 2960 N N . ARG A 1 374 ? -1.530 -4.760 -8.246 1.00 98.25 374 ARG A N 1
ATOM 2961 C CA . ARG A 1 374 ? -2.941 -4.760 -7.833 1.00 98.25 374 ARG A CA 1
ATOM 2962 C C . ARG A 1 374 ? -3.203 -5.681 -6.637 1.00 98.25 374 ARG A C 1
ATOM 2964 O O . ARG A 1 374 ? -3.920 -5.292 -5.724 1.00 98.25 374 ARG A O 1
ATOM 2971 N N . LEU A 1 375 ? -2.647 -6.894 -6.624 1.00 97.12 375 LEU A N 1
ATOM 2972 C CA . LEU A 1 375 ? -2.815 -7.832 -5.508 1.00 97.12 375 LEU A CA 1
ATOM 2973 C C . LEU A 1 375 ? -2.160 -7.311 -4.225 1.00 97.12 375 LEU A C 1
ATOM 2975 O O . LEU A 1 375 ? -2.721 -7.476 -3.145 1.00 97.12 375 LEU A O 1
ATOM 2979 N N . ARG A 1 376 ? -1.000 -6.650 -4.332 1.00 96.94 376 ARG A N 1
ATOM 2980 C CA . ARG A 1 376 ? -0.363 -5.972 -3.192 1.00 96.94 376 ARG A CA 1
ATOM 2981 C C . ARG A 1 376 ? -1.239 -4.841 -2.666 1.00 96.94 376 ARG A C 1
ATOM 2983 O O . ARG A 1 376 ? -1.479 -4.798 -1.469 1.00 96.94 376 ARG A O 1
ATOM 2990 N N . GLU A 1 377 ? -1.770 -4.000 -3.549 1.00 96.56 377 GLU A N 1
ATOM 2991 C CA . GLU A 1 377 ? -2.684 -2.917 -3.172 1.00 96.56 377 GLU A CA 1
ATOM 2992 C C . GLU A 1 377 ? -3.948 -3.453 -2.481 1.00 96.56 377 GLU A C 1
ATOM 2994 O O . GLU A 1 377 ? -4.312 -2.970 -1.413 1.00 96.56 377 GLU A O 1
ATOM 2999 N N . GLN A 1 378 ? -4.568 -4.510 -3.017 1.00 98.06 378 GLN A N 1
ATOM 3000 C CA . GLN A 1 378 ? -5.729 -5.159 -2.395 1.00 98.06 378 GLN A CA 1
ATOM 3001 C C . GLN A 1 378 ? -5.399 -5.769 -1.030 1.00 98.06 378 GLN A C 1
ATOM 3003 O O . GLN A 1 378 ? -6.172 -5.624 -0.084 1.00 98.06 378 GLN A O 1
ATOM 3008 N N . ARG A 1 379 ? -4.252 -6.444 -0.903 1.00 97.69 379 ARG A N 1
ATOM 3009 C CA . ARG A 1 379 ? -3.789 -6.994 0.376 1.00 97.69 379 ARG A CA 1
ATOM 3010 C C . ARG A 1 379 ? -3.577 -5.883 1.399 1.00 97.69 379 ARG A C 1
ATOM 3012 O O . ARG A 1 379 ? -4.035 -6.015 2.530 1.00 97.69 379 ARG A O 1
ATOM 3019 N N . ASP A 1 380 ? -2.902 -4.808 1.012 1.00 97.31 380 ASP A N 1
ATOM 3020 C CA . ASP A 1 380 ? -2.593 -3.692 1.903 1.00 97.31 380 ASP A CA 1
ATOM 3021 C C . ASP A 1 380 ? -3.885 -2.950 2.303 1.00 97.31 380 ASP A C 1
ATOM 3023 O O . ASP A 1 380 ? -4.058 -2.594 3.471 1.00 97.31 380 ASP A O 1
ATOM 3027 N N . GLN A 1 381 ? -4.849 -2.828 1.382 1.00 96.56 381 GLN A N 1
ATOM 3028 C CA . GLN A 1 381 ? -6.193 -2.325 1.667 1.00 96.56 381 GLN A CA 1
ATOM 3029 C C . GLN A 1 381 ? -6.935 -3.215 2.675 1.00 96.56 381 GLN A C 1
ATOM 3031 O O . GLN A 1 381 ? -7.413 -2.715 3.691 1.00 96.56 381 GLN A O 1
ATOM 3036 N N . HIS A 1 382 ? -7.012 -4.529 2.444 1.00 96.75 382 HIS A N 1
ATOM 3037 C CA . HIS A 1 382 ? -7.689 -5.450 3.362 1.00 96.75 382 HIS A CA 1
ATOM 3038 C C . HIS A 1 382 ? -7.016 -5.514 4.733 1.00 96.75 382 HIS A C 1
ATOM 3040 O O . HIS A 1 382 ? -7.703 -5.582 5.751 1.00 96.75 382 HIS A O 1
ATOM 3046 N N . PHE A 1 383 ? -5.685 -5.452 4.778 1.00 97.25 383 PHE A N 1
ATOM 3047 C CA . PHE A 1 383 ? -4.943 -5.358 6.028 1.00 97.25 383 PHE A CA 1
ATOM 3048 C C . PHE A 1 383 ? -5.301 -4.071 6.781 1.00 97.25 383 PHE A C 1
ATOM 3050 O O . PHE A 1 383 ? -5.608 -4.123 7.972 1.00 97.25 383 PHE A O 1
ATOM 3057 N N . SER A 1 384 ? -5.353 -2.931 6.084 1.00 96.25 384 SER A N 1
ATOM 3058 C CA . SER A 1 384 ? -5.777 -1.663 6.680 1.00 96.25 384 SER A CA 1
ATOM 3059 C C . SER A 1 384 ? -7.224 -1.713 7.186 1.00 96.25 384 SER A C 1
ATOM 3061 O O . SER A 1 384 ? -7.489 -1.242 8.291 1.00 96.25 384 SER A O 1
ATOM 3063 N N . GLU A 1 385 ? -8.153 -2.305 6.429 1.00 96.81 385 GLU A N 1
ATOM 3064 C CA . GLU A 1 385 ? -9.551 -2.495 6.843 1.00 96.81 385 GLU A CA 1
ATOM 3065 C C . GLU A 1 385 ? -9.670 -3.413 8.071 1.00 96.81 385 GLU A C 1
ATOM 3067 O O . GLU A 1 385 ? -10.477 -3.153 8.965 1.00 96.81 385 GLU A O 1
ATOM 3072 N N . LEU A 1 386 ? -8.867 -4.480 8.145 1.00 96.50 386 LEU A N 1
ATOM 3073 C CA . LEU A 1 386 ? -8.849 -5.409 9.277 1.00 96.50 386 LEU A CA 1
ATOM 3074 C C . LEU A 1 386 ? -8.327 -4.729 10.543 1.00 96.50 386 LEU A C 1
ATOM 3076 O O . LEU A 1 386 ? -8.947 -4.855 11.601 1.00 96.50 386 LEU A O 1
ATOM 3080 N N . VAL A 1 387 ? -7.231 -3.973 10.434 1.00 96.50 387 VAL A N 1
ATOM 3081 C CA . VAL A 1 387 ? -6.698 -3.169 11.542 1.00 96.50 387 VAL A CA 1
ATOM 3082 C C . VAL A 1 387 ? -7.735 -2.145 12.004 1.00 96.50 387 VAL A C 1
ATOM 3084 O O . VAL A 1 387 ? -7.968 -2.008 13.204 1.00 96.50 387 VAL A O 1
ATOM 3087 N N . GLU A 1 388 ? -8.422 -1.474 11.077 1.00 95.19 388 GLU A N 1
ATOM 3088 C CA . GLU A 1 388 ? -9.461 -0.501 11.420 1.00 95.19 388 GLU A CA 1
ATOM 3089 C C . GLU A 1 388 ? -10.671 -1.160 12.107 1.00 95.19 388 GLU A C 1
ATOM 3091 O O . GLU A 1 388 ? -11.197 -0.628 13.087 1.00 95.19 388 GLU A O 1
ATOM 3096 N N . ARG A 1 389 ? -11.117 -2.337 11.643 1.00 95.06 389 ARG A N 1
ATOM 3097 C CA . ARG A 1 389 ? -12.183 -3.110 12.308 1.00 95.06 389 ARG A CA 1
ATOM 3098 C C . ARG A 1 389 ? -11.773 -3.547 13.710 1.00 95.06 389 ARG A C 1
ATOM 3100 O O . ARG A 1 389 ? -12.541 -3.314 14.638 1.00 95.06 389 ARG A O 1
ATOM 3107 N N . ARG A 1 390 ? -10.559 -4.083 13.878 1.00 96.81 390 ARG A N 1
ATOM 3108 C CA . ARG A 1 390 ? -10.024 -4.480 15.189 1.00 96.81 390 ARG A CA 1
ATOM 3109 C C . ARG A 1 390 ? -10.026 -3.302 16.162 1.00 96.81 390 ARG A C 1
ATOM 3111 O O . ARG A 1 390 ? -10.586 -3.416 17.245 1.00 96.81 390 ARG A O 1
ATOM 3118 N N . GLN A 1 391 ? -9.523 -2.141 15.739 1.00 95.25 391 GLN A N 1
ATOM 3119 C CA . GLN A 1 391 ? -9.545 -0.925 16.559 1.00 95.25 391 GLN A CA 1
ATOM 3120 C C . GLN A 1 391 ? -10.970 -0.459 16.895 1.00 95.25 391 GLN A C 1
ATOM 3122 O O . GLN A 1 391 ? -11.225 0.008 18.006 1.00 95.25 391 GLN A O 1
ATOM 3127 N N . ARG A 1 392 ? -11.922 -0.552 15.954 1.00 94.94 392 ARG A N 1
ATOM 3128 C CA . ARG A 1 392 ? -13.332 -0.225 16.231 1.00 94.94 392 ARG A CA 1
ATOM 3129 C C . ARG A 1 392 ? -13.932 -1.169 17.268 1.00 94.94 392 ARG A C 1
ATOM 3131 O O . ARG A 1 392 ? -14.663 -0.702 18.137 1.00 94.94 392 ARG A O 1
ATOM 3138 N N . ASP A 1 393 ? -13.649 -2.462 17.178 1.00 95.19 393 ASP A N 1
ATOM 3139 C CA . ASP A 1 393 ? -14.202 -3.456 18.096 1.00 95.19 393 ASP A CA 1
ATOM 3140 C C . ASP A 1 393 ? -13.559 -3.374 19.484 1.00 95.19 393 ASP A C 1
ATOM 3142 O O . ASP A 1 393 ? -14.285 -3.414 20.474 1.00 95.19 393 ASP A O 1
ATOM 3146 N N . GLU A 1 394 ? -12.253 -3.112 19.578 1.00 95.25 394 GLU A N 1
ATOM 3147 C CA . GLU A 1 394 ? -11.577 -2.782 20.843 1.00 95.25 394 GLU A CA 1
ATOM 3148 C C . GLU A 1 394 ? -12.228 -1.571 21.530 1.00 95.25 394 GLU A C 1
ATOM 3150 O O . GLU A 1 394 ? -12.536 -1.623 22.720 1.00 95.25 394 GLU A O 1
ATOM 3155 N N . ARG A 1 395 ? -12.534 -0.501 20.777 1.00 91.25 395 ARG A N 1
ATOM 3156 C CA . ARG A 1 395 ? -13.247 0.675 21.315 1.00 91.25 395 ARG A CA 1
ATOM 3157 C C . ARG A 1 395 ? -14.661 0.341 21.789 1.00 91.25 395 ARG A C 1
ATOM 3159 O O . ARG A 1 395 ? -15.076 0.831 22.835 1.00 91.25 395 ARG A O 1
ATOM 3166 N N . LYS A 1 396 ? -15.414 -0.471 21.037 1.00 93.81 396 LYS A N 1
ATOM 3167 C CA . LYS A 1 396 ? -16.756 -0.913 21.457 1.00 93.81 396 LYS A CA 1
ATOM 3168 C C . LYS A 1 396 ? -16.684 -1.758 22.722 1.00 93.81 396 LYS A C 1
ATOM 3170 O O . LYS A 1 396 ? -17.516 -1.580 23.603 1.00 93.81 396 LYS A O 1
ATOM 3175 N N . TRP A 1 397 ? -15.715 -2.665 22.810 1.00 94.56 397 TRP A N 1
ATOM 3176 C CA . TRP A 1 397 ? -15.542 -3.527 23.972 1.00 94.56 397 TRP A CA 1
ATOM 3177 C C . TRP A 1 397 ? -15.183 -2.708 25.214 1.00 94.56 397 TRP A C 1
ATOM 3179 O O . TRP A 1 397 ? -15.834 -2.868 26.242 1.00 94.56 397 TRP A O 1
ATOM 3189 N N . ALA A 1 398 ? -14.257 -1.752 25.090 1.00 91.31 398 ALA A N 1
ATOM 3190 C CA . ALA A 1 398 ? -13.949 -0.800 26.157 1.00 91.31 398 ALA A CA 1
ATOM 3191 C C . ALA A 1 398 ? -15.198 -0.018 26.608 1.00 91.31 398 ALA A C 1
ATOM 3193 O O . ALA A 1 398 ? -15.509 0.007 27.795 1.00 91.31 398 ALA A O 1
ATOM 3194 N N . ALA A 1 399 ? -15.984 0.526 25.669 1.00 89.81 399 ALA A N 1
ATOM 3195 C CA . ALA A 1 399 ? -17.229 1.223 25.998 1.00 89.81 399 ALA A CA 1
ATOM 3196 C C . ALA A 1 399 ? -18.258 0.311 26.695 1.00 89.81 399 ALA A C 1
ATOM 3198 O O . ALA A 1 399 ? -18.935 0.738 27.626 1.00 89.81 399 ALA A O 1
ATOM 3199 N N . LEU A 1 400 ? -18.383 -0.954 26.276 1.00 94.62 400 LEU A N 1
ATOM 3200 C CA . LEU A 1 400 ? -19.277 -1.924 26.917 1.00 94.62 400 LEU A CA 1
ATOM 3201 C C . LEU A 1 400 ? -18.852 -2.249 28.352 1.00 94.62 400 LEU A C 1
ATOM 3203 O O . LEU A 1 400 ? -19.717 -2.370 29.219 1.00 94.62 400 LEU A O 1
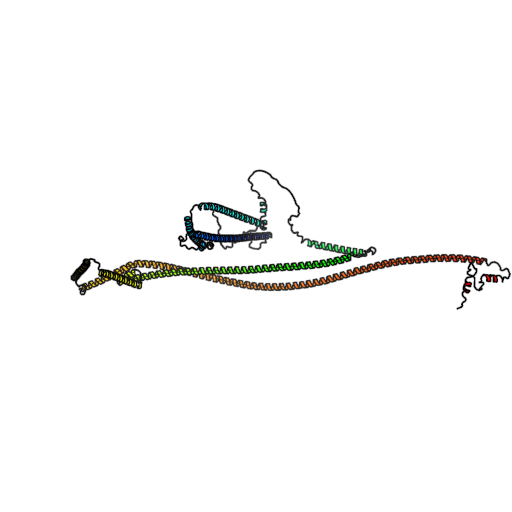ATOM 3207 N N . VAL A 1 401 ? -17.548 -2.380 28.608 1.00 92.75 401 VAL A N 1
ATOM 3208 C CA . VAL A 1 401 ? -17.015 -2.576 29.964 1.00 92.75 401 VAL A CA 1
ATOM 3209 C C . VAL A 1 401 ? -17.358 -1.371 30.840 1.00 92.75 401 VAL A C 1
ATOM 3211 O O . VAL A 1 401 ? -17.932 -1.551 31.911 1.00 92.75 401 VAL A O 1
ATOM 3214 N N . GLU A 1 402 ? -17.133 -0.152 30.351 1.00 88.94 402 GLU A N 1
ATOM 3215 C CA . GLU A 1 402 ? -17.479 1.079 31.075 1.00 88.94 402 GLU A CA 1
ATOM 3216 C C . GLU A 1 402 ? -18.980 1.185 31.376 1.00 88.94 402 GLU A C 1
ATOM 3218 O O . GLU A 1 402 ? -19.373 1.507 32.498 1.00 88.94 402 GLU A O 1
ATOM 3223 N N . PHE A 1 403 ? -19.846 0.871 30.403 1.00 90.12 403 PHE A N 1
ATOM 3224 C CA . PHE A 1 403 ? -21.292 0.840 30.634 1.00 90.12 403 PHE A CA 1
ATOM 3225 C C . PHE A 1 403 ? -21.675 -0.194 31.688 1.00 90.12 403 PHE A C 1
ATOM 3227 O O . PHE A 1 403 ? -22.519 0.089 32.539 1.00 90.12 403 PHE A O 1
ATOM 3234 N N . LYS A 1 404 ? -21.052 -1.376 31.664 1.00 93.62 404 LYS A N 1
ATOM 3235 C CA . LYS A 1 404 ? -21.301 -2.419 32.660 1.00 93.62 404 LYS A CA 1
ATOM 3236 C C . LYS A 1 404 ? -20.942 -1.928 34.061 1.00 93.62 404 LYS A C 1
ATOM 3238 O O . LYS A 1 404 ? -21.772 -2.043 34.961 1.00 93.62 404 LYS A O 1
ATOM 3243 N N . GLU A 1 405 ? -19.770 -1.328 34.239 1.00 89.25 405 GLU A N 1
ATOM 3244 C CA . GLU A 1 405 ? -19.363 -0.778 35.535 1.00 89.25 405 GLU A CA 1
ATOM 3245 C C . GLU A 1 405 ? -20.295 0.351 36.001 1.00 89.25 405 GLU A C 1
ATOM 3247 O O . GLU A 1 405 ? -20.708 0.372 37.160 1.00 89.25 405 GLU A O 1
ATOM 3252 N N . LEU A 1 406 ? -20.704 1.257 35.104 1.00 89.94 406 LEU A N 1
ATOM 3253 C CA . LEU A 1 406 ? -21.660 2.318 35.435 1.00 89.94 406 LEU A CA 1
ATOM 3254 C C . LEU A 1 406 ? -23.011 1.743 35.883 1.00 89.94 406 LEU A C 1
ATOM 3256 O O . LEU A 1 406 ? -23.574 2.194 36.882 1.00 89.94 406 LEU A O 1
ATOM 3260 N N . THR A 1 407 ? -23.533 0.738 35.170 1.00 91.44 407 THR A N 1
ATOM 3261 C CA . THR A 1 407 ? -24.784 0.075 35.566 1.00 91.44 407 THR A CA 1
ATOM 3262 C C . THR A 1 407 ? -24.646 -0.627 36.909 1.00 91.44 407 THR A C 1
ATOM 3264 O O . THR A 1 407 ? -25.556 -0.527 37.727 1.00 91.44 407 THR A O 1
ATOM 3267 N N . GLN A 1 408 ? -23.501 -1.257 37.187 1.00 91.19 408 GLN A N 1
ATOM 3268 C CA . GLN A 1 408 ? -23.241 -1.884 38.477 1.00 91.19 408 GLN A CA 1
ATOM 3269 C C . GLN A 1 408 ? -23.251 -0.844 39.609 1.00 91.19 408 GLN A C 1
ATOM 3271 O O . GLN A 1 408 ? -24.028 -0.992 40.554 1.00 91.19 408 GLN A O 1
ATOM 3276 N N . ASN A 1 409 ? -22.516 0.263 39.459 1.00 89.81 409 ASN A N 1
ATOM 3277 C CA . ASN A 1 409 ? -22.518 1.375 40.418 1.00 89.81 409 ASN A CA 1
ATOM 3278 C C . ASN A 1 409 ? -23.937 1.930 40.659 1.00 89.81 409 ASN A C 1
ATOM 3280 O O . ASN A 1 409 ? -24.344 2.171 41.798 1.00 89.81 409 ASN A O 1
ATOM 3284 N N . GLN A 1 410 ? -24.735 2.093 39.597 1.00 90.50 410 GLN A N 1
ATOM 3285 C CA . GLN A 1 410 ? -26.134 2.518 39.720 1.00 90.50 410 GLN A CA 1
ATOM 3286 C C . GLN A 1 410 ? -26.991 1.487 40.465 1.00 90.50 410 GLN A C 1
ATOM 3288 O O . GLN A 1 410 ? -27.787 1.867 41.325 1.00 90.50 410 GLN A O 1
ATOM 3293 N N . THR A 1 411 ? -26.834 0.191 40.179 1.00 91.81 411 THR A N 1
ATOM 3294 C CA . THR A 1 411 ? -27.581 -0.868 40.877 1.00 91.81 411 THR A CA 1
ATOM 3295 C C . THR A 1 411 ? -27.227 -0.950 42.359 1.00 91.81 411 THR A C 1
ATOM 3297 O O . THR A 1 411 ? -28.129 -1.098 43.183 1.00 91.81 411 THR A O 1
ATOM 3300 N N . GLU A 1 412 ? -25.953 -0.773 42.719 1.00 89.88 412 GLU A N 1
ATOM 3301 C CA . GLU A 1 412 ? -25.498 -0.719 44.111 1.00 89.88 412 GLU A CA 1
ATOM 3302 C C . GLU A 1 412 ? -26.100 0.490 44.838 1.00 89.88 412 GLU A C 1
ATOM 3304 O O . GLU A 1 412 ? -26.644 0.347 45.935 1.00 89.88 412 GLU A O 1
ATOM 3309 N N . ARG A 1 413 ? -26.125 1.667 44.195 1.00 90.19 413 ARG A N 1
ATOM 3310 C CA . ARG A 1 413 ? -26.786 2.857 44.752 1.00 90.19 413 ARG A CA 1
ATOM 3311 C C . ARG A 1 413 ? -28.288 2.649 44.947 1.00 90.19 413 ARG A C 1
ATOM 3313 O O . ARG A 1 413 ? -28.813 3.030 45.992 1.00 90.19 413 ARG A O 1
ATOM 3320 N N . ILE A 1 414 ? -28.979 2.037 43.982 1.00 90.31 414 ILE A N 1
ATOM 3321 C CA . ILE A 1 414 ? -30.409 1.704 44.097 1.00 90.31 414 ILE A CA 1
ATOM 3322 C C . ILE A 1 414 ? -30.643 0.716 45.246 1.00 90.31 414 ILE A C 1
ATOM 3324 O O . ILE A 1 414 ? -31.598 0.885 46.002 1.00 90.31 414 ILE A O 1
ATOM 3328 N N . ALA A 1 415 ? -29.782 -0.292 45.410 1.00 89.25 415 ALA A N 1
ATOM 3329 C CA . ALA A 1 415 ? -29.883 -1.252 46.507 1.00 89.25 415 ALA A CA 1
ATOM 3330 C C . ALA A 1 415 ? -29.737 -0.570 47.875 1.00 89.25 415 ALA A C 1
ATOM 3332 O O . ALA A 1 415 ? -30.520 -0.851 48.783 1.00 89.25 415 ALA A O 1
ATOM 3333 N N . VAL A 1 416 ? -28.797 0.372 48.006 1.00 90.19 416 VAL A N 1
ATOM 3334 C CA . VAL A 1 416 ? -28.654 1.167 49.232 1.00 90.19 416 VAL A CA 1
ATOM 3335 C C . VAL A 1 416 ? -29.889 2.039 49.474 1.00 90.19 416 VAL A C 1
ATOM 3337 O O . VAL A 1 416 ? -30.449 1.987 50.562 1.00 90.19 416 VAL A O 1
ATOM 3340 N N . LEU A 1 417 ? -30.400 2.749 48.460 1.00 89.50 417 LEU A N 1
ATOM 3341 C CA . LEU A 1 417 ? -31.629 3.549 48.593 1.00 89.50 417 LEU A CA 1
ATOM 3342 C C . LEU A 1 417 ? -32.848 2.702 49.004 1.00 89.50 417 LEU A C 1
ATOM 3344 O O . LEU A 1 417 ? -33.687 3.152 49.782 1.00 89.50 417 LEU A O 1
ATOM 3348 N N . ARG A 1 418 ? -32.956 1.463 48.512 1.00 89.38 418 ARG A N 1
ATOM 3349 C CA . ARG A 1 418 ? -34.011 0.521 48.925 1.00 89.38 418 ARG A CA 1
ATOM 3350 C C . ARG A 1 418 ? -33.884 0.117 50.395 1.00 89.38 418 ARG A C 1
ATOM 3352 O O . ARG A 1 418 ? -34.900 0.064 51.084 1.00 89.38 418 ARG A O 1
ATOM 3359 N N . SER A 1 419 ? -32.662 -0.118 50.870 1.00 88.12 419 SER A N 1
ATOM 3360 C CA . SER A 1 419 ? -32.374 -0.397 52.283 1.00 88.12 419 SER A CA 1
ATOM 3361 C C . SER A 1 419 ? -32.701 0.807 53.177 1.00 88.12 419 SER A C 1
ATOM 3363 O O . SER A 1 419 ? -33.404 0.668 54.180 1.00 88.12 419 SER A O 1
ATOM 3365 N N . GLU A 1 420 ? -32.321 2.017 52.747 1.00 87.94 420 GLU A N 1
ATOM 3366 C CA . GLU A 1 420 ? -32.671 3.268 53.430 1.00 87.94 420 GLU A CA 1
ATOM 3367 C C . GLU A 1 420 ? -34.199 3.429 53.558 1.00 87.94 420 GLU A C 1
ATOM 3369 O O . GLU A 1 420 ? -34.705 3.764 54.634 1.00 87.94 420 GLU A O 1
ATOM 3374 N N . LEU A 1 421 ? -34.951 3.147 52.484 1.00 89.19 421 LEU A N 1
ATOM 3375 C CA . LEU A 1 421 ? -36.417 3.170 52.490 1.00 89.19 421 LEU A CA 1
ATOM 3376 C C . LEU A 1 421 ? -37.011 2.121 53.437 1.00 89.19 421 LEU A C 1
ATOM 3378 O O . LEU A 1 421 ? -37.925 2.451 54.194 1.00 89.19 421 LEU A O 1
ATOM 3382 N N . ALA A 1 422 ? -36.496 0.888 53.430 1.00 88.31 422 ALA A N 1
ATOM 3383 C CA . ALA A 1 422 ? -36.950 -0.175 54.326 1.00 88.31 422 ALA A CA 1
ATOM 3384 C C . ALA A 1 422 ? -36.755 0.224 55.798 1.00 88.31 422 ALA A C 1
ATOM 3386 O O . ALA A 1 422 ? -37.693 0.150 56.591 1.00 88.31 422 ALA A O 1
ATOM 3387 N N . ARG A 1 423 ? -35.589 0.781 56.150 1.00 88.38 423 ARG A N 1
ATOM 3388 C CA . ARG A 1 423 ? -35.325 1.319 57.493 1.00 88.38 423 ARG A CA 1
ATOM 3389 C C . ARG A 1 423 ? -36.283 2.449 57.875 1.00 88.38 423 ARG A C 1
ATOM 3391 O O . ARG A 1 423 ? -36.775 2.481 59.003 1.00 88.38 423 ARG A O 1
ATOM 3398 N N . CYS A 1 424 ? -36.549 3.393 56.973 1.00 88.94 424 CYS A N 1
ATOM 3399 C CA . CYS A 1 424 ? -37.494 4.482 57.235 1.00 88.94 424 CYS A CA 1
ATOM 3400 C C . CYS A 1 424 ? -38.916 3.954 57.485 1.00 88.94 424 CYS A C 1
ATOM 3402 O O . CYS A 1 424 ? -39.567 4.399 58.431 1.00 88.94 424 CYS A O 1
ATOM 3404 N N . LYS A 1 425 ? -39.373 2.967 56.702 1.00 89.06 425 LYS A N 1
ATOM 3405 C CA . LYS A 1 425 ? -40.671 2.305 56.908 1.00 89.06 425 LYS A CA 1
ATOM 3406 C C . LYS A 1 425 ? -40.722 1.514 58.221 1.00 89.06 425 LYS A C 1
ATOM 3408 O O . LYS A 1 425 ? -41.705 1.627 58.946 1.00 89.06 425 LYS A O 1
ATOM 3413 N N . ALA A 1 426 ? -39.645 0.818 58.590 1.00 88.94 426 ALA A N 1
ATOM 3414 C CA . ALA A 1 426 ? -39.515 0.141 59.883 1.00 88.94 426 ALA A CA 1
ATOM 3415 C C . ALA A 1 426 ? -39.682 1.118 61.065 1.00 88.94 426 ALA A C 1
ATOM 3417 O O . ALA A 1 426 ? -40.429 0.845 62.003 1.00 88.94 426 ALA A O 1
ATOM 3418 N N . ARG A 1 427 ? -39.058 2.303 60.997 1.00 88.56 427 ARG A N 1
ATOM 3419 C CA . ARG A 1 427 ? -39.216 3.347 62.029 1.00 88.56 427 ARG A CA 1
ATOM 3420 C C . ARG A 1 427 ? -40.645 3.889 62.114 1.00 88.56 427 ARG A C 1
ATOM 3422 O O . ARG A 1 427 ? -41.112 4.179 63.213 1.00 88.56 427 ARG A O 1
ATOM 3429 N N . LEU A 1 428 ? -41.335 4.038 60.980 1.00 88.94 428 LEU A N 1
ATOM 3430 C CA . LEU A 1 428 ? -42.744 4.448 60.960 1.00 88.94 428 LEU A CA 1
ATOM 3431 C C . LEU A 1 428 ? -43.642 3.382 61.604 1.00 88.94 428 LEU A C 1
ATOM 3433 O O . LEU A 1 428 ? -44.421 3.722 62.490 1.00 88.94 428 LEU A O 1
ATOM 3437 N N . ALA A 1 429 ? -43.456 2.103 61.262 1.00 88.88 429 ALA A N 1
ATOM 3438 C CA . ALA A 1 429 ? -44.197 0.991 61.866 1.00 88.88 429 ALA A CA 1
ATOM 3439 C C . ALA A 1 429 ? -43.982 0.895 63.390 1.00 88.88 429 ALA A C 1
ATOM 3441 O O . ALA A 1 429 ? -44.935 0.693 64.142 1.00 88.88 429 ALA A O 1
ATOM 3442 N N . ALA A 1 430 ? -42.753 1.130 63.868 1.00 88.44 430 ALA A N 1
ATOM 3443 C CA . ALA A 1 430 ? -42.458 1.205 65.301 1.00 88.44 430 ALA A CA 1
ATOM 3444 C C . ALA A 1 430 ? -43.190 2.368 66.001 1.00 88.44 430 ALA A C 1
ATOM 3446 O O . ALA A 1 430 ? -43.699 2.202 67.109 1.00 88.44 430 ALA A O 1
ATOM 3447 N N . ASN A 1 431 ? -43.286 3.539 65.357 1.00 87.19 431 ASN A N 1
ATOM 3448 C CA . ASN A 1 431 ? -44.032 4.683 65.894 1.00 87.19 431 ASN A CA 1
ATOM 3449 C C . ASN A 1 431 ? -45.548 4.436 65.933 1.00 87.19 431 ASN A C 1
ATOM 3451 O O . ASN A 1 431 ? -46.213 4.880 66.870 1.00 87.19 431 ASN A O 1
ATOM 3455 N N . GLU A 1 432 ? -46.080 3.717 64.944 1.00 89.25 432 GLU A N 1
ATOM 3456 C CA . GLU A 1 432 ? -47.490 3.318 64.870 1.00 89.25 432 GLU A CA 1
ATOM 3457 C C . GLU A 1 432 ? -47.831 2.083 65.721 1.00 89.25 432 GLU A C 1
ATOM 3459 O O . GLU A 1 432 ? -49.001 1.712 65.794 1.00 89.25 432 GLU A O 1
ATOM 3464 N N . ARG A 1 433 ? -46.843 1.482 66.406 1.00 86.62 433 ARG A N 1
ATOM 3465 C CA . ARG A 1 433 ? -46.991 0.279 67.252 1.00 86.62 433 ARG A CA 1
ATOM 3466 C C . ARG A 1 433 ? -47.467 -0.959 66.480 1.00 86.62 433 ARG A C 1
ATOM 3468 O O . ARG A 1 433 ? -48.239 -1.767 66.982 1.00 86.62 433 ARG A O 1
ATOM 3475 N N . GLN A 1 434 ? -46.995 -1.109 65.245 1.00 86.94 434 GLN A N 1
ATOM 3476 C CA . GLN A 1 434 ? -47.285 -2.256 64.384 1.00 86.94 434 GLN A CA 1
ATOM 3477 C C . GLN A 1 434 ? -46.061 -3.182 64.325 1.00 86.94 434 GLN A C 1
ATOM 3479 O O . GLN A 1 434 ? -45.164 -2.995 63.500 1.00 86.94 434 GLN A O 1
ATOM 3484 N N . GLU A 1 435 ? -46.012 -4.178 65.212 1.00 85.62 435 GLU A N 1
ATOM 3485 C CA . GLU A 1 435 ? -44.857 -5.078 65.350 1.00 85.62 435 GLU A CA 1
ATOM 3486 C C . GLU A 1 435 ? -44.620 -5.950 64.104 1.00 85.62 435 GLU A C 1
ATOM 3488 O O . GLU A 1 435 ? -43.488 -6.054 63.633 1.00 85.62 435 GLU A O 1
ATOM 3493 N N . ASP A 1 436 ? -45.677 -6.501 63.505 1.00 83.56 436 ASP A N 1
ATOM 3494 C CA . ASP A 1 436 ? -45.560 -7.362 62.317 1.00 83.56 436 ASP A CA 1
ATOM 3495 C C . ASP A 1 436 ? -44.971 -6.611 61.112 1.00 83.56 436 ASP A C 1
ATOM 3497 O O . ASP A 1 436 ? -44.129 -7.129 60.374 1.00 83.56 436 ASP A O 1
ATOM 3501 N N . LEU A 1 437 ? -45.374 -5.348 60.938 1.00 84.38 437 LEU A N 1
ATOM 3502 C CA . LEU A 1 437 ? -44.872 -4.479 59.873 1.00 84.38 437 LEU A CA 1
ATOM 3503 C C . LEU A 1 437 ? -43.427 -4.061 60.130 1.00 84.38 437 LEU A C 1
ATOM 3505 O O . LEU A 1 437 ? -42.620 -4.041 59.201 1.00 84.38 437 LEU A O 1
ATOM 3509 N N . LEU A 1 438 ? -43.073 -3.800 61.390 1.00 86.25 438 LEU A N 1
ATOM 3510 C CA . LEU A 1 438 ? -41.687 -3.574 61.785 1.00 86.25 438 LEU A CA 1
ATOM 3511 C C . LEU A 1 438 ? -40.815 -4.785 61.420 1.00 86.25 438 LEU A C 1
ATOM 3513 O O . LEU A 1 438 ? -39.802 -4.619 60.742 1.00 86.25 438 LEU A O 1
ATOM 3517 N N . GLN A 1 439 ? -41.220 -5.996 61.811 1.00 85.81 439 GLN A N 1
ATOM 3518 C CA . GLN A 1 439 ? -40.467 -7.218 61.516 1.00 85.81 439 GLN A CA 1
ATOM 3519 C C . GLN A 1 439 ? -40.354 -7.491 60.009 1.00 85.81 439 GLN A C 1
ATOM 3521 O O . GLN A 1 439 ? -39.320 -7.982 59.557 1.00 85.81 439 GLN A O 1
ATOM 3526 N N . PHE A 1 440 ? -41.377 -7.153 59.219 1.00 86.25 440 PHE A N 1
ATOM 3527 C CA . PHE A 1 440 ? -41.325 -7.252 57.760 1.00 86.25 440 PHE A CA 1
ATOM 3528 C C . PHE A 1 440 ? -40.280 -6.302 57.156 1.00 86.25 440 PHE A C 1
ATOM 3530 O O . PHE A 1 440 ? -39.409 -6.736 56.400 1.00 86.25 440 PHE A O 1
ATOM 3537 N N . PHE A 1 441 ? -40.314 -5.016 57.518 1.00 87.38 441 PHE A N 1
ATOM 3538 C CA . PHE A 1 441 ? -39.392 -4.025 56.957 1.00 87.38 441 PHE A CA 1
ATOM 3539 C C . PHE A 1 441 ? -37.939 -4.239 57.405 1.00 87.38 441 PHE A C 1
ATOM 3541 O O . PHE A 1 441 ? -37.021 -3.979 56.626 1.00 87.38 441 PHE A O 1
ATOM 3548 N N . LEU A 1 442 ? -37.713 -4.779 58.609 1.00 84.88 442 LEU A N 1
ATOM 3549 C CA . LEU A 1 442 ? -36.376 -5.156 59.088 1.00 84.88 442 LEU A CA 1
ATOM 3550 C C . LEU A 1 442 ? -35.730 -6.293 58.277 1.00 84.88 442 LEU A C 1
ATOM 3552 O O . LEU A 1 442 ? -34.512 -6.436 58.303 1.00 84.88 442 LEU A O 1
ATOM 3556 N N . LYS A 1 443 ? -36.499 -7.064 57.494 1.00 82.88 443 LYS A N 1
ATOM 3557 C CA . LYS A 1 443 ? -35.946 -8.054 56.548 1.00 82.88 443 LYS A CA 1
ATOM 3558 C C . LYS A 1 443 ? -35.378 -7.424 55.267 1.00 82.88 443 LYS A C 1
ATOM 3560 O O . LYS A 1 443 ? -34.885 -8.149 54.408 1.00 82.88 443 LYS A O 1
ATOM 3565 N N . GLY A 1 444 ? -35.440 -6.096 55.124 1.00 75.19 444 GLY A N 1
ATOM 3566 C CA . GLY A 1 444 ? -34.888 -5.367 53.978 1.00 75.19 444 GLY A CA 1
ATOM 3567 C C . GLY A 1 444 ? -35.836 -5.233 52.783 1.00 75.19 444 GLY A C 1
ATOM 3568 O O . GLY A 1 444 ? -35.390 -4.851 51.703 1.00 75.19 444 GLY A O 1
ATOM 3569 N N . ASN A 1 445 ? -37.132 -5.514 52.962 1.00 78.12 445 ASN A N 1
ATOM 3570 C CA . ASN A 1 445 ? -38.144 -5.425 51.908 1.00 78.12 445 ASN A CA 1
ATOM 3571 C C . ASN A 1 445 ? -38.932 -4.111 52.020 1.00 78.12 445 ASN A C 1
ATOM 3573 O O . ASN A 1 445 ? -39.833 -4.013 52.849 1.00 78.12 445 ASN A O 1
ATOM 3577 N N . PRO A 1 446 ? -38.657 -3.086 51.195 1.00 75.44 446 PRO A N 1
ATOM 3578 C CA . PRO A 1 446 ? -39.434 -1.845 51.209 1.00 75.44 446 PRO A CA 1
ATOM 3579 C C . PRO A 1 446 ? -40.781 -1.964 50.467 1.00 75.44 446 PRO A C 1
ATOM 3581 O O . PRO A 1 446 ? -41.589 -1.031 50.525 1.00 75.44 446 PRO A O 1
ATOM 3584 N N . ASP A 1 447 ? -41.018 -3.069 49.753 1.00 80.69 447 ASP A N 1
ATOM 3585 C CA . ASP A 1 447 ? -42.105 -3.212 48.785 1.00 80.69 447 ASP A CA 1
ATOM 3586 C C . ASP A 1 447 ? -43.423 -3.663 49.429 1.00 80.69 447 ASP A C 1
ATOM 3588 O O . ASP A 1 447 ? -43.576 -4.787 49.906 1.00 80.69 447 ASP A O 1
ATOM 3592 N N . GLU A 1 448 ? -44.435 -2.802 49.336 1.00 72.00 448 GLU A N 1
ATOM 3593 C CA . GLU A 1 448 ? -45.790 -3.063 49.845 1.00 72.00 448 GLU A CA 1
ATOM 3594 C C . GLU A 1 448 ? -46.483 -4.231 49.126 1.00 72.00 448 GLU A C 1
ATOM 3596 O O . GLU A 1 448 ? -47.301 -4.935 49.710 1.00 72.00 448 GLU A O 1
ATOM 3601 N N . VAL A 1 449 ? -46.124 -4.498 47.868 1.00 76.62 449 VAL A N 1
ATOM 3602 C CA . VAL A 1 449 ? -46.658 -5.642 47.111 1.00 76.62 449 VAL A CA 1
ATOM 3603 C C . VAL A 1 449 ? -46.164 -6.969 47.693 1.00 76.62 449 VAL A C 1
ATOM 3605 O O . VAL A 1 449 ? -46.928 -7.931 47.766 1.00 76.62 449 VAL A O 1
ATOM 3608 N N . GLN A 1 450 ? -44.904 -7.026 48.130 1.00 78.12 450 GLN A N 1
ATOM 3609 C CA . GLN A 1 450 ? -44.344 -8.223 48.758 1.00 78.12 450 GLN A CA 1
ATOM 3610 C C . GLN A 1 450 ? -44.979 -8.467 50.127 1.00 78.12 450 GLN A C 1
ATOM 3612 O O . GLN A 1 450 ? -45.367 -9.596 50.413 1.00 78.12 450 GLN A O 1
ATOM 3617 N N . LEU A 1 451 ? -45.201 -7.402 50.902 1.00 80.75 451 LEU A N 1
ATOM 3618 C CA . LEU A 1 451 ? -45.946 -7.460 52.160 1.00 80.75 451 LEU A CA 1
ATOM 3619 C C . LEU A 1 451 ? -47.348 -8.052 51.964 1.00 80.75 451 LEU A C 1
ATOM 3621 O O . LEU A 1 451 ? -47.750 -8.968 52.677 1.00 80.75 451 LEU A O 1
ATOM 3625 N N . ILE A 1 452 ? -48.093 -7.566 50.965 1.00 81.06 452 ILE A N 1
ATOM 3626 C CA . ILE A 1 452 ? -49.442 -8.068 50.660 1.00 81.06 452 ILE A CA 1
ATOM 3627 C C . ILE A 1 452 ? -49.408 -9.554 50.282 1.00 81.06 452 ILE A C 1
ATOM 3629 O O . ILE A 1 452 ? -50.306 -10.308 50.660 1.00 81.06 452 ILE A O 1
ATOM 3633 N N . ASN A 1 453 ? -48.388 -9.993 49.545 1.00 83.25 453 ASN A N 1
ATOM 3634 C CA . ASN A 1 453 ? -48.239 -11.397 49.172 1.00 83.25 453 ASN A CA 1
ATOM 3635 C C . ASN A 1 453 ? -47.878 -12.284 50.373 1.00 83.25 453 ASN A C 1
ATOM 3637 O O . ASN A 1 453 ? -48.475 -13.349 50.515 1.00 83.25 453 ASN A O 1
ATOM 3641 N N . GLU A 1 454 ? -46.988 -11.837 51.265 1.00 81.94 454 GLU A N 1
ATOM 3642 C CA . GLU A 1 454 ? -46.673 -12.560 52.505 1.00 81.94 454 GLU A CA 1
ATOM 3643 C C . GLU A 1 454 ? -47.906 -12.692 53.406 1.00 81.94 454 GLU A C 1
ATOM 3645 O O . GLU A 1 454 ? -48.200 -13.783 53.889 1.00 81.94 454 GLU A O 1
ATOM 3650 N N . LEU A 1 455 ? -48.694 -11.625 53.560 1.00 83.25 455 LEU A N 1
ATOM 3651 C CA . LEU A 1 455 ? -49.944 -11.671 54.325 1.00 83.25 455 LEU A CA 1
ATOM 3652 C C . LEU A 1 455 ? -50.974 -12.624 53.700 1.00 83.25 455 LEU A C 1
ATOM 3654 O O . LEU A 1 455 ? -51.654 -13.363 54.413 1.00 83.25 455 LEU A O 1
ATOM 3658 N N . ARG A 1 456 ? -51.083 -12.657 52.364 1.00 85.69 456 ARG A N 1
ATOM 3659 C CA . ARG A 1 456 ? -51.938 -13.630 51.658 1.00 85.69 456 ARG A CA 1
ATOM 3660 C C . ARG A 1 456 ? -51.485 -15.067 51.900 1.00 85.69 456 ARG A C 1
ATOM 3662 O O . ARG A 1 456 ? -52.335 -15.936 52.072 1.00 85.69 456 ARG A O 1
ATOM 3669 N N . GLN A 1 457 ? -50.178 -15.307 51.932 1.00 87.56 457 GLN A N 1
ATOM 3670 C CA . GLN A 1 457 ? -49.616 -16.628 52.191 1.00 87.56 457 GLN A CA 1
ATOM 3671 C C . GLN A 1 457 ? -49.845 -17.061 53.643 1.00 87.56 457 GLN A C 1
ATOM 3673 O O . GLN A 1 457 ? -50.366 -18.146 53.873 1.00 87.56 457 GLN A O 1
ATOM 3678 N N . GLN A 1 458 ? -49.578 -16.186 54.615 1.00 86.19 458 GLN A N 1
ATOM 3679 C CA . GLN A 1 458 ? -49.863 -16.456 56.028 1.00 86.19 458 GLN A CA 1
ATOM 3680 C C . GLN A 1 458 ? -51.345 -16.754 56.270 1.00 86.19 458 GLN A C 1
ATOM 3682 O O . GLN A 1 458 ? -51.683 -17.651 57.046 1.00 86.19 458 GLN A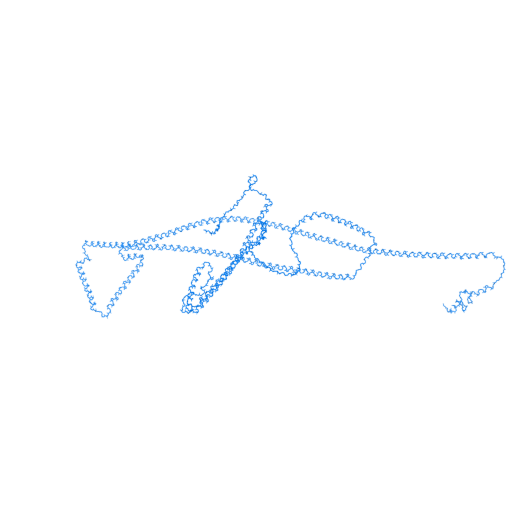 O 1
ATOM 3687 N N . LYS A 1 459 ? -52.234 -16.031 55.578 1.00 88.12 459 LYS A N 1
ATOM 3688 C CA . LYS A 1 459 ? -53.671 -16.301 55.601 1.00 88.12 459 LYS A CA 1
ATOM 3689 C C . LYS A 1 459 ? -53.987 -17.696 55.052 1.00 88.12 459 LYS A C 1
ATOM 3691 O O . LYS A 1 459 ? -54.694 -18.442 55.720 1.00 88.12 459 LYS A O 1
ATOM 3696 N N . ALA A 1 460 ? -53.446 -18.065 53.891 1.00 89.62 460 ALA A N 1
ATOM 3697 C CA . ALA A 1 460 ? -53.656 -19.389 53.304 1.00 89.62 460 ALA A CA 1
ATOM 3698 C C . ALA A 1 460 ? -53.124 -20.520 54.208 1.00 89.62 460 ALA A C 1
ATOM 3700 O O . ALA A 1 460 ? -53.790 -21.536 54.387 1.00 89.62 460 ALA A O 1
ATOM 3701 N N . ASP A 1 461 ? -51.969 -20.326 54.849 1.00 88.50 461 ASP A N 1
ATOM 3702 C CA . ASP A 1 461 ? -51.388 -21.294 55.787 1.00 88.50 461 ASP A CA 1
ATOM 3703 C C . ASP A 1 461 ? -52.214 -21.428 57.072 1.00 88.50 461 ASP A C 1
ATOM 3705 O O . ASP A 1 461 ? -52.320 -22.511 57.655 1.00 88.50 461 ASP A O 1
ATOM 3709 N N . ALA A 1 462 ? -52.803 -20.331 57.554 1.00 87.00 462 ALA A N 1
ATOM 3710 C CA . ALA A 1 462 ? -53.751 -20.372 58.661 1.00 87.00 462 ALA A CA 1
ATOM 3711 C C . ALA A 1 462 ? -55.033 -21.115 58.261 1.00 87.00 462 ALA A C 1
ATOM 3713 O O . ALA A 1 462 ? -55.475 -21.988 59.003 1.00 87.00 462 ALA A O 1
ATOM 3714 N N . GLU A 1 463 ? -55.578 -20.838 57.074 1.00 91.44 463 GLU A N 1
ATOM 3715 C CA . GLU A 1 463 ? -56.754 -21.528 56.533 1.00 91.44 463 GLU A CA 1
ATOM 3716 C C . GLU A 1 463 ? -56.498 -23.032 56.363 1.00 91.44 463 GLU A C 1
ATOM 3718 O O . GLU A 1 463 ? -57.322 -23.834 56.791 1.00 91.44 463 GLU A O 1
ATOM 3723 N N . MET A 1 464 ? -55.332 -23.441 55.851 1.00 89.00 464 MET A N 1
ATOM 3724 C CA . MET A 1 464 ? -54.961 -24.859 55.762 1.00 89.00 464 MET A CA 1
ATOM 3725 C C . MET A 1 464 ? -54.807 -25.517 57.134 1.00 89.00 464 MET A C 1
ATOM 3727 O O . MET A 1 464 ? -55.220 -26.660 57.306 1.00 89.00 464 MET A O 1
ATOM 3731 N N . ARG A 1 465 ? -54.227 -24.828 58.126 1.00 88.88 465 ARG A N 1
ATOM 3732 C CA . ARG A 1 465 ? -54.118 -25.366 59.493 1.00 88.88 465 ARG A CA 1
ATOM 3733 C C . ARG A 1 465 ? -55.481 -25.527 60.150 1.00 88.88 465 ARG A C 1
ATOM 3735 O O . ARG A 1 465 ? -55.704 -26.530 60.821 1.00 88.88 465 ARG A O 1
ATOM 3742 N N . VAL A 1 466 ? -56.381 -24.568 59.940 1.00 87.69 466 VAL A N 1
ATOM 3743 C CA . VAL A 1 466 ? -57.767 -24.657 60.408 1.00 87.69 466 VAL A CA 1
ATOM 3744 C C . VAL A 1 466 ? -58.468 -25.823 59.720 1.00 87.69 466 VAL A C 1
ATOM 3746 O O . VAL A 1 466 ? -58.996 -26.679 60.415 1.00 87.69 466 VAL A O 1
ATOM 3749 N N . GLN A 1 467 ? -58.365 -25.952 58.396 1.00 88.50 467 GLN A N 1
ATOM 3750 C CA . GLN A 1 467 ? -58.923 -27.093 57.663 1.00 88.50 467 GLN A CA 1
ATOM 3751 C C . GLN A 1 467 ? -58.329 -28.432 58.132 1.00 88.50 467 GLN A C 1
ATOM 3753 O O . GLN A 1 467 ? -59.055 -29.401 58.327 1.00 88.50 467 GLN A O 1
ATOM 3758 N N . ALA A 1 468 ? -57.022 -28.510 58.384 1.00 84.38 468 ALA A N 1
ATOM 3759 C CA . ALA A 1 468 ? -56.381 -29.711 58.918 1.00 84.38 468 ALA A CA 1
ATOM 3760 C C . ALA A 1 468 ? -56.884 -30.052 60.336 1.00 84.38 468 ALA A C 1
ATOM 3762 O O . ALA A 1 468 ? -57.166 -31.212 60.641 1.00 84.38 468 ALA A O 1
ATOM 3763 N N . ALA A 1 469 ? -57.063 -29.050 61.197 1.00 79.69 469 ALA A N 1
ATOM 3764 C CA . ALA A 1 469 ? -57.662 -29.229 62.518 1.00 79.69 469 ALA A CA 1
ATOM 3765 C C . ALA A 1 469 ? -59.145 -29.645 62.428 1.00 79.69 469 ALA A C 1
ATOM 3767 O O . ALA A 1 469 ? -59.590 -30.532 63.150 1.00 79.69 469 ALA A O 1
ATOM 3768 N N . GLU A 1 470 ? -59.903 -29.076 61.493 1.00 83.19 470 GLU A N 1
ATOM 3769 C CA . GLU A 1 470 ? -61.300 -29.437 61.234 1.00 83.19 470 GLU A CA 1
ATOM 3770 C C . GLU A 1 470 ? -61.423 -30.864 60.689 1.00 83.19 470 GLU A C 1
ATOM 3772 O O . GLU A 1 470 ? -62.308 -31.613 61.106 1.00 83.19 470 GLU A O 1
ATOM 3777 N N . THR A 1 471 ? -60.515 -31.289 59.807 1.00 81.00 471 THR A N 1
ATOM 3778 C CA . THR A 1 471 ? -60.489 -32.668 59.292 1.00 81.00 471 THR A CA 1
ATOM 3779 C C . THR A 1 471 ? -60.084 -33.678 60.360 1.00 81.00 471 THR A C 1
ATOM 3781 O O . THR A 1 471 ? -60.699 -34.739 60.427 1.00 81.00 471 THR A O 1
ATOM 3784 N N . THR A 1 472 ? -59.129 -33.363 61.241 1.00 77.44 472 THR A N 1
ATOM 3785 C CA . THR A 1 472 ? -58.774 -34.249 62.365 1.00 77.44 472 THR A CA 1
ATOM 3786 C C . THR A 1 472 ? -59.906 -34.342 63.390 1.00 77.44 472 THR A C 1
ATOM 3788 O O . THR A 1 472 ? -60.220 -35.439 63.848 1.00 77.44 472 THR A O 1
ATOM 3791 N N . LEU A 1 473 ? -60.608 -33.240 63.673 1.00 70.44 473 LEU A N 1
ATOM 3792 C CA . LEU A 1 473 ? -61.829 -33.250 64.489 1.00 70.44 473 LEU A CA 1
ATOM 3793 C C . LEU A 1 473 ? -62.967 -34.049 63.833 1.00 70.44 473 LEU A C 1
ATOM 3795 O O . LEU A 1 473 ? -63.667 -34.796 64.513 1.00 70.44 473 LEU A O 1
ATOM 3799 N N . SER A 1 474 ? -63.127 -33.951 62.512 1.00 73.06 474 SER A N 1
ATOM 3800 C CA . SER A 1 474 ? -64.148 -34.701 61.767 1.00 73.06 474 SER A CA 1
ATOM 3801 C C . SER A 1 474 ? -63.834 -36.200 61.694 1.00 73.06 474 SER A C 1
ATOM 3803 O O . SER A 1 474 ? -64.740 -37.023 61.794 1.00 73.06 474 SER A O 1
ATOM 3805 N N . GLN A 1 475 ? -62.556 -36.577 61.581 1.00 66.06 475 GLN A N 1
ATOM 3806 C CA . GLN A 1 475 ? -62.106 -37.974 61.633 1.00 66.06 475 GLN A CA 1
ATOM 3807 C C . GLN A 1 475 ? -62.317 -38.595 63.022 1.00 66.06 475 GLN A C 1
ATOM 3809 O O . GLN A 1 475 ? -62.707 -39.756 63.113 1.00 66.06 475 GLN A O 1
ATOM 3814 N N . LEU A 1 476 ? -62.144 -37.815 64.095 1.00 59.28 476 LEU A N 1
ATOM 3815 C CA . LEU A 1 476 ? -62.476 -38.231 65.464 1.00 59.28 476 LEU A CA 1
ATOM 3816 C C . LEU A 1 476 ? -63.991 -38.336 65.710 1.00 59.28 476 LEU A C 1
ATOM 3818 O O . LEU A 1 476 ? -64.414 -39.106 66.566 1.00 59.28 476 LEU A O 1
ATOM 3822 N N . GLY A 1 477 ? -64.811 -37.590 64.963 1.00 57.97 477 GLY A N 1
ATOM 3823 C CA . GLY A 1 477 ? -66.274 -37.658 65.039 1.00 57.97 477 GLY A CA 1
ATOM 3824 C C . GLY A 1 477 ? -66.920 -38.778 64.213 1.00 57.97 477 GLY A C 1
ATOM 3825 O O . GLY A 1 477 ? -68.084 -39.090 64.447 1.00 57.97 477 GLY A O 1
ATOM 3826 N N . GLY A 1 478 ? -66.198 -39.369 63.251 1.00 54.12 478 GLY A N 1
ATOM 3827 C CA . GLY A 1 478 ? -66.749 -40.325 62.278 1.00 54.12 478 GLY A CA 1
ATOM 3828 C C . GLY A 1 478 ? -66.212 -41.759 62.351 1.00 54.12 478 GLY A C 1
ATOM 3829 O O . GLY A 1 478 ? -66.682 -42.609 61.598 1.00 54.12 478 GLY A O 1
ATOM 3830 N N . ALA A 1 479 ? -65.234 -42.055 63.211 1.00 49.25 479 ALA A N 1
ATOM 3831 C CA . ALA A 1 479 ? -64.671 -43.398 63.330 1.00 49.25 479 ALA A CA 1
ATOM 3832 C C . ALA A 1 479 ? -65.422 -44.233 64.382 1.00 49.25 479 ALA A C 1
ATOM 3834 O O . ALA A 1 479 ? -65.130 -44.156 65.573 1.00 49.25 479 ALA A O 1
ATOM 3835 N N . GLU A 1 480 ? -66.335 -45.097 63.930 1.00 49.84 480 GLU A N 1
ATOM 3836 C CA . GLU A 1 480 ? -66.809 -46.276 64.675 1.00 49.84 480 GLU A CA 1
ATOM 3837 C C . GLU A 1 480 ? -65.671 -47.316 64.820 1.00 49.84 480 GLU A C 1
ATOM 3839 O O . GLU A 1 480 ? -65.732 -48.434 64.309 1.00 49.84 480 GLU A O 1
ATOM 3844 N N . GLN A 1 481 ? -64.581 -46.937 65.492 1.00 50.38 481 GLN A N 1
ATOM 3845 C CA . GLN A 1 481 ? -63.593 -47.865 66.042 1.00 50.38 481 GLN A CA 1
ATOM 3846 C C . GLN A 1 481 ? -63.816 -47.966 67.555 1.00 50.38 481 GLN A C 1
ATOM 3848 O O . GLN A 1 481 ? -64.072 -46.939 68.184 1.00 50.38 481 GLN A O 1
ATOM 3853 N N . PRO A 1 482 ? -63.707 -49.164 68.166 1.00 48.38 482 PRO A N 1
ATOM 3854 C CA . PRO A 1 482 ? -63.910 -49.365 69.596 1.00 48.38 482 PRO A CA 1
ATOM 3855 C C . PRO A 1 482 ? -62.693 -48.838 70.370 1.00 48.38 482 PRO A C 1
ATOM 3857 O O . PRO A 1 482 ? -61.891 -49.590 70.915 1.00 48.38 482 PRO A O 1
ATOM 3860 N N . LEU A 1 483 ? -62.526 -47.521 70.362 1.00 54.28 483 LEU A N 1
ATOM 3861 C CA . LEU A 1 483 ? -61.773 -46.791 71.361 1.00 54.28 483 LEU A CA 1
ATOM 3862 C C . LEU A 1 483 ? -62.750 -46.488 72.483 1.00 54.28 483 LEU A C 1
ATOM 3864 O O . LEU A 1 483 ? -63.868 -46.050 72.229 1.00 54.28 483 LEU A O 1
ATOM 3868 N N . ASP A 1 484 ? -62.311 -46.796 73.694 1.00 55.00 484 ASP A N 1
ATOM 3869 C CA . ASP A 1 484 ? -63.034 -46.703 74.952 1.00 55.00 484 ASP A CA 1
ATOM 3870 C C . ASP A 1 484 ? -63.934 -45.453 74.998 1.00 55.00 484 ASP A C 1
ATOM 3872 O O . ASP A 1 484 ? -63.488 -44.338 75.288 1.00 55.00 484 ASP A O 1
ATOM 3876 N N . HIS A 1 485 ? -65.207 -45.622 74.615 1.00 54.53 485 HIS A N 1
ATOM 3877 C CA . HIS A 1 485 ? -66.184 -44.534 74.593 1.00 54.53 485 HIS A CA 1
ATOM 3878 C C . HIS A 1 485 ? -66.301 -43.932 75.994 1.00 54.53 485 HIS A C 1
ATOM 3880 O O . HIS A 1 485 ? -66.537 -42.734 76.117 1.00 54.53 485 HIS A O 1
ATOM 3886 N N . GLU A 1 486 ? -66.052 -44.737 77.029 1.00 55.31 486 GLU A N 1
ATOM 3887 C CA . GLU A 1 486 ? -65.927 -44.301 78.411 1.00 55.31 486 GLU A CA 1
ATOM 3888 C C . GLU A 1 486 ? -64.748 -43.350 78.608 1.00 55.31 486 GLU A C 1
ATOM 3890 O O . GLU A 1 486 ? -64.967 -42.282 79.159 1.00 55.31 486 GLU A O 1
ATOM 3895 N N . ALA A 1 487 ? -63.552 -43.637 78.085 1.00 60.50 487 ALA A N 1
ATOM 3896 C CA . ALA A 1 487 ? -62.388 -42.759 78.232 1.00 60.50 487 ALA A CA 1
ATOM 3897 C C . ALA A 1 487 ? -62.523 -41.430 77.467 1.00 60.50 487 ALA A C 1
ATOM 3899 O O . ALA A 1 487 ? -62.068 -40.396 77.950 1.00 60.50 487 ALA A O 1
ATOM 3900 N N . LEU A 1 488 ? -63.157 -41.415 76.287 1.00 59.97 488 LEU A N 1
ATOM 3901 C CA . LEU A 1 488 ? -63.418 -40.173 75.540 1.00 59.97 488 LEU A CA 1
ATOM 3902 C C . LEU A 1 488 ? -64.556 -39.355 76.159 1.00 59.97 488 LEU A C 1
ATOM 3904 O O . LEU A 1 488 ? -64.462 -38.129 76.234 1.00 59.97 488 LEU A O 1
ATOM 3908 N N . VAL A 1 489 ? -65.614 -40.019 76.631 1.00 64.00 489 VAL A N 1
ATOM 3909 C CA . VAL A 1 489 ? -66.696 -39.371 77.379 1.00 64.00 489 VAL A CA 1
ATOM 3910 C C . VAL A 1 489 ? -66.175 -38.870 78.723 1.00 64.00 489 VAL A C 1
ATOM 3912 O O . VAL A 1 489 ? -66.491 -37.748 79.083 1.00 64.00 489 VAL A O 1
ATOM 3915 N N . GLN A 1 490 ? -65.302 -39.605 79.412 1.00 66.81 490 GLN A N 1
ATOM 3916 C CA . GLN A 1 490 ? -64.619 -39.162 80.630 1.00 66.81 490 GLN A CA 1
ATOM 3917 C C . GLN A 1 490 ? -63.641 -38.032 80.345 1.00 66.81 490 GLN A C 1
ATOM 3919 O O . GLN A 1 490 ? -63.667 -37.054 81.066 1.00 66.81 490 GLN A O 1
ATOM 3924 N N . ALA A 1 491 ? -62.855 -38.063 79.267 1.00 70.75 491 ALA A N 1
ATOM 3925 C CA . ALA A 1 491 ? -61.988 -36.941 78.907 1.00 70.75 491 ALA A CA 1
ATOM 3926 C C . ALA A 1 491 ? -62.794 -35.677 78.565 1.00 70.75 491 ALA A C 1
ATOM 3928 O O . ALA A 1 491 ? -62.366 -34.567 78.887 1.00 70.75 491 ALA A O 1
ATOM 3929 N N . ARG A 1 492 ? -63.969 -35.837 77.942 1.00 70.44 492 ARG A N 1
ATOM 3930 C CA . ARG A 1 492 ? -64.907 -34.746 77.664 1.00 70.44 492 ARG A CA 1
ATOM 3931 C C . ARG A 1 492 ? -65.589 -34.244 78.930 1.00 70.44 492 ARG A C 1
ATOM 3933 O O . ARG A 1 492 ? -65.629 -33.038 79.122 1.00 70.44 492 ARG A O 1
ATOM 3940 N N . ILE A 1 493 ? -66.052 -35.133 79.802 1.00 69.25 493 ILE A N 1
ATOM 3941 C CA . ILE A 1 493 ? -66.616 -34.790 81.111 1.00 69.25 493 ILE A CA 1
ATOM 3942 C C . ILE A 1 493 ? -65.544 -34.117 81.971 1.00 69.25 493 ILE A C 1
ATOM 3944 O O . ILE A 1 493 ? -65.813 -33.074 82.536 1.00 69.25 493 ILE A O 1
ATOM 3948 N N . ASP A 1 494 ? -64.308 -34.606 81.991 1.00 75.69 494 ASP A N 1
ATOM 3949 C CA . ASP A 1 494 ? -63.172 -34.007 82.696 1.00 75.69 494 ASP A CA 1
ATOM 3950 C C . ASP A 1 494 ? -62.782 -32.651 82.101 1.00 75.69 494 ASP A C 1
ATOM 3952 O O . ASP A 1 494 ? -62.309 -31.762 82.812 1.00 75.69 494 ASP A O 1
ATOM 3956 N N . ALA A 1 495 ? -62.911 -32.473 80.784 1.00 75.19 495 ALA A N 1
ATOM 3957 C CA . ALA A 1 495 ? -62.718 -31.182 80.134 1.00 75.19 495 ALA A CA 1
ATOM 3958 C C . ALA A 1 495 ? -63.860 -30.219 80.483 1.00 75.19 495 ALA A C 1
ATOM 3960 O O . ALA A 1 495 ? -63.590 -29.075 80.831 1.00 75.19 495 ALA A O 1
ATOM 3961 N N . GLU A 1 496 ? -65.111 -30.677 80.470 1.00 75.75 496 GLU A N 1
ATOM 3962 C CA . GLU A 1 496 ? -66.294 -29.908 80.864 1.00 75.75 496 GLU A CA 1
ATOM 3963 C C . GLU A 1 496 ? -66.249 -29.556 82.357 1.00 75.75 496 GLU A C 1
ATOM 3965 O O . GLU A 1 496 ? -66.486 -28.411 82.726 1.00 75.75 496 GLU A O 1
ATOM 3970 N N . GLU A 1 497 ? -65.831 -30.474 83.225 1.00 77.12 497 GLU A N 1
ATOM 3971 C CA . GLU A 1 497 ? -65.601 -30.244 84.647 1.00 77.12 497 GLU A CA 1
ATOM 3972 C C . GLU A 1 497 ? -64.456 -29.267 84.883 1.00 77.12 497 GLU A C 1
ATOM 3974 O O . GLU A 1 497 ? -64.559 -28.417 85.767 1.00 77.12 497 GLU A O 1
ATOM 3979 N N . ARG A 1 498 ? -63.370 -29.347 84.103 1.00 80.69 498 ARG A N 1
ATOM 3980 C CA . ARG A 1 498 ? -62.292 -28.352 84.142 1.00 80.69 498 ARG A CA 1
ATOM 3981 C C . ARG A 1 498 ? -62.779 -26.995 83.664 1.00 80.69 498 ARG A C 1
ATOM 3983 O O . ARG A 1 498 ? -62.471 -26.007 84.316 1.00 80.69 498 ARG A O 1
ATOM 3990 N N . VAL A 1 499 ? -63.584 -26.928 82.608 1.00 81.38 499 VAL A N 1
ATOM 3991 C CA . VAL A 1 499 ? -64.210 -25.684 82.144 1.00 81.38 499 VAL A CA 1
ATOM 3992 C C . VAL A 1 499 ? -65.145 -25.137 83.212 1.00 81.38 499 VAL A C 1
ATOM 3994 O O . VAL A 1 499 ? -65.102 -23.945 83.475 1.00 81.38 499 VAL A O 1
ATOM 3997 N N . ILE A 1 500 ? -65.933 -25.969 83.890 1.00 80.12 500 ILE A N 1
ATOM 3998 C CA . ILE A 1 500 ? -66.825 -25.550 84.977 1.00 80.12 500 ILE A CA 1
ATOM 3999 C C . ILE A 1 500 ? -66.022 -25.091 86.199 1.00 80.12 500 ILE A C 1
ATOM 4001 O O . ILE A 1 500 ? -66.367 -24.075 86.799 1.00 80.12 500 ILE A O 1
ATOM 4005 N N . LYS A 1 501 ? -64.946 -25.793 86.572 1.00 81.38 501 LYS A N 1
ATOM 4006 C CA . LYS A 1 501 ? -64.039 -25.390 87.660 1.00 81.38 501 LYS A CA 1
ATOM 4007 C C . LYS A 1 501 ? -63.366 -24.064 87.338 1.00 81.38 501 LYS A C 1
ATOM 4009 O O . LYS A 1 501 ? -63.497 -23.135 88.122 1.00 81.38 501 LYS A O 1
ATOM 4014 N N . LEU A 1 502 ? -62.770 -23.937 86.156 1.00 80.88 502 LEU A N 1
ATOM 4015 C CA . LEU A 1 502 ? -62.172 -22.695 85.672 1.00 80.88 502 LEU A CA 1
ATOM 4016 C C . LEU A 1 502 ? -63.210 -21.584 85.522 1.00 80.88 502 LEU A C 1
ATOM 4018 O O . LEU A 1 502 ? -62.896 -20.437 85.796 1.00 80.88 502 LEU A O 1
ATOM 4022 N N . SER A 1 503 ? -64.452 -21.897 85.149 1.00 79.75 503 SER A N 1
ATOM 4023 C CA . SER A 1 503 ? -65.543 -20.919 85.078 1.00 79.75 503 SER A CA 1
ATOM 4024 C C . SER A 1 503 ? -65.948 -20.448 86.468 1.00 79.75 503 SER A C 1
ATOM 4026 O O . SER A 1 503 ? -66.129 -19.255 86.658 1.00 79.75 503 SER A O 1
ATOM 4028 N N . ARG A 1 504 ? -66.023 -21.343 87.462 1.00 79.88 504 ARG A N 1
ATOM 4029 C CA . ARG A 1 504 ? -66.270 -20.979 88.867 1.00 79.88 504 ARG A CA 1
ATOM 4030 C C . ARG A 1 504 ? -65.100 -20.227 89.482 1.00 79.88 504 ARG A C 1
ATOM 4032 O O . ARG A 1 504 ? -65.334 -19.335 90.285 1.00 79.88 504 ARG A O 1
ATOM 4039 N N . GLU A 1 505 ? -63.867 -20.563 89.125 1.00 79.81 505 GLU A N 1
ATOM 4040 C CA . GLU A 1 505 ? -62.671 -19.824 89.530 1.00 79.81 505 GLU A CA 1
ATOM 4041 C C . GLU A 1 505 ? -62.635 -18.451 88.861 1.00 79.81 505 GLU A C 1
ATOM 4043 O O . GLU A 1 505 ? -62.393 -17.468 89.545 1.00 79.81 505 GLU A O 1
ATOM 4048 N N . LEU A 1 506 ? -62.976 -18.342 87.574 1.00 74.88 506 LEU A N 1
ATOM 4049 C CA . LEU A 1 506 ? -63.165 -17.070 86.870 1.00 74.88 506 LEU A CA 1
ATOM 4050 C C . LEU A 1 506 ? -64.308 -16.259 87.463 1.00 74.88 506 LEU A C 1
ATOM 4052 O O . LEU A 1 506 ? -64.209 -15.044 87.535 1.00 74.88 506 LEU A O 1
ATOM 4056 N N . GLU A 1 507 ? -65.389 -16.899 87.884 1.00 75.00 507 GLU A N 1
ATOM 4057 C CA . GLU A 1 507 ? -66.529 -16.245 88.514 1.00 75.00 507 GLU A CA 1
ATOM 4058 C C . GLU A 1 507 ? -66.219 -15.855 89.964 1.00 75.00 507 GLU A C 1
ATOM 4060 O O . GLU A 1 507 ? -66.659 -14.812 90.440 1.00 75.00 507 GLU A O 1
ATOM 4065 N N . GLY A 1 508 ? -65.379 -16.635 90.645 1.00 73.19 508 GLY A N 1
ATOM 4066 C CA . GLY A 1 508 ? -64.778 -16.315 91.934 1.00 73.19 508 GLY A CA 1
ATOM 4067 C C . GLY A 1 508 ? -63.817 -15.135 91.825 1.00 73.19 508 GLY A C 1
ATOM 4068 O O . GLY A 1 508 ? -63.937 -14.184 92.586 1.00 73.19 508 GLY A O 1
ATOM 4069 N N . LEU A 1 509 ? -62.940 -15.129 90.823 1.00 70.38 509 LEU A N 1
ATOM 4070 C CA . LEU A 1 509 ? -62.058 -14.012 90.496 1.00 70.38 509 LEU A CA 1
ATOM 4071 C C . LEU A 1 509 ? -62.872 -12.789 90.059 1.00 70.38 509 LEU A C 1
ATOM 4073 O O . LEU A 1 509 ? -62.604 -11.698 90.539 1.00 70.38 509 LEU A O 1
ATOM 4077 N N . LYS A 1 510 ? -63.935 -12.942 89.262 1.00 68.12 510 LYS A N 1
ATOM 4078 C CA . LYS A 1 510 ? -64.884 -11.861 88.935 1.00 68.12 510 LYS A CA 1
ATOM 4079 C C . LYS A 1 510 ? -65.654 -11.356 90.151 1.00 68.12 510 LYS A C 1
ATOM 4081 O O . LYS A 1 510 ? -66.030 -10.195 90.166 1.00 68.12 510 LYS A O 1
ATOM 4086 N N . LYS A 1 511 ? -65.892 -12.173 91.179 1.00 67.56 511 LYS A N 1
ATOM 4087 C CA . LYS A 1 511 ? -66.509 -11.733 92.444 1.00 67.56 511 LYS A CA 1
ATOM 4088 C C . LYS A 1 511 ? -65.514 -11.043 93.376 1.00 67.56 511 LYS A C 1
ATOM 4090 O O . LYS A 1 511 ? -65.890 -10.082 94.036 1.00 67.56 511 LYS A O 1
ATOM 4095 N N . VAL A 1 512 ? -64.266 -11.511 93.421 1.00 63.03 512 VAL A N 1
ATOM 4096 C CA . VAL A 1 512 ? -63.185 -10.935 94.242 1.00 63.03 512 VAL A CA 1
ATOM 4097 C C . VAL A 1 512 ? -62.656 -9.633 93.631 1.00 63.03 512 VAL A C 1
ATOM 4099 O O . VAL A 1 512 ? -62.366 -8.692 94.362 1.00 63.03 512 VAL A O 1
ATOM 4102 N N . TYR A 1 513 ? -62.583 -9.554 92.302 1.00 62.59 513 TYR A N 1
ATOM 4103 C CA . TYR A 1 513 ? -62.130 -8.375 91.559 1.00 62.59 513 TYR A CA 1
ATOM 4104 C C . TYR A 1 513 ? -63.273 -7.533 90.963 1.00 62.59 513 TYR A C 1
ATOM 4106 O O . TYR A 1 513 ? -63.010 -6.432 90.489 1.00 62.59 513 TYR A O 1
ATOM 4114 N N . GLY A 1 514 ? -64.528 -7.995 91.038 1.00 52.06 514 GLY A N 1
ATOM 4115 C CA . GLY A 1 514 ? -65.732 -7.293 90.573 1.00 52.06 514 GLY A CA 1
ATOM 4116 C C . GLY A 1 514 ? -65.790 -7.036 89.060 1.00 52.06 514 GLY A C 1
ATOM 4117 O O . GLY A 1 514 ? -64.787 -7.085 88.351 1.00 52.06 514 GLY A O 1
ATOM 4118 N N . ASP A 1 515 ? -66.962 -6.622 88.573 1.00 51.78 515 ASP A N 1
ATOM 4119 C CA . ASP A 1 515 ? -67.197 -5.965 87.267 1.00 51.78 515 ASP A CA 1
ATOM 4120 C C . ASP A 1 515 ? -66.488 -4.589 87.146 1.00 51.78 515 ASP A C 1
ATOM 4122 O O . ASP A 1 515 ? -66.931 -3.662 86.465 1.00 51.78 515 ASP A O 1
ATOM 4126 N N . VAL A 1 516 ? -65.338 -4.428 87.801 1.00 51.00 516 VAL A N 1
ATOM 4127 C CA . VAL A 1 516 ? -64.512 -3.216 87.809 1.00 51.00 516 VAL A CA 1
ATOM 4128 C C . VAL A 1 516 ? -63.958 -2.916 86.410 1.00 51.00 516 VAL A C 1
ATOM 4130 O O . VAL A 1 516 ? -63.482 -1.819 86.149 1.00 51.00 516 VAL A O 1
ATOM 4133 N N . TYR A 1 517 ? -64.090 -3.828 85.449 1.00 52.38 517 TYR A N 1
ATOM 4134 C CA . TYR A 1 517 ? -63.600 -3.627 84.088 1.00 52.38 517 TYR A CA 1
ATOM 4135 C C . TYR A 1 517 ? -64.615 -3.020 83.107 1.00 52.38 517 TYR A C 1
ATOM 4137 O O . TYR A 1 517 ? -64.205 -2.677 81.999 1.00 52.38 517 TYR A O 1
ATOM 4145 N N . GLN A 1 518 ? -65.895 -2.836 83.473 1.00 54.03 518 GLN A N 1
ATOM 4146 C CA . GLN A 1 518 ? -66.928 -2.448 82.493 1.00 54.03 518 GLN A CA 1
ATOM 4147 C C . GLN A 1 518 ? -67.739 -1.167 82.751 1.00 54.03 518 GLN A C 1
ATOM 4149 O O . GLN A 1 518 ? -68.633 -0.887 81.956 1.00 54.03 518 GLN A O 1
ATOM 4154 N N . GLY A 1 519 ? -67.406 -0.290 83.713 1.00 58.69 519 GLY A N 1
ATOM 4155 C CA . GLY A 1 519 ? -68.017 1.049 83.600 1.00 58.69 519 GLY A CA 1
ATOM 4156 C C . GLY A 1 519 ? -67.816 2.132 84.646 1.00 58.69 519 GLY A C 1
ATOM 4157 O O . GLY A 1 519 ? -68.009 3.290 84.292 1.00 58.69 519 GLY A O 1
ATOM 4158 N N . ILE A 1 520 ? -67.457 1.854 85.902 1.00 59.84 520 ILE A N 1
ATOM 4159 C CA . ILE A 1 520 ? -67.386 2.929 86.915 1.00 59.84 520 ILE A CA 1
ATOM 4160 C C . ILE A 1 520 ? -66.213 2.685 87.869 1.00 59.84 520 ILE A C 1
ATOM 4162 O O . ILE A 1 520 ? -66.383 2.257 89.007 1.00 59.84 520 ILE A O 1
ATOM 4166 N N . LEU A 1 521 ? -64.992 2.961 87.401 1.00 58.91 521 LEU A N 1
ATOM 4167 C CA . LEU A 1 521 ? -63.871 3.196 88.312 1.00 58.91 521 LEU A CA 1
ATOM 4168 C C . LEU A 1 521 ? -64.071 4.556 89.007 1.00 58.91 521 LEU A C 1
ATOM 4170 O O . LEU A 1 521 ? -64.496 5.506 88.342 1.00 58.91 521 LEU A O 1
ATOM 4174 N N . PRO A 1 522 ? -63.695 4.706 90.292 1.00 66.75 522 PRO A N 1
ATOM 4175 C CA . PRO A 1 522 ? -63.538 6.021 90.908 1.00 66.75 522 PRO A CA 1
ATOM 4176 C C . PRO A 1 522 ? -62.691 6.929 89.999 1.00 66.75 522 PRO A C 1
ATOM 4178 O O . PRO A 1 522 ? -61.710 6.442 89.427 1.00 66.75 522 PRO A O 1
ATOM 4181 N N . PRO A 1 523 ? -63.026 8.223 89.837 1.00 68.56 523 PRO A N 1
ATOM 4182 C CA . PRO A 1 523 ? -62.419 9.088 88.820 1.00 68.56 523 PRO A CA 1
ATOM 4183 C C . PRO A 1 523 ? -60.889 9.152 88.915 1.00 68.56 523 PRO A C 1
ATOM 4185 O O . PRO A 1 523 ? -60.218 9.246 87.888 1.00 68.56 523 PRO A O 1
ATOM 4188 N N . ASP A 1 524 ? -60.328 9.027 90.118 1.00 72.31 524 ASP A N 1
ATOM 4189 C CA . ASP A 1 524 ? -58.881 9.003 90.338 1.00 72.31 524 ASP A CA 1
ATOM 4190 C C . ASP A 1 524 ? -58.238 7.683 89.898 1.00 72.31 524 ASP A C 1
ATOM 4192 O O . ASP A 1 524 ? -57.191 7.698 89.254 1.00 72.31 524 ASP A O 1
ATOM 4196 N N . VAL A 1 525 ? -58.894 6.542 90.132 1.00 73.81 525 VAL A N 1
ATOM 4197 C CA . VAL A 1 525 ? -58.420 5.225 89.671 1.00 73.81 525 VAL A CA 1
ATOM 4198 C C . VAL A 1 525 ? -58.603 5.095 88.157 1.00 73.81 525 VAL A C 1
ATOM 4200 O O . VAL A 1 525 ? -57.743 4.533 87.489 1.00 73.81 525 VAL A O 1
ATOM 4203 N N . ALA A 1 526 ? -59.671 5.658 87.579 1.00 73.75 526 ALA A N 1
ATOM 4204 C CA . ALA A 1 526 ? -59.886 5.707 86.130 1.00 73.75 526 ALA A CA 1
ATOM 4205 C C . ALA A 1 526 ? -58.815 6.558 85.429 1.00 73.75 526 ALA A C 1
ATOM 4207 O O . ALA A 1 526 ? -58.271 6.152 84.400 1.00 73.75 526 ALA A O 1
ATOM 4208 N N . LYS A 1 527 ? -58.461 7.713 86.013 1.00 79.62 527 LYS A N 1
ATOM 4209 C CA . LYS A 1 527 ? -57.338 8.544 85.557 1.00 79.62 527 LYS A CA 1
ATOM 4210 C C . LYS A 1 527 ? -56.010 7.801 85.664 1.00 79.62 527 LYS A C 1
ATOM 4212 O O . LYS A 1 527 ? -55.247 7.843 84.701 1.00 79.62 527 LYS A O 1
ATOM 4217 N N . LEU A 1 528 ? -55.759 7.104 86.775 1.00 80.94 528 LEU A N 1
ATOM 4218 C CA . LEU A 1 528 ? -54.538 6.322 86.984 1.00 80.94 528 LEU A CA 1
ATOM 4219 C C . LEU A 1 528 ? -54.440 5.157 85.989 1.00 80.94 528 LEU A C 1
ATOM 4221 O O . LEU A 1 528 ? -53.411 4.989 85.350 1.00 80.94 528 LEU A O 1
ATOM 4225 N N . ASN A 1 529 ? -55.525 4.413 85.759 1.00 80.69 529 ASN A N 1
ATOM 4226 C CA . ASN A 1 529 ? -55.574 3.361 84.737 1.00 80.69 529 ASN A CA 1
ATOM 4227 C C . ASN A 1 529 ? -55.379 3.932 83.328 1.00 80.69 529 ASN A C 1
ATOM 4229 O O . ASN A 1 529 ? -54.687 3.340 82.505 1.00 80.69 529 ASN A O 1
ATOM 4233 N N . GLY A 1 530 ? -55.944 5.108 83.045 1.00 83.75 530 GLY A N 1
ATOM 4234 C CA . GLY A 1 530 ? -55.694 5.827 81.800 1.00 83.75 530 GLY A CA 1
ATOM 4235 C C . GLY A 1 530 ? -54.244 6.305 81.661 1.00 83.75 530 GLY A C 1
ATOM 4236 O O . GLY A 1 530 ? -53.748 6.394 80.543 1.00 83.75 530 GLY A O 1
ATOM 4237 N N . GLN A 1 531 ? -53.558 6.626 82.762 1.00 86.81 531 GLN A N 1
ATOM 4238 C CA . GLN A 1 531 ? -52.126 6.946 82.774 1.00 86.81 531 GLN A CA 1
ATOM 4239 C C . GLN A 1 531 ? -51.267 5.693 82.592 1.00 86.81 531 GLN A C 1
ATOM 4241 O O . GLN A 1 531 ? -50.353 5.730 81.781 1.00 86.81 531 GLN A O 1
ATOM 4246 N N . ILE A 1 532 ? -51.591 4.586 83.266 1.00 86.38 532 ILE A N 1
ATOM 4247 C CA . ILE A 1 532 ? -50.895 3.299 83.132 1.00 86.38 532 ILE A CA 1
ATOM 4248 C C . ILE A 1 532 ? -51.019 2.774 81.705 1.00 86.38 532 ILE A C 1
ATOM 4250 O O . ILE A 1 532 ? -50.017 2.376 81.131 1.00 86.38 532 ILE A O 1
ATOM 4254 N N . LYS A 1 533 ? -52.211 2.835 81.095 1.00 86.44 533 LYS A N 1
ATOM 4255 C CA . LYS A 1 533 ? -52.395 2.467 79.683 1.00 86.44 533 LYS A CA 1
ATOM 4256 C C . LYS A 1 533 ? -51.545 3.336 78.763 1.00 86.44 533 LYS A C 1
ATOM 4258 O O . LYS A 1 533 ? -50.788 2.798 77.972 1.00 86.44 533 LYS A O 1
ATOM 4263 N N . ARG A 1 534 ? -51.574 4.663 78.937 1.00 87.06 534 ARG A N 1
ATOM 4264 C CA . ARG A 1 534 ? -50.719 5.587 78.171 1.00 87.06 534 ARG A CA 1
ATOM 4265 C C . ARG A 1 534 ? -49.225 5.317 78.364 1.00 87.06 534 ARG A C 1
ATOM 4267 O O . ARG A 1 534 ? -48.470 5.414 77.409 1.00 87.06 534 ARG A O 1
ATOM 4274 N N . GLN A 1 535 ? -48.795 4.988 79.579 1.00 89.50 535 GLN A N 1
ATOM 4275 C CA . GLN A 1 535 ? -47.403 4.648 79.871 1.00 89.50 535 GLN A CA 1
ATOM 4276 C C . GLN A 1 535 ? -47.012 3.284 79.300 1.00 89.50 535 GLN A C 1
ATOM 4278 O O . GLN A 1 535 ? -45.912 3.157 78.783 1.00 89.50 535 GLN A O 1
ATOM 4283 N N . ALA A 1 536 ? -47.892 2.284 79.353 1.00 87.25 536 ALA A N 1
ATOM 4284 C CA . ALA A 1 536 ? -47.665 0.971 78.757 1.00 87.25 536 ALA A CA 1
ATOM 4285 C C . ALA A 1 536 ? -47.560 1.070 77.229 1.00 87.25 536 ALA A C 1
ATOM 4287 O O . ALA A 1 536 ? -46.619 0.551 76.643 1.00 87.25 536 ALA A O 1
ATOM 4288 N N . GLU A 1 537 ? -48.468 1.823 76.615 1.00 86.62 537 GLU A N 1
ATOM 4289 C CA . GLU A 1 537 ? -48.454 2.166 75.194 1.00 86.62 537 GLU A CA 1
ATOM 4290 C C . GLU A 1 537 ? -47.174 2.907 74.777 1.00 86.62 537 GLU A C 1
ATOM 4292 O O . GLU A 1 537 ? -46.597 2.631 73.726 1.00 86.62 537 GLU A O 1
ATOM 4297 N N . GLU A 1 538 ? -46.708 3.843 75.604 1.00 88.94 538 GLU A N 1
ATOM 4298 C CA . 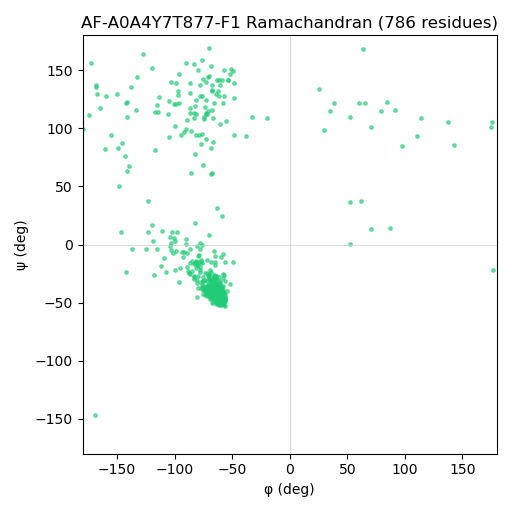GLU A 1 538 ? -45.464 4.569 75.354 1.00 88.94 538 GLU A CA 1
ATOM 4299 C C . GLU A 1 538 ? -44.230 3.675 75.545 1.00 88.94 538 GLU A C 1
ATOM 4301 O O . GLU A 1 538 ? -43.288 3.759 74.762 1.00 88.94 538 GLU A O 1
ATOM 4306 N N . LEU A 1 539 ? -44.232 2.779 76.537 1.00 88.94 539 LEU A N 1
ATOM 4307 C CA . LEU A 1 539 ? -43.164 1.797 76.742 1.00 88.94 539 LEU A CA 1
ATOM 4308 C C . LEU A 1 539 ? -43.078 0.797 75.585 1.00 88.94 539 LEU A C 1
ATOM 4310 O O . LEU A 1 539 ? -41.978 0.467 75.151 1.00 88.94 539 LEU A O 1
ATOM 4314 N N . GLU A 1 540 ? -44.216 0.346 75.064 1.00 88.19 540 GLU A N 1
ATOM 4315 C CA . GLU A 1 540 ? -44.290 -0.516 73.884 1.00 88.19 540 GLU A CA 1
ATOM 4316 C C . GLU A 1 540 ? -43.728 0.196 72.649 1.00 88.19 540 GLU A C 1
ATOM 4318 O O . GLU A 1 540 ? -42.837 -0.332 71.981 1.00 88.19 540 GLU A O 1
ATOM 4323 N N . ARG A 1 541 ? -44.148 1.445 72.407 1.00 89.88 541 ARG A N 1
ATOM 4324 C CA . ARG A 1 541 ? -43.599 2.285 71.333 1.00 89.88 541 ARG A CA 1
ATOM 4325 C C . ARG A 1 541 ? -42.082 2.453 71.462 1.00 89.88 541 ARG A C 1
ATOM 4327 O O . ARG A 1 541 ? -41.360 2.319 70.476 1.00 89.88 541 ARG A O 1
ATOM 4334 N N . LEU A 1 542 ? -41.585 2.740 72.666 1.00 89.69 542 LEU A N 1
ATOM 4335 C CA . LEU A 1 542 ? -40.154 2.914 72.930 1.00 89.69 542 LEU A CA 1
ATOM 4336 C C . LEU A 1 542 ? -39.367 1.609 72.759 1.00 89.69 542 LEU A C 1
ATOM 4338 O O . LEU A 1 542 ? -38.264 1.649 72.216 1.00 89.69 542 LEU A O 1
ATOM 4342 N N . ASN A 1 543 ? -39.923 0.464 73.160 1.00 91.06 543 ASN A N 1
ATOM 4343 C CA . ASN A 1 543 ? -39.304 -0.843 72.938 1.00 91.06 543 ASN A CA 1
ATOM 4344 C C . ASN A 1 543 ? -39.220 -1.180 71.445 1.00 91.06 543 ASN A C 1
ATOM 4346 O O . ASN A 1 543 ? -38.146 -1.551 70.975 1.00 91.06 543 ASN A O 1
ATOM 4350 N N . LEU A 1 544 ? -40.301 -0.991 70.682 1.00 90.00 544 LEU A N 1
ATOM 4351 C CA . LEU A 1 544 ? -40.300 -1.223 69.233 1.00 90.00 544 LEU A CA 1
ATOM 4352 C C . LEU A 1 544 ? -39.330 -0.280 68.509 1.00 90.00 544 LEU A C 1
ATOM 4354 O O . LEU A 1 544 ? -38.599 -0.702 67.612 1.00 90.00 544 LEU A O 1
ATOM 4358 N N . LEU A 1 545 ? -39.261 0.988 68.928 1.00 89.88 545 LEU A N 1
ATOM 4359 C CA . LEU A 1 545 ? -38.297 1.944 68.386 1.00 89.88 545 LEU A CA 1
ATOM 4360 C C . LEU A 1 545 ? -36.857 1.539 68.718 1.00 89.88 545 LEU A C 1
ATOM 4362 O O . LEU A 1 545 ? -35.985 1.641 67.860 1.00 89.88 545 LEU A O 1
ATOM 4366 N N . LYS A 1 546 ? -36.606 1.054 69.937 1.00 90.75 546 LYS A N 1
ATOM 4367 C CA . LYS A 1 546 ? -35.293 0.553 70.352 1.00 90.75 546 LYS A CA 1
ATOM 4368 C C . LYS A 1 546 ? -34.864 -0.645 69.503 1.00 90.75 546 LYS A C 1
ATOM 4370 O O . LYS A 1 546 ? -33.768 -0.612 68.956 1.00 90.75 546 LYS A O 1
ATOM 4375 N N . VAL A 1 547 ? -35.743 -1.630 69.311 1.00 88.75 547 VAL A N 1
ATOM 4376 C CA . VAL A 1 547 ? -35.491 -2.795 68.442 1.00 88.75 547 VAL A CA 1
ATOM 4377 C C . VAL A 1 547 ? -35.226 -2.357 66.998 1.00 88.75 547 VAL A C 1
ATOM 4379 O O . VAL A 1 547 ? -34.283 -2.832 66.366 1.00 88.75 547 VAL A O 1
ATOM 4382 N N . SER A 1 548 ? -36.009 -1.403 66.482 1.00 86.88 548 SER A N 1
ATOM 4383 C CA . SER A 1 548 ? -35.792 -0.821 65.153 1.00 86.88 548 SER A CA 1
ATOM 4384 C C . SER A 1 548 ? -34.418 -0.157 65.036 1.00 86.88 548 SER A C 1
ATOM 4386 O O . SER A 1 548 ? -33.723 -0.361 64.043 1.00 86.88 548 SER A O 1
ATOM 4388 N N . LEU A 1 549 ? -34.005 0.617 66.045 1.00 86.25 549 LEU A N 1
ATOM 4389 C CA . LEU A 1 549 ? -32.719 1.313 66.058 1.00 86.25 549 LEU A CA 1
ATOM 4390 C C . LEU A 1 549 ? -31.544 0.336 66.137 1.00 86.25 549 LEU A C 1
ATOM 4392 O O . LEU A 1 549 ? -30.675 0.416 65.273 1.00 86.25 549 LEU A O 1
ATOM 4396 N N . GLU A 1 550 ? -31.568 -0.604 67.087 1.00 87.94 550 GLU A N 1
ATOM 4397 C CA . GLU A 1 550 ? -30.530 -1.630 67.279 1.00 87.94 550 GLU A CA 1
ATOM 4398 C C . GLU A 1 550 ? -30.348 -2.487 66.020 1.00 87.94 550 GLU A C 1
ATOM 4400 O O . GLU A 1 550 ? -29.223 -2.727 65.583 1.00 87.94 550 GLU A O 1
ATOM 4405 N N . SER A 1 551 ? -31.449 -2.887 65.376 1.00 84.19 551 SER A N 1
ATOM 4406 C CA . SER A 1 551 ? -31.381 -3.625 64.113 1.00 84.19 551 SER A CA 1
ATOM 4407 C C . SER A 1 551 ? -30.879 -2.753 62.958 1.00 84.19 551 SER A C 1
ATOM 4409 O O . SER A 1 551 ? -30.133 -3.229 62.107 1.00 84.19 551 SER A O 1
ATOM 4411 N N . SER A 1 552 ? -31.268 -1.476 62.911 1.00 84.19 552 SER A N 1
ATOM 4412 C CA . SER A 1 552 ? -30.912 -0.581 61.803 1.00 84.19 552 SER A CA 1
ATOM 4413 C C . SER A 1 552 ? -29.479 -0.048 61.850 1.00 84.19 552 SER A C 1
ATOM 4415 O O . SER A 1 552 ? -28.974 0.414 60.828 1.00 84.19 552 SER A O 1
ATOM 4417 N N . GLU A 1 553 ? -28.828 -0.085 63.013 1.00 85.94 553 GLU A N 1
ATOM 4418 C CA . GLU A 1 553 ? -27.466 0.419 63.210 1.00 85.94 553 GLU A CA 1
ATOM 4419 C C . GLU A 1 553 ? -26.443 -0.407 62.418 1.00 85.94 553 GLU A C 1
ATOM 4421 O O . GLU A 1 553 ? -25.621 0.148 61.691 1.00 85.94 553 GLU A O 1
ATOM 4426 N N . GLY A 1 554 ? -26.555 -1.738 62.457 1.00 84.62 554 GLY A N 1
ATOM 4427 C CA . GLY A 1 554 ? -25.705 -2.619 61.653 1.00 84.62 554 GLY A CA 1
ATOM 4428 C C . GLY A 1 554 ? -25.906 -2.439 60.144 1.00 84.62 554 GLY A C 1
ATOM 4429 O O . GLY A 1 554 ? -24.947 -2.515 59.376 1.00 84.62 554 GLY A O 1
ATOM 4430 N N . ASP A 1 555 ? -27.134 -2.165 59.706 1.00 84.88 555 ASP A N 1
ATOM 4431 C CA . ASP A 1 555 ? -27.436 -1.956 58.287 1.00 84.88 555 ASP A CA 1
ATOM 4432 C C . ASP A 1 555 ? -27.005 -0.569 57.797 1.00 84.88 555 ASP A C 1
ATOM 4434 O O . ASP A 1 555 ? -26.519 -0.452 56.674 1.00 84.88 555 ASP A O 1
ATOM 4438 N N . LEU A 1 556 ? -27.050 0.456 58.657 1.00 86.75 556 LEU A N 1
ATOM 4439 C CA . LEU A 1 556 ? -26.460 1.776 58.399 1.00 86.75 556 LEU A CA 1
ATOM 4440 C C . LEU A 1 556 ? -24.966 1.680 58.070 1.00 86.75 556 LEU A C 1
ATOM 4442 O O . LEU A 1 556 ? -24.519 2.289 57.100 1.00 86.75 556 LEU A O 1
ATOM 4446 N N . PHE A 1 557 ? -24.195 0.910 58.845 1.00 88.88 557 PHE A N 1
ATOM 4447 C CA . PHE A 1 557 ? -22.763 0.740 58.583 1.00 88.88 557 PHE A CA 1
ATOM 4448 C C . PHE A 1 557 ? -22.503 0.027 57.252 1.00 88.88 557 PHE A C 1
ATOM 4450 O O . PHE A 1 557 ? -21.681 0.492 56.464 1.00 88.88 557 PHE A O 1
ATOM 4457 N N . LYS A 1 558 ? -23.261 -1.032 56.939 1.00 88.06 558 LYS A N 1
ATOM 4458 C CA . LYS A 1 558 ? -23.161 -1.724 55.640 1.00 88.06 558 LYS A CA 1
ATOM 4459 C C . LYS A 1 558 ? -23.543 -0.818 54.468 1.00 88.06 558 LYS A C 1
ATOM 4461 O O . LYS A 1 558 ? -22.943 -0.905 53.400 1.00 88.06 558 LYS A O 1
ATOM 4466 N N . GLU A 1 559 ? -24.563 0.023 54.632 1.00 88.25 559 GLU A N 1
ATOM 4467 C CA . GLU A 1 559 ? -24.959 1.012 53.626 1.00 88.25 559 GLU A CA 1
ATOM 4468 C C . GLU A 1 559 ? -23.862 2.053 53.407 1.00 88.25 559 GLU A C 1
ATOM 4470 O O . GLU A 1 559 ? -23.546 2.356 52.258 1.00 88.25 559 GLU A O 1
ATOM 4475 N N . LEU A 1 560 ? -23.258 2.562 54.485 1.00 90.00 560 LEU A N 1
ATOM 4476 C CA . LEU A 1 560 ? -22.144 3.511 54.445 1.00 90.00 560 LEU A CA 1
ATOM 4477 C C . LEU A 1 560 ? -20.912 2.927 53.753 1.00 90.00 560 LEU A C 1
ATOM 4479 O O . LEU A 1 560 ? -20.319 3.610 52.923 1.00 90.00 560 LEU A O 1
ATOM 4483 N N . GLU A 1 561 ? -20.552 1.675 54.036 1.00 90.94 561 GLU A N 1
ATOM 4484 C CA . GLU A 1 561 ? -19.446 0.987 53.358 1.00 90.94 561 GLU A CA 1
ATOM 4485 C C . GLU A 1 561 ? -19.724 0.809 51.862 1.00 90.94 561 GLU A C 1
ATOM 4487 O O . GLU A 1 561 ? -18.889 1.164 51.028 1.00 90.94 561 GLU A O 1
ATOM 4492 N N . LYS A 1 562 ? -20.924 0.331 51.501 1.00 89.75 562 LYS A N 1
ATOM 4493 C CA . LYS A 1 562 ? -21.332 0.174 50.096 1.00 89.75 562 LYS A CA 1
ATOM 4494 C C . LYS A 1 562 ? -21.338 1.510 49.364 1.00 89.75 562 LYS A C 1
ATOM 4496 O O . LYS A 1 562 ? -20.769 1.611 48.282 1.00 89.75 562 LYS A O 1
ATOM 4501 N N . LEU A 1 563 ? -21.919 2.547 49.966 1.00 89.44 563 LEU A N 1
ATOM 4502 C CA . LEU A 1 563 ? -21.895 3.903 49.426 1.00 89.44 563 LEU A CA 1
ATOM 4503 C C . LEU A 1 563 ? -20.474 4.420 49.267 1.00 89.44 563 LEU A C 1
ATOM 4505 O O . LEU A 1 563 ? -20.151 4.930 48.203 1.00 89.44 563 LEU A O 1
ATOM 4509 N N . GLY A 1 564 ? -19.636 4.276 50.292 1.00 90.00 564 GLY A N 1
ATOM 4510 C CA . GLY A 1 564 ? -18.237 4.686 50.255 1.00 90.00 564 GLY A CA 1
ATOM 4511 C C . GLY A 1 564 ? -17.493 4.031 49.096 1.00 90.00 564 GLY A C 1
ATOM 4512 O O . GLY A 1 564 ? -16.865 4.731 48.306 1.00 90.00 564 GLY A O 1
ATOM 4513 N N . SER A 1 565 ? -17.653 2.715 48.927 1.00 89.75 565 SER A N 1
ATOM 4514 C CA . SER A 1 565 ? -17.037 1.976 47.820 1.00 89.75 565 SER A CA 1
ATOM 4515 C C . SER A 1 565 ? -17.566 2.407 46.446 1.00 89.75 565 SER A C 1
ATOM 4517 O O . SER A 1 565 ? -16.770 2.655 45.543 1.00 89.75 565 SER A O 1
ATOM 4519 N N . ALA A 1 566 ? -18.881 2.594 46.289 1.00 89.06 566 ALA A N 1
ATOM 4520 C CA . ALA A 1 566 ? -19.486 3.053 45.039 1.00 89.06 566 ALA A CA 1
ATOM 4521 C C . ALA A 1 566 ? -19.067 4.491 44.687 1.00 89.06 566 ALA A C 1
ATOM 4523 O O . ALA A 1 566 ? -18.820 4.802 43.522 1.00 89.06 566 ALA A O 1
ATOM 4524 N N . TRP A 1 567 ? -18.938 5.370 45.687 1.00 90.12 567 TRP A N 1
ATOM 4525 C CA . TRP A 1 567 ? -18.430 6.732 45.512 1.00 90.12 567 TRP A CA 1
ATOM 4526 C C . TRP A 1 567 ? -16.949 6.752 45.136 1.00 90.12 567 TRP A C 1
ATOM 4528 O O . TRP A 1 567 ? -16.566 7.525 44.262 1.00 90.12 567 TRP A O 1
ATOM 4538 N N . GLU A 1 568 ? -16.121 5.900 45.744 1.00 91.62 568 GLU A N 1
ATOM 4539 C CA . GLU A 1 568 ? -14.706 5.780 45.385 1.00 91.62 568 GLU A CA 1
ATOM 4540 C C . GLU A 1 568 ? -14.534 5.227 43.961 1.00 91.62 568 GLU A C 1
ATOM 4542 O O . GLU A 1 568 ? -13.736 5.754 43.185 1.00 91.62 568 GLU A O 1
ATOM 4547 N N . MET A 1 569 ? -15.315 4.208 43.584 1.00 88.81 569 MET A N 1
ATOM 4548 C CA . MET A 1 569 ? -15.325 3.659 42.223 1.00 88.81 569 MET A CA 1
ATOM 4549 C C . MET A 1 569 ? -15.767 4.702 41.194 1.00 88.81 569 MET A C 1
ATOM 4551 O O . MET A 1 569 ? -15.095 4.884 40.179 1.00 88.81 569 MET A O 1
ATOM 4555 N N . LEU A 1 570 ? -16.849 5.435 41.470 1.00 88.81 570 LEU A N 1
ATOM 4556 C CA . LEU A 1 570 ? -17.305 6.522 40.607 1.00 88.81 570 LEU A CA 1
ATOM 4557 C C . LEU A 1 570 ? -16.261 7.647 40.514 1.00 88.81 570 LEU A C 1
ATOM 4559 O O . LEU A 1 570 ? -16.025 8.168 39.427 1.00 88.81 570 LEU A O 1
ATOM 4563 N N . GLY A 1 571 ? -15.606 7.993 41.625 1.00 90.12 571 GLY A N 1
ATOM 4564 C CA . GLY A 1 571 ? -14.516 8.968 41.661 1.00 90.12 571 GLY A CA 1
ATOM 4565 C C . GLY A 1 571 ? -13.358 8.569 40.747 1.00 90.12 571 GLY A C 1
ATOM 4566 O O . GLY A 1 571 ? -12.970 9.351 39.882 1.00 90.12 571 GLY A O 1
ATOM 4567 N N . LYS A 1 572 ? -12.884 7.319 40.851 1.00 90.75 572 LYS A N 1
ATOM 4568 C CA . LYS A 1 572 ? -11.839 6.764 39.971 1.00 90.75 572 LYS A CA 1
ATOM 4569 C C . LYS A 1 572 ? -12.248 6.788 38.498 1.00 90.75 572 LYS A C 1
ATOM 4571 O O . LYS A 1 572 ? -11.437 7.144 37.647 1.00 90.75 572 LYS A O 1
ATOM 4576 N N . GLN A 1 573 ? -13.500 6.447 38.185 1.00 88.19 573 GLN A N 1
ATOM 4577 C CA . GLN A 1 573 ? -14.016 6.518 36.815 1.00 88.19 573 GLN A CA 1
ATOM 4578 C C . GLN A 1 573 ? -14.014 7.953 36.280 1.00 88.19 573 GLN A C 1
ATOM 4580 O O . GLN A 1 573 ? -13.561 8.189 35.161 1.00 88.19 573 GLN A O 1
ATOM 4585 N N . VAL A 1 574 ? -14.484 8.920 37.071 1.00 90.75 574 VAL A N 1
ATOM 4586 C CA . VAL A 1 574 ? -14.492 10.337 36.680 1.00 90.75 574 VAL A CA 1
ATOM 4587 C C . VAL A 1 574 ? -13.068 10.854 36.482 1.00 90.75 574 VAL A C 1
ATOM 4589 O O . VAL A 1 574 ? -12.799 11.479 35.459 1.00 90.75 574 VAL A O 1
ATOM 4592 N N . GLU A 1 575 ? -12.143 10.560 37.396 1.00 93.69 575 GLU A N 1
ATOM 4593 C CA . GLU A 1 575 ? -10.730 10.931 37.256 1.00 93.69 575 GLU A CA 1
ATOM 4594 C C . GLU A 1 575 ? -10.109 10.329 35.992 1.00 93.69 575 GLU A C 1
ATOM 4596 O O . GLU A 1 575 ? -9.498 11.058 35.208 1.00 93.69 575 GLU A O 1
ATOM 4601 N N . SER A 1 576 ? -10.332 9.034 35.736 1.00 90.44 576 SER A N 1
ATOM 4602 C CA . SER A 1 576 ? -9.879 8.371 34.507 1.00 90.44 576 SER A CA 1
ATOM 4603 C C . SER A 1 576 ? -10.407 9.087 33.265 1.00 90.44 576 SER A C 1
ATOM 4605 O O . SER A 1 576 ? -9.637 9.394 32.358 1.00 90.44 576 SER A O 1
ATOM 4607 N N . LYS A 1 577 ? -11.700 9.437 33.236 1.00 89.69 577 LYS A N 1
ATOM 4608 C CA . LYS A 1 577 ? -12.299 10.164 32.108 1.00 89.69 577 LYS A CA 1
ATOM 4609 C C . LYS A 1 577 ? -11.740 11.567 31.936 1.00 89.69 577 LYS A C 1
ATOM 4611 O O . LYS A 1 577 ? -11.550 11.996 30.802 1.00 89.69 577 LYS A O 1
ATOM 4616 N N . VAL A 1 578 ? -11.459 12.279 33.024 1.00 94.81 578 VAL A N 1
ATOM 4617 C CA . VAL A 1 578 ? -10.817 13.598 32.958 1.00 94.81 578 VAL A CA 1
ATOM 4618 C C . VAL A 1 578 ? -9.406 13.476 32.374 1.00 94.81 578 VAL A C 1
ATOM 4620 O O . VAL A 1 578 ? -9.046 14.262 31.497 1.00 94.81 578 VAL A O 1
ATOM 4623 N N . PHE A 1 579 ? -8.631 12.466 32.780 1.00 94.12 579 PHE A N 1
ATOM 4624 C CA . PHE A 1 579 ? -7.312 12.194 32.200 1.00 94.12 579 PHE A CA 1
ATOM 4625 C C . PHE A 1 579 ? -7.384 11.805 30.720 1.00 94.12 579 PHE A C 1
ATOM 4627 O O . PHE A 1 579 ? -6.588 12.302 29.922 1.00 94.12 579 PHE A O 1
ATOM 4634 N N . ASP A 1 580 ? -8.341 10.962 30.332 1.00 90.25 580 ASP A N 1
ATOM 4635 C CA . ASP A 1 580 ? -8.545 10.573 28.934 1.00 90.25 580 ASP A CA 1
ATOM 4636 C C . ASP A 1 580 ? -8.950 11.771 28.070 1.00 90.25 580 ASP A C 1
ATOM 4638 O O . ASP A 1 580 ? -8.420 11.950 26.973 1.00 90.25 580 ASP A O 1
ATOM 4642 N N . LEU A 1 581 ? -9.851 12.626 28.568 1.00 92.88 581 LEU A N 1
ATOM 4643 C CA . LEU A 1 581 ? -10.242 13.864 27.894 1.00 92.88 581 LEU A CA 1
ATOM 4644 C C . LEU A 1 581 ? -9.049 14.799 27.720 1.00 92.88 581 LEU A C 1
ATOM 4646 O O . LEU A 1 581 ? -8.819 15.276 26.612 1.00 92.88 581 LEU A O 1
ATOM 4650 N N . HIS A 1 582 ? -8.243 14.989 28.765 1.00 95.00 582 HIS A N 1
ATOM 4651 C CA . HIS A 1 582 ? -7.028 15.791 28.679 1.00 95.00 582 HIS A CA 1
ATOM 4652 C C . HIS A 1 582 ? -6.042 15.236 27.635 1.00 95.00 582 HIS A C 1
ATOM 4654 O O . HIS A 1 582 ? -5.533 15.980 26.796 1.00 95.00 582 HIS A O 1
ATOM 4660 N N . GLN A 1 583 ? -5.820 13.918 27.613 1.00 95.00 583 GLN A N 1
ATOM 4661 C CA . GLN A 1 583 ? -4.983 13.277 26.593 1.00 95.00 583 GLN A CA 1
ATOM 4662 C C . GLN A 1 583 ? -5.562 13.429 25.180 1.00 95.00 583 GLN A C 1
ATOM 4664 O O . GLN A 1 583 ? -4.811 13.579 24.213 1.00 95.00 583 GLN A O 1
ATOM 4669 N N . MET A 1 584 ? -6.886 13.374 25.025 1.00 91.69 584 MET A N 1
ATOM 4670 C CA . MET A 1 584 ? -7.546 13.596 23.738 1.00 91.69 584 MET A CA 1
ATOM 4671 C C . MET A 1 584 ? -7.418 15.050 23.282 1.00 91.69 584 MET A C 1
ATOM 4673 O O . MET A 1 584 ? -7.131 15.282 22.110 1.00 91.69 584 MET A O 1
ATOM 4677 N N . GLU A 1 585 ? -7.540 16.022 24.183 1.00 94.81 585 GLU A N 1
ATOM 4678 C CA . GLU A 1 585 ? -7.262 17.433 23.897 1.00 94.81 585 GLU A CA 1
ATOM 4679 C C . GLU A 1 585 ? -5.798 17.646 23.481 1.00 94.81 585 GLU A C 1
ATOM 4681 O O . GLU A 1 585 ? -5.521 18.329 22.491 1.00 94.81 585 GLU A O 1
ATOM 4686 N N . GLU A 1 586 ? -4.843 16.998 24.153 1.00 95.69 586 GLU A N 1
ATOM 4687 C CA . GLU A 1 586 ? -3.428 17.048 23.772 1.00 95.69 586 GLU A CA 1
ATOM 4688 C C . GLU A 1 586 ? -3.186 16.428 22.381 1.00 95.69 586 GLU A C 1
ATOM 4690 O O . GLU A 1 586 ? -2.442 16.967 21.560 1.00 95.69 586 GLU A O 1
ATOM 4695 N N . LYS A 1 587 ? -3.853 15.314 22.057 1.00 95.56 587 LYS A N 1
ATOM 4696 C CA . LYS A 1 587 ? -3.793 14.709 20.716 1.00 95.56 587 LYS A CA 1
ATOM 4697 C C . LYS A 1 587 ? -4.408 15.617 19.653 1.00 95.56 587 LYS A C 1
ATOM 4699 O O . LYS A 1 587 ? -3.826 15.759 18.581 1.00 95.56 587 LYS A O 1
ATOM 4704 N N . VAL A 1 588 ? -5.547 16.250 19.935 1.00 95.00 588 VAL A N 1
ATOM 4705 C CA . VAL A 1 588 ? -6.203 17.192 19.013 1.00 95.00 588 VAL A CA 1
ATOM 4706 C C . VAL A 1 588 ? -5.308 18.401 18.758 1.00 95.00 588 VAL A C 1
ATOM 4708 O O . VAL A 1 588 ? -5.095 18.771 17.606 1.00 95.00 588 VAL A O 1
ATOM 4711 N N . THR A 1 589 ? -4.725 18.989 19.802 1.00 95.62 589 THR A N 1
ATOM 4712 C CA . THR A 1 589 ? -3.802 20.125 19.654 1.00 95.62 589 THR A CA 1
ATOM 4713 C C . THR A 1 589 ? -2.549 19.744 18.861 1.00 95.62 589 THR A C 1
ATOM 4715 O O . THR A 1 589 ? -2.178 20.470 17.935 1.00 95.62 589 THR A O 1
ATOM 4718 N N . LYS A 1 590 ? -1.947 18.574 19.123 1.00 96.44 590 LYS A N 1
ATOM 4719 C CA . LYS A 1 590 ? -0.837 18.034 18.311 1.00 96.44 590 LYS A CA 1
ATOM 4720 C C . LYS A 1 590 ? -1.240 17.834 16.849 1.00 96.44 590 LYS A C 1
ATOM 4722 O O . LYS A 1 590 ? -0.537 18.318 15.965 1.00 96.44 590 LYS A O 1
ATOM 4727 N N . ALA A 1 591 ? -2.390 17.214 16.588 1.00 94.75 591 ALA A N 1
ATOM 4728 C CA . ALA A 1 591 ? -2.893 16.987 15.235 1.00 94.75 591 ALA A CA 1
ATOM 4729 C C . ALA A 1 591 ? -3.162 18.300 14.477 1.00 94.75 591 ALA A C 1
ATOM 4731 O O . ALA A 1 591 ? -2.882 18.388 13.284 1.00 94.75 591 ALA A O 1
ATOM 4732 N N . VAL A 1 592 ? -3.648 19.349 15.151 1.00 95.19 592 VAL A N 1
ATOM 4733 C CA . VAL A 1 592 ? -3.820 20.687 14.554 1.00 95.19 592 VAL A CA 1
ATOM 4734 C C . VAL A 1 592 ? -2.471 21.292 14.154 1.00 95.19 592 VAL A C 1
ATOM 4736 O O . VAL A 1 592 ? -2.340 21.828 13.052 1.00 95.19 592 VAL A O 1
ATOM 4739 N N . VAL A 1 593 ? -1.449 21.172 15.007 1.00 96.00 593 VAL A N 1
ATOM 4740 C CA . VAL A 1 593 ? -0.092 21.652 14.698 1.00 96.00 593 VAL A CA 1
ATOM 4741 C C . VAL A 1 593 ? 0.531 20.857 13.547 1.00 96.00 593 VAL A C 1
ATOM 4743 O O . VAL A 1 593 ? 1.127 21.446 12.644 1.00 96.00 593 VAL A O 1
ATOM 4746 N N . GLU A 1 594 ? 0.390 19.531 13.541 1.00 95.00 594 GLU A N 1
ATOM 4747 C CA . GLU A 1 594 ? 0.872 18.670 12.456 1.00 95.00 594 GLU A CA 1
ATOM 4748 C C . GLU A 1 594 ? 0.155 18.955 11.139 1.00 95.00 594 GLU A C 1
ATOM 4750 O O . GLU A 1 594 ? 0.816 19.074 10.106 1.00 95.00 594 GLU A O 1
ATOM 4755 N N . LYS A 1 595 ? -1.166 19.168 11.175 1.00 96.94 595 LYS A N 1
ATOM 4756 C CA . LYS A 1 595 ? -1.946 19.607 10.017 1.00 96.94 595 LYS A CA 1
ATOM 4757 C C . LYS A 1 595 ? -1.390 20.915 9.460 1.00 96.94 595 LYS A C 1
ATOM 4759 O O . LYS A 1 595 ? -1.032 20.947 8.287 1.00 96.94 595 LYS A O 1
ATOM 4764 N N . ALA A 1 596 ? -1.204 21.941 10.292 1.00 95.00 596 ALA A N 1
ATOM 4765 C CA . ALA A 1 596 ? -0.637 23.219 9.856 1.00 95.00 596 ALA A CA 1
ATOM 4766 C C . ALA A 1 596 ? 0.782 23.067 9.266 1.00 95.00 596 ALA A C 1
ATOM 4768 O O . ALA A 1 596 ? 1.111 23.673 8.245 1.00 95.00 596 ALA A O 1
ATOM 4769 N N . ARG A 1 597 ? 1.634 22.216 9.859 1.00 96.19 597 ARG A N 1
ATOM 4770 C CA . ARG A 1 597 ? 2.962 21.890 9.300 1.00 96.19 597 ARG A CA 1
ATOM 4771 C C . ARG A 1 597 ? 2.857 21.184 7.947 1.00 96.19 597 ARG A C 1
ATOM 4773 O O . ARG A 1 597 ? 3.616 21.514 7.036 1.00 96.19 597 ARG A O 1
ATOM 4780 N N . SER A 1 598 ? 1.936 20.231 7.810 1.00 93.25 598 SER A N 1
ATOM 4781 C CA . SER A 1 598 ? 1.716 19.483 6.570 1.00 93.25 598 SER A CA 1
ATOM 4782 C C . SER A 1 598 ? 1.164 20.369 5.452 1.00 93.25 598 SER A C 1
ATOM 4784 O O . SER A 1 598 ? 1.646 20.277 4.328 1.00 93.25 598 SER A O 1
ATOM 4786 N N . GLU A 1 599 ? 0.252 21.294 5.765 1.00 95.19 599 GLU A N 1
ATOM 4787 C CA . GLU A 1 599 ? -0.278 22.291 4.829 1.00 95.19 599 GLU A CA 1
ATOM 4788 C C . GLU A 1 599 ? 0.835 23.228 4.358 1.00 95.19 599 GLU A C 1
ATOM 4790 O O . GLU A 1 599 ? 1.028 23.410 3.156 1.00 95.19 599 GLU A O 1
ATOM 4795 N N . ASN A 1 600 ? 1.654 23.740 5.280 1.00 96.44 600 ASN A N 1
ATOM 4796 C CA . ASN A 1 600 ? 2.815 24.558 4.926 1.00 96.44 600 ASN A CA 1
ATOM 4797 C C . ASN A 1 600 ? 3.793 23.808 4.007 1.00 96.44 600 ASN A C 1
ATOM 4799 O O . ASN A 1 600 ? 4.283 24.382 3.030 1.00 96.44 600 ASN A O 1
ATOM 4803 N N . LYS A 1 601 ? 4.051 22.521 4.278 1.00 96.50 601 LYS A N 1
ATOM 4804 C CA . LYS A 1 601 ? 4.886 21.675 3.414 1.00 96.50 601 LYS A CA 1
ATOM 4805 C C . LYS A 1 601 ? 4.231 21.447 2.052 1.00 96.50 601 LYS A C 1
ATOM 4807 O O . LYS A 1 601 ? 4.912 21.584 1.043 1.00 96.50 601 LYS A O 1
ATOM 4812 N N . TYR A 1 602 ? 2.929 21.171 2.007 1.00 95.88 602 TYR A N 1
ATOM 4813 C CA . TYR A 1 602 ? 2.173 21.012 0.765 1.00 95.88 602 TYR A CA 1
ATOM 4814 C C . TYR A 1 602 ? 2.289 22.263 -0.113 1.00 95.88 602 TYR A C 1
ATOM 4816 O O . TYR A 1 602 ? 2.705 22.164 -1.266 1.00 95.88 602 TYR A O 1
ATOM 4824 N N . PHE A 1 603 ? 2.044 23.455 0.438 1.00 96.94 603 PHE A N 1
ATOM 4825 C CA . PHE A 1 603 ? 2.179 24.708 -0.310 1.00 96.94 603 PHE A CA 1
ATOM 4826 C C . PHE A 1 603 ? 3.626 25.019 -0.722 1.00 96.94 603 PHE A C 1
ATOM 4828 O O . PHE A 1 603 ? 3.847 25.644 -1.758 1.00 96.94 603 PHE A O 1
ATOM 4835 N N . ALA A 1 604 ? 4.633 24.591 0.046 1.00 96.12 604 ALA A N 1
ATOM 4836 C CA . ALA A 1 604 ? 6.030 24.665 -0.387 1.00 96.12 604 ALA A CA 1
ATOM 4837 C C . ALA A 1 604 ? 6.296 23.734 -1.584 1.00 96.12 604 ALA A C 1
ATOM 4839 O O . ALA A 1 604 ? 6.770 24.198 -2.617 1.00 96.12 604 ALA A O 1
ATOM 4840 N N . THR A 1 605 ? 5.888 22.464 -1.496 1.00 94.94 605 THR A N 1
ATOM 4841 C CA . THR A 1 605 ? 6.056 21.494 -2.592 1.00 94.94 605 THR A CA 1
ATOM 4842 C C . THR A 1 605 ? 5.259 21.862 -3.841 1.00 94.94 605 THR A C 1
ATOM 4844 O O . THR A 1 605 ? 5.718 21.619 -4.950 1.00 94.94 605 THR A O 1
ATOM 4847 N N . MET A 1 606 ? 4.090 22.490 -3.694 1.00 94.50 606 MET A N 1
ATOM 4848 C CA . MET A 1 606 ? 3.308 22.981 -4.830 1.00 94.50 606 MET A CA 1
ATOM 4849 C C . MET A 1 606 ? 4.018 24.133 -5.539 1.00 94.50 606 MET A C 1
ATOM 4851 O O . MET A 1 606 ? 4.078 24.129 -6.763 1.00 94.50 606 MET A O 1
ATOM 4855 N N . ARG A 1 607 ? 4.636 25.060 -4.795 1.00 97.25 607 ARG A N 1
ATOM 4856 C CA . ARG A 1 607 ? 5.471 26.117 -5.389 1.00 97.25 607 ARG A CA 1
ATOM 4857 C C . ARG A 1 607 ? 6.691 25.548 -6.117 1.00 97.25 607 ARG A C 1
ATOM 4859 O O . ARG A 1 607 ? 7.007 25.997 -7.213 1.00 97.25 607 ARG A O 1
ATOM 4866 N N . GLU A 1 608 ? 7.355 24.545 -5.545 1.00 94.50 608 GLU A N 1
ATOM 4867 C CA . GLU A 1 608 ? 8.470 23.849 -6.205 1.00 94.50 608 GLU A CA 1
ATOM 4868 C C . GLU A 1 608 ? 8.010 23.105 -7.464 1.00 94.50 608 GLU A C 1
ATOM 4870 O O . GLU A 1 608 ? 8.656 23.191 -8.505 1.00 94.50 608 GLU A O 1
ATOM 4875 N N . LYS A 1 609 ? 6.862 22.423 -7.409 1.00 96.88 609 LYS A N 1
ATOM 4876 C CA . LYS A 1 609 ? 6.252 21.770 -8.571 1.00 96.88 609 LYS A CA 1
ATOM 4877 C C . LYS A 1 609 ? 5.938 22.782 -9.673 1.00 96.88 609 LYS A C 1
ATOM 4879 O O . LYS A 1 609 ? 6.255 22.522 -10.828 1.00 96.88 609 LYS A O 1
ATOM 4884 N N . GLU A 1 610 ? 5.341 23.923 -9.337 1.00 96.69 610 GLU A N 1
ATOM 4885 C CA . GLU A 1 610 ? 5.076 25.001 -10.295 1.00 96.69 610 GLU A CA 1
ATOM 4886 C C . GLU A 1 610 ? 6.377 25.524 -10.924 1.00 96.69 610 GLU A C 1
ATOM 4888 O O . GLU A 1 610 ? 6.433 25.708 -12.141 1.00 96.69 610 GLU A O 1
ATOM 4893 N N . ALA A 1 611 ? 7.448 25.681 -10.137 1.00 95.44 611 ALA A N 1
ATOM 4894 C CA . ALA A 1 611 ? 8.768 26.049 -10.651 1.00 95.44 611 ALA A CA 1
ATOM 4895 C C . ALA A 1 611 ? 9.325 24.990 -11.623 1.00 95.44 611 ALA A C 1
ATOM 4897 O O . ALA A 1 611 ? 9.725 25.331 -12.738 1.00 95.44 611 ALA A O 1
ATOM 4898 N N . LEU A 1 612 ? 9.258 23.704 -11.263 1.00 94.56 612 LEU A N 1
ATOM 4899 C CA . LEU A 1 612 ? 9.673 22.596 -12.130 1.00 94.56 612 LEU A CA 1
ATOM 4900 C C . LEU A 1 612 ? 8.826 22.498 -13.406 1.00 94.56 612 LEU A C 1
ATOM 4902 O O . LEU A 1 612 ? 9.345 22.174 -14.472 1.00 94.56 612 LEU A O 1
ATOM 4906 N N . GLU A 1 613 ? 7.526 22.787 -13.347 1.00 95.38 613 GLU A N 1
ATOM 4907 C CA . GLU A 1 613 ? 6.673 22.833 -14.537 1.00 95.38 613 GLU A CA 1
ATOM 4908 C C . GLU A 1 613 ? 7.055 23.983 -15.475 1.00 95.38 613 GLU A C 1
ATOM 4910 O O . GLU A 1 613 ? 7.020 23.819 -16.700 1.00 95.38 613 GLU A O 1
ATOM 4915 N N . VAL A 1 614 ? 7.435 25.139 -14.925 1.00 96.38 614 VAL A N 1
ATOM 4916 C CA . VAL A 1 614 ? 7.958 26.266 -15.707 1.00 96.38 614 VAL A CA 1
ATOM 4917 C C . VAL A 1 614 ? 9.287 25.891 -16.366 1.00 96.38 614 VAL A C 1
ATOM 4919 O O . VAL A 1 614 ? 9.436 26.102 -17.573 1.00 96.38 614 VAL A O 1
ATOM 4922 N N . GLU A 1 615 ? 10.210 25.271 -15.628 1.00 94.62 615 GLU A N 1
ATOM 4923 C CA . GLU A 1 615 ? 11.485 24.777 -16.165 1.00 94.62 615 GLU A CA 1
ATOM 4924 C C . GLU A 1 615 ? 11.278 23.711 -17.242 1.00 94.62 615 GLU A C 1
ATOM 4926 O O . GLU A 1 615 ? 11.847 23.809 -18.328 1.00 94.62 615 GLU A O 1
ATOM 4931 N N . LYS A 1 616 ? 10.387 22.742 -17.012 1.00 95.25 616 LYS A N 1
ATOM 4932 C CA . LYS A 1 616 ? 10.022 21.722 -18.003 1.00 95.25 616 LYS A CA 1
ATOM 4933 C C . LYS A 1 616 ? 9.493 22.362 -19.283 1.00 95.25 616 LYS A C 1
ATOM 4935 O O . LYS A 1 616 ? 9.922 21.992 -20.372 1.00 95.25 616 LYS A O 1
ATOM 4940 N N . LYS A 1 617 ? 8.590 23.343 -19.180 1.00 96.44 617 LYS A N 1
ATOM 4941 C CA . LYS A 1 617 ? 8.088 24.084 -20.351 1.00 96.44 617 LYS A CA 1
ATOM 4942 C C . LYS A 1 617 ? 9.212 24.843 -21.062 1.00 96.44 617 LYS A C 1
ATOM 4944 O O . LYS A 1 617 ? 9.195 24.929 -22.287 1.00 96.44 617 LYS A O 1
ATOM 4949 N N . ALA A 1 618 ? 10.182 25.396 -20.334 1.00 95.62 618 ALA A N 1
ATOM 4950 C CA . ALA A 1 618 ? 11.343 26.054 -20.930 1.00 95.62 618 ALA A CA 1
ATOM 4951 C C . ALA A 1 618 ? 12.255 25.059 -21.670 1.00 95.62 618 ALA A C 1
ATOM 4953 O O . ALA A 1 618 ? 12.635 25.328 -22.810 1.00 95.62 618 ALA A O 1
ATOM 4954 N N . LEU A 1 619 ? 12.532 23.897 -21.070 1.00 93.50 619 LEU A N 1
ATOM 4955 C CA . LEU A 1 619 ? 13.324 22.824 -21.673 1.00 93.50 619 LEU A CA 1
ATOM 4956 C C . LEU A 1 619 ? 12.658 22.250 -22.923 1.00 93.50 619 LEU A C 1
ATOM 4958 O O . LEU A 1 619 ? 13.327 22.110 -23.940 1.00 93.50 619 LEU A O 1
ATOM 4962 N N . VAL A 1 620 ? 11.345 22.002 -22.896 1.00 96.00 620 VAL A N 1
ATOM 4963 C CA . VAL A 1 620 ? 10.597 21.540 -24.080 1.00 96.00 620 VAL A CA 1
ATOM 4964 C C . VAL A 1 620 ? 10.719 22.547 -25.225 1.00 96.00 620 VAL A C 1
ATOM 4966 O O . VAL A 1 620 ? 11.053 22.165 -26.340 1.00 96.00 620 VAL A O 1
ATOM 4969 N N . ARG A 1 621 ? 10.561 23.852 -24.960 1.00 95.31 621 ARG A N 1
ATOM 4970 C CA . ARG A 1 621 ? 10.755 24.884 -25.997 1.00 95.31 621 ARG A CA 1
ATOM 4971 C C . ARG A 1 621 ? 12.196 24.948 -26.511 1.00 95.31 621 ARG A C 1
ATOM 4973 O O . ARG A 1 621 ? 12.411 25.279 -27.675 1.00 95.31 621 ARG A O 1
ATOM 4980 N N . ALA A 1 622 ? 13.189 24.701 -25.657 1.00 94.06 622 ALA A N 1
ATOM 4981 C CA . ALA A 1 622 ? 14.590 24.639 -26.072 1.00 94.06 622 ALA A CA 1
ATOM 4982 C C . ALA A 1 622 ? 14.855 23.408 -26.950 1.00 94.06 622 ALA A C 1
ATOM 4984 O O . ALA A 1 622 ? 15.520 23.531 -27.977 1.00 94.06 622 ALA A O 1
ATOM 4985 N N . GLN A 1 623 ? 14.270 22.261 -26.595 1.00 92.44 623 GLN A N 1
ATOM 4986 C CA . GLN A 1 623 ? 14.324 21.036 -27.384 1.00 92.44 623 GLN A CA 1
ATOM 4987 C C . GLN A 1 623 ? 13.660 21.228 -28.751 1.00 92.44 623 GLN A C 1
ATOM 4989 O O . GLN A 1 623 ? 14.300 20.967 -29.758 1.00 92.44 623 GLN A O 1
ATOM 4994 N N . GLU A 1 624 ? 12.452 21.794 -28.817 1.00 94.88 624 GLU A N 1
ATOM 4995 C CA . GLU A 1 624 ? 11.767 22.086 -30.087 1.00 94.88 624 GLU A CA 1
ATOM 4996 C C . GLU A 1 624 ? 12.595 23.002 -31.007 1.00 94.88 624 GLU A C 1
ATOM 4998 O O . GLU A 1 624 ? 12.578 22.853 -32.230 1.00 94.88 624 GLU A O 1
ATOM 5003 N N . LYS A 1 625 ? 13.335 23.967 -30.440 1.00 95.31 625 LYS A N 1
ATOM 5004 C CA . LYS A 1 625 ? 14.280 24.798 -31.205 1.00 95.31 625 LYS A CA 1
ATOM 5005 C C . LYS A 1 625 ? 15.486 23.991 -31.690 1.00 95.31 625 LYS A C 1
ATOM 5007 O O . LYS A 1 625 ? 15.907 24.180 -32.828 1.00 95.31 625 LYS A O 1
ATOM 5012 N N . GLY A 1 626 ? 16.027 23.115 -30.842 1.00 92.06 626 GLY A N 1
ATOM 5013 C CA . GLY A 1 626 ? 17.103 22.191 -31.198 1.00 92.06 626 GLY A CA 1
ATOM 5014 C C . GLY A 1 626 ? 16.698 21.244 -32.329 1.00 92.06 626 GLY A C 1
ATOM 5015 O O . GLY A 1 626 ? 17.421 21.139 -33.314 1.00 92.06 626 GLY A O 1
ATOM 5016 N N . ASP A 1 627 ? 15.510 20.647 -32.246 1.00 93.12 627 ASP A N 1
ATOM 5017 C CA . ASP A 1 627 ? 14.967 19.739 -33.259 1.00 93.12 627 ASP A CA 1
ATOM 5018 C C . ASP A 1 627 ? 14.796 20.442 -34.609 1.00 93.12 627 ASP A C 1
ATOM 5020 O O . ASP A 1 627 ? 15.174 19.892 -35.642 1.00 93.12 627 ASP A O 1
ATOM 5024 N N . LYS A 1 628 ? 14.314 21.693 -34.615 1.00 95.06 628 LYS A N 1
ATOM 5025 C CA . LYS A 1 628 ? 14.261 22.511 -35.839 1.00 95.06 628 LYS A CA 1
ATOM 5026 C C . LYS A 1 628 ? 15.649 22.752 -36.429 1.00 95.06 628 LYS A C 1
ATOM 5028 O O . LYS A 1 628 ? 15.832 22.582 -37.629 1.00 95.06 628 LYS A O 1
ATOM 5033 N N . ALA A 1 629 ? 16.641 23.085 -35.603 1.00 93.00 629 ALA A N 1
ATOM 5034 C CA . ALA A 1 629 ? 18.010 23.274 -36.078 1.00 93.00 629 ALA A CA 1
ATOM 5035 C C . ALA A 1 629 ? 18.609 21.976 -36.652 1.00 93.00 629 ALA A C 1
ATOM 5037 O O . ALA A 1 629 ? 19.294 22.011 -37.673 1.00 93.00 629 ALA A O 1
ATOM 5038 N N . VAL A 1 630 ? 18.325 20.823 -36.038 1.00 93.56 630 VAL A N 1
ATOM 5039 C CA . VAL A 1 630 ? 18.742 19.509 -36.554 1.00 93.56 630 VAL A CA 1
ATOM 5040 C C . VAL A 1 630 ? 18.052 19.196 -37.881 1.00 93.56 630 VAL A C 1
ATOM 5042 O O . VAL A 1 630 ? 18.719 18.738 -38.806 1.00 93.56 630 VAL A O 1
ATOM 5045 N N . GLN A 1 631 ? 16.752 19.479 -38.011 1.00 93.81 631 GLN A N 1
ATOM 5046 C CA . GLN A 1 631 ? 16.020 19.322 -39.272 1.00 93.81 631 GLN A CA 1
ATOM 5047 C C . GLN A 1 631 ? 16.607 20.204 -40.380 1.00 93.81 631 GLN A C 1
ATOM 5049 O O . GLN A 1 631 ? 16.861 19.706 -41.476 1.00 93.81 631 GLN A O 1
ATOM 5054 N N . ASP A 1 632 ? 16.906 21.472 -40.088 1.00 93.88 632 ASP A N 1
ATOM 5055 C CA . ASP A 1 632 ? 17.536 22.391 -41.042 1.00 93.88 632 ASP A CA 1
ATOM 5056 C C . ASP A 1 632 ? 18.925 21.896 -41.474 1.00 93.88 632 ASP A C 1
ATOM 5058 O O . ASP A 1 632 ? 19.269 21.922 -42.659 1.00 93.88 632 ASP A O 1
ATOM 5062 N N . MET A 1 633 ? 19.733 21.405 -40.529 1.00 89.50 633 MET A N 1
ATOM 5063 C CA . MET A 1 633 ? 21.048 20.836 -40.832 1.00 89.50 633 MET A CA 1
ATOM 5064 C C . MET A 1 633 ? 20.942 19.538 -41.636 1.00 89.50 633 MET A C 1
ATOM 5066 O O . MET A 1 633 ? 21.692 19.363 -42.593 1.00 89.50 633 MET A O 1
ATOM 5070 N N . SER A 1 634 ? 19.991 18.660 -41.313 1.00 93.56 634 SER A N 1
ATOM 5071 C CA . SER A 1 634 ? 19.718 17.445 -42.088 1.00 93.56 634 SER A CA 1
ATOM 5072 C C . SER A 1 634 ? 19.286 17.778 -43.517 1.00 93.56 634 SER A C 1
ATOM 5074 O O . SER A 1 634 ? 19.797 17.180 -44.461 1.00 93.56 634 SER A O 1
ATOM 5076 N N . ALA A 1 635 ? 18.429 18.787 -43.707 1.00 93.81 635 ALA A N 1
ATOM 5077 C CA . ALA A 1 635 ? 18.041 19.255 -45.035 1.00 93.81 635 ALA A CA 1
ATOM 5078 C C . ALA A 1 635 ? 19.250 19.764 -45.841 1.00 93.81 635 ALA A C 1
ATOM 5080 O O . ALA A 1 635 ? 19.380 19.433 -47.020 1.00 93.81 635 ALA A O 1
ATOM 5081 N N . ARG A 1 636 ? 20.171 20.505 -45.206 1.00 93.50 636 ARG A N 1
ATOM 5082 C CA . ARG A 1 636 ? 21.424 20.957 -45.840 1.00 93.50 636 ARG A CA 1
ATOM 5083 C C . ARG A 1 636 ? 22.351 19.800 -46.207 1.00 93.50 636 ARG A C 1
ATOM 5085 O O . ARG A 1 636 ? 22.934 19.830 -47.287 1.00 93.50 636 ARG A O 1
ATOM 5092 N N . VAL A 1 637 ? 22.483 18.794 -45.340 1.00 92.31 637 VAL A N 1
ATOM 5093 C CA . VAL A 1 637 ? 23.274 17.585 -45.623 1.00 92.31 637 VAL A CA 1
ATOM 5094 C C . VAL A 1 637 ? 22.679 16.829 -46.806 1.00 92.31 637 VAL A C 1
ATOM 5096 O O . VAL A 1 637 ? 23.401 16.551 -47.755 1.00 92.31 637 VAL A O 1
ATOM 5099 N N . ASN A 1 638 ? 21.365 16.596 -46.816 1.00 93.19 638 ASN A N 1
ATOM 5100 C CA . ASN A 1 638 ? 20.685 15.929 -47.928 1.00 93.19 638 ASN A CA 1
ATOM 5101 C C . ASN A 1 638 ? 20.868 16.690 -49.250 1.00 93.19 638 ASN A C 1
ATOM 5103 O O . ASN A 1 638 ? 21.039 16.082 -50.304 1.00 93.19 638 ASN A O 1
ATOM 5107 N N . GLU A 1 639 ? 20.840 18.024 -49.218 1.00 93.94 639 GLU A N 1
ATOM 5108 C CA . GLU A 1 639 ? 21.091 18.834 -50.411 1.00 93.94 639 GLU A CA 1
ATOM 5109 C C . GLU A 1 639 ? 22.550 18.732 -50.881 1.00 93.94 639 GLU A C 1
ATOM 5111 O O . GLU A 1 639 ? 22.803 18.563 -52.073 1.00 93.94 639 GLU A O 1
ATOM 5116 N N . ALA A 1 640 ? 23.516 18.740 -49.958 1.00 91.25 640 ALA A N 1
ATOM 5117 C CA . ALA A 1 640 ? 24.922 18.500 -50.280 1.00 91.25 640 ALA A CA 1
ATOM 5118 C C . ALA A 1 640 ? 25.166 17.080 -50.830 1.00 91.25 640 ALA A C 1
ATOM 5120 O O . ALA A 1 640 ? 25.953 16.892 -51.754 1.00 91.25 640 ALA A O 1
ATOM 5121 N N . GLU A 1 641 ? 24.467 16.067 -50.321 1.00 92.88 641 GLU A N 1
ATOM 5122 C CA . GLU A 1 641 ? 24.542 14.704 -50.854 1.00 92.88 641 GLU A CA 1
ATOM 5123 C C . GLU A 1 641 ? 24.003 14.619 -52.286 1.00 92.88 641 GLU A C 1
ATOM 5125 O O . GLU A 1 641 ? 24.612 13.958 -53.133 1.00 92.88 641 GLU A O 1
ATOM 5130 N N . LYS A 1 642 ? 22.908 15.327 -52.600 1.00 94.06 642 LYS A N 1
ATOM 5131 C CA . LYS A 1 642 ? 22.403 15.423 -53.979 1.00 94.06 642 LYS A CA 1
ATOM 5132 C C . LYS A 1 642 ? 23.422 16.076 -54.906 1.00 94.06 642 LYS A C 1
ATOM 5134 O O . LYS A 1 642 ? 23.652 15.547 -55.991 1.00 94.06 642 LYS A O 1
ATOM 5139 N N . THR A 1 643 ? 24.044 17.186 -54.501 1.00 94.00 643 THR A N 1
ATOM 5140 C CA . THR A 1 643 ? 25.045 17.859 -55.346 1.00 94.00 643 THR A CA 1
ATOM 5141 C C . THR A 1 643 ? 26.277 16.983 -55.556 1.00 94.00 643 THR A C 1
ATOM 5143 O O . THR A 1 643 ? 26.743 16.858 -56.687 1.00 94.00 643 THR A O 1
ATOM 5146 N N . ILE A 1 644 ? 26.750 16.281 -54.519 1.00 91.50 644 ILE A N 1
ATOM 5147 C CA . ILE A 1 644 ? 27.823 15.283 -54.650 1.00 91.50 644 ILE A CA 1
ATOM 5148 C C . ILE A 1 644 ? 27.421 14.174 -55.629 1.00 91.50 644 ILE A C 1
ATOM 5150 O O . ILE A 1 644 ? 28.252 13.743 -56.429 1.00 91.50 644 ILE A O 1
ATOM 5154 N N . ARG A 1 645 ? 26.166 13.705 -55.600 1.00 93.56 645 ARG A N 1
ATOM 5155 C CA . ARG A 1 645 ? 25.682 12.684 -56.540 1.00 93.56 645 ARG A CA 1
ATOM 5156 C C . ARG A 1 645 ? 25.726 13.176 -57.986 1.00 93.56 645 ARG A C 1
ATOM 5158 O O . ARG A 1 645 ? 26.270 12.471 -58.829 1.00 93.56 645 ARG A O 1
ATOM 5165 N N . VAL A 1 646 ? 25.234 14.388 -58.247 1.00 94.19 646 VAL A N 1
ATOM 5166 C CA . VAL A 1 646 ? 25.273 15.006 -59.585 1.00 94.19 646 VAL A CA 1
ATOM 5167 C C . VAL A 1 646 ? 26.716 15.152 -60.071 1.00 94.19 646 VAL A C 1
ATOM 5169 O O . VAL A 1 646 ? 27.043 14.700 -61.164 1.00 94.19 646 VAL A O 1
ATOM 5172 N N . LEU A 1 647 ? 27.617 15.673 -59.233 1.00 92.00 647 LEU A N 1
ATOM 5173 C CA . LEU A 1 647 ? 29.034 15.804 -59.588 1.00 92.00 647 LEU A CA 1
ATOM 5174 C C . LEU A 1 647 ? 29.696 14.444 -59.867 1.00 92.00 647 LEU A C 1
ATOM 5176 O O . LEU A 1 647 ? 30.524 14.329 -60.769 1.00 92.00 647 LEU A O 1
ATOM 5180 N N . ARG A 1 648 ? 29.332 13.386 -59.129 1.00 92.12 648 ARG A N 1
ATOM 5181 C CA . ARG A 1 648 ? 29.806 12.019 -59.410 1.00 92.12 648 ARG A CA 1
ATOM 5182 C C . ARG A 1 648 ? 29.310 11.511 -60.764 1.00 92.12 648 ARG A C 1
ATOM 5184 O O . ARG A 1 648 ? 30.093 10.897 -61.486 1.00 92.12 648 ARG A O 1
ATOM 5191 N N . GLU A 1 649 ? 28.048 11.762 -61.110 1.00 93.00 649 GLU A N 1
ATOM 5192 C CA . GLU A 1 649 ? 27.472 11.409 -62.415 1.00 93.00 649 GLU A CA 1
ATOM 5193 C C . GLU A 1 649 ? 28.182 12.163 -63.557 1.00 93.00 649 GLU A C 1
ATOM 5195 O O . GLU A 1 649 ? 28.558 11.549 -64.557 1.00 93.00 649 GLU A O 1
ATOM 5200 N N . GLU A 1 650 ? 28.472 13.457 -63.381 1.00 91.69 650 GLU A N 1
ATOM 5201 C CA . GLU A 1 650 ? 29.237 14.267 -64.341 1.00 91.69 650 GLU A CA 1
ATOM 5202 C C . GLU A 1 650 ? 30.673 13.754 -64.526 1.00 91.69 650 GLU A C 1
ATOM 5204 O O . GLU A 1 650 ? 31.124 13.560 -65.659 1.00 91.69 650 GLU A O 1
ATOM 5209 N N . ILE A 1 651 ? 31.388 13.460 -63.432 1.00 90.25 651 ILE A N 1
ATOM 5210 C CA . ILE A 1 651 ? 32.730 12.858 -63.489 1.00 90.25 651 ILE A CA 1
ATOM 5211 C C . ILE A 1 651 ? 32.676 11.510 -64.219 1.00 90.25 651 ILE A C 1
ATOM 5213 O O . ILE A 1 651 ? 33.538 11.218 -65.055 1.00 90.25 651 ILE A O 1
ATOM 5217 N N . HIS A 1 652 ? 31.661 10.685 -63.953 1.00 88.94 652 HIS A N 1
ATOM 5218 C CA . HIS A 1 652 ? 31.491 9.407 -64.638 1.00 88.94 652 HIS A CA 1
ATOM 5219 C C . HIS A 1 652 ? 31.243 9.587 -66.148 1.00 88.94 652 HIS A C 1
ATOM 5221 O O . HIS A 1 652 ? 31.831 8.879 -66.965 1.00 88.94 652 HIS A O 1
ATOM 5227 N N . ALA A 1 653 ? 30.444 10.579 -66.545 1.00 91.69 653 ALA A N 1
ATOM 5228 C CA . ALA A 1 653 ? 30.213 10.897 -67.952 1.00 91.69 653 ALA A CA 1
ATOM 5229 C C . ALA A 1 653 ? 31.497 11.370 -68.660 1.00 91.69 653 ALA A C 1
ATOM 5231 O O . ALA A 1 653 ? 31.832 10.872 -69.738 1.00 91.69 653 ALA A O 1
ATOM 5232 N N . VAL A 1 654 ? 32.258 12.279 -68.040 1.00 90.75 654 VAL A N 1
ATOM 5233 C CA . VAL A 1 654 ? 33.524 12.790 -68.595 1.00 90.75 654 VAL A CA 1
ATOM 5234 C C . VAL A 1 654 ? 34.569 11.680 -68.712 1.00 90.75 654 VAL A C 1
ATOM 5236 O O . VAL A 1 654 ? 35.241 11.563 -69.739 1.00 90.75 654 VAL A O 1
ATOM 5239 N N . THR A 1 655 ? 34.700 10.835 -67.687 1.00 88.62 655 THR A N 1
ATOM 5240 C CA . THR A 1 655 ? 35.633 9.697 -67.714 1.00 88.62 655 THR A CA 1
ATOM 5241 C C . THR A 1 655 ? 35.258 8.688 -68.797 1.00 88.62 655 THR A C 1
ATOM 5243 O O . THR A 1 655 ? 36.144 8.246 -69.530 1.00 88.62 655 THR A O 1
ATOM 5246 N N . LYS A 1 656 ? 33.966 8.392 -68.988 1.00 91.12 656 LYS A N 1
ATOM 5247 C CA . LYS A 1 656 ? 33.486 7.546 -70.090 1.00 91.12 656 LYS A CA 1
ATOM 5248 C C . LYS A 1 656 ? 33.853 8.122 -71.462 1.00 91.12 656 LYS A C 1
ATOM 5250 O O . LYS A 1 656 ? 34.461 7.416 -72.263 1.00 91.12 656 LYS A O 1
ATOM 5255 N N . LEU A 1 657 ? 33.581 9.408 -71.704 1.00 91.25 657 LEU A N 1
ATOM 5256 C CA . LEU A 1 657 ? 33.953 10.080 -72.959 1.00 91.25 657 LEU A CA 1
ATOM 5257 C C . LEU A 1 657 ? 35.468 10.040 -73.209 1.00 91.25 657 LEU A C 1
ATOM 5259 O O . LEU A 1 657 ? 35.910 9.800 -74.331 1.00 91.25 657 LEU A O 1
ATOM 5263 N N . LYS A 1 658 ? 36.281 10.235 -72.162 1.00 88.81 658 LYS A N 1
ATOM 5264 C CA . LYS A 1 658 ? 37.745 10.144 -72.254 1.00 88.81 658 LYS A CA 1
ATOM 5265 C C . LYS A 1 658 ? 38.202 8.735 -72.634 1.00 88.81 658 LYS A C 1
ATOM 5267 O O . LYS A 1 658 ? 39.087 8.599 -73.477 1.00 88.81 658 LYS A O 1
ATOM 5272 N N . ILE A 1 659 ? 37.614 7.707 -72.019 1.00 87.25 659 ILE A N 1
ATOM 5273 C CA . ILE A 1 659 ? 37.901 6.300 -72.321 1.00 87.25 659 ILE A CA 1
ATOM 5274 C C . ILE A 1 659 ? 37.543 5.989 -73.776 1.00 87.25 659 ILE A C 1
ATOM 5276 O O . ILE A 1 659 ? 38.353 5.389 -74.479 1.00 87.25 659 ILE A O 1
ATOM 5280 N N . ASP A 1 660 ? 36.377 6.424 -74.250 1.00 89.25 660 ASP A N 1
ATOM 5281 C CA . ASP A 1 660 ? 35.941 6.153 -75.621 1.00 89.25 660 ASP A CA 1
ATOM 5282 C C . ASP A 1 660 ? 36.815 6.886 -76.657 1.00 89.25 660 ASP A C 1
ATOM 5284 O O . ASP A 1 660 ? 37.246 6.270 -77.631 1.00 89.25 660 ASP A O 1
ATOM 5288 N N . ALA A 1 661 ? 37.223 8.132 -76.391 1.00 88.06 661 ALA A N 1
ATOM 5289 C CA . ALA A 1 661 ? 38.188 8.847 -77.233 1.00 88.06 661 ALA A CA 1
ATOM 5290 C C . ALA A 1 661 ? 39.576 8.174 -77.265 1.00 88.06 661 ALA A C 1
ATOM 5292 O O . ALA A 1 661 ? 40.262 8.184 -78.289 1.00 88.06 661 ALA A O 1
ATOM 5293 N N . LEU A 1 662 ? 40.022 7.588 -76.146 1.00 85.69 662 LEU A N 1
ATOM 5294 C CA . LEU A 1 662 ? 41.264 6.810 -76.109 1.00 85.69 662 LEU A CA 1
ATOM 5295 C C . LEU A 1 662 ? 41.137 5.509 -76.910 1.00 85.69 662 LEU A C 1
ATOM 5297 O O . LEU A 1 662 ? 42.063 5.177 -77.648 1.00 85.69 662 LEU A O 1
ATOM 5301 N N . LYS A 1 663 ? 40.001 4.806 -76.818 1.00 86.62 663 LYS A N 1
ATOM 5302 C CA . LYS A 1 663 ? 39.728 3.615 -77.638 1.00 86.62 663 LYS A CA 1
ATOM 5303 C C . LYS A 1 663 ? 39.755 3.946 -79.129 1.00 86.62 663 LYS A C 1
ATOM 5305 O O . LYS A 1 663 ? 40.405 3.231 -79.884 1.00 86.62 663 LYS A O 1
ATOM 5310 N N . GLU A 1 664 ? 39.117 5.041 -79.541 1.00 87.94 664 GLU A N 1
ATOM 5311 C CA . GLU A 1 664 ? 39.116 5.490 -80.938 1.00 87.94 664 GLU A CA 1
ATOM 5312 C C . GLU A 1 664 ? 40.536 5.806 -81.427 1.00 87.94 664 GLU A C 1
ATOM 5314 O O . GLU A 1 664 ? 40.951 5.326 -82.481 1.00 87.94 664 GLU A O 1
ATOM 5319 N N . LYS A 1 665 ? 41.340 6.524 -80.627 1.00 84.81 665 LYS A N 1
ATOM 5320 C CA . LYS A 1 665 ? 42.755 6.773 -80.952 1.00 84.81 665 LYS A CA 1
ATOM 5321 C C . LYS A 1 665 ? 43.548 5.481 -81.131 1.00 84.81 665 LYS A C 1
ATOM 5323 O O . LYS A 1 665 ? 44.314 5.385 -82.084 1.00 84.81 665 LYS A O 1
ATOM 5328 N N . VAL A 1 666 ? 43.371 4.501 -80.241 1.00 84.69 666 VAL A N 1
ATOM 5329 C CA . VAL A 1 666 ? 44.024 3.186 -80.358 1.00 84.69 666 VAL A CA 1
ATOM 5330 C C . VAL A 1 666 ? 43.574 2.463 -81.630 1.00 84.69 666 VAL A C 1
ATOM 5332 O O . VAL A 1 666 ? 44.391 1.865 -82.323 1.00 84.69 666 VAL A O 1
ATOM 5335 N N . GLN A 1 667 ? 42.295 2.546 -81.987 1.00 84.75 667 GLN A N 1
ATOM 5336 C CA . GLN A 1 667 ? 41.785 1.933 -83.211 1.00 84.75 667 GLN A CA 1
ATOM 5337 C C . GLN A 1 667 ? 42.393 2.575 -84.470 1.00 84.75 667 GLN A C 1
ATOM 5339 O O . GLN A 1 667 ? 42.824 1.858 -85.375 1.00 84.75 667 GLN A O 1
ATOM 5344 N N . VAL A 1 668 ? 42.495 3.908 -84.510 1.00 84.00 668 VAL A N 1
ATOM 5345 C CA . VAL A 1 668 ? 43.118 4.645 -85.623 1.00 84.00 668 VAL A CA 1
ATOM 5346 C C . VAL A 1 668 ? 44.607 4.325 -85.744 1.00 84.00 668 VAL A C 1
ATOM 5348 O O . VAL A 1 668 ? 45.086 4.113 -86.857 1.00 84.00 668 VAL A O 1
ATOM 5351 N N . THR A 1 669 ? 45.353 4.245 -84.636 1.00 80.94 669 THR A N 1
ATOM 5352 C CA . THR A 1 669 ? 46.785 3.906 -84.688 1.00 80.94 669 THR A CA 1
ATOM 5353 C C . THR A 1 669 ? 47.020 2.473 -85.156 1.00 80.94 669 THR A C 1
ATOM 5355 O O . THR A 1 669 ? 47.917 2.249 -85.967 1.00 80.94 669 THR A O 1
ATOM 5358 N N . VAL A 1 670 ? 46.196 1.513 -84.720 1.00 81.81 670 VAL A N 1
ATOM 5359 C CA . VAL A 1 670 ? 46.255 0.121 -85.201 1.00 81.81 670 VAL A CA 1
ATOM 5360 C C . VAL A 1 670 ? 45.949 0.046 -86.699 1.00 81.81 670 VAL A C 1
ATOM 5362 O O . VAL A 1 670 ? 46.682 -0.608 -87.441 1.00 81.81 670 VAL A O 1
ATOM 5365 N N . TYR A 1 671 ? 44.915 0.751 -87.168 1.00 81.44 671 TYR A N 1
ATOM 5366 C CA . TYR A 1 671 ? 44.564 0.777 -88.591 1.00 81.44 671 TYR A CA 1
ATOM 5367 C C . TYR A 1 671 ? 45.649 1.456 -89.442 1.00 81.44 671 TYR A C 1
ATOM 5369 O O . TYR A 1 671 ? 46.041 0.934 -90.487 1.00 81.44 671 TYR A O 1
ATOM 5377 N N . GLY A 1 672 ? 46.197 2.578 -88.965 1.00 78.19 672 GLY A N 1
ATOM 5378 C CA . GLY A 1 672 ? 47.305 3.289 -89.606 1.00 78.19 672 GLY A CA 1
ATOM 5379 C C . GLY A 1 672 ? 48.573 2.438 -89.710 1.00 78.19 672 GLY A C 1
ATOM 5380 O O . GLY A 1 672 ? 49.169 2.367 -90.784 1.00 78.19 672 GLY A O 1
ATOM 5381 N N . ALA A 1 673 ? 48.938 1.718 -88.644 1.00 78.56 673 ALA A N 1
ATOM 5382 C CA . ALA A 1 673 ? 50.052 0.770 -88.669 1.00 78.56 673 ALA A CA 1
ATOM 5383 C C . ALA A 1 673 ? 49.827 -0.359 -89.693 1.00 78.56 673 ALA A C 1
ATOM 5385 O O . ALA A 1 673 ? 50.767 -0.770 -90.375 1.00 78.56 673 ALA A O 1
ATOM 5386 N N . GLY A 1 674 ? 48.579 -0.819 -89.851 1.00 80.75 674 GLY A N 1
ATOM 5387 C CA . GLY A 1 674 ? 48.192 -1.785 -90.881 1.00 80.75 674 GLY A CA 1
ATOM 5388 C C . GLY A 1 674 ? 48.406 -1.269 -92.308 1.00 80.75 674 GLY A C 1
ATOM 5389 O O . GLY A 1 674 ? 48.998 -1.971 -93.128 1.00 80.75 674 GLY A O 1
ATOM 5390 N N . ILE A 1 675 ? 47.986 -0.033 -92.605 1.00 79.94 675 ILE A N 1
ATOM 5391 C CA . ILE A 1 675 ? 48.205 0.599 -93.920 1.00 79.94 675 ILE A CA 1
ATOM 5392 C C . ILE A 1 675 ? 49.698 0.803 -94.187 1.00 79.94 675 ILE A C 1
ATOM 5394 O O . ILE A 1 675 ? 50.177 0.498 -95.277 1.00 79.94 675 ILE A O 1
ATOM 5398 N N . GLN A 1 676 ? 50.452 1.288 -93.200 1.00 80.06 676 GLN A N 1
ATOM 5399 C CA . GLN A 1 676 ? 51.885 1.533 -93.355 1.00 80.06 676 GLN A CA 1
ATOM 5400 C C . GLN A 1 676 ? 52.654 0.237 -93.654 1.00 80.06 676 GLN A C 1
ATOM 5402 O O . GLN A 1 676 ? 53.509 0.218 -94.538 1.00 80.06 676 GLN A O 1
ATOM 5407 N N . ALA A 1 677 ? 52.283 -0.874 -93.008 1.00 79.25 677 ALA A N 1
ATOM 5408 C CA . ALA A 1 677 ? 52.832 -2.193 -93.318 1.00 79.25 677 ALA A CA 1
ATOM 5409 C C . ALA A 1 677 ? 52.522 -2.647 -94.760 1.00 79.25 677 ALA A C 1
ATOM 5411 O O . ALA A 1 677 ? 53.378 -3.243 -95.417 1.00 79.25 677 ALA A O 1
ATOM 5412 N N . GLN A 1 678 ? 51.323 -2.353 -95.280 1.00 80.75 678 GLN A N 1
ATOM 5413 C CA . GLN A 1 678 ? 50.977 -2.640 -96.680 1.00 80.75 678 GLN A CA 1
ATOM 5414 C C . GLN A 1 678 ? 51.794 -1.793 -97.663 1.00 80.75 678 GLN A C 1
ATOM 5416 O O . GLN A 1 678 ? 52.224 -2.299 -98.700 1.00 80.75 678 GLN A O 1
ATOM 5421 N N . LEU A 1 679 ? 52.030 -0.523 -97.332 1.00 80.88 679 LEU A N 1
ATOM 5422 C CA . LEU A 1 679 ? 52.761 0.420 -98.176 1.00 80.88 679 LEU A CA 1
ATOM 5423 C C . LEU A 1 679 ? 54.242 0.028 -98.297 1.00 80.88 679 LEU A C 1
ATOM 5425 O O . LEU A 1 679 ? 54.750 -0.083 -99.410 1.00 80.88 679 LEU A O 1
ATOM 5429 N N . LEU A 1 680 ? 54.885 -0.325 -97.178 1.00 84.12 680 LEU A N 1
ATOM 5430 C CA . LEU A 1 680 ? 56.254 -0.862 -97.157 1.00 84.12 680 LEU A CA 1
ATOM 5431 C C . LEU A 1 680 ? 56.401 -2.134 -98.002 1.00 84.12 680 LEU A C 1
ATOM 5433 O O . LEU A 1 680 ? 57.387 -2.313 -98.721 1.00 84.12 680 LEU A O 1
ATOM 5437 N N . LYS A 1 681 ? 55.400 -3.022 -97.951 1.00 83.81 681 LYS A N 1
ATOM 5438 C CA . LYS A 1 681 ? 55.382 -4.231 -98.780 1.00 83.81 681 LYS A CA 1
ATOM 5439 C C . LYS A 1 681 ? 55.330 -3.881 -100.271 1.00 83.81 681 LYS A C 1
ATOM 5441 O O . LYS A 1 681 ? 56.126 -4.409 -101.045 1.00 83.81 681 LYS A O 1
ATOM 5446 N N . ALA A 1 682 ? 54.461 -2.948 -100.657 1.00 80.88 682 ALA A N 1
ATOM 5447 C CA . ALA A 1 682 ? 54.348 -2.488 -102.039 1.00 80.88 682 ALA A CA 1
ATOM 5448 C C . ALA A 1 682 ? 55.629 -1.793 -102.547 1.00 80.88 682 ALA A C 1
ATOM 5450 O O . ALA A 1 682 ? 56.013 -1.980 -103.703 1.00 80.88 682 ALA A O 1
ATOM 5451 N N . GLU A 1 683 ? 56.318 -1.020 -101.703 1.00 81.88 683 GLU A N 1
ATOM 5452 C CA . GLU A 1 683 ? 57.597 -0.383 -102.050 1.00 81.88 683 GLU A CA 1
ATOM 5453 C C . GLU A 1 683 ? 58.710 -1.407 -102.302 1.00 81.88 683 GLU A C 1
ATOM 5455 O O . GLU A 1 683 ? 59.442 -1.293 -103.291 1.00 81.88 683 GLU A O 1
ATOM 5460 N N . SER A 1 684 ? 58.802 -2.436 -101.454 1.00 82.38 684 SER A N 1
ATOM 5461 C CA . SER A 1 684 ? 59.719 -3.566 -101.645 1.00 82.38 684 SER A CA 1
ATOM 5462 C C . SER A 1 684 ? 59.446 -4.297 -102.966 1.00 82.38 684 SER A C 1
ATOM 5464 O O . SER A 1 684 ? 60.362 -4.517 -103.766 1.00 82.38 684 SER A O 1
ATOM 5466 N N . ASP A 1 685 ? 58.175 -4.586 -103.263 1.00 82.19 685 ASP A N 1
ATOM 5467 C CA . ASP A 1 685 ? 57.764 -5.226 -104.518 1.00 82.19 685 ASP A CA 1
ATOM 5468 C C . ASP A 1 685 ? 58.133 -4.370 -105.743 1.00 82.19 685 ASP A C 1
ATOM 5470 O O . ASP A 1 685 ? 58.646 -4.880 -106.747 1.00 82.19 685 ASP A O 1
ATOM 5474 N N . LEU A 1 686 ? 57.955 -3.049 -105.653 1.00 82.81 686 LEU A N 1
ATOM 5475 C CA . LEU A 1 686 ? 58.307 -2.105 -106.713 1.00 82.81 686 LEU A CA 1
ATOM 5476 C C . LEU A 1 686 ? 59.828 -2.000 -106.919 1.00 82.81 686 LEU A C 1
ATOM 5478 O O . LEU A 1 686 ? 60.289 -1.896 -108.062 1.00 82.81 686 LEU A O 1
ATOM 5482 N N . HIS A 1 687 ? 60.625 -2.064 -105.849 1.00 84.50 687 HIS A N 1
ATOM 5483 C CA . HIS A 1 687 ? 62.087 -2.133 -105.937 1.00 84.50 687 HIS A CA 1
ATOM 5484 C C . HIS A 1 687 ? 62.550 -3.419 -106.634 1.00 84.50 687 HIS A C 1
ATOM 5486 O O . HIS A 1 687 ? 63.375 -3.371 -107.554 1.00 84.50 687 HIS A O 1
ATOM 5492 N N . ASN A 1 688 ? 61.959 -4.558 -106.267 1.00 82.19 688 ASN A N 1
ATOM 5493 C CA . ASN A 1 688 ? 62.237 -5.846 -106.896 1.00 82.19 688 ASN A CA 1
ATOM 5494 C C . ASN A 1 688 ? 61.923 -5.807 -108.401 1.00 82.19 688 ASN A C 1
ATOM 5496 O O . ASN A 1 688 ? 62.773 -6.183 -109.215 1.00 82.19 688 ASN A O 1
ATOM 5500 N N . LEU A 1 689 ? 60.767 -5.254 -108.785 1.00 81.62 689 LEU A N 1
ATOM 5501 C CA . LEU A 1 689 ? 60.369 -5.044 -110.183 1.00 81.62 689 LEU A CA 1
ATOM 5502 C C . LEU A 1 689 ? 61.339 -4.139 -110.957 1.00 81.62 689 LEU A C 1
ATOM 5504 O O . LEU A 1 689 ? 61.738 -4.483 -112.072 1.00 81.62 689 LEU A O 1
ATOM 5508 N N . LYS A 1 690 ? 61.763 -3.007 -110.378 1.00 84.62 690 LYS A N 1
ATOM 5509 C CA . LYS A 1 690 ? 62.764 -2.115 -110.996 1.00 84.62 690 LYS A CA 1
ATOM 5510 C C . LYS A 1 690 ? 64.084 -2.842 -111.246 1.00 84.62 690 LYS A C 1
ATOM 5512 O O . LYS A 1 690 ? 64.599 -2.806 -112.362 1.00 84.62 690 LYS A O 1
ATOM 5517 N N . SER A 1 691 ? 64.584 -3.566 -110.245 1.00 81.56 691 SER A N 1
ATOM 5518 C CA . SER A 1 691 ? 65.839 -4.316 -110.360 1.00 81.56 691 SER A CA 1
ATOM 5519 C C . SER A 1 691 ? 65.777 -5.408 -111.439 1.00 81.56 691 SER A C 1
ATOM 5521 O O . SER A 1 691 ? 66.766 -5.654 -112.132 1.00 81.56 691 SER A O 1
ATOM 5523 N N . ALA A 1 692 ? 64.613 -6.042 -111.628 1.00 81.69 692 ALA A N 1
ATOM 5524 C CA . ALA A 1 692 ? 64.388 -7.008 -112.698 1.00 81.69 692 ALA A CA 1
ATOM 5525 C C . ALA A 1 692 ? 64.390 -6.334 -114.081 1.00 81.69 692 ALA A C 1
ATOM 5527 O O . ALA A 1 692 ? 64.997 -6.853 -115.018 1.00 81.69 692 ALA A O 1
ATOM 5528 N N . ASN A 1 693 ? 63.776 -5.154 -114.202 1.00 80.44 693 ASN A N 1
ATOM 5529 C CA . ASN A 1 693 ? 63.714 -4.399 -115.454 1.00 80.44 693 ASN A CA 1
ATOM 5530 C C . ASN A 1 693 ? 65.103 -3.898 -115.901 1.00 80.44 693 ASN A C 1
ATOM 5532 O O . ASN A 1 693 ? 65.462 -4.019 -117.071 1.00 80.44 693 ASN A O 1
ATOM 5536 N N . ASP A 1 694 ? 65.944 -3.442 -114.969 1.00 82.94 694 ASP A N 1
ATOM 5537 C CA . ASP A 1 694 ? 67.324 -3.035 -115.273 1.00 82.94 694 ASP A CA 1
ATOM 5538 C C . ASP A 1 694 ? 68.189 -4.204 -115.770 1.00 82.94 694 ASP A C 1
ATOM 5540 O O . ASP A 1 694 ? 69.016 -4.037 -116.671 1.00 82.94 694 ASP A O 1
ATOM 5544 N N . ARG A 1 695 ? 67.981 -5.416 -115.232 1.00 82.56 695 ARG A N 1
ATOM 5545 C CA . ARG A 1 695 ? 68.643 -6.632 -115.742 1.00 82.56 695 ARG A CA 1
ATOM 5546 C C . ARG A 1 695 ? 68.208 -6.944 -117.172 1.00 82.56 695 ARG A C 1
ATOM 5548 O O . ARG A 1 695 ? 69.046 -7.344 -117.977 1.00 82.56 695 ARG A O 1
ATOM 5555 N N . MET A 1 696 ? 66.928 -6.753 -117.488 1.00 76.81 696 MET A N 1
ATOM 5556 C CA . MET A 1 696 ? 66.409 -6.944 -118.845 1.00 76.81 696 MET A CA 1
ATOM 5557 C C . MET A 1 696 ? 66.992 -5.917 -119.821 1.00 76.81 696 MET A C 1
ATOM 5559 O O . MET A 1 696 ? 67.449 -6.310 -120.891 1.00 76.81 696 MET A O 1
ATOM 5563 N N . ARG A 1 697 ? 67.078 -4.639 -119.427 1.00 81.44 697 ARG A N 1
ATOM 5564 C CA . ARG A 1 697 ? 67.698 -3.577 -120.242 1.00 81.44 697 ARG A CA 1
ATOM 5565 C C . ARG A 1 697 ? 69.164 -3.859 -120.573 1.00 81.44 697 ARG A C 1
ATOM 5567 O O . ARG A 1 697 ? 69.567 -3.731 -121.726 1.00 81.44 697 ARG A O 1
ATOM 5574 N N . LYS A 1 698 ? 69.952 -4.303 -119.588 1.00 82.81 698 LYS A N 1
ATOM 5575 C CA . LYS A 1 698 ? 71.363 -4.665 -119.814 1.00 82.81 698 LYS A CA 1
ATOM 5576 C C . LYS A 1 698 ? 71.515 -5.799 -120.830 1.00 82.81 698 LYS A C 1
ATOM 5578 O O . LYS A 1 698 ? 72.352 -5.696 -121.717 1.00 82.81 698 LYS A O 1
ATOM 5583 N N . ARG A 1 699 ? 70.668 -6.834 -120.750 1.00 80.25 699 ARG A N 1
ATOM 5584 C CA . ARG A 1 699 ? 70.666 -7.936 -121.730 1.00 80.25 699 ARG A CA 1
ATOM 5585 C C . ARG A 1 699 ? 70.400 -7.433 -123.149 1.00 80.25 699 ARG A C 1
ATOM 5587 O O . ARG A 1 699 ? 71.144 -7.782 -124.057 1.00 80.25 699 ARG A O 1
ATOM 5594 N N . THR A 1 700 ? 69.399 -6.570 -123.330 1.00 76.06 700 THR A N 1
ATOM 5595 C CA . T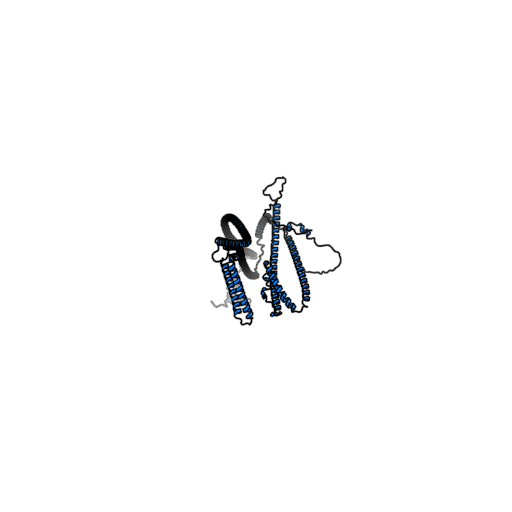HR A 1 700 ? 69.110 -5.987 -124.650 1.00 76.06 700 THR A CA 1
ATOM 5596 C C . THR A 1 700 ? 70.256 -5.124 -125.185 1.00 76.06 700 THR A C 1
ATOM 5598 O O . THR A 1 700 ? 70.561 -5.187 -126.375 1.00 76.06 700 THR A O 1
ATOM 5601 N N . ASP A 1 701 ? 70.936 -4.353 -124.332 1.00 80.75 701 ASP A N 1
ATOM 5602 C CA . ASP A 1 701 ? 72.084 -3.540 -124.756 1.00 80.75 701 ASP A CA 1
ATOM 5603 C C . ASP A 1 701 ? 73.277 -4.402 -125.203 1.00 80.75 701 ASP A C 1
ATOM 5605 O O . ASP A 1 701 ? 73.945 -4.071 -126.190 1.00 80.75 701 ASP A O 1
ATOM 5609 N N . ASP A 1 702 ? 73.532 -5.515 -124.510 1.00 81.12 702 ASP A N 1
ATOM 5610 C CA . ASP A 1 702 ? 74.578 -6.475 -124.870 1.00 81.12 702 ASP A CA 1
ATOM 5611 C C . ASP A 1 702 ? 74.271 -7.168 -126.209 1.00 81.12 702 ASP A C 1
ATOM 5613 O O . ASP A 1 702 ? 75.143 -7.229 -127.083 1.00 81.12 702 ASP A O 1
ATOM 5617 N N . ASP A 1 703 ? 73.019 -7.572 -126.442 1.00 78.12 703 ASP A N 1
ATOM 5618 C CA . ASP A 1 703 ? 72.577 -8.134 -127.726 1.00 78.12 703 ASP A CA 1
ATOM 5619 C C . ASP A 1 703 ? 72.791 -7.140 -128.886 1.00 78.12 703 ASP A C 1
ATOM 5621 O O . ASP A 1 703 ? 73.320 -7.492 -129.949 1.00 78.12 703 ASP A O 1
ATOM 5625 N N . HIS A 1 704 ? 72.473 -5.858 -128.672 1.00 79.00 704 HIS A N 1
ATOM 5626 C CA . HIS A 1 704 ? 72.710 -4.791 -129.652 1.00 79.00 704 HIS A CA 1
ATOM 5627 C C . HIS A 1 704 ? 74.205 -4.537 -129.919 1.00 79.00 704 HIS A C 1
ATOM 5629 O O . HIS A 1 704 ? 74.581 -4.102 -131.014 1.00 79.00 704 HIS A O 1
ATOM 5635 N N . ARG A 1 705 ? 75.089 -4.763 -128.940 1.00 81.12 705 ARG A N 1
ATOM 5636 C CA . ARG A 1 705 ? 76.548 -4.676 -129.141 1.00 81.12 705 ARG A CA 1
ATOM 5637 C C . ARG A 1 705 ? 77.060 -5.833 -129.994 1.00 81.12 705 ARG A C 1
ATOM 5639 O O . ARG A 1 705 ? 77.825 -5.592 -130.928 1.00 81.12 705 ARG A O 1
ATOM 5646 N N . ILE A 1 706 ? 76.595 -7.053 -129.730 1.00 79.75 706 ILE A N 1
ATOM 5647 C CA . ILE A 1 706 ? 76.967 -8.249 -130.501 1.00 79.75 706 ILE A CA 1
ATOM 5648 C C . ILE A 1 706 ? 76.554 -8.095 -131.972 1.00 79.75 706 ILE A C 1
ATOM 5650 O O . ILE A 1 706 ? 77.348 -8.381 -132.872 1.00 79.75 706 ILE A O 1
ATOM 5654 N N . LEU A 1 707 ? 75.344 -7.590 -132.232 1.00 75.88 707 LEU A N 1
ATOM 5655 C CA . LEU A 1 707 ? 74.857 -7.340 -133.593 1.00 75.88 707 LEU A CA 1
ATOM 5656 C C . LEU A 1 707 ? 75.732 -6.333 -134.357 1.00 75.88 707 LEU A C 1
ATOM 5658 O O . LEU A 1 707 ? 76.080 -6.581 -135.511 1.00 75.88 707 LEU A O 1
ATOM 5662 N N . ARG A 1 708 ? 76.154 -5.238 -133.707 1.00 78.75 708 ARG A N 1
ATOM 5663 C CA . ARG A 1 708 ? 77.045 -4.235 -134.319 1.00 78.75 708 ARG A CA 1
ATOM 5664 C C . ARG A 1 708 ? 78.413 -4.804 -134.702 1.00 78.75 708 ARG A C 1
ATOM 5666 O O . ARG A 1 708 ? 78.921 -4.463 -135.766 1.00 78.75 708 ARG A O 1
ATOM 5673 N N . SER A 1 709 ? 78.984 -5.691 -133.882 1.00 75.56 709 SER A N 1
ATOM 5674 C CA . SER A 1 709 ? 80.261 -6.358 -134.192 1.00 75.56 709 SER A CA 1
ATOM 5675 C C . SER A 1 709 ? 80.158 -7.216 -135.453 1.00 75.56 709 SER A C 1
ATOM 5677 O O . SER A 1 709 ? 80.967 -7.080 -136.367 1.00 75.56 709 SER A O 1
ATOM 5679 N N . LYS A 1 710 ? 79.106 -8.042 -135.547 1.00 79.94 710 LYS A N 1
ATOM 5680 C CA . LYS A 1 710 ? 78.865 -8.899 -136.720 1.00 79.94 710 LYS A CA 1
ATOM 5681 C C . LYS A 1 710 ? 78.662 -8.093 -138.005 1.00 79.94 710 LYS A C 1
ATOM 5683 O O . LYS A 1 710 ? 79.067 -8.529 -139.078 1.00 79.94 710 LYS A O 1
ATOM 5688 N N . GLN A 1 711 ? 78.038 -6.921 -137.903 1.00 74.81 711 GLN A N 1
ATOM 5689 C CA . GLN A 1 711 ? 77.816 -6.041 -139.047 1.00 74.81 711 GLN A CA 1
ATOM 5690 C C . GLN A 1 711 ? 79.123 -5.401 -139.546 1.00 74.81 711 GLN A C 1
ATOM 5692 O O . GLN A 1 711 ? 79.355 -5.349 -140.751 1.00 74.81 711 GLN A O 1
ATOM 5697 N N . ALA A 1 712 ? 80.018 -5.003 -138.636 1.00 77.12 712 ALA A N 1
ATOM 5698 C CA . ALA A 1 712 ? 81.336 -4.479 -138.995 1.00 77.12 712 ALA A CA 1
ATOM 5699 C C . ALA A 1 712 ? 82.240 -5.533 -139.669 1.00 77.12 712 ALA A C 1
ATOM 5701 O O . ALA A 1 712 ? 82.974 -5.210 -140.605 1.00 77.12 712 ALA A O 1
ATOM 5702 N N . GLU A 1 713 ? 82.169 -6.794 -139.232 1.00 78.50 713 GLU A N 1
ATOM 5703 C CA . GLU A 1 713 ? 82.886 -7.916 -139.860 1.00 78.50 713 GLU A CA 1
ATOM 5704 C C . GLU A 1 713 ? 82.429 -8.157 -141.310 1.00 78.50 713 GLU A C 1
ATOM 5706 O O . GLU A 1 713 ? 83.258 -8.346 -142.204 1.00 78.50 713 GLU A O 1
ATOM 5711 N N . TRP A 1 714 ? 81.118 -8.075 -141.559 1.00 74.12 714 TRP A N 1
ATOM 5712 C CA . TRP A 1 714 ? 80.527 -8.191 -142.897 1.00 74.12 714 TRP A CA 1
ATOM 5713 C C . TRP A 1 714 ? 81.014 -7.103 -143.864 1.00 74.12 714 TRP A C 1
ATOM 5715 O O . TRP A 1 714 ? 81.370 -7.394 -145.010 1.00 74.12 714 TRP A O 1
ATOM 5725 N N . ASP A 1 715 ? 81.078 -5.850 -143.409 1.00 76.25 715 ASP A N 1
ATOM 5726 C CA . ASP A 1 715 ? 81.516 -4.724 -144.241 1.00 76.25 715 ASP A CA 1
ATOM 5727 C C . ASP A 1 715 ? 82.998 -4.822 -144.642 1.00 76.25 715 ASP A C 1
ATOM 5729 O O . ASP A 1 715 ? 83.380 -4.406 -145.741 1.00 76.25 715 ASP A O 1
ATOM 5733 N N . LEU A 1 716 ? 83.848 -5.401 -143.785 1.00 78.44 716 LEU A N 1
ATOM 5734 C CA . LEU A 1 716 ? 85.267 -5.603 -144.083 1.00 78.44 716 LEU A CA 1
ATOM 5735 C C . LEU A 1 716 ? 85.479 -6.656 -145.181 1.00 78.44 716 LEU A C 1
ATOM 5737 O O . LEU A 1 716 ? 86.271 -6.429 -146.100 1.00 78.44 716 LEU A O 1
ATOM 5741 N N . GLN A 1 717 ? 84.744 -7.772 -145.122 1.00 74.62 717 GLN A N 1
ATOM 5742 C CA . GLN A 1 717 ? 84.791 -8.813 -146.156 1.00 74.62 717 GLN A CA 1
ATOM 5743 C C . GLN A 1 717 ? 84.357 -8.271 -147.524 1.00 74.62 717 GLN A C 1
ATOM 5745 O O . GLN A 1 717 ? 84.963 -8.597 -148.546 1.00 74.62 717 GLN A O 1
ATOM 5750 N N . ARG A 1 718 ? 83.366 -7.370 -147.552 1.00 75.56 718 ARG A N 1
ATOM 5751 C CA . ARG A 1 718 ? 82.894 -6.741 -148.792 1.00 75.56 718 ARG A CA 1
ATOM 5752 C C . ARG A 1 718 ? 83.974 -5.894 -149.475 1.00 75.56 718 ARG A C 1
ATOM 5754 O O . ARG A 1 718 ? 84.184 -6.024 -150.680 1.00 75.56 718 ARG A O 1
ATOM 5761 N N . ARG A 1 719 ? 84.712 -5.085 -148.704 1.00 76.44 719 ARG A N 1
ATOM 5762 C CA . ARG A 1 719 ? 85.793 -4.223 -149.229 1.00 76.44 719 ARG A CA 1
ATOM 5763 C C . ARG A 1 719 ? 86.960 -5.017 -149.820 1.00 76.44 719 ARG A C 1
ATOM 5765 O O . ARG A 1 719 ? 87.573 -4.570 -150.786 1.00 76.44 719 ARG A O 1
ATOM 5772 N N . GLN A 1 720 ? 87.273 -6.190 -149.267 1.00 74.94 720 GLN A N 1
ATOM 5773 C CA . GLN A 1 720 ? 88.342 -7.051 -149.792 1.00 74.94 720 GLN A CA 1
ATOM 5774 C C . GLN A 1 720 ? 87.993 -7.631 -151.171 1.00 74.94 720 GLN A C 1
ATOM 5776 O O . GLN A 1 720 ? 88.857 -7.690 -152.046 1.00 74.94 720 GLN A O 1
ATOM 5781 N N . MET A 1 721 ? 86.724 -7.987 -151.390 1.00 67.94 721 MET A N 1
ATOM 5782 C CA . MET A 1 721 ? 86.240 -8.489 -152.682 1.00 67.94 721 MET A CA 1
ATOM 5783 C C . MET A 1 721 ? 86.216 -7.388 -153.756 1.00 67.94 721 MET A C 1
ATOM 5785 O O . MET A 1 721 ? 86.598 -7.632 -154.899 1.00 67.94 721 MET A O 1
ATOM 5789 N N . GLU A 1 722 ? 85.845 -6.154 -153.392 1.00 72.00 722 GLU A N 1
ATOM 5790 C CA . GLU A 1 722 ? 85.847 -4.996 -154.305 1.00 72.00 722 GLU A CA 1
ATOM 5791 C C . GLU A 1 722 ? 87.266 -4.657 -154.822 1.00 72.00 722 GLU A C 1
ATOM 5793 O O . GLU A 1 722 ? 87.442 -4.363 -156.005 1.00 72.00 722 GLU A O 1
ATOM 5798 N N . GLN A 1 723 ? 88.307 -4.787 -153.988 1.00 71.31 723 GLN A N 1
ATOM 5799 C CA . GLN A 1 723 ? 89.701 -4.528 -154.391 1.00 71.31 723 GLN A CA 1
ATOM 5800 C C . GLN A 1 723 ? 90.286 -5.567 -155.366 1.00 71.31 723 GLN A C 1
ATOM 5802 O O . GLN A 1 723 ? 91.208 -5.244 -156.119 1.00 71.31 723 GLN A O 1
ATOM 5807 N N . GLN A 1 724 ? 89.784 -6.806 -155.373 1.00 67.62 724 GLN A N 1
ATOM 5808 C CA . GLN A 1 724 ? 90.229 -7.843 -156.317 1.00 67.62 724 GLN A CA 1
ATOM 5809 C C . GLN A 1 724 ? 89.660 -7.623 -157.726 1.00 67.62 724 GLN A C 1
ATOM 5811 O O . GLN A 1 724 ? 90.332 -7.909 -158.716 1.00 67.62 724 GLN A O 1
ATOM 5816 N N . ILE A 1 725 ? 88.456 -7.052 -157.821 1.00 67.69 725 ILE A N 1
ATOM 5817 C CA . ILE A 1 725 ? 87.784 -6.751 -159.094 1.00 67.69 725 ILE A CA 1
ATOM 5818 C C . ILE A 1 725 ? 88.483 -5.600 -159.836 1.00 67.69 725 ILE A C 1
ATOM 5820 O O . ILE A 1 725 ? 88.591 -5.633 -161.061 1.00 67.69 725 ILE A O 1
ATOM 5824 N N . GLU A 1 726 ? 88.997 -4.601 -159.115 1.00 66.94 726 GLU A N 1
ATOM 5825 C CA . GLU A 1 726 ? 89.610 -3.413 -159.725 1.00 66.94 726 GLU A CA 1
ATOM 5826 C C . GLU A 1 726 ? 90.996 -3.693 -160.342 1.00 66.94 726 GLU A C 1
ATOM 5828 O O . GLU A 1 726 ? 91.339 -3.115 -161.372 1.00 66.94 726 GLU A O 1
ATOM 5833 N N . ARG A 1 727 ? 91.767 -4.650 -159.797 1.00 64.19 727 ARG A N 1
ATOM 5834 C CA . ARG A 1 727 ? 93.055 -5.073 -160.392 1.00 64.19 727 ARG A CA 1
ATOM 5835 C C . ARG A 1 727 ? 92.875 -5.765 -161.745 1.00 64.19 727 ARG A C 1
ATOM 5837 O O . ARG A 1 727 ? 93.620 -5.482 -162.676 1.00 64.19 727 ARG A O 1
ATOM 5844 N N . LEU A 1 728 ? 91.846 -6.604 -161.880 1.00 60.66 728 LEU A N 1
ATOM 5845 C CA . LEU A 1 728 ? 91.555 -7.338 -163.120 1.00 60.66 728 LEU A CA 1
ATOM 5846 C C . LEU A 1 728 ? 91.070 -6.427 -164.263 1.00 60.66 728 LEU A C 1
ATOM 5848 O O . LEU A 1 728 ? 91.192 -6.788 -165.430 1.00 60.66 728 LEU A O 1
ATOM 5852 N N . LYS A 1 729 ? 90.547 -5.231 -163.954 1.00 61.78 729 LYS A N 1
ATOM 5853 C CA . LYS A 1 729 ? 90.121 -4.246 -164.964 1.00 61.78 729 LYS A CA 1
ATOM 5854 C C . LYS A 1 729 ? 91.276 -3.435 -165.560 1.00 61.78 729 LYS A C 1
ATOM 5856 O O . LYS A 1 729 ? 91.163 -2.987 -166.698 1.00 61.78 729 LYS A O 1
ATOM 5861 N N . GLN A 1 730 ? 92.374 -3.243 -164.827 1.00 60.91 730 GLN A N 1
ATOM 5862 C CA . GLN A 1 730 ? 93.493 -2.393 -165.261 1.00 60.91 730 GLN A CA 1
ATOM 5863 C C . GLN A 1 730 ? 94.497 -3.129 -166.168 1.00 60.91 730 GLN A C 1
ATOM 5865 O O . GLN A 1 730 ? 95.158 -2.497 -166.988 1.00 60.91 730 GLN A O 1
ATOM 5870 N N . GLU A 1 731 ? 94.562 -4.462 -166.103 1.00 58.78 731 GLU A N 1
ATOM 5871 C CA . GLU A 1 731 ? 95.429 -5.281 -166.970 1.00 58.78 731 GLU A CA 1
ATOM 5872 C C . GLU A 1 731 ? 94.871 -5.460 -168.402 1.00 58.78 731 GLU A C 1
ATOM 5874 O O . GLU A 1 731 ? 95.606 -5.838 -169.313 1.00 58.78 731 GLU A O 1
ATOM 5879 N N . ALA A 1 732 ? 93.596 -5.128 -168.640 1.00 58.50 732 ALA A N 1
ATOM 5880 C CA . ALA A 1 732 ? 92.900 -5.365 -169.909 1.00 58.50 732 ALA A CA 1
ATOM 5881 C C . ALA A 1 732 ? 93.008 -4.226 -170.954 1.00 58.50 732 ALA A C 1
ATOM 5883 O O . ALA A 1 732 ? 92.567 -4.403 -172.087 1.00 58.50 732 ALA A O 1
ATOM 5884 N N . THR A 1 733 ? 93.583 -3.060 -170.626 1.00 54.59 733 THR A N 1
ATOM 5885 C CA . THR A 1 733 ? 93.494 -1.842 -171.469 1.00 54.59 733 THR A CA 1
ATOM 5886 C C . THR A 1 733 ? 94.751 -1.481 -172.277 1.00 54.59 733 THR A C 1
ATOM 5888 O O . THR A 1 733 ? 94.710 -0.522 -173.044 1.00 54.59 733 THR A O 1
ATOM 5891 N N . THR A 1 734 ? 95.859 -2.230 -172.189 1.00 49.56 734 THR A N 1
ATOM 5892 C CA . THR A 1 734 ? 97.151 -1.832 -172.806 1.00 49.56 734 THR A CA 1
ATOM 5893 C C . THR A 1 734 ? 97.564 -2.555 -174.095 1.00 49.56 734 THR A C 1
ATOM 5895 O O . THR A 1 734 ? 98.656 -2.285 -174.594 1.00 49.56 734 THR A O 1
ATOM 5898 N N . ARG A 1 735 ? 96.744 -3.416 -174.720 1.00 46.72 735 ARG A N 1
ATOM 5899 C CA . ARG A 1 735 ? 97.122 -4.032 -176.012 1.00 46.72 735 ARG A CA 1
ATOM 5900 C C . ARG A 1 735 ? 95.964 -4.191 -177.005 1.00 46.72 735 ARG A C 1
ATOM 5902 O O . ARG A 1 735 ? 95.030 -4.940 -176.761 1.00 46.72 735 ARG A O 1
ATOM 5909 N N . HIS A 1 736 ? 96.170 -3.566 -178.169 1.00 39.72 736 HIS A N 1
ATOM 5910 C CA . HIS A 1 736 ? 95.607 -3.848 -179.499 1.00 39.72 736 HIS A CA 1
ATOM 5911 C C . HIS A 1 736 ? 94.389 -3.056 -180.007 1.00 39.72 736 HIS A C 1
ATOM 5913 O O . HIS A 1 736 ? 93.273 -3.555 -180.087 1.00 39.72 736 HIS A O 1
ATOM 5919 N N . ALA A 1 737 ? 94.694 -1.889 -180.592 1.00 34.34 737 ALA A N 1
ATOM 5920 C CA . ALA A 1 737 ? 94.307 -1.594 -181.972 1.00 34.34 737 ALA A CA 1
ATOM 5921 C C . ALA A 1 737 ? 95.460 -2.022 -182.912 1.00 34.34 737 ALA A C 1
ATOM 5923 O O . ALA A 1 737 ? 96.445 -1.306 -183.060 1.00 34.34 737 ALA A O 1
ATOM 5924 N N . LEU A 1 738 ? 95.362 -3.224 -183.492 1.00 38.88 738 LEU A N 1
ATOM 5925 C CA . LEU A 1 738 ? 96.072 -3.661 -184.705 1.00 38.88 738 LEU A CA 1
ATOM 5926 C C . LEU A 1 738 ? 95.241 -4.784 -185.357 1.00 38.88 738 LEU A C 1
ATOM 5928 O O . LEU A 1 738 ? 95.308 -5.939 -184.962 1.00 38.88 738 LEU A O 1
ATOM 5932 N N . HIS A 1 739 ? 94.409 -4.334 -186.297 1.00 33.06 739 HIS A N 1
ATOM 5933 C CA . HIS A 1 739 ? 93.816 -4.979 -187.475 1.00 33.06 739 HIS A CA 1
ATOM 5934 C C . HIS A 1 739 ? 93.049 -6.322 -187.412 1.00 33.06 739 HIS A C 1
ATOM 5936 O O . HIS A 1 739 ? 93.615 -7.402 -187.357 1.00 33.06 739 HIS A O 1
ATOM 5942 N N . GLN A 1 740 ? 91.731 -6.168 -187.615 1.00 32.62 740 GLN A N 1
ATOM 5943 C CA . GLN A 1 740 ? 90.917 -6.626 -188.764 1.00 32.62 740 GLN A CA 1
ATOM 5944 C C . GLN A 1 740 ? 90.808 -8.121 -189.130 1.00 32.62 740 GLN A C 1
ATOM 5946 O O . GLN A 1 740 ? 91.753 -8.755 -189.580 1.00 32.62 740 GLN A O 1
ATOM 5951 N N . GLY A 1 741 ? 89.547 -8.573 -189.125 1.00 33.25 741 GLY A N 1
ATOM 5952 C CA . GLY A 1 741 ? 89.015 -9.800 -189.729 1.00 33.25 741 GLY A CA 1
ATOM 5953 C C . GLY A 1 741 ? 88.036 -10.440 -188.739 1.00 33.25 741 GLY A C 1
ATOM 5954 O O . GLY A 1 741 ? 88.468 -10.904 -187.699 1.00 33.25 741 GLY A O 1
ATOM 5955 N N . GLY A 1 742 ? 86.710 -10.420 -188.870 1.00 38.56 742 GLY A N 1
ATOM 5956 C CA . GLY A 1 742 ? 85.840 -10.278 -190.032 1.00 38.56 742 GLY A CA 1
ATOM 5957 C C . GLY A 1 742 ? 85.092 -11.603 -190.212 1.00 38.56 742 GLY A C 1
ATOM 5958 O O . GLY A 1 742 ? 85.713 -12.566 -190.631 1.00 38.56 742 GLY A O 1
ATOM 5959 N N . SER A 1 743 ? 83.781 -11.610 -189.931 1.00 35.34 743 SER A N 1
ATOM 5960 C CA . SER A 1 743 ? 82.842 -12.750 -190.008 1.00 35.34 743 SER A CA 1
ATOM 5961 C C . SER A 1 743 ? 82.879 -13.749 -188.844 1.00 35.34 743 SER A C 1
ATOM 5963 O O . SER A 1 743 ? 83.848 -14.467 -188.674 1.00 35.34 743 SER A O 1
ATOM 5965 N N . ASP A 1 744 ? 81.776 -13.822 -188.089 1.00 37.84 744 ASP A N 1
ATOM 5966 C CA . ASP A 1 744 ? 81.140 -15.111 -187.774 1.00 37.84 744 ASP A CA 1
ATOM 5967 C C . ASP A 1 744 ? 79.688 -14.897 -187.329 1.00 37.84 744 ASP A C 1
ATOM 5969 O O . ASP A 1 744 ? 79.315 -14.848 -186.156 1.00 37.84 744 ASP A O 1
ATOM 5973 N N . ASN A 1 745 ? 78.855 -14.757 -188.359 1.00 51.84 745 ASN A N 1
ATOM 5974 C CA . ASN A 1 745 ? 77.398 -14.713 -188.312 1.00 51.84 745 ASN A CA 1
ATOM 5975 C C . ASN A 1 745 ? 76.775 -16.132 -188.255 1.00 51.84 745 ASN A C 1
ATOM 5977 O O . ASN A 1 745 ? 75.591 -16.295 -188.526 1.00 51.84 745 ASN A O 1
ATOM 5981 N N . GLU A 1 746 ? 77.542 -17.165 -187.883 1.00 50.56 746 GLU A N 1
ATOM 5982 C CA . GLU A 1 746 ? 77.068 -18.562 -187.804 1.00 50.56 746 GLU A CA 1
ATOM 5983 C C . GLU A 1 746 ? 77.151 -19.151 -186.377 1.00 50.56 746 GLU A C 1
ATOM 5985 O O . GLU A 1 746 ? 76.306 -19.956 -185.980 1.00 50.56 746 GLU A O 1
ATOM 5990 N N . VAL A 1 747 ? 78.050 -18.653 -185.518 1.00 53.06 747 VAL A N 1
ATOM 5991 C CA . VAL A 1 747 ? 78.202 -19.125 -184.123 1.00 53.06 747 VAL A CA 1
ATOM 5992 C C . VAL A 1 747 ? 77.155 -18.514 -183.174 1.00 53.06 747 VAL A C 1
ATOM 5994 O O . VAL A 1 747 ? 76.650 -19.185 -182.270 1.00 53.06 747 VAL A O 1
ATOM 5997 N N . LEU A 1 748 ? 76.729 -17.267 -183.412 1.00 53.91 748 LEU A N 1
ATOM 5998 C CA . LEU A 1 748 ? 75.686 -16.607 -182.610 1.00 53.91 748 LEU A CA 1
ATOM 5999 C C . LEU A 1 748 ? 74.279 -17.199 -182.829 1.00 53.91 748 LEU A C 1
ATOM 6001 O O . LEU A 1 748 ? 73.465 -17.180 -181.902 1.00 53.91 748 LEU A O 1
ATOM 6005 N N . GLN A 1 749 ? 73.985 -17.786 -183.998 1.00 56.03 749 GLN A N 1
ATOM 6006 C CA . GLN A 1 749 ? 72.731 -18.529 -184.201 1.00 56.03 749 GLN A CA 1
ATOM 6007 C C . GLN A 1 749 ? 72.736 -19.891 -183.487 1.00 56.03 749 GLN A C 1
ATOM 6009 O O . GLN A 1 749 ? 71.717 -20.273 -182.902 1.00 56.03 749 GLN A O 1
ATOM 6014 N N . TYR A 1 750 ? 73.880 -20.582 -183.457 1.00 58.41 750 TYR A N 1
ATOM 6015 C CA . TYR A 1 750 ? 74.038 -21.874 -182.777 1.00 58.41 750 TYR A CA 1
ATOM 6016 C C . TYR A 1 750 ? 73.979 -21.747 -181.243 1.00 58.41 750 TYR A C 1
ATOM 6018 O O . TYR A 1 750 ? 73.327 -22.536 -180.557 1.00 58.41 750 TYR A O 1
ATOM 6026 N N . MET A 1 751 ? 74.559 -20.686 -180.672 1.00 55.53 751 MET A N 1
ATOM 6027 C CA . MET A 1 751 ? 74.476 -20.451 -179.223 1.00 55.53 751 MET A CA 1
ATOM 6028 C C . MET A 1 751 ? 73.091 -19.961 -178.769 1.00 55.53 751 MET A C 1
ATOM 6030 O O . MET A 1 751 ? 72.679 -20.245 -177.644 1.00 55.53 751 MET A O 1
ATOM 6034 N N . ARG A 1 752 ? 72.299 -19.325 -179.645 1.00 57.41 752 ARG A N 1
ATOM 6035 C CA . ARG A 1 752 ? 70.894 -18.986 -179.345 1.00 57.41 752 ARG A CA 1
ATOM 6036 C C . ARG A 1 752 ? 69.983 -20.219 -179.327 1.00 57.41 752 ARG A C 1
ATOM 6038 O O . ARG A 1 752 ? 68.969 -20.217 -178.640 1.00 57.41 752 ARG A O 1
ATOM 6045 N N . THR A 1 753 ? 70.338 -21.304 -180.012 1.00 59.03 753 THR A N 1
ATOM 6046 C CA . THR A 1 753 ? 69.561 -22.557 -179.962 1.00 59.03 753 THR A CA 1
ATOM 6047 C C . THR A 1 753 ? 69.815 -23.364 -178.686 1.00 59.03 753 THR A C 1
ATOM 6049 O O . THR A 1 753 ? 68.946 -24.126 -178.261 1.00 59.03 753 THR A O 1
ATOM 6052 N N . LEU A 1 754 ? 70.966 -23.165 -178.036 1.00 60.06 754 LEU A N 1
ATOM 6053 C CA . LEU A 1 754 ? 71.360 -23.900 -176.831 1.00 60.06 754 LEU A CA 1
ATOM 6054 C C . LEU A 1 754 ? 70.765 -23.336 -175.530 1.00 60.06 754 LEU A C 1
ATOM 6056 O O . LEU A 1 754 ? 70.531 -24.098 -174.593 1.00 60.06 754 LEU A O 1
ATOM 6060 N N . VAL A 1 755 ? 70.470 -22.034 -175.465 1.00 61.81 755 VAL A N 1
ATOM 6061 C CA . VAL A 1 755 ? 70.002 -21.392 -174.218 1.00 61.81 755 VAL A CA 1
ATOM 6062 C C . VAL A 1 755 ? 68.474 -21.211 -174.174 1.00 61.81 755 VAL A C 1
ATOM 6064 O O . VAL A 1 755 ? 67.881 -21.163 -173.093 1.00 61.81 755 VAL A O 1
ATOM 6067 N N . TYR A 1 756 ? 67.803 -21.203 -175.330 1.00 63.28 756 TYR A N 1
ATOM 6068 C CA . TYR A 1 756 ? 66.348 -21.048 -175.420 1.00 63.28 756 TYR A CA 1
ATOM 6069 C C . TYR A 1 756 ? 65.618 -22.399 -175.540 1.00 63.28 756 TYR A C 1
ATOM 6071 O O . TYR A 1 756 ? 66.115 -23.381 -176.097 1.00 63.28 756 TYR A O 1
ATOM 6079 N N . CYS A 1 757 ? 64.417 -22.490 -174.966 1.00 61.19 757 CYS A N 1
ATOM 6080 C CA . CYS A 1 757 ? 63.589 -23.697 -175.036 1.00 61.19 757 CYS A CA 1
ATOM 6081 C C . CYS A 1 757 ? 63.165 -24.008 -176.487 1.00 61.19 757 CYS A C 1
ATOM 6083 O O . CYS A 1 757 ? 62.584 -23.155 -177.162 1.00 61.19 757 CYS A O 1
ATOM 6085 N N . SER A 1 758 ? 63.374 -25.250 -176.945 1.00 60.91 758 SER A N 1
ATOM 6086 C CA . SER A 1 758 ? 63.083 -25.713 -178.316 1.00 60.91 758 SER A CA 1
ATOM 6087 C C . SER A 1 758 ? 61.594 -25.726 -178.687 1.00 60.91 758 SER A C 1
ATOM 6089 O O . SER A 1 758 ? 61.264 -25.955 -179.846 1.00 60.91 758 SER A O 1
ATOM 6091 N N . THR A 1 759 ? 60.699 -25.444 -177.734 1.00 56.75 759 THR A N 1
ATOM 6092 C CA . THR A 1 759 ? 59.241 -25.454 -177.945 1.00 56.75 759 THR A CA 1
ATOM 6093 C C . THR A 1 759 ? 58.619 -24.051 -177.970 1.00 56.75 759 THR A C 1
ATOM 6095 O O . THR A 1 759 ? 57.560 -23.882 -178.561 1.00 56.75 759 THR A O 1
ATOM 6098 N N . CYS A 1 760 ? 59.247 -23.032 -177.368 1.00 57.38 760 CYS A N 1
ATOM 6099 C CA . CYS A 1 760 ? 58.655 -21.686 -177.258 1.00 57.38 760 CYS A CA 1
ATOM 6100 C C . CYS A 1 760 ? 59.607 -20.510 -177.531 1.00 57.38 760 CYS A C 1
ATOM 6102 O O . CYS A 1 760 ? 59.141 -19.380 -177.541 1.00 57.38 760 CYS A O 1
ATOM 6104 N N . LYS A 1 761 ? 60.909 -20.743 -177.767 1.00 59.38 761 LYS A N 1
ATOM 6105 C CA . LYS A 1 761 ? 61.929 -19.764 -178.218 1.00 59.38 761 LYS A CA 1
ATOM 6106 C C . LYS A 1 761 ? 62.095 -18.442 -177.432 1.00 59.38 761 LYS A C 1
ATOM 6108 O O . LYS A 1 761 ? 63.000 -17.692 -177.775 1.00 59.38 761 LYS A O 1
ATOM 6113 N N . ASP A 1 762 ? 61.344 -18.195 -176.356 1.00 59.59 762 ASP A N 1
ATOM 6114 C CA . ASP A 1 762 ? 61.300 -16.877 -175.691 1.00 59.59 762 ASP A CA 1
ATOM 6115 C C . ASP A 1 762 ? 61.923 -16.812 -174.282 1.00 59.59 762 ASP A C 1
ATOM 6117 O O . ASP A 1 762 ? 62.252 -15.727 -173.807 1.00 59.59 762 ASP A O 1
ATOM 6121 N N . LYS A 1 763 ? 62.123 -17.938 -173.575 1.00 56.81 763 LYS A N 1
ATOM 6122 C CA . LYS A 1 763 ? 62.658 -17.933 -172.190 1.00 56.81 763 LYS A CA 1
ATOM 6123 C C . LYS A 1 763 ? 63.798 -18.943 -171.966 1.00 56.81 763 LYS A C 1
ATOM 6125 O O . LYS A 1 763 ? 63.798 -20.031 -172.547 1.00 56.81 763 LYS A O 1
ATOM 6130 N N . LEU A 1 764 ? 64.764 -18.543 -171.128 1.00 60.41 764 LEU A N 1
ATOM 6131 C CA . LEU A 1 764 ? 66.045 -19.217 -170.839 1.00 60.41 764 LEU A CA 1
ATOM 6132 C C . LEU A 1 764 ? 65.856 -20.448 -169.916 1.00 60.41 764 LEU A C 1
ATOM 6134 O O . LEU A 1 764 ? 65.008 -20.432 -169.020 1.00 60.41 764 LEU A O 1
ATOM 6138 N N . ARG A 1 765 ? 66.611 -21.538 -170.141 1.00 58.66 765 ARG A N 1
ATOM 6139 C CA . ARG A 1 765 ? 66.499 -22.807 -169.379 1.00 58.66 765 ARG A CA 1
ATOM 6140 C C . ARG A 1 765 ? 67.107 -22.694 -167.968 1.00 58.66 765 ARG A C 1
ATOM 6142 O O . ARG A 1 765 ? 68.324 -22.694 -167.839 1.00 58.66 765 ARG A O 1
ATOM 6149 N N . ASN A 1 766 ? 66.273 -22.709 -166.918 1.00 59.44 766 ASN A N 1
ATOM 6150 C CA . ASN A 1 766 ? 66.729 -22.526 -165.524 1.00 59.44 766 ASN A CA 1
ATOM 6151 C C . ASN A 1 766 ? 66.679 -23.794 -164.636 1.00 59.44 766 ASN A C 1
ATOM 6153 O O . ASN A 1 766 ? 67.246 -23.776 -163.550 1.00 59.44 766 ASN A O 1
ATOM 6157 N N . VAL A 1 767 ? 66.035 -24.895 -165.064 1.00 59.91 767 VAL A N 1
ATOM 6158 C CA . VAL A 1 767 ? 66.006 -26.188 -164.332 1.00 59.91 767 VAL A CA 1
ATOM 6159 C C . VAL A 1 767 ? 65.874 -27.362 -165.320 1.00 59.91 767 VAL A C 1
ATOM 6161 O O . VAL A 1 767 ? 64.981 -27.348 -166.171 1.00 59.91 767 VAL A O 1
ATOM 6164 N N . VAL A 1 768 ? 66.736 -28.382 -165.200 1.00 54.50 768 VAL A N 1
ATOM 6165 C CA . VAL A 1 768 ? 66.746 -29.609 -166.029 1.00 54.50 768 VAL A CA 1
ATOM 6166 C C . VAL A 1 768 ? 66.398 -30.823 -165.164 1.00 54.50 768 VAL A C 1
ATOM 6168 O O . VAL A 1 768 ? 67.041 -31.059 -164.146 1.00 54.50 768 VAL A O 1
ATOM 6171 N N . ILE A 1 769 ? 65.402 -31.617 -165.573 1.00 57.81 769 ILE A N 1
ATOM 6172 C CA . ILE A 1 769 ? 65.053 -32.880 -164.902 1.00 57.81 769 ILE A CA 1
ATOM 6173 C C . ILE A 1 769 ? 65.981 -33.988 -165.430 1.00 57.81 769 ILE A C 1
ATOM 6175 O O . ILE A 1 769 ? 65.925 -34.370 -166.602 1.00 57.81 769 ILE A O 1
ATOM 6179 N N . THR A 1 770 ? 66.847 -34.505 -164.559 1.00 54.62 770 THR A N 1
ATOM 6180 C CA . THR A 1 770 ? 68.055 -35.303 -164.865 1.00 54.62 770 THR A CA 1
ATOM 6181 C C . THR A 1 770 ? 67.829 -36.721 -165.411 1.00 54.62 770 THR A C 1
ATOM 6183 O O . THR A 1 770 ? 68.792 -37.462 -165.579 1.00 54.62 770 THR A O 1
ATOM 6186 N N . LYS A 1 771 ? 66.595 -37.117 -165.748 1.00 55.53 771 LYS A N 1
ATOM 6187 C CA . LYS A 1 771 ? 66.305 -38.431 -166.360 1.00 55.53 771 LYS A CA 1
ATOM 6188 C C . LYS A 1 771 ? 65.543 -38.384 -167.693 1.00 55.53 771 LYS A C 1
ATOM 6190 O O . LYS A 1 771 ? 65.377 -39.428 -168.309 1.00 55.53 771 LYS A O 1
ATOM 6195 N N . CYS A 1 772 ? 65.122 -37.211 -168.178 1.00 54.41 772 CYS A N 1
ATOM 6196 C CA . CYS A 1 772 ? 64.424 -37.095 -169.472 1.00 54.41 772 CYS A CA 1
ATOM 6197 C C . CYS A 1 772 ? 64.695 -35.797 -170.262 1.00 54.41 772 CYS A C 1
ATOM 6199 O O . CYS A 1 772 ? 64.019 -35.557 -171.255 1.00 54.41 772 CYS A O 1
ATOM 6201 N N . MET A 1 773 ? 65.682 -34.977 -169.862 1.00 48.44 773 MET A N 1
ATOM 6202 C CA . MET A 1 773 ? 66.193 -33.828 -170.644 1.00 48.44 773 MET A CA 1
ATOM 6203 C C . MET A 1 773 ? 65.122 -32.818 -171.127 1.00 48.44 773 MET A C 1
ATOM 6205 O O . MET A 1 773 ? 65.254 -32.205 -172.184 1.00 48.44 773 MET A O 1
ATOM 6209 N N . HIS A 1 774 ? 64.090 -32.566 -170.312 1.00 54.81 774 HIS A N 1
ATOM 6210 C CA . HIS A 1 774 ? 63.081 -31.521 -170.543 1.00 54.81 774 HIS A CA 1
ATOM 6211 C C . HIS A 1 774 ? 63.055 -30.483 -169.400 1.00 54.81 774 HIS A C 1
ATOM 6213 O O . HIS A 1 774 ? 63.385 -30.796 -168.253 1.00 54.81 774 HIS A O 1
ATOM 6219 N N . SER A 1 775 ? 62.665 -29.236 -169.707 1.00 56.00 775 SER A N 1
ATOM 6220 C CA . SER A 1 775 ? 62.570 -28.121 -168.744 1.00 56.00 775 SER A CA 1
ATOM 6221 C C . SER A 1 775 ? 61.142 -27.925 -168.210 1.00 56.00 775 SER A C 1
ATOM 6223 O O . SER A 1 775 ? 60.197 -27.826 -168.998 1.00 56.00 775 SER A O 1
ATOM 6225 N N . ALA A 1 776 ? 60.999 -27.787 -166.886 1.00 57.94 776 ALA A N 1
ATOM 6226 C CA . ALA A 1 776 ? 59.734 -27.848 -166.135 1.00 57.94 776 ALA A CA 1
ATOM 6227 C C . ALA A 1 776 ? 58.631 -26.853 -166.562 1.00 57.94 776 ALA A C 1
ATOM 6229 O O . ALA A 1 776 ? 57.452 -27.159 -166.422 1.00 57.94 776 ALA A O 1
ATOM 6230 N N . TYR A 1 777 ? 58.967 -25.699 -167.146 1.00 58.38 777 TYR A N 1
ATOM 6231 C CA . TYR A 1 777 ? 57.961 -24.691 -167.520 1.00 58.38 777 TYR A CA 1
ATOM 6232 C C . TYR A 1 777 ? 57.177 -25.033 -168.809 1.00 58.38 777 TYR A C 1
ATOM 6234 O O . TYR A 1 777 ? 56.126 -24.456 -169.061 1.00 58.38 777 TYR A O 1
ATOM 6242 N N . CYS A 1 778 ? 57.650 -25.986 -169.627 1.00 54.59 778 CYS A N 1
ATOM 6243 C CA . CYS A 1 778 ? 56.976 -26.414 -170.870 1.00 54.59 778 CYS A CA 1
ATOM 6244 C C . CYS A 1 778 ? 56.168 -27.719 -170.735 1.00 54.59 778 CYS A C 1
ATOM 6246 O O . CYS A 1 778 ? 55.611 -28.195 -171.721 1.00 54.59 778 CYS A O 1
ATOM 6248 N N . VAL A 1 779 ? 56.046 -28.265 -169.519 1.00 54.19 779 VAL A N 1
ATOM 6249 C CA . VAL A 1 779 ? 55.105 -29.354 -169.194 1.00 54.19 779 VAL A CA 1
ATOM 6250 C C . VAL A 1 779 ? 53.811 -28.786 -168.591 1.00 54.19 779 VAL A C 1
ATOM 6252 O O . VAL A 1 779 ? 52.730 -29.256 -168.929 1.00 54.19 779 VAL A O 1
ATOM 6255 N N . SER A 1 780 ? 53.885 -27.674 -167.851 1.00 54.12 780 SER A N 1
ATOM 6256 C CA . SER A 1 780 ? 52.716 -26.976 -167.285 1.00 54.12 780 SER A CA 1
ATOM 6257 C C . SER A 1 780 ? 51.799 -26.307 -168.323 1.00 54.12 780 SER A C 1
ATOM 6259 O O . SER A 1 780 ? 50.663 -25.979 -168.004 1.00 54.12 780 SER A O 1
ATOM 6261 N N . ALA A 1 781 ? 52.261 -26.130 -169.567 1.00 50.12 781 ALA A N 1
ATOM 6262 C CA . ALA A 1 781 ? 51.471 -25.573 -170.673 1.00 50.12 781 ALA A CA 1
ATOM 6263 C C . ALA A 1 781 ? 50.879 -26.640 -171.621 1.00 50.12 781 ALA A C 1
ATOM 6265 O O . ALA A 1 781 ? 50.103 -26.302 -172.508 1.00 50.12 781 ALA A O 1
ATOM 6266 N N . ARG A 1 782 ? 51.213 -27.932 -171.453 1.00 49.44 782 ARG A N 1
ATOM 6267 C CA . ARG A 1 782 ? 50.626 -29.034 -172.248 1.00 49.44 782 ARG A CA 1
ATOM 6268 C C . ARG A 1 782 ? 49.571 -29.853 -171.502 1.00 49.44 782 ARG A C 1
ATOM 6270 O O . ARG A 1 782 ? 48.910 -30.670 -172.129 1.00 49.44 782 ARG A O 1
ATOM 6277 N N . THR A 1 783 ? 49.348 -29.588 -170.214 1.00 50.84 783 THR A N 1
ATOM 6278 C CA . THR A 1 783 ? 48.257 -30.193 -169.425 1.00 50.84 783 THR A CA 1
ATOM 6279 C C . THR A 1 783 ? 47.147 -29.209 -169.036 1.00 50.84 783 THR A C 1
ATOM 6281 O O . THR A 1 783 ? 46.281 -29.567 -168.248 1.00 50.84 783 THR A O 1
ATOM 6284 N N . ALA A 1 784 ? 47.119 -27.996 -169.604 1.00 39.81 784 ALA A N 1
ATOM 6285 C CA . ALA A 1 784 ? 45.984 -27.077 -169.475 1.00 39.81 784 ALA A CA 1
ATOM 6286 C C . ALA A 1 784 ? 45.846 -26.187 -170.724 1.00 39.81 784 ALA A C 1
ATOM 6288 O O . ALA A 1 784 ? 46.314 -25.055 -170.775 1.00 39.81 784 ALA A O 1
ATOM 6289 N N . SER A 1 785 ? 45.194 -26.735 -171.748 1.00 38.28 785 SER A N 1
ATOM 6290 C CA . SER A 1 785 ? 44.465 -25.961 -172.753 1.00 38.28 785 SER A CA 1
ATOM 6291 C C . SER A 1 785 ? 42.997 -26.361 -172.641 1.00 38.28 785 SER A C 1
ATOM 6293 O O . SER A 1 785 ? 42.507 -27.220 -173.359 1.00 38.28 785 SER A O 1
ATOM 6295 N N . THR A 1 786 ? 42.311 -25.755 -171.677 1.00 37.88 786 THR A N 1
ATOM 6296 C CA . THR A 1 786 ? 40.854 -25.593 -171.671 1.00 37.88 786 THR A CA 1
ATOM 6297 C C . THR A 1 786 ? 40.578 -24.207 -171.101 1.00 37.88 786 THR A C 1
ATOM 6299 O O . THR A 1 786 ? 41.104 -23.905 -170.028 1.00 37.88 786 THR A O 1
ATOM 6302 N N . PRO A 1 787 ? 39.877 -23.337 -171.843 1.00 47.09 787 PRO A N 1
ATOM 6303 C CA . PRO A 1 787 ? 40.244 -21.930 -171.903 1.00 47.09 787 PRO A CA 1
ATOM 6304 C C . PRO A 1 787 ? 39.145 -21.067 -171.275 1.00 47.09 787 PRO A C 1
ATOM 6306 O O . PRO A 1 787 ? 38.034 -21.006 -171.797 1.00 47.09 787 PRO A O 1
ATOM 6309 N N . GLY A 1 788 ? 39.457 -20.414 -170.159 1.00 33.84 788 GLY A N 1
ATOM 6310 C CA . GLY A 1 788 ? 38.594 -19.461 -169.465 1.00 33.84 788 GLY A CA 1
ATOM 6311 C C . GLY A 1 788 ? 39.439 -18.506 -168.651 1.00 33.84 788 GLY A C 1
ATOM 6312 O O . GLY A 1 788 ? 40.295 -19.024 -167.899 1.00 33.84 788 GLY A O 1
#